Protein 7E8N (pdb70)

B-factor: mean 49.85, std 19.57, range [14.78, 132.45]

Foldseek 3Di:
DFDKDQDPDRDIDTFCWDADPVRDIDTHCPCVCVRPVDDDDDPPCLPPDPDDDQAWDAQQAAQFIDGNNHGLLCCLVPNFQLQSLCCRAVPDRDDPVRSCVLQLLLLVLLFDDVVLVVVLVPDALPDQLLCQLLVSLQCVCVVVVVLLDPPQDPVNLSNLLSNCLNNLLQSLLSSQCSNVVADFDGFDSVDTSLQSSLCRNPDGDPDDDDRDVLLSSLLRSLLSLLAADPCDQLLVQLLQCCLVSGGNSNSLSSSSVRCCDCVHVVLLLVLLVLLVVCVVVVDDLVVLVVVCLPPDPVRHNGQKDDSRRLAANVLCVSLLVSLCVSCVVLVNPCPVSNVSLVSNQVCLVPPVSNNVVSIHGYNSNRQSSSCVSSVHDSSSSSSSSSSSHSSNSSSSSSVSVVVSPHNDDDDDDDPDDDDDDDDDPVRD/DWDWDWDQDDVRDIDIFIWDADPVRDIDTDCPCVCVRPVDDDDDVPCLVPDPDDDQAWDAFQAVQFIDGLNHGLVCCLPPHFLVQLLCCRQVRDRDDPVRSCVLQLLLLVLLFDDPVLVVVLVVDALCDQLLVQLLVSLVCVCVVVVVLLDPPQDPVNLSNLLSNCLNNLLQSLLSSQCSNVVADFDGFDSPDGSQQSSLCRNPPHPPDDDDRDVLLSSLLRSLLSLLQADPDDPLLVQLLQCLLVSGGNSNSLSSSSVSLPDCVHVVLLLVLQVQLVVCVVPAPPVCVVVCLVPNGQWDDSRNLDANVLCVVLLVSLCVSCVVLVNPDDSSNVRLVVRQVVLCVDVVNNVVSTHGYNSNRVSSSCVSSVNDSSSSSSSSSSSHSSNSSSSSVVSVVVSPHNDDDDDDDPDDDDDDDDPPVRDD/DWDWDWDQDPVGDIDIWTWDQDPVRDIDTHCVCVCVVPVDDDDDDPCPPPDQDDDQAWDQAQAVLFIDGLNHGLLCCLVPNFLLQSLCCRAVRDRDDPVRSVVLQLLLLVLLFDDPVLVVVLVPDALPPQLLVQLLVSLQCVCVVVVVLLDPDDDVVRLSNLLSNCLNNLLQSLLSSQCSNVVADFDGQDNPDTDQQSSLCRNPPGDPDDDDRDVLLSSLLRSLLSLLQADDDFQLLVQLLQVLLVSDGNSNSLSRSSVSLCDLVRFLSQLVQLVLLVVCVVVVLDLCVSVVVVVCDLSSRQWAGDRHALANSSQVSLLVSLVSLCVVDVRPPPSLVVSLVVVQCCLVPVVVNVVVRGHGYNLNSVSSSCVSSVNHSSSSSSSSSSSHVSNSSSSSSVSVVVSPHNPDDDDDDPDDDDDDDDPPVRDD

Sequence (1280 aa):
ETAELNLPGGQSISLPIFEGTEQEKAFDIGKLRDATGYVTLDSGYKNTGACKSAITFLDGEEGILRYRGYPIEQLAENSSFLEVAYLLIYGHLPTEAELKDFSGHITKHTLVHEDIRKIFDGFPSSTHPMAILSSLTCALTGFYPESISPNQTPEAIDLTIVRLMAKMSTIAAWTYKNSVGHPLNYPRNDLDYCANFLYMMFSFPTEKYEINPVIVSALNKLLILHADHEQNCSTSTVRLVGSANASLYGSVSAGINALWGPLHGGANQEVIEMLEAIEKDGGDTSKFIAQAKDKNSGFRLMGFGHRVYKNFDPRAKIIKVAADEVLQALGMQNSPLLKIATELEQAALTDQYFIDRKLYPNVDFYSGIIYKALGIPTEMFTVMFALGRLPGWIAQWKEMRENKEPIGRPRQIYVGETERNYVPMTERMAETAELNLPGGQSISLPIFEGTEQEKAFDIGKLRDATGYVTLDSGYKNTGACKSAITFLDGEEGILRYRGYPIEQLAENSSFLEVAYLLIYGHLPTEAELKDFSGHITKHTLVHEDIRKIFDGFPSSTHPMAILSSLTCALTGFYPESISPNQTPEAIDLTIVRLMAKMSTIAAWTYKNSVGHPLNYPRNDLDYCANFLYMMFSFPTEKYEINPVIVSALNKLLILHADHEQNCSTSTVRLVGSANASLYGSVSAGINALWGPLHGGANQEVIEMLEAIEKDDTSKFIAQAKFRLMGFGHRVYKNFDPRAKIIKVAADEVLQALGMQNSPLLKIATELEQAALTDQYFIDRKLYPNVDFYSGIIYKALGIPTEMFTVMFALGRLPGWIAQWKEMRENKEPIGRPRQIYVGETERNYVPMTERKMAETAELNLPGGQSISLPIFEGTEQEKAFDIGKLRDATGYVTLDSGYKNTGACKSAITFLDGEEGILRYRGYPIEQLAENSSFLEVAYLLIYGHLPTEAELKDFSGHITKHTLVHEDIRKIFDGFPSSTHPMAILSSLTCALTGFYPESISPNQTPEAIDLTIVRLMAKMSTIAAWTYKNSVGHPLNYPRNDLDYCANFLYMMFSFPTEKYEINPVIVSALNKLLILHADHEQNCSTSTVRLVGSANASLYGSVSAGINALWGPLHGGANQEVIEMLEAIEKDGGDTSKFIAQAKDGFRLMGFGHRVYKNFDPRAKIIKVAADEVLQALGMQNSPLLKIATELEQAALTDQYFIDRKLYPNVDFYSGIIYKALGIPTEMFTVMFALGRLPGWIAQWKEMRENKEPIGRPRQIYVGETERNYVPMTERK

Radius of gyration: 38.75 Å; Cα contacts (8 Å, |Δi|>4): 2333; chains: 3; bounding box: 93×124×92 Å

Secondary structure (DSSP, 8-state):
-EEEEE-SSS-EEEEEEEE-TT--EEEE-TTHHHHHSEEEE-GGGTTEEEEEESSEEEETTTTEEEETTEEHHHHHHH--HHHHHHHHHHSSPPPHHHHHHHHHHHHHTTS--HHHHHHHHTS-TTS-HHHHHHHHHHHHHHH-GGGGSSS--HHHHHHHHHHHHHHHHHHHHHHHHHHHTPPPPPP-TTS-HHHHHHHHHH-BTTB-----HHHHHHHHHHHHHHS--SS-HHHHHHHHHHHTT--HHHHHHHHHHHHHSTTTTTHHHHHHHHHHHHHHH---HHHHHHHHHSSSSS---TTB--SS-SS--HHHHHHHHHHHHHHHHTT--S-HHHHHHHHHHHHHHHSHHHHHTT--B-HHHHHHHHHHHTT--GGGHHHHHHHHHHHHHHHHHHHHHHTTPPP---EEEE-S--S-----GGG-/---EEEEE-SSS-EEEEEEEE-TTS-EEE--TTHHHHHS-----GGGTT------SSEEEETTTTEEEETTEEHHHHHHH--HHHHHHHHHHSSPPPHHHHHHHHHHHHHTTS--HHHHHHHTTS-TTS-HHHHHHHHHHHHHHH-GGGGSSS--HHHHHHHHHHHHHHHHHHHHHHHHHHHTPPPPPPPSSS-HHHHHHHHHH--TTS-----HHHHHHHHHHHHHHS--SS-HHHHHHHHHHHTT--HHHHHHHHHHHHHSTTTTTHHHHHHHHHHHHHH--TTHHHHH-----TTB--SS-SS--HHHHHHHHHHHHHHHHTT----HHHHHHHHHHHHHTT-HHHHHTT--B-GGGTHHHHHHHTT--GGGHHHHHHHHHHHHHHHHHHHHHHTT-PPP-------S----PPPPGGG--/---EEEEEETTTEEEEEEEEE-TTS-EEEE-TTHHHHHSEEEE-TTSTTEEEEEESSEEEETTTTEEEETTEEHHHHHHH--HHHHHHHHHHSSPPPHHHHHHHHHHHHHHTS--HHHHHHHHTS-TTS-HHHHHHHHHHHHHHH-GGGGSSS--HHHHHHHHHHHHHHHHHHHHHHHHHHHTPPPPPPPSSS-HHHHHHHHHH-BTTB-----HHHHHHHHHHHHHHS--SS-HHHHHHHHHHHTT--HHHHHHHHHHHHHSTTSSS--THHHHHHHHHHHTTT-HHHHHHHTT---GGGTB--SS-SS--TTHHHHHHHHHHHHHHTT-TTSHHHHHHHHHHHHHTT-HHHHHTT--B-HHHHHHHHHHHTT--GGGHHHHHHHHHHHHHHHHHHHHHHTTPPP---EEEE-SPPP-----STT--

Solvent-accessible surface area: 52920 Å² total; per-residue (Å²): 157,66,0,56,0,49,8,40,73,86,77,62,23,67,3,65,34,59,85,8,58,36,118,33,77,0,0,55,0,30,165,0,84,135,58,15,39,7,6,0,21,3,55,7,21,92,5,0,0,9,5,86,1,26,0,0,9,1,31,0,83,117,9,53,3,25,0,29,0,11,14,0,80,51,0,3,134,86,17,45,1,14,7,0,0,20,0,0,4,58,22,76,16,0,31,125,71,60,38,161,80,8,35,40,81,2,33,140,32,5,108,14,93,91,40,0,69,100,0,12,85,11,6,42,64,101,4,30,2,0,0,0,0,0,0,0,1,0,0,1,1,12,36,32,81,87,7,29,52,96,146,33,70,99,132,35,25,56,68,8,0,11,39,0,0,0,7,1,1,2,1,0,1,14,0,31,2,19,52,66,65,59,84,54,25,158,21,87,112,109,24,117,18,4,8,7,0,2,32,2,0,28,19,57,114,129,114,191,67,138,68,50,101,49,24,30,70,6,0,26,48,3,1,0,0,0,0,0,4,1,0,8,0,0,0,4,0,0,16,10,0,0,7,0,36,2,1,1,0,0,0,0,0,0,0,0,2,0,0,15,0,18,104,25,0,8,11,0,32,46,1,1,81,13,0,68,56,2,78,190,75,64,25,108,19,64,90,13,9,56,56,2,78,80,176,136,58,82,37,129,9,49,2,23,15,51,50,1,4,86,43,69,1,0,4,4,101,29,1,56,105,10,0,80,119,12,8,118,58,40,56,84,106,136,22,70,11,15,120,13,0,29,64,0,14,123,28,0,46,107,28,112,58,4,63,96,122,103,49,34,3,17,6,13,1,1,0,2,5,2,0,110,10,7,45,3,51,37,86,1,1,1,0,0,6,0,1,0,2,0,0,0,0,0,1,0,6,28,24,3,52,108,84,181,44,50,8,4,44,2,76,8,2,0,51,11,91,76,107,74,101,31,57,59,46,140,126,93,241,99,108,92,32,131,72,106,26,124,72,78,76,69,25,70,10,75,50,94,85,25,137,71,121,101,139,52,119,76,67,50,148,10,110,124,55,20,56,100,46,71,156,32,104,53,139,102,125,60,72,74,40,131,50,70,1,14,32,8,32,1,116,115,12,48,2,57,0,56,52,82,40,0,67,102,9,6,130,124,14,50,0,11,39,0,0,22,0,0,4,59,31,85,68,16,84,162,66,58,41,153,82,12,36,37,100,1,33,89,37,5,13,10,34,37,52,1,68,69,78,12,88,65,47,84,65,104,27,55,0,0,26,0,0,9,44,0,0,67,27,0,26,63,65,30,83,89,5,90,48,110,144,37,74,93,129,38,22,51,68,10,0,10,36,0,0,0,8,1,1,2,1,0,1,15,1,31,3,19,35,65,64,59,79,50,14,119,4,75,62,90,23,84,20,0,3,6,0,5,34,4,0,35,3,82,99,112,116,147,50,129,54,55,101,58,26,17,71,8,0,22,34,3,1,0,1,0,0,0,11,42,52,28,78,0,0,39,33,0,16,88,48,0,15,57,90,18,1,1,1,21,0,0,6,26,0,0,80,24,0,91,30,96,183,40,2,6,20,0,31,53,2,1,104,16,0,48,54,1,82,177,85,106,40,68,102,20,5,68,89,8,116,98,105,2,67,7,20,8,59,137,52,4,65,37,72,0,0,3,4,107,19,1,67,82,6,0,93,104,11,13,109,58,51,46,78,135,113,33,62,13,18,127,11,0,44,56,0,12,103,18,0,62,108,32,110,119,1,78,101,162,94,37,50,3,16,6,18,2,1,0,3,8,2,1,109,12,11,45,3,49,49,74,0,0,2,0,0,10,0,1,0,4,0,0,0,0,0,1,1,4,27,18,5,40,102,82,172,57,111,109,33,186,69,137,132,100,144,142,44,107,116,175,180,132,181,74,60,134,132,123,115,246,227,109,69,72,1,81,0,47,3,49,92,73,85,61,25,74,1,73,18,61,86,6,60,37,116,45,62,0,0,53,0,48,154,0,52,141,56,22,51,9,5,0,14,0,49,4,23,89,5,0,0,19,6,73,0,26,0,0,12,14,48,9,118,107,8,54,3,20,0,27,0,12,14,0,78,51,0,2,113,89,18,41,0,13,6,1,0,22,0,0,3,56,23,78,16,0,70,129,63,57,36,156,76,11,36,39,92,2,43,152,33,7,108,12,90,91,38,1,70,101,0,11,48,12,6,40,36,104,7,38,1,0,0,0,1,0,0,0,1,0,0,0,1,14,32,32,79,80,5,26,47,73,151,34,79,94,129,30,35,52,69,6,0,8,32,1,0,0,6,1,1,1,1,0,1,14,1,28,1,21,36,59,3,40,7,46,26,163,26,85,138,92,27,118,21,3,8,7,1,3,37,2,0,29,21,30,36,3,78,144,65,116,52,49,101,55,7,30,47,3,2,26,23,0,0,0,0,2,0,0,14,18,5,7,1,0,0,8,0,0,19,16,0,0,6,0,37,1,1,0,0,0,0,0,0,0,0,0,2,0,0,20,0,45,76,10,32,13,7,12,42,60,0,0,71,3,1,58,45,1,65,176,88,76,12,71,0,83,112,45,15,58,108,25,77,163,89,10,109,70,18,0,0,1,35,119,45,3,107,90,93,0,6,7,0,82,25,0,67,79,1,6,67,81,0,6,98,36,57,72,43,90,141,16,78,3,39,119,1,7,52,56,2,11,97,16,1,77,98,46,115,57,1,87,104,139,40,10,18,2,4,0,2,1,7,0,0,5,1,2,40,14,29,46,4,31,20,58,0,2,5,0,1,9,0,1,0,5,0,0,0,0,0,0,0,6,21,19,5,58,113,83,182,35,38,25,4,9,0,14,5,1,0,52,9,96,74,105,75,100,25,53,58,53,129,128,47,194

Nearest PDB structures (foldseek):
  7e8n-assembly1_A-2  TM=1.002E+00  e=3.220E-62  Hymenobacter psoromatis
  6zu0-assembly1_C  TM=9.224E-01  e=8.169E-35  Pseudomonas aeruginosa PAO1
  4e6y-assembly1_A  TM=9.321E-01  e=1.433E-34  Vibrio vulnificus CMCP6
  4jad-assembly1_A  TM=9.047E-01  e=2.483E-33  Escherichia coli K-12
  1owb-assembly1_A  TM=9.088E-01  e=5.177E-33  Escherichia coli

Structure (mmCIF, N/CA/C/O backbone):
data_7E8N
#
_entry.id   7E8N
#
_cell.length_a   134.339
_cell.length_b   166.168
_cell.length_c   135.335
_cell.angle_alpha   90.000
_cell.angle_beta   90.000
_cell.angle_gamma   90.000
#
_symmetry.space_group_name_H-M   'C 2 2 21'
#
loop_
_entity.id
_entity.type
_entity.pdbx_description
1 polymer 'Citrate synthase'
2 non-polymer 'CITRIC ACID'
3 water water
#
loop_
_atom_site.group_PDB
_atom_site.id
_atom_site.type_symbol
_atom_site.label_atom_id
_atom_site.label_alt_id
_atom_site.label_comp_id
_atom_site.label_asym_id
_atom_site.label_entity_id
_atom_site.label_seq_id
_atom_site.pdbx_PDB_ins_code
_atom_site.Cartn_x
_atom_site.Cartn_y
_atom_site.Cartn_z
_atom_site.occupancy
_atom_site.B_iso_or_equiv
_atom_site.auth_seq_id
_atom_site.auth_comp_id
_atom_site.auth_asym_id
_atom_site.auth_atom_id
_atom_site.pdbx_PDB_model_num
ATOM 1 N N . GLU A 1 6 ? -27.853 -23.866 14.262 1.00 70.57 3 GLU A N 1
ATOM 2 C CA . GLU A 1 6 ? -28.078 -22.381 14.421 1.00 77.61 3 GLU A CA 1
ATOM 3 C C . GLU A 1 6 ? -29.565 -22.072 14.202 1.00 80.24 3 GLU A C 1
ATOM 4 O O . GLU A 1 6 ? -30.196 -22.800 13.410 1.00 77.84 3 GLU A O 1
ATOM 10 N N . THR A 1 7 ? -30.096 -21.034 14.862 1.00 78.56 4 THR A N 1
ATOM 11 C CA . THR A 1 7 ? -31.559 -20.793 14.993 1.00 77.06 4 THR A CA 1
ATOM 12 C C . THR A 1 7 ? -31.929 -19.319 14.753 1.00 71.07 4 THR A C 1
ATOM 13 O O . THR A 1 7 ? -31.064 -18.442 14.911 1.00 75.94 4 THR A O 1
ATOM 17 N N . ALA A 1 8 ? -33.172 -19.090 14.310 1.00 65.96 5 ALA A N 1
ATOM 18 C CA . ALA A 1 8 ? -33.953 -17.847 14.491 1.00 62.21 5 ALA A CA 1
ATOM 19 C C . ALA A 1 8 ? -34.841 -18.047 15.713 1.00 66.20 5 ALA A C 1
ATOM 20 O O . ALA A 1 8 ? -35.168 -19.202 16.029 1.00 58.07 5 ALA A O 1
ATOM 22 N N . GLU A 1 9 ? -35.226 -16.955 16.361 1.00 67.28 6 GLU A N 1
ATOM 23 C CA . GLU A 1 9 ? -35.988 -17.006 17.626 1.00 66.93 6 GLU A CA 1
ATOM 24 C C . GLU A 1 9 ? -37.283 -16.228 17.390 1.00 57.40 6 GLU A C 1
ATOM 25 O O . GLU A 1 9 ? -37.206 -15.080 16.901 1.00 54.21 6 GLU A O 1
ATOM 31 N N . LEU A 1 10 ? -38.422 -16.865 17.677 1.00 51.70 7 LEU A N 1
ATOM 32 C CA . LEU A 1 10 ? -39.779 -16.322 17.422 1.00 57.26 7 LEU A CA 1
ATOM 33 C C . LEU A 1 10 ? -40.507 -16.120 18.763 1.00 57.84 7 LEU A C 1
ATOM 34 O O . LEU A 1 10 ? -40.757 -17.119 19.457 1.00 57.11 7 LEU A O 1
ATOM 39 N N . ASN A 1 11 ? -40.846 -14.869 19.091 1.00 64.73 8 ASN A N 1
ATOM 40 C CA . ASN A 1 11 ? -41.555 -14.470 20.337 1.00 66.25 8 ASN A CA 1
ATOM 41 C C . ASN A 1 11 ? -43.022 -14.219 20.016 1.00 65.36 8 ASN A C 1
ATOM 42 O O . ASN A 1 11 ? -43.320 -13.367 19.149 1.00 67.68 8 ASN A O 1
ATOM 47 N N . LEU A 1 12 ? -43.892 -14.984 20.666 1.00 67.58 9 LEU A N 1
ATOM 48 C CA . LEU A 1 12 ? -45.355 -14.932 20.451 1.00 80.76 9 LEU A CA 1
ATOM 49 C C . LEU A 1 12 ? -45.968 -14.289 21.684 1.00 79.31 9 LEU A C 1
ATOM 50 O O . LEU A 1 12 ? -45.326 -14.247 22.731 1.00 88.19 9 LEU A O 1
ATOM 55 N N . PRO A 1 13 ? -47.210 -13.764 21.589 1.00 83.51 10 PRO A N 1
ATOM 56 C CA . PRO A 1 13 ? -47.909 -13.223 22.754 1.00 88.29 10 PRO A CA 1
ATOM 57 C C . PRO A 1 13 ? -48.107 -14.319 23.817 1.00 92.16 10 PRO A C 1
ATOM 58 O O . PRO A 1 13 ? -48.146 -15.494 23.465 1.00 84.35 10 PRO A O 1
ATOM 62 N N . GLY A 1 14 ? -48.188 -13.911 25.090 1.00 98.63 11 GLY A N 1
ATOM 63 C CA . GLY A 1 14 ? -47.854 -14.760 26.252 1.00 96.04 11 GLY A CA 1
ATOM 64 C C . GLY A 1 14 ? -46.343 -14.928 26.368 1.00 95.90 11 GLY A C 1
ATOM 65 O O . GLY A 1 14 ? -45.613 -14.255 25.613 1.00 95.25 11 GLY A O 1
ATOM 66 N N . GLY A 1 15 ? -45.867 -15.802 27.258 1.00 89.54 12 GLY A N 1
ATOM 67 C CA . GLY A 1 15 ? -44.424 -16.050 27.437 1.00 90.38 12 GLY A CA 1
ATOM 68 C C . GLY A 1 15 ? -43.819 -16.782 26.248 1.00 86.11 12 GLY A C 1
ATOM 69 O O . GLY A 1 15 ? -42.570 -16.849 26.160 1.00 76.61 12 GLY A O 1
ATOM 70 N N . GLN A 1 16 ? -44.667 -17.281 25.341 1.00 88.92 13 GLN A N 1
ATOM 71 C CA . GLN A 1 16 ? -44.306 -18.326 24.349 1.00 84.88 13 GLN A CA 1
ATOM 72 C C . GLN A 1 16 ? -43.242 -17.790 23.384 1.00 80.36 13 GLN A C 1
ATOM 73 O O . GLN A 1 16 ? -43.379 -16.647 22.887 1.00 77.53 13 GLN A O 1
ATOM 79 N N . SER A 1 17 ? -42.217 -18.618 23.166 1.00 83.93 14 SER A N 1
ATOM 80 C CA . SER A 1 17 ? -40.982 -18.356 22.386 1.00 80.12 14 SER A CA 1
ATOM 81 C C . SER A 1 17 ? -40.460 -19.691 21.843 1.00 83.14 14 SER A C 1
ATOM 82 O O . SER A 1 17 ? -40.382 -20.651 22.640 1.00 79.84 14 SER A O 1
ATOM 85 N N . ILE A 1 18 ? -40.087 -19.742 20.559 1.00 73.41 15 ILE A N 1
ATOM 86 C CA . ILE A 1 18 ? -39.648 -20.993 19.875 1.00 67.07 15 ILE A CA 1
ATOM 87 C C . ILE A 1 18 ? -38.417 -20.696 19.014 1.00 63.16 15 ILE A C 1
ATOM 88 O O . ILE A 1 18 ? -38.416 -19.654 18.319 1.00 60.03 15 ILE A O 1
ATOM 93 N N . SER A 1 19 ? -37.434 -21.605 19.050 1.00 61.08 16 SER A N 1
ATOM 94 C CA . SER A 1 19 ? -36.193 -21.590 18.225 1.00 65.63 16 SER A CA 1
ATOM 95 C C . SER A 1 19 ? -36.376 -22.391 16.918 1.00 63.46 16 SER A C 1
ATOM 96 O O . SER A 1 19 ? -36.370 -23.636 16.967 1.00 62.08 16 SER A O 1
ATOM 99 N N . LEU A 1 20 ? -36.532 -21.679 15.795 1.00 63.01 17 LEU A N 1
ATOM 100 C CA . LEU A 1 20 ? -36.730 -22.224 14.421 1.00 59.36 17 LEU A CA 1
ATOM 101 C C . LEU A 1 20 ? -35.365 -22.344 13.751 1.00 59.28 17 LEU A C 1
ATOM 102 O O . LEU A 1 20 ? -34.735 -21.328 13.471 1.00 64.77 17 LEU A O 1
ATOM 107 N N . PRO A 1 21 ? -34.835 -23.567 13.530 1.00 52.69 18 PRO A N 1
ATOM 108 C CA . PRO A 1 21 ? -33.513 -23.737 12.931 1.00 52.39 18 PRO A CA 1
ATOM 109 C C . PRO A 1 21 ? -33.372 -23.078 11.551 1.00 55.56 18 PRO A C 1
ATOM 110 O O . PRO A 1 21 ? -34.354 -22.930 10.833 1.00 53.75 18 PRO A O 1
ATOM 114 N N . ILE A 1 22 ? -32.155 -22.650 11.238 1.00 52.44 19 ILE A N 1
ATOM 115 C CA . ILE A 1 22 ? -31.808 -21.963 9.968 1.00 54.14 19 ILE A CA 1
ATOM 116 C C . ILE A 1 22 ? -31.325 -23.046 9.014 1.00 56.65 19 ILE A C 1
ATOM 117 O O . ILE A 1 22 ? -30.679 -24.014 9.485 1.00 60.41 19 ILE A O 1
ATOM 122 N N . PHE A 1 23 ? -31.700 -22.942 7.743 1.00 48.77 20 PHE A N 1
ATOM 123 C CA . PHE A 1 23 ? -31.129 -23.798 6.679 1.00 49.52 20 PHE A CA 1
ATOM 124 C C . PHE A 1 23 ? -30.727 -22.876 5.536 1.00 47.63 20 PHE A C 1
ATOM 125 O O . PHE A 1 23 ? -31.546 -22.006 5.157 1.00 52.06 20 PHE A O 1
ATOM 133 N N . GLU A 1 24 ? -29.507 -23.056 5.034 1.00 47.79 21 GLU A N 1
ATOM 134 C CA . GLU A 1 24 ? -28.932 -22.258 3.927 1.00 49.45 21 GLU A CA 1
ATOM 135 C C . GLU A 1 24 ? -28.517 -23.236 2.830 1.00 44.44 21 GLU A C 1
ATOM 136 O O . GLU A 1 24 ? -27.833 -24.186 3.153 1.00 35.96 21 GLU A O 1
ATOM 142 N N . GLY A 1 25 ? -28.963 -23.031 1.590 1.00 46.13 22 GLY A N 1
ATOM 143 C CA . GLY A 1 25 ? -28.655 -23.963 0.489 1.00 44.21 22 GLY A CA 1
ATOM 144 C C . GLY A 1 25 ? -27.316 -23.646 -0.125 1.00 40.38 22 GLY A C 1
ATOM 145 O O . GLY A 1 25 ? -26.612 -22.818 0.417 1.00 50.46 22 GLY A O 1
ATOM 146 N N . THR A 1 26 ? -26.991 -24.260 -1.254 1.00 43.90 23 THR A N 1
ATOM 147 C CA . THR A 1 26 ? -25.648 -24.193 -1.890 1.00 44.54 23 THR A CA 1
ATOM 148 C C . THR A 1 26 ? -25.492 -22.903 -2.720 1.00 43.24 23 THR A C 1
ATOM 149 O O . THR A 1 26 ? -24.390 -22.679 -3.269 1.00 48.02 23 THR A O 1
ATOM 153 N N . GLU A 1 27 ? -26.560 -22.123 -2.864 1.00 42.09 24 GLU A N 1
ATOM 154 C CA . GLU A 1 27 ? -26.549 -20.784 -3.523 1.00 44.71 24 GLU A CA 1
ATOM 155 C C . GLU A 1 27 ? -27.027 -19.735 -2.517 1.00 40.34 24 GLU A C 1
ATOM 156 O O . GLU A 1 27 ? -27.581 -18.697 -2.950 1.00 41.13 24 GLU A O 1
ATOM 162 N N . GLN A 1 28 ? -26.820 -20.010 -1.224 1.00 40.66 25 GLN A N 1
ATOM 163 C CA . GLN A 1 28 ? -26.988 -19.045 -0.107 1.00 47.59 25 GLN A CA 1
ATOM 164 C C . GLN A 1 28 ? -28.449 -18.584 -0.004 1.00 45.33 25 GLN A C 1
ATOM 165 O O . GLN A 1 28 ? -28.678 -17.489 0.604 1.00 45.10 25 GLN A O 1
ATOM 171 N N . GLU A 1 29 ? -29.410 -19.359 -0.542 1.00 42.34 26 GLU A N 1
ATOM 172 C CA . GLU A 1 29 ? -30.844 -19.138 -0.238 1.00 40.17 26 GLU A CA 1
ATOM 173 C C . GLU A 1 29 ? -31.027 -19.600 1.210 1.00 41.32 26 GLU A C 1
ATOM 174 O O . GLU A 1 29 ? -30.471 -20.656 1.592 1.00 43.64 26 GLU A O 1
ATOM 180 N N . LYS A 1 30 ? -31.769 -18.842 1.992 1.00 43.53 27 LYS A N 1
ATOM 181 C CA . LYS A 1 30 ? -31.881 -19.067 3.451 1.00 50.06 27 LYS A CA 1
ATOM 182 C C . LYS A 1 30 ? -33.358 -19.218 3.807 1.00 47.27 27 LYS A C 1
ATOM 183 O O . LYS A 1 30 ? -34.205 -18.502 3.239 1.00 42.02 27 LYS A O 1
ATOM 189 N N . ALA A 1 31 ? -33.639 -20.150 4.708 1.00 41.29 28 ALA A N 1
ATOM 190 C CA . ALA A 1 31 ? -34.983 -20.372 5.264 1.00 42.24 28 ALA A CA 1
ATOM 191 C C . ALA A 1 31 ? -34.807 -20.643 6.748 1.00 39.55 28 ALA A C 1
ATOM 192 O O . ALA A 1 31 ? -33.696 -21.050 7.124 1.00 47.42 28 ALA A O 1
ATOM 194 N N . PHE A 1 32 ? -35.864 -20.481 7.533 1.00 41.83 29 PHE A N 1
ATOM 195 C CA . PHE A 1 32 ? -35.972 -21.157 8.850 1.00 46.22 29 PHE A CA 1
ATOM 196 C C . PHE A 1 32 ? -37.058 -22.240 8.791 1.00 45.84 29 PHE A C 1
ATOM 197 O O . PHE A 1 32 ? -38.128 -22.060 8.130 1.00 43.60 29 PHE A O 1
ATOM 205 N N . ASP A 1 33 ? -36.759 -23.351 9.476 1.00 49.48 30 ASP A N 1
ATOM 206 C CA . ASP A 1 33 ? -37.567 -24.600 9.535 1.00 49.61 30 ASP A CA 1
ATOM 207 C C . ASP A 1 33 ? -38.719 -24.414 10.518 1.00 53.02 30 ASP A C 1
ATOM 208 O O . ASP A 1 33 ? -38.448 -24.357 11.730 1.00 56.23 30 ASP A O 1
ATOM 213 N N . ILE A 1 34 ? -39.949 -24.315 10.013 1.00 53.03 31 ILE A N 1
ATOM 214 C CA . ILE A 1 34 ? -41.164 -24.237 10.870 1.00 52.18 31 ILE A CA 1
ATOM 215 C C . ILE A 1 34 ? -41.724 -25.648 11.071 1.00 56.46 31 ILE A C 1
ATOM 216 O O . ILE A 1 34 ? -42.887 -25.745 11.478 1.00 59.59 31 ILE A O 1
ATOM 221 N N . GLY A 1 35 ? -40.920 -26.693 10.844 1.00 57.77 32 GLY A N 1
ATOM 222 C CA . GLY A 1 35 ? -41.360 -28.099 10.936 1.00 62.86 32 GLY A CA 1
ATOM 223 C C . GLY A 1 35 ? -42.222 -28.370 12.165 1.00 64.91 32 GLY A C 1
ATOM 224 O O . GLY A 1 35 ? -43.300 -28.981 12.000 1.00 57.00 32 GLY A O 1
ATOM 225 N N . LYS A 1 36 ? -41.780 -27.916 13.344 1.00 63.09 33 LYS A N 1
ATOM 226 C CA . LYS A 1 36 ? -42.379 -28.273 14.658 1.00 68.09 33 LYS A CA 1
ATOM 227 C C . LYS A 1 36 ? -43.286 -27.153 15.179 1.00 66.53 33 LYS A C 1
ATOM 228 O O . LYS A 1 36 ? -43.762 -27.279 16.314 1.00 78.61 33 LYS A O 1
ATOM 234 N N . LEU A 1 37 ? -43.552 -26.123 14.376 1.00 63.95 34 LEU A N 1
ATOM 235 C CA . LEU A 1 37 ? -44.241 -24.879 14.821 1.00 66.24 34 LEU A CA 1
ATOM 236 C C . LEU A 1 37 ? -45.587 -25.207 15.486 1.00 65.63 34 LEU A C 1
ATOM 237 O O . LEU A 1 37 ? -45.788 -24.818 16.655 1.00 68.19 34 LEU A O 1
ATOM 242 N N . ARG A 1 38 ? -46.478 -25.878 14.759 1.00 65.69 35 ARG A N 1
ATOM 243 C CA . ARG A 1 38 ? -47.910 -26.056 15.131 1.00 69.85 35 ARG A CA 1
ATOM 244 C C . ARG A 1 38 ? -48.046 -26.963 16.366 1.00 69.34 35 ARG A C 1
ATOM 245 O O . ARG A 1 38 ? -48.955 -26.697 17.177 1.00 61.89 35 ARG A O 1
ATOM 253 N N . ASP A 1 39 ? -47.182 -27.978 16.508 1.00 78.30 36 ASP A N 1
ATOM 254 C CA . ASP A 1 39 ? -47.188 -28.943 17.645 1.00 80.82 36 ASP A CA 1
ATOM 255 C C . ASP A 1 39 ? -46.704 -28.251 18.918 1.00 78.75 36 ASP A C 1
ATOM 256 O O . ASP A 1 39 ? -47.181 -28.618 19.990 1.00 87.64 36 ASP A O 1
ATOM 261 N N . ALA A 1 40 ? -45.754 -27.324 18.805 1.00 78.28 37 ALA A N 1
ATOM 262 C CA . ALA A 1 40 ? -45.126 -26.652 19.964 1.00 73.79 37 ALA A CA 1
ATOM 263 C C . ALA A 1 40 ? -45.961 -25.440 20.402 1.00 73.81 37 ALA A C 1
ATOM 264 O O . ALA A 1 40 ? -45.889 -25.106 21.597 1.00 77.70 37 ALA A O 1
ATOM 266 N N . THR A 1 41 ? -46.724 -24.807 19.502 1.00 64.91 38 THR A N 1
ATOM 267 C CA . THR A 1 41 ? -47.314 -23.461 19.749 1.00 61.86 38 THR A CA 1
ATOM 268 C C . THR A 1 41 ? -48.803 -23.399 19.407 1.00 58.37 38 THR A C 1
ATOM 269 O O . THR A 1 41 ? -49.452 -22.465 19.907 1.00 59.67 38 THR A O 1
ATOM 273 N N . GLY A 1 42 ? -49.312 -24.279 18.542 1.00 60.62 39 GLY A N 1
ATOM 274 C CA . GLY A 1 42 ? -50.687 -24.192 18.011 1.00 60.56 39 GLY A CA 1
ATOM 275 C C . GLY A 1 42 ? -50.834 -23.130 16.928 1.00 61.99 39 GLY A C 1
ATOM 276 O O . GLY A 1 42 ? -51.950 -22.996 16.392 1.00 58.30 39 GLY A O 1
ATOM 277 N N . TYR A 1 43 ? -49.766 -22.392 16.613 1.00 58.41 40 TYR A N 1
ATOM 278 C CA . TYR A 1 43 ? -49.752 -21.382 15.522 1.00 60.21 40 TYR A CA 1
ATOM 279 C C . TYR A 1 43 ? -49.336 -22.062 14.222 1.00 54.24 40 TYR A C 1
ATOM 280 O O . TYR A 1 43 ? -48.560 -23.031 14.266 1.00 56.52 40 TYR A O 1
ATOM 289 N N . VAL A 1 44 ? -49.819 -21.541 13.098 1.00 54.70 41 VAL A N 1
ATOM 290 C CA . VAL A 1 44 ? -49.276 -21.846 11.742 1.00 52.33 41 VAL A CA 1
ATOM 291 C C . VAL A 1 44 ? -48.762 -20.528 11.167 1.00 52.37 41 VAL A C 1
ATOM 292 O O . VAL A 1 44 ? -49.014 -19.491 11.808 1.00 52.10 41 VAL A O 1
ATOM 296 N N . THR A 1 45 ? -48.138 -20.553 9.987 1.00 46.24 42 THR A N 1
ATOM 297 C CA . THR A 1 45 ? -47.970 -19.332 9.157 1.00 48.43 42 THR A CA 1
ATOM 298 C C . THR A 1 45 ? -49.288 -19.120 8.407 1.00 46.05 42 THR A C 1
ATOM 299 O O . THR A 1 45 ? -50.095 -20.065 8.378 1.00 52.00 42 THR A O 1
ATOM 303 N N . LEU A 1 46 ? -49.536 -17.898 7.943 1.00 47.13 43 LEU A N 1
ATOM 304 C CA . LEU A 1 46 ? -50.571 -17.526 6.955 1.00 48.24 43 LEU A CA 1
ATOM 305 C C . LEU A 1 46 ? -49.829 -16.924 5.754 1.00 54.14 43 LEU A C 1
ATOM 306 O O . LEU A 1 46 ? -49.043 -15.971 5.966 1.00 51.65 43 LEU A O 1
ATOM 311 N N . ASP A 1 47 ? -50.011 -17.480 4.549 1.00 54.53 44 ASP A N 1
ATOM 312 C CA . ASP A 1 47 ? -49.186 -17.100 3.374 1.00 49.17 44 ASP A CA 1
ATOM 313 C C . ASP A 1 47 ? -49.932 -17.387 2.073 1.00 54.20 44 ASP A C 1
ATOM 314 O O . ASP A 1 47 ? -49.722 -18.461 1.503 1.00 62.32 44 ASP A O 1
ATOM 319 N N . SER A 1 48 ? -50.681 -16.404 1.580 1.00 57.43 45 SER A N 1
ATOM 320 C CA . SER A 1 48 ? -51.486 -16.489 0.336 1.00 61.29 45 SER A CA 1
ATOM 321 C C . SER A 1 48 ? -50.583 -16.659 -0.904 1.00 59.10 45 SER A C 1
ATOM 322 O O . SER A 1 48 ? -49.709 -15.777 -1.177 1.00 56.96 45 SER A O 1
ATOM 325 N N . GLY A 1 49 ? -50.762 -17.784 -1.608 1.00 46.25 46 GLY A N 1
ATOM 326 C CA . GLY A 1 49 ? -50.038 -18.151 -2.837 1.00 45.94 46 GLY A CA 1
ATOM 327 C C . GLY A 1 49 ? -48.632 -18.640 -2.554 1.00 43.43 46 GLY A C 1
ATOM 328 O O . GLY A 1 49 ? -47.864 -18.814 -3.532 1.00 45.72 46 GLY A O 1
ATOM 329 N N . TYR A 1 50 ? -48.281 -18.834 -1.281 1.00 40.93 47 TYR A N 1
ATOM 330 C CA . TYR A 1 50 ? -46.950 -19.324 -0.832 1.00 42.33 47 TYR A CA 1
ATOM 331 C C . TYR A 1 50 ? -45.818 -18.379 -1.299 1.00 37.72 47 TYR A C 1
ATOM 332 O O . TYR A 1 50 ? -44.680 -18.851 -1.494 1.00 37.93 47 TYR A O 1
ATOM 341 N N . LYS A 1 51 ? -46.062 -17.070 -1.380 1.00 42.65 48 LYS A N 1
ATOM 342 C CA . LYS A 1 51 ? -45.046 -16.047 -1.792 1.00 43.56 48 LYS A CA 1
ATOM 343 C C . LYS A 1 51 ? -43.841 -16.069 -0.854 1.00 43.38 48 LYS A C 1
ATOM 344 O O . LYS A 1 51 ? -42.784 -15.568 -1.276 1.00 43.69 48 LYS A O 1
ATOM 350 N N . ASN A 1 52 ? -43.967 -16.691 0.325 1.00 41.24 49 ASN A N 1
ATOM 351 C CA . ASN A 1 52 ? -42.963 -16.608 1.418 1.00 41.73 49 ASN A CA 1
ATOM 352 C C . ASN A 1 52 ? -42.618 -17.979 1.984 1.00 43.38 49 ASN A C 1
ATOM 353 O O . ASN A 1 52 ? -41.846 -18.018 2.971 1.00 47.68 49 ASN A O 1
ATOM 358 N N . THR A 1 53 ? -43.118 -19.062 1.378 1.00 45.33 50 THR A N 1
ATOM 359 C CA . THR A 1 53 ? -42.958 -20.448 1.898 1.00 39.36 50 THR A CA 1
ATOM 360 C C . THR A 1 53 ? -42.096 -21.269 0.946 1.00 39.75 50 THR A C 1
ATOM 361 O O . THR A 1 53 ? -42.366 -21.247 -0.292 1.00 37.08 50 THR A O 1
ATOM 365 N N . GLY A 1 54 ? -41.091 -21.918 1.522 1.00 38.39 51 GLY A N 1
ATOM 366 C CA . GLY A 1 54 ? -40.219 -22.914 0.878 1.00 47.66 51 GLY A CA 1
ATOM 367 C C . GLY A 1 54 ? -40.859 -24.282 0.981 1.00 45.82 51 GLY A C 1
ATOM 368 O O . GLY A 1 54 ? -40.914 -24.829 2.106 1.00 47.09 51 GLY A O 1
ATOM 369 N N . ALA A 1 55 ? -41.395 -24.768 -0.141 1.00 51.80 52 ALA A N 1
ATOM 370 C CA . ALA A 1 55 ? -42.140 -26.045 -0.261 1.00 51.58 52 ALA A CA 1
ATOM 371 C C . ALA A 1 55 ? -41.195 -27.215 -0.011 1.00 46.38 52 ALA A C 1
ATOM 372 O O . ALA A 1 55 ? -41.664 -28.225 0.471 1.00 50.70 52 ALA A O 1
ATOM 374 N N . CYS A 1 56 ? -39.918 -27.089 -0.370 1.00 45.69 53 CYS A N 1
ATOM 375 C CA . CYS A 1 56 ? -38.969 -28.226 -0.355 1.00 40.78 53 CYS A CA 1
ATOM 376 C C . CYS A 1 56 ? -37.534 -27.743 -0.574 1.00 41.69 53 CYS A C 1
ATOM 377 O O . CYS A 1 56 ? -37.346 -26.574 -0.979 1.00 38.94 53 CYS A O 1
ATOM 380 N N . LYS A 1 57 ? -36.581 -28.635 -0.297 1.00 38.00 54 LYS A N 1
ATOM 381 C CA . LYS A 1 57 ? -35.200 -28.606 -0.815 1.00 41.20 54 LYS A CA 1
ATOM 382 C C . LYS A 1 57 ? -35.199 -29.355 -2.146 1.00 38.42 54 LYS A C 1
ATOM 383 O O . LYS A 1 57 ? -35.891 -30.364 -2.240 1.00 43.84 54 LYS A O 1
ATOM 389 N N . SER A 1 58 ? -34.450 -28.880 -3.136 1.00 39.65 55 SER A N 1
ATOM 390 C CA . SER A 1 58 ? -34.319 -29.543 -4.457 1.00 35.74 55 SER A CA 1
ATOM 391 C C . SER A 1 58 ? -32.926 -29.277 -4.998 1.00 38.63 55 SER A C 1
ATOM 392 O O . SER A 1 58 ? -32.419 -28.180 -4.777 1.00 37.14 55 SER A O 1
ATOM 395 N N . ALA A 1 59 ? -32.334 -30.274 -5.645 1.00 39.68 56 ALA A N 1
ATOM 396 C CA . ALA A 1 59 ? -31.038 -30.165 -6.330 1.00 40.68 56 ALA A CA 1
ATOM 397 C C . ALA A 1 59 ? -31.262 -30.056 -7.845 1.00 40.87 56 ALA A C 1
ATOM 398 O O . ALA A 1 59 ? -30.257 -30.022 -8.572 1.00 38.97 56 ALA A O 1
ATOM 400 N N . ILE A 1 60 ? -32.512 -29.962 -8.316 1.00 39.87 57 ILE A N 1
ATOM 401 C CA . ILE A 1 60 ? -32.793 -30.040 -9.784 1.00 37.78 57 ILE A CA 1
ATOM 402 C C . ILE A 1 60 ? -32.384 -28.735 -10.475 1.00 35.88 57 ILE A C 1
ATOM 403 O O . ILE A 1 60 ? -31.545 -28.798 -11.357 1.00 41.38 57 ILE A O 1
ATOM 408 N N . THR A 1 61 ? -32.963 -27.613 -10.062 1.00 37.74 58 THR A N 1
ATOM 409 C CA . THR A 1 61 ? -32.911 -26.308 -10.762 1.00 36.71 58 THR A CA 1
ATOM 410 C C . THR A 1 61 ? -32.689 -25.177 -9.762 1.00 36.75 58 THR A C 1
ATOM 411 O O . THR A 1 61 ? -33.495 -25.062 -8.785 1.00 33.45 58 THR A O 1
ATOM 415 N N . PHE A 1 62 ? -31.685 -24.342 -10.032 1.00 39.38 59 PHE A N 1
ATOM 416 C CA . PHE A 1 62 ? -31.448 -23.071 -9.305 1.00 37.65 59 PHE A CA 1
ATOM 417 C C . PHE A 1 62 ? -32.011 -21.919 -10.119 1.00 36.72 59 PHE A C 1
ATOM 418 O O . PHE A 1 62 ? -31.644 -21.785 -11.314 1.00 35.87 59 PHE A O 1
ATOM 426 N N . LEU A 1 63 ? -32.840 -21.114 -9.457 1.00 35.47 60 LEU A N 1
ATOM 427 C CA . LEU A 1 63 ? -33.542 -19.945 -10.027 1.00 38.70 60 LEU A CA 1
ATOM 428 C C . LEU A 1 63 ? -33.257 -18.743 -9.126 1.00 40.44 60 LEU A C 1
ATOM 429 O O . LEU A 1 63 ? -33.679 -18.742 -7.957 1.00 37.35 60 LEU A O 1
ATOM 434 N N . ASP A 1 64 ? -32.517 -17.761 -9.637 1.00 40.36 61 ASP A N 1
ATOM 435 C CA . ASP A 1 64 ? -32.337 -16.474 -8.923 1.00 39.36 61 ASP A CA 1
ATOM 436 C C . ASP A 1 64 ? -33.218 -15.464 -9.646 1.00 37.11 61 ASP A C 1
ATOM 437 O O . ASP A 1 64 ? -32.793 -15.017 -10.731 1.00 39.15 61 ASP A O 1
ATOM 442 N N . GLY A 1 65 ? -34.415 -15.191 -9.097 1.00 33.04 62 GLY A N 1
ATOM 443 C CA . GLY A 1 65 ? -35.413 -14.250 -9.641 1.00 34.87 62 GLY A CA 1
ATOM 444 C C . GLY A 1 65 ? -34.920 -12.800 -9.612 1.00 38.04 62 GLY A C 1
ATOM 445 O O . GLY A 1 65 ? -35.281 -12.050 -10.529 1.00 36.27 62 GLY A O 1
ATOM 446 N N . GLU A 1 66 ? -34.084 -12.415 -8.639 1.00 35.86 63 GLU A N 1
ATOM 447 C CA . GLU A 1 66 ? -33.602 -11.008 -8.500 1.00 41.76 63 GLU A CA 1
ATOM 448 C C . GLU A 1 66 ? -32.613 -10.682 -9.645 1.00 37.41 63 GLU A C 1
ATOM 449 O O . GLU A 1 66 ? -32.710 -9.603 -10.232 1.00 40.75 63 GLU A O 1
ATOM 455 N N . GLU A 1 67 ? -31.714 -11.603 -9.989 1.00 36.27 64 GLU A N 1
ATOM 456 C CA . GLU A 1 67 ? -30.667 -11.377 -11.022 1.00 37.22 64 GLU A CA 1
ATOM 457 C C . GLU A 1 67 ? -31.043 -12.002 -12.370 1.00 36.85 64 GLU A C 1
ATOM 458 O O . GLU A 1 67 ? -30.374 -11.661 -13.359 1.00 37.83 64 GLU A O 1
ATOM 464 N N . GLY A 1 68 ? -32.056 -12.871 -12.432 1.00 33.47 65 GLY A N 1
ATOM 465 C CA . GLY A 1 68 ? -32.454 -13.496 -13.704 1.00 35.74 65 GLY A CA 1
ATOM 466 C C . GLY A 1 68 ? -31.500 -14.618 -14.079 1.00 34.19 65 GLY A C 1
ATOM 467 O O . GLY A 1 68 ? -31.168 -14.752 -15.273 1.00 33.55 65 GLY A O 1
ATOM 468 N N . ILE A 1 69 ? -31.112 -15.425 -13.096 1.00 34.32 66 ILE A N 1
ATOM 469 C CA . ILE A 1 69 ? -30.208 -16.600 -13.270 1.00 37.59 66 ILE A CA 1
ATOM 470 C C . ILE A 1 69 ? -31.025 -17.900 -13.195 1.00 38.59 66 ILE A C 1
ATOM 471 O O . ILE A 1 69 ? -31.751 -18.101 -12.192 1.00 32.19 66 ILE A O 1
ATOM 476 N N . LEU A 1 70 ? -30.857 -18.752 -14.212 1.00 34.21 67 LEU A N 1
ATOM 477 C CA . LEU A 1 70 ? -31.441 -20.112 -14.309 1.00 34.86 67 LEU A CA 1
ATOM 478 C C . LEU A 1 70 ? -30.349 -21.128 -14.658 1.00 34.05 67 LEU A C 1
ATOM 479 O O . LEU A 1 70 ? -29.777 -21.054 -15.785 1.00 34.49 67 LEU A O 1
ATOM 484 N N . ARG A 1 71 ? -30.189 -22.130 -13.797 1.00 31.63 68 ARG A N 1
ATOM 485 C CA . ARG A 1 71 ? -29.319 -23.305 -14.059 1.00 32.31 68 ARG A CA 1
ATOM 486 C C . ARG A 1 71 ? -30.123 -24.596 -13.851 1.00 34.10 68 ARG A C 1
ATOM 487 O O . ARG A 1 71 ? -31.012 -24.637 -12.972 1.00 35.12 68 ARG A O 1
ATOM 495 N N . TYR A 1 72 ? -29.853 -25.593 -14.687 1.00 34.04 69 TYR A N 1
ATOM 496 C CA . TYR A 1 72 ? -30.306 -26.986 -14.515 1.00 33.39 69 TYR A CA 1
ATOM 497 C C . TYR A 1 72 ? -29.109 -27.782 -13.998 1.00 34.53 69 TYR A C 1
ATOM 498 O O . TYR A 1 72 ? -28.148 -27.998 -14.763 1.00 38.64 69 TYR A O 1
ATOM 507 N N . ARG A 1 73 ? -29.186 -28.222 -12.741 1.00 34.71 70 ARG A N 1
ATOM 508 C CA . ARG A 1 73 ? -28.150 -29.039 -12.079 1.00 36.79 70 ARG A CA 1
ATOM 509 C C . ARG A 1 73 ? -26.806 -28.316 -12.155 1.00 38.80 70 ARG A C 1
ATOM 510 O O . ARG A 1 73 ? -25.781 -29.027 -12.314 1.00 43.55 70 ARG A O 1
ATOM 518 N N . GLY A 1 74 ? -26.822 -26.981 -12.023 1.00 36.89 71 GLY A N 1
ATOM 519 C CA . GLY A 1 74 ? -25.633 -26.102 -12.037 1.00 35.77 71 GLY A CA 1
ATOM 520 C C . GLY A 1 74 ? -25.171 -25.743 -13.457 1.00 38.13 71 GLY A C 1
ATOM 521 O O . GLY A 1 74 ? -24.246 -24.926 -13.579 1.00 38.23 71 GLY A O 1
ATOM 522 N N . TYR A 1 75 ? -25.773 -26.289 -14.520 1.00 36.12 72 TYR A N 1
ATOM 523 C CA . TYR A 1 75 ? -25.386 -25.931 -15.914 1.00 36.84 72 TYR A CA 1
ATOM 524 C C . TYR A 1 75 ? -26.170 -24.704 -16.364 1.00 36.32 72 TYR A C 1
ATOM 525 O O . TYR A 1 75 ? -27.391 -24.685 -16.331 1.00 34.44 72 TYR A O 1
ATOM 534 N N . PRO A 1 76 ? -25.498 -23.594 -16.737 1.00 36.03 73 PRO A N 1
ATOM 535 C CA . PRO A 1 76 ? -26.215 -22.404 -17.180 1.00 35.40 73 PRO A CA 1
ATOM 536 C C . PRO A 1 76 ? -27.224 -22.737 -18.290 1.00 31.97 73 PRO A C 1
ATOM 537 O O . PRO A 1 76 ? -26.884 -23.467 -19.168 1.00 33.07 73 PRO A O 1
ATOM 541 N N . ILE A 1 77 ? -28.413 -22.134 -18.254 1.00 33.59 74 ILE A N 1
ATOM 542 C CA . ILE A 1 77 ? -29.469 -22.370 -19.286 1.00 35.20 74 ILE A CA 1
ATOM 543 C C . ILE A 1 77 ? -28.975 -21.970 -20.679 1.00 34.30 74 ILE A C 1
ATOM 544 O O . ILE A 1 77 ? -29.391 -22.638 -21.677 1.00 31.35 74 ILE A O 1
ATOM 549 N N . GLU A 1 78 ? -28.206 -20.889 -20.772 1.00 35.00 75 GLU A N 1
ATOM 550 C CA . GLU A 1 78 ? -27.747 -20.329 -22.081 1.00 36.83 75 GLU A CA 1
ATOM 551 C C . GLU A 1 78 ? -26.908 -21.394 -22.798 1.00 33.97 75 GLU A C 1
ATOM 552 O O . GLU A 1 78 ? -27.087 -21.594 -23.994 1.00 37.03 75 GLU A O 1
ATOM 558 N N . GLN A 1 79 ? -26.028 -22.074 -22.058 1.00 36.32 76 GLN A N 1
ATOM 559 C CA . GLN A 1 79 ? -25.097 -23.098 -22.600 1.00 36.23 76 GLN A CA 1
ATOM 560 C C . GLN A 1 79 ? -25.873 -24.372 -22.989 1.00 36.23 76 GLN A C 1
ATOM 561 O O . GLN A 1 79 ? -25.579 -24.949 -24.065 1.00 34.65 76 GLN A O 1
ATOM 567 N N . LEU A 1 80 ? -26.811 -24.838 -22.154 1.00 37.08 77 LEU A N 1
ATOM 568 C CA . LEU A 1 80 ? -27.645 -26.022 -22.506 1.00 36.28 77 LEU A CA 1
ATOM 569 C C . LEU A 1 80 ? -28.492 -25.684 -23.727 1.00 33.29 77 LEU A C 1
ATOM 570 O O . LEU A 1 80 ? -28.544 -26.487 -24.647 1.00 33.35 77 LEU A O 1
ATOM 575 N N . ALA A 1 81 ? -29.123 -24.520 -23.742 1.00 33.03 78 ALA A N 1
ATOM 576 C CA . ALA A 1 81 ? -30.040 -24.153 -24.844 1.00 34.29 78 ALA A CA 1
ATOM 577 C C . ALA A 1 81 ? -29.248 -24.055 -26.152 1.00 36.86 78 ALA A C 1
ATOM 578 O O . ALA A 1 81 ? -29.772 -24.507 -27.170 1.00 39.66 78 ALA A O 1
ATOM 580 N N . GLU A 1 82 ? -28.042 -23.471 -26.122 1.00 42.08 79 GLU A N 1
ATOM 581 C CA . GLU A 1 82 ? -27.163 -23.321 -27.322 1.00 43.60 79 GLU A CA 1
ATOM 582 C C . GLU A 1 82 ? -26.695 -24.711 -27.785 1.00 39.26 79 GLU A C 1
ATOM 583 O O . GLU A 1 82 ? -26.790 -24.972 -28.979 1.00 39.49 79 GLU A O 1
ATOM 589 N N . ASN A 1 83 ? -26.251 -25.588 -26.880 1.00 39.03 80 ASN A N 1
ATOM 590 C CA . ASN A 1 83 ? -25.348 -26.718 -27.245 1.00 39.83 80 ASN A CA 1
ATOM 591 C C . ASN A 1 83 ? -25.925 -28.104 -26.939 1.00 40.35 80 ASN A C 1
ATOM 592 O O . ASN A 1 83 ? -25.436 -29.062 -27.557 1.00 42.33 80 ASN A O 1
ATOM 597 N N . SER A 1 84 ? -26.888 -28.236 -26.019 1.00 39.32 81 SER A N 1
ATOM 598 C CA . SER A 1 84 ? -27.434 -29.555 -25.599 1.00 38.35 81 SER A CA 1
ATOM 599 C C . SER A 1 84 ? -28.604 -29.938 -26.507 1.00 37.68 81 SER A C 1
ATOM 600 O O . SER A 1 84 ? -28.831 -29.248 -27.492 1.00 38.92 81 SER A O 1
ATOM 603 N N . SER A 1 85 ? -29.291 -31.041 -26.217 1.00 37.51 82 SER A N 1
ATOM 604 C CA . SER A 1 85 ? -30.551 -31.442 -26.903 1.00 38.45 82 SER A CA 1
ATOM 605 C C . SER A 1 85 ? -31.628 -31.737 -25.845 1.00 36.91 82 SER A C 1
ATOM 606 O O . SER A 1 85 ? -31.274 -31.882 -24.667 1.00 34.61 82 SER A O 1
ATOM 609 N N . PHE A 1 86 ? -32.890 -31.849 -26.257 1.00 36.70 83 PHE A N 1
ATOM 610 C CA . PHE A 1 86 ? -34.016 -32.054 -25.310 1.00 36.32 83 PHE A CA 1
ATOM 611 C C . PHE A 1 86 ? -33.767 -33.277 -24.415 1.00 34.75 83 PHE A C 1
ATOM 612 O O . PHE A 1 86 ? -33.744 -33.107 -23.165 1.00 33.94 83 PHE A O 1
ATOM 620 N N . LEU A 1 87 ? -33.556 -34.462 -24.994 1.00 34.99 84 LEU A N 1
ATOM 621 C CA . LEU A 1 87 ? -33.457 -35.736 -24.213 1.00 36.71 84 LEU A CA 1
ATOM 622 C C . LEU A 1 87 ? -32.220 -35.744 -23.308 1.00 38.98 84 LEU A C 1
ATOM 623 O O . LEU A 1 87 ? -32.263 -36.429 -22.251 1.00 38.98 84 LEU A O 1
ATOM 628 N N . GLU A 1 88 ? -31.148 -35.049 -23.696 1.00 39.41 85 GLU A N 1
ATOM 629 C CA . GLU A 1 88 ? -29.913 -34.922 -22.877 1.00 37.40 85 GLU A CA 1
ATOM 630 C C . GLU A 1 88 ? -30.259 -34.105 -21.640 1.00 32.98 85 GLU A C 1
ATOM 631 O O . GLU A 1 88 ? -29.893 -34.517 -20.522 1.00 36.65 85 GLU A O 1
ATOM 637 N N . VAL A 1 89 ? -30.953 -32.990 -21.852 1.00 34.83 86 VAL A N 1
ATOM 638 C CA . VAL A 1 89 ? -31.464 -32.135 -20.749 1.00 32.94 86 VAL A CA 1
ATOM 639 C C . VAL A 1 89 ? -32.489 -32.919 -19.921 1.00 33.02 86 VAL A C 1
ATOM 640 O O . VAL A 1 89 ? -32.449 -32.811 -18.644 1.00 29.95 86 VAL A O 1
ATOM 644 N N . ALA A 1 90 ? -33.366 -33.708 -20.558 1.00 31.12 87 ALA A N 1
ATOM 645 C CA . ALA A 1 90 ? -34.347 -34.532 -19.810 1.00 30.29 87 ALA A CA 1
ATOM 646 C C . ALA A 1 90 ? -33.593 -35.498 -18.899 1.00 31.81 87 ALA A C 1
ATOM 647 O O . ALA A 1 90 ? -33.865 -35.559 -17.695 1.00 35.82 87 ALA A O 1
ATOM 649 N N . TYR A 1 91 ? -32.585 -36.162 -19.433 1.00 36.61 88 TYR A N 1
ATOM 650 C CA . TYR A 1 91 ? -31.720 -37.080 -18.662 1.00 37.24 88 TYR A CA 1
ATOM 651 C C . TYR A 1 91 ? -31.073 -36.337 -17.494 1.00 38.43 88 TYR A C 1
ATOM 652 O O . TYR A 1 91 ? -31.109 -36.830 -16.360 1.00 40.15 88 TYR A O 1
ATOM 661 N N . LEU A 1 92 ? -30.441 -35.199 -17.773 1.00 37.95 89 LEU A N 1
ATOM 662 C CA . LEU A 1 92 ? -29.737 -34.420 -16.735 1.00 34.49 89 LEU A CA 1
ATOM 663 C C . LEU A 1 92 ? -30.735 -34.020 -15.650 1.00 35.94 89 LEU A C 1
ATOM 664 O O . LEU A 1 92 ? -30.444 -34.213 -14.446 1.00 37.68 89 LEU A O 1
ATOM 669 N N . LEU A 1 93 ? -31.891 -33.489 -16.029 1.00 33.65 90 LEU A N 1
ATOM 670 C CA . LEU A 1 93 ? -32.877 -33.066 -15.011 1.00 34.53 90 LEU A CA 1
ATOM 671 C C . LEU A 1 93 ? -33.264 -34.281 -14.148 1.00 38.31 90 LEU A C 1
ATOM 672 O O . LEU A 1 93 ? -33.176 -34.187 -12.909 1.00 35.00 90 LEU A O 1
ATOM 677 N N . ILE A 1 94 ? -33.655 -35.387 -14.775 1.00 35.79 91 ILE A N 1
ATOM 678 C CA . ILE A 1 94 ? -34.259 -36.555 -14.082 1.00 35.04 91 ILE A CA 1
ATOM 679 C C . ILE A 1 94 ? -33.183 -37.254 -13.239 1.00 37.76 91 ILE A C 1
ATOM 680 O O . ILE A 1 94 ? -33.427 -37.453 -12.023 1.00 36.36 91 ILE A O 1
ATOM 685 N N . TYR A 1 95 ? -32.036 -37.587 -13.840 1.00 39.37 92 TYR A N 1
ATOM 686 C CA . TYR A 1 95 ? -31.031 -38.518 -13.249 1.00 44.06 92 TYR A CA 1
ATOM 687 C C . TYR A 1 95 ? -29.877 -37.781 -12.548 1.00 44.51 92 TYR A C 1
ATOM 688 O O . TYR A 1 95 ? -29.196 -38.402 -11.737 1.00 53.66 92 TYR A O 1
ATOM 697 N N . GLY A 1 96 ? -29.620 -36.521 -12.880 1.00 42.63 93 GLY A N 1
ATOM 698 C CA . GLY A 1 96 ? -28.800 -35.625 -12.054 1.00 42.72 93 GLY A CA 1
ATOM 699 C C . GLY A 1 96 ? -27.406 -35.436 -12.590 1.00 41.45 93 GLY A C 1
ATOM 700 O O . GLY A 1 96 ? -26.660 -34.773 -11.915 1.00 40.62 93 GLY A O 1
ATOM 701 N N . HIS A 1 97 ? -27.082 -35.954 -13.776 1.00 41.30 94 HIS A N 1
ATOM 702 C CA . HIS A 1 97 ? -25.762 -35.744 -14.418 1.00 42.29 94 HIS A CA 1
ATOM 703 C C . HIS A 1 97 ? -25.889 -35.728 -15.946 1.00 40.93 94 HIS A C 1
ATOM 704 O O . HIS A 1 97 ? -26.901 -36.196 -16.497 1.00 39.35 94 HIS A O 1
ATOM 711 N N . LEU A 1 98 ? -24.918 -35.135 -16.626 1.00 40.39 95 LEU A N 1
ATOM 712 C CA . LEU A 1 98 ? -24.861 -35.237 -18.099 1.00 43.43 95 LEU A CA 1
ATOM 713 C C . LEU A 1 98 ? -24.654 -36.710 -18.418 1.00 43.82 95 LEU A C 1
ATOM 714 O O . LEU A 1 98 ? -23.804 -37.356 -17.810 1.00 39.29 95 LEU A O 1
ATOM 719 N N . PRO A 1 99 ? -25.453 -37.303 -19.328 1.00 43.93 96 PRO A N 1
ATOM 720 C CA . PRO A 1 99 ? -25.304 -38.717 -19.641 1.00 46.92 96 PRO A CA 1
ATOM 721 C C . PRO A 1 99 ? -23.978 -38.942 -20.373 1.00 42.42 96 PRO A C 1
ATOM 722 O O . PRO A 1 99 ? -23.617 -38.094 -21.134 1.00 43.31 96 PRO A O 1
ATOM 726 N N . THR A 1 100 ? -23.319 -40.077 -20.134 1.00 45.20 97 THR A N 1
ATOM 727 C CA . THR A 1 100 ? -22.281 -40.638 -21.042 1.00 48.47 97 THR A CA 1
ATOM 728 C C . THR A 1 100 ? -22.932 -40.987 -22.388 1.00 48.12 97 THR A C 1
ATOM 729 O O . THR A 1 100 ? -24.187 -40.993 -22.490 1.00 43.57 97 THR A O 1
ATOM 733 N N . GLU A 1 101 ? -22.107 -41.277 -23.383 1.00 47.03 98 GLU A N 1
ATOM 734 C CA . GLU A 1 101 ? -22.544 -41.552 -24.774 1.00 52.12 98 GLU A CA 1
ATOM 735 C C . GLU A 1 101 ? -23.500 -42.752 -24.726 1.00 52.46 98 GLU A C 1
ATOM 736 O O . GLU A 1 101 ? -24.492 -42.817 -25.517 1.00 49.68 98 GLU A O 1
ATOM 742 N N . ALA A 1 102 ? -23.228 -43.659 -23.797 1.00 50.13 99 ALA A N 1
ATOM 743 C CA . ALA A 1 102 ? -23.920 -44.955 -23.669 1.00 52.66 99 ALA A CA 1
ATOM 744 C C . ALA A 1 102 ? -25.256 -44.731 -22.963 1.00 51.64 99 ALA A C 1
ATOM 745 O O . ALA A 1 102 ? -26.261 -45.296 -23.414 1.00 48.81 99 ALA A O 1
ATOM 747 N N . GLU A 1 103 ? -25.259 -43.939 -21.887 1.00 45.64 100 GLU A N 1
ATOM 748 C CA . GLU A 1 103 ? -26.493 -43.644 -21.131 1.00 43.74 100 GLU A CA 1
ATOM 749 C C . GLU A 1 103 ? -27.490 -42.937 -22.061 1.00 44.78 100 GLU A C 1
ATOM 750 O O . GLU A 1 103 ? -28.679 -43.283 -21.991 1.00 43.84 100 GLU A O 1
ATOM 756 N N . LEU A 1 104 ? -27.045 -41.987 -22.889 1.00 41.47 101 LEU A N 1
ATOM 757 C CA . LEU A 1 104 ? -27.981 -41.171 -23.712 1.00 48.29 101 LEU A CA 1
ATOM 758 C C . LEU A 1 104 ? -28.530 -42.058 -24.833 1.00 47.91 101 LEU A C 1
ATOM 759 O O . LEU A 1 104 ? -29.692 -41.879 -25.194 1.00 47.08 101 LEU A O 1
ATOM 764 N N . LYS A 1 105 ? -27.706 -42.947 -25.387 1.00 46.34 102 LYS A N 1
ATOM 765 C CA . LYS A 1 105 ? -28.152 -43.890 -26.446 1.00 51.88 102 LYS A CA 1
ATOM 766 C C . LYS A 1 105 ? -29.176 -44.858 -25.847 1.00 46.77 102 LYS A C 1
ATOM 767 O O . LYS A 1 105 ? -30.187 -45.116 -26.467 1.00 42.94 102 LYS A O 1
ATOM 773 N N . ASP A 1 106 ? -28.895 -45.366 -24.658 1.00 50.17 103 ASP A N 1
ATOM 774 C CA . ASP A 1 106 ? -29.809 -46.256 -23.908 1.00 55.70 103 ASP A CA 1
ATOM 775 C C . ASP A 1 106 ? -31.141 -45.516 -23.704 1.00 49.79 103 ASP A C 1
ATOM 776 O O . ASP A 1 106 ? -32.191 -46.089 -24.030 1.00 47.87 103 ASP A O 1
ATOM 781 N N . PHE A 1 107 ? -31.103 -44.278 -23.207 1.00 45.54 104 PHE A N 1
ATOM 782 C CA . PHE A 1 107 ? -32.308 -43.527 -22.769 1.00 41.89 104 PHE A CA 1
ATOM 783 C C . PHE A 1 107 ? -33.166 -43.209 -23.991 1.00 40.74 104 PHE A C 1
ATOM 784 O O . PHE A 1 107 ? -34.376 -43.488 -23.984 1.00 35.42 104 PHE A O 1
ATOM 792 N N . SER A 1 108 ? -32.549 -42.699 -25.047 1.00 36.74 105 SER A N 1
ATOM 793 C CA . SER A 1 108 ? -33.287 -42.323 -26.278 1.00 39.84 105 SER A CA 1
ATOM 794 C C . SER A 1 108 ? -33.791 -43.582 -26.980 1.00 40.01 105 SER A C 1
ATOM 795 O O . SER A 1 108 ? -34.878 -43.495 -27.579 1.00 39.64 105 SER A O 1
ATOM 798 N N . GLY A 1 109 ? -33.037 -44.693 -26.908 1.00 41.77 106 GLY A N 1
ATOM 799 C CA . GLY A 1 109 ? -33.422 -46.009 -27.467 1.00 37.89 106 GLY A CA 1
ATOM 800 C C . GLY A 1 109 ? -34.652 -46.593 -26.774 1.00 37.29 106 GLY A C 1
ATOM 801 O O . GLY A 1 109 ? -35.615 -46.984 -27.481 1.00 34.95 106 GLY A O 1
ATOM 802 N N . HIS A 1 110 ? -34.697 -46.584 -25.441 1.00 35.54 107 HIS A N 1
ATOM 803 C CA . HIS A 1 110 ? -35.896 -47.036 -24.682 1.00 39.99 107 HIS A CA 1
ATOM 804 C C . HIS A 1 110 ? -37.070 -46.135 -25.054 1.00 39.08 107 HIS A C 1
ATOM 805 O O . HIS A 1 110 ? -38.136 -46.660 -25.410 1.00 43.51 107 HIS A O 1
ATOM 812 N N . ILE A 1 111 ? -36.844 -44.826 -25.104 1.00 36.33 108 ILE A N 1
ATOM 813 C CA . ILE A 1 111 ? -37.916 -43.855 -25.419 1.00 32.91 108 ILE A CA 1
ATOM 814 C C . ILE A 1 111 ? -38.472 -44.161 -26.805 1.00 34.40 108 ILE A C 1
ATOM 815 O O . ILE A 1 111 ? -39.700 -44.273 -26.912 1.00 35.80 108 ILE A O 1
ATOM 820 N N . THR A 1 112 ? -37.631 -44.349 -27.809 1.00 35.19 109 THR A N 1
ATOM 821 C CA . THR A 1 112 ? -38.063 -44.721 -29.185 1.00 38.90 109 THR A CA 1
ATOM 822 C C . THR A 1 112 ? -38.983 -45.956 -29.170 1.00 37.58 109 THR A C 1
ATOM 823 O O . THR A 1 112 ? -39.993 -45.931 -29.871 1.00 43.55 109 THR A O 1
ATOM 827 N N . LYS A 1 113 ? -38.673 -47.007 -28.421 1.00 43.75 110 LYS A N 1
ATOM 828 C CA . LYS A 1 113 ? -39.493 -48.261 -28.448 1.00 52.01 110 LYS A CA 1
ATOM 829 C C . LYS A 1 113 ? -40.936 -47.964 -27.990 1.00 50.38 110 LYS A C 1
ATOM 830 O O . LYS A 1 113 ? -41.921 -48.322 -28.742 1.00 57.20 110 LYS A O 1
ATOM 836 N N . HIS A 1 114 ? -41.064 -47.217 -26.884 1.00 39.44 111 HIS A N 1
ATOM 837 C CA . HIS A 1 114 ? -42.323 -47.010 -26.120 1.00 35.69 111 HIS A CA 1
ATOM 838 C C . HIS A 1 114 ? -43.187 -45.906 -26.738 1.00 34.37 111 HIS A C 1
ATOM 839 O O . HIS A 1 114 ? -44.195 -45.555 -26.115 1.00 34.69 111 HIS A O 1
ATOM 846 N N . THR A 1 115 ? -42.840 -45.377 -27.913 1.00 34.72 112 THR A N 1
ATOM 847 C CA . THR A 1 115 ? -43.584 -44.261 -28.543 1.00 31.81 112 THR A CA 1
ATOM 848 C C . THR A 1 115 ? -44.923 -44.763 -29.087 1.00 31.06 112 THR A C 1
ATOM 849 O O . THR A 1 115 ? -45.833 -43.904 -29.329 1.00 28.64 112 THR A O 1
ATOM 853 N N . LEU A 1 116 ? -45.029 -46.067 -29.352 1.00 28.01 113 LEU A N 1
ATOM 854 C CA . LEU A 1 116 ? -46.273 -46.708 -29.852 1.00 31.96 113 LEU A CA 1
ATOM 855 C C . LEU A 1 116 ? -47.305 -46.702 -28.715 1.00 31.70 113 LEU A C 1
ATOM 856 O O . LEU A 1 116 ? -46.960 -47.123 -27.580 1.00 31.50 113 LEU A O 1
ATOM 861 N N . VAL A 1 117 ? -48.475 -46.136 -28.977 1.00 32.55 114 VAL A N 1
ATOM 862 C CA . VAL A 1 117 ? -49.582 -46.033 -27.987 1.00 33.03 114 VAL A CA 1
ATOM 863 C C . VAL A 1 117 ? -50.575 -47.170 -28.267 1.00 34.29 114 VAL A C 1
ATOM 864 O O . VAL A 1 117 ? -50.945 -47.384 -29.470 1.00 29.81 114 VAL A O 1
ATOM 868 N N . HIS A 1 118 ? -50.959 -47.888 -27.203 1.00 30.02 115 HIS A N 1
ATOM 869 C CA . HIS A 1 118 ? -51.957 -48.996 -27.240 1.00 28.18 115 HIS A CA 1
ATOM 870 C C . HIS A 1 118 ? -53.146 -48.643 -28.152 1.00 28.49 115 HIS A C 1
ATOM 871 O O . HIS A 1 118 ? -53.689 -47.543 -28.064 1.00 31.47 115 HIS A O 1
ATOM 878 N N . GLU A 1 119 ? -53.633 -49.602 -28.943 1.00 29.03 116 GLU A N 1
ATOM 879 C CA . GLU A 1 119 ? -54.826 -49.426 -29.826 1.00 26.76 116 GLU A CA 1
ATOM 880 C C . GLU A 1 119 ? -56.083 -49.018 -29.022 1.00 28.42 116 GLU A C 1
ATOM 881 O O . GLU A 1 119 ? -56.901 -48.305 -29.564 1.00 27.59 116 GLU A O 1
ATOM 887 N N . ASP A 1 120 ? -56.256 -49.416 -27.760 1.00 28.41 117 ASP A N 1
ATOM 888 C CA . ASP A 1 120 ? -57.464 -49.003 -26.985 1.00 26.16 117 ASP A CA 1
ATOM 889 C C . ASP A 1 120 ? -57.405 -47.533 -26.575 1.00 25.12 117 ASP A C 1
ATOM 890 O O . ASP A 1 120 ? -58.459 -46.905 -26.470 1.00 27.86 117 ASP A O 1
ATOM 895 N N . ILE A 1 121 ? -56.219 -46.973 -26.386 1.00 25.10 118 ILE A N 1
ATOM 896 C CA . ILE A 1 121 ? -56.062 -45.519 -26.154 1.00 25.36 118 ILE A CA 1
ATOM 897 C C . ILE A 1 121 ? -56.384 -44.771 -27.460 1.00 26.49 118 ILE A C 1
ATOM 898 O O . ILE A 1 121 ? -57.119 -43.742 -27.417 1.00 29.04 118 ILE A O 1
ATOM 903 N N . ARG A 1 122 ? -55.964 -45.297 -28.600 1.00 28.01 119 ARG A N 1
ATOM 904 C CA . ARG A 1 122 ? -56.334 -44.700 -29.921 1.00 28.55 119 ARG A CA 1
ATOM 905 C C . ARG A 1 122 ? -57.850 -44.673 -30.068 1.00 26.41 119 ARG A C 1
ATOM 906 O O . ARG A 1 122 ? -58.363 -43.682 -30.511 1.00 24.21 119 ARG A O 1
ATOM 914 N N . LYS A 1 123 ? -58.558 -45.724 -29.651 1.00 31.91 120 LYS A N 1
ATOM 915 C CA . LYS A 1 123 ? -60.042 -45.802 -29.766 1.00 30.56 120 LYS A CA 1
ATOM 916 C C . LYS A 1 123 ? -60.707 -44.839 -28.775 1.00 28.54 120 LYS A C 1
ATOM 917 O O . LYS A 1 123 ? -61.708 -44.179 -29.148 1.00 26.41 120 LYS A O 1
ATOM 923 N N . ILE A 1 124 ? -60.159 -44.684 -27.571 1.00 26.92 121 ILE A N 1
ATOM 924 C CA . ILE A 1 124 ? -60.636 -43.608 -26.644 1.00 27.83 121 ILE A CA 1
ATOM 925 C C . ILE A 1 124 ? -60.452 -42.253 -27.339 1.00 25.76 121 ILE A C 1
ATOM 926 O O . ILE A 1 124 ? -61.377 -41.434 -27.400 1.00 26.58 121 ILE A O 1
ATOM 931 N N . PHE A 1 125 ? -59.300 -42.027 -27.943 1.00 29.54 122 PHE A N 1
ATOM 932 C CA . PHE A 1 125 ? -59.038 -40.770 -28.695 1.00 27.71 122 PHE A CA 1
ATOM 933 C C . PHE A 1 125 ? -60.056 -40.584 -29.815 1.00 26.99 122 PHE A C 1
ATOM 934 O O . PHE A 1 125 ? -60.457 -39.397 -30.081 1.00 27.65 122 PHE A O 1
ATOM 942 N N . ASP A 1 126 ? -60.472 -41.681 -30.463 1.00 28.45 123 ASP A N 1
ATOM 943 C CA . ASP A 1 126 ? -61.485 -41.652 -31.551 1.00 28.73 123 ASP A CA 1
ATOM 944 C C . ASP A 1 126 ? -62.733 -40.900 -31.125 1.00 32.54 123 ASP A C 1
ATOM 945 O O . ASP A 1 126 ? -63.420 -40.339 -32.010 1.00 26.74 123 ASP A O 1
ATOM 950 N N . GLY A 1 127 ? -63.050 -40.899 -29.829 1.00 30.79 124 GLY A N 1
ATOM 951 C CA . GLY A 1 127 ? -64.320 -40.317 -29.365 1.00 31.09 124 GLY A CA 1
ATOM 952 C C . GLY A 1 127 ? -64.318 -38.792 -29.310 1.00 31.24 124 GLY A C 1
ATOM 953 O O . GLY A 1 127 ? -65.431 -38.225 -29.264 1.00 34.84 124 GLY A O 1
ATOM 954 N N . PHE A 1 128 ? -63.156 -38.148 -29.196 1.00 32.71 125 PHE A N 1
ATOM 955 C CA . PHE A 1 128 ? -63.047 -36.656 -29.108 1.00 33.91 125 PHE A CA 1
ATOM 956 C C . PHE A 1 128 ? -63.362 -36.021 -30.454 1.00 33.12 125 PHE A C 1
ATOM 957 O O . PHE A 1 128 ? -62.791 -36.410 -31.464 1.00 36.70 125 PHE A O 1
ATOM 965 N N . PRO A 1 129 ? -64.328 -35.084 -30.531 1.00 34.51 126 PRO A N 1
ATOM 966 C CA . PRO A 1 129 ? -64.519 -34.331 -31.762 1.00 36.46 126 PRO A CA 1
ATOM 967 C C . PRO A 1 129 ? -63.299 -33.461 -32.134 1.00 32.66 126 PRO A C 1
ATOM 968 O O . PRO A 1 129 ? -62.479 -33.089 -31.268 1.00 31.24 126 PRO A O 1
ATOM 972 N N . SER A 1 130 ? -63.189 -33.164 -33.427 1.00 30.27 127 SER A N 1
ATOM 973 C CA . SER A 1 130 ? -62.075 -32.404 -34.056 1.00 29.90 127 SER A CA 1
ATOM 974 C C . SER A 1 130 ? -62.063 -31.003 -33.477 1.00 29.03 127 SER A C 1
ATOM 975 O O . SER A 1 130 ? -60.989 -30.411 -33.412 1.00 31.94 127 SER A O 1
ATOM 978 N N . SER A 1 131 ? -63.205 -30.539 -32.990 1.00 31.74 128 SER A N 1
ATOM 979 C CA . SER A 1 131 ? -63.369 -29.202 -32.374 1.00 38.98 128 SER A CA 1
ATOM 980 C C . SER A 1 131 ? -62.731 -29.143 -30.980 1.00 33.65 128 SER A C 1
ATOM 981 O O . SER A 1 131 ? -62.566 -28.032 -30.486 1.00 34.75 128 SER A O 1
ATOM 984 N N . THR A 1 132 ? -62.352 -30.266 -30.368 1.00 32.96 129 THR A N 1
ATOM 985 C CA . THR A 1 132 ? -61.865 -30.266 -28.956 1.00 33.60 129 THR A CA 1
ATOM 986 C C . THR A 1 132 ? -60.493 -29.586 -28.843 1.00 37.31 129 THR A C 1
ATOM 987 O O . THR A 1 132 ? -59.553 -29.968 -29.578 1.00 35.85 129 THR A O 1
ATOM 991 N N . HIS A 1 133 ? -60.343 -28.651 -27.899 1.00 38.06 130 HIS A N 1
ATOM 992 C CA . HIS A 1 133 ? -59.026 -28.067 -27.545 1.00 35.60 130 HIS A CA 1
ATOM 993 C C . HIS A 1 133 ? -58.010 -29.174 -27.266 1.00 37.38 130 HIS A C 1
ATOM 994 O O . HIS A 1 133 ? -58.238 -30.055 -26.419 1.00 35.44 130 HIS A O 1
ATOM 1001 N N . PRO A 1 134 ? -56.835 -29.146 -27.943 1.00 31.94 131 PRO A N 1
ATOM 1002 C CA . PRO A 1 134 ? -55.817 -30.168 -27.738 1.00 30.44 131 PRO A CA 1
ATOM 1003 C C . PRO A 1 134 ? -55.505 -30.478 -26.277 1.00 31.16 131 PRO A C 1
ATOM 1004 O O . PRO A 1 134 ? -55.100 -31.587 -26.019 1.00 29.76 131 PRO A O 1
ATOM 1008 N N . MET A 1 135 ? -55.594 -29.504 -25.381 1.00 29.35 132 MET A N 1
ATOM 1009 C CA . MET A 1 135 ? -55.164 -29.750 -23.972 1.00 32.55 132 MET A CA 1
ATOM 1010 C C . MET A 1 135 ? -56.183 -30.653 -23.237 1.00 29.45 132 MET A C 1
ATOM 1011 O O . MET A 1 135 ? -55.766 -31.438 -22.384 1.00 36.37 132 MET A O 1
ATOM 1016 N N . ALA A 1 136 ? -57.470 -30.553 -23.537 1.00 29.19 133 ALA A N 1
ATOM 1017 C CA . ALA A 1 136 ? -58.509 -31.492 -23.052 1.00 33.44 133 ALA A CA 1
ATOM 1018 C C . ALA A 1 136 ? -58.092 -32.916 -23.433 1.00 36.39 133 ALA A C 1
ATOM 1019 O O . ALA A 1 136 ? -57.981 -33.762 -22.521 1.00 32.84 133 ALA A O 1
ATOM 1021 N N . ILE A 1 137 ? -57.731 -33.134 -24.706 1.00 31.65 134 ILE A N 1
ATOM 1022 C CA . ILE A 1 137 ? -57.293 -34.465 -25.196 1.00 30.42 134 ILE A CA 1
ATOM 1023 C C . ILE A 1 137 ? -56.010 -34.853 -24.472 1.00 32.68 134 ILE A C 1
ATOM 1024 O O . ILE A 1 137 ? -55.965 -35.959 -23.919 1.00 36.49 134 ILE A O 1
ATOM 1029 N N . LEU A 1 138 ? -55.007 -33.980 -24.414 1.00 30.00 135 LEU A N 1
ATOM 1030 C CA . LEU A 1 138 ? -53.716 -34.356 -23.794 1.00 31.49 135 LEU A CA 1
ATOM 1031 C C . LEU A 1 138 ? -53.914 -34.773 -22.329 1.00 32.58 135 LEU A C 1
ATOM 1032 O O . LEU A 1 138 ? -53.303 -35.769 -21.889 1.00 34.67 135 LEU A O 1
ATOM 1037 N N . SER A 1 139 ? -54.615 -33.954 -21.556 1.00 33.96 136 SER A N 1
ATOM 1038 C CA . SER A 1 139 ? -54.861 -34.202 -20.111 1.00 36.22 136 SER A CA 1
ATOM 1039 C C . SER A 1 139 ? -55.689 -35.486 -19.932 1.00 34.16 136 SER A C 1
ATOM 1040 O O . SER A 1 139 ? -55.331 -36.327 -19.101 1.00 36.87 136 SER A O 1
ATOM 1043 N N . SER A 1 140 ? -56.743 -35.659 -20.709 1.00 34.10 137 SER A N 1
ATOM 1044 C CA . SER A 1 140 ? -57.669 -36.820 -20.580 1.00 36.07 137 SER A CA 1
ATOM 1045 C C . SER A 1 140 ? -56.949 -38.138 -20.922 1.00 34.35 137 SER A C 1
ATOM 1046 O O . SER A 1 140 ? -57.074 -39.080 -20.158 1.00 32.73 137 SER A O 1
ATOM 1049 N N . LEU A 1 141 ? -56.168 -38.218 -22.006 1.00 32.84 138 LEU A N 1
ATOM 1050 C CA . LEU A 1 141 ? -55.424 -39.457 -22.360 1.00 29.28 138 LEU A CA 1
ATOM 1051 C C . LEU A 1 141 ? -54.259 -39.729 -21.400 1.00 29.89 138 LEU A C 1
ATOM 1052 O O . LEU A 1 141 ? -54.007 -40.899 -21.127 1.00 25.71 138 LEU A O 1
ATOM 1057 N N . THR A 1 142 ? -53.517 -38.718 -20.941 1.00 29.92 139 THR A N 1
ATOM 1058 C CA . THR A 1 142 ? -52.415 -38.924 -19.954 1.00 34.56 139 THR A CA 1
ATOM 1059 C C . THR A 1 142 ? -53.027 -39.563 -18.708 1.00 31.39 139 THR A C 1
ATOM 1060 O O . THR A 1 142 ? -52.404 -40.461 -18.107 1.00 33.56 139 THR A O 1
ATOM 1064 N N . CYS A 1 143 ? -54.175 -39.042 -18.306 1.00 34.21 140 CYS A N 1
ATOM 1065 C CA . CYS A 1 143 ? -55.021 -39.583 -17.222 1.00 38.01 140 CYS A CA 1
ATOM 1066 C C . CYS A 1 143 ? -55.343 -41.065 -17.448 1.00 39.61 140 CYS A C 1
ATOM 1067 O O . CYS A 1 143 ? -55.192 -41.868 -16.510 1.00 36.52 140 CYS A O 1
ATOM 1070 N N . ALA A 1 144 ? -55.718 -41.441 -18.675 1.00 34.73 141 ALA A N 1
ATOM 1071 C CA . ALA A 1 144 ? -56.110 -42.826 -19.003 1.00 34.51 141 ALA A CA 1
ATOM 1072 C C . ALA A 1 144 ? -54.946 -43.781 -18.742 1.00 34.11 141 ALA A C 1
ATOM 1073 O O . ALA A 1 144 ? -55.190 -45.000 -18.548 1.00 34.10 141 ALA A O 1
ATOM 1075 N N . LEU A 1 145 ? -53.712 -43.293 -18.808 1.00 34.69 142 LEU A N 1
ATOM 1076 C CA . LEU A 1 145 ? -52.524 -44.187 -18.840 1.00 33.81 142 LEU A CA 1
ATOM 1077 C C . LEU A 1 145 ? -52.450 -44.987 -17.538 1.00 36.12 142 LEU A C 1
ATOM 1078 O O . LEU A 1 145 ? -52.010 -46.133 -17.577 1.00 34.89 142 LEU A O 1
ATOM 1083 N N . THR A 1 146 ? -52.830 -44.412 -16.403 1.00 34.57 143 THR A N 1
ATOM 1084 C CA . THR A 1 146 ? -52.820 -45.187 -15.135 1.00 35.74 143 THR A CA 1
ATOM 1085 C C . THR A 1 146 ? -53.731 -46.411 -15.275 1.00 34.80 143 THR A C 1
ATOM 1086 O O . THR A 1 146 ? -53.348 -47.474 -14.734 1.00 30.10 143 THR A O 1
ATOM 1090 N N . GLY A 1 147 ? -54.835 -46.282 -16.026 1.00 33.38 144 GLY A N 1
ATOM 1091 C CA . GLY A 1 147 ? -55.755 -47.389 -16.338 1.00 33.54 144 GLY A CA 1
ATOM 1092 C C . GLY A 1 147 ? -55.090 -48.515 -17.130 1.00 36.74 144 GLY A C 1
ATOM 1093 O O . GLY A 1 147 ? -55.444 -49.700 -16.895 1.00 38.11 144 GLY A O 1
ATOM 1094 N N . PHE A 1 148 ? -54.196 -48.188 -18.064 1.00 32.56 145 PHE A N 1
ATOM 1095 C CA . PHE A 1 148 ? -53.482 -49.171 -18.923 1.00 31.60 145 PHE A CA 1
ATOM 1096 C C . PHE A 1 148 ? -52.199 -49.684 -18.264 1.00 33.08 145 PHE A C 1
ATOM 1097 O O . PHE A 1 148 ? -51.689 -50.755 -18.688 1.00 30.09 145 PHE A O 1
ATOM 1105 N N . TYR A 1 149 ? -51.673 -48.991 -17.251 1.00 29.74 146 TYR A N 1
ATOM 1106 C CA . TYR A 1 149 ? -50.421 -49.413 -16.574 1.00 31.47 146 TYR A CA 1
ATOM 1107 C C . TYR A 1 149 ? -50.689 -49.406 -15.072 1.00 35.89 146 TYR A C 1
ATOM 1108 O O . TYR A 1 149 ? -50.099 -48.604 -14.340 1.00 33.75 146 TYR A O 1
ATOM 1117 N N . PRO A 1 150 ? -51.610 -50.278 -14.590 1.00 36.64 147 PRO A N 1
ATOM 1118 C CA . PRO A 1 150 ? -52.016 -50.287 -13.180 1.00 38.18 147 PRO A CA 1
ATOM 1119 C C . PRO A 1 150 ? -50.829 -50.506 -12.226 1.00 32.94 147 PRO A C 1
ATOM 1120 O O . PRO A 1 150 ? -50.897 -50.033 -11.117 1.00 36.19 147 PRO A O 1
ATOM 1124 N N . GLU A 1 151 ? -49.746 -51.148 -12.676 1.00 35.26 148 GLU A N 1
ATOM 1125 C CA . GLU A 1 151 ? -48.494 -51.305 -11.866 1.00 41.19 148 GLU A CA 1
ATOM 1126 C C . GLU A 1 151 ? -47.964 -49.933 -11.393 1.00 43.72 148 GLU A C 1
ATOM 1127 O O . GLU A 1 151 ? -47.258 -49.874 -10.363 1.00 40.89 148 GLU A O 1
ATOM 1133 N N . SER A 1 152 ? -48.272 -48.857 -12.110 1.00 41.34 149 SER A N 1
ATOM 1134 C CA . SER A 1 152 ? -47.707 -47.518 -11.827 1.00 39.55 149 SER A CA 1
ATOM 1135 C C . SER A 1 152 ? -48.326 -46.933 -10.557 1.00 39.11 149 SER A C 1
ATOM 1136 O O . SER A 1 152 ? -47.781 -45.946 -10.086 1.00 35.88 149 SER A O 1
ATOM 1139 N N . ILE A 1 153 ? -49.425 -47.493 -10.044 1.00 42.02 150 ILE A N 1
ATOM 1140 C CA . ILE A 1 153 ? -50.062 -46.977 -8.796 1.00 44.70 150 ILE A CA 1
ATOM 1141 C C . ILE A 1 153 ? -49.874 -48.001 -7.664 1.00 45.54 150 ILE A C 1
ATOM 1142 O O . ILE A 1 153 ? -50.263 -47.690 -6.533 1.00 51.06 150 ILE A O 1
ATOM 1147 N N . SER A 1 154 ? -49.243 -49.147 -7.939 1.00 49.61 151 SER A N 1
ATOM 1148 C CA . SER A 1 154 ? -49.005 -50.220 -6.941 1.00 55.42 151 SER A CA 1
ATOM 1149 C C . SER A 1 154 ? -47.897 -49.773 -5.984 1.00 61.66 151 SER A C 1
ATOM 1150 O O . SER A 1 154 ? -46.960 -49.083 -6.375 1.00 59.48 151 SER A O 1
ATOM 1153 N N . PRO A 1 155 ? -47.984 -50.102 -4.676 1.00 73.42 152 PRO A N 1
ATOM 1154 C CA . PRO A 1 155 ? -47.009 -49.607 -3.703 1.00 75.43 152 PRO A CA 1
ATOM 1155 C C . PRO A 1 155 ? -45.693 -50.382 -3.876 1.00 71.65 152 PRO A C 1
ATOM 1156 O O . PRO A 1 155 ? -45.734 -51.490 -4.401 1.00 68.45 152 PRO A O 1
ATOM 1160 N N . ASN A 1 156 ? -44.573 -49.791 -3.456 1.00 65.87 153 ASN A N 1
ATOM 1161 C CA . ASN A 1 156 ? -43.223 -50.395 -3.588 1.00 78.19 153 ASN A CA 1
ATOM 1162 C C . ASN A 1 156 ? -42.874 -50.475 -5.078 1.00 83.08 153 ASN A C 1
ATOM 1163 O O . ASN A 1 156 ? -42.603 -51.590 -5.567 1.00 91.61 153 ASN A O 1
ATOM 1168 N N . GLN A 1 157 ? -42.899 -49.337 -5.774 1.00 84.99 154 GLN A N 1
ATOM 1169 C CA . GLN A 1 157 ? -42.319 -49.199 -7.135 1.00 78.45 154 GLN A CA 1
ATOM 1170 C C . GLN A 1 157 ? -40.810 -49.481 -7.045 1.00 69.53 154 GLN A C 1
ATOM 1171 O O . GLN A 1 157 ? -40.136 -48.774 -6.282 1.00 66.79 154 GLN A O 1
ATOM 1177 N N . THR A 1 158 ? -40.293 -50.470 -7.783 1.00 66.29 155 THR A N 1
ATOM 1178 C CA . THR A 1 158 ? -38.832 -50.702 -7.931 1.00 60.67 155 THR A CA 1
ATOM 1179 C C . THR A 1 158 ? -38.231 -49.588 -8.787 1.00 62.83 155 THR A C 1
ATOM 1180 O O . THR A 1 158 ? -38.901 -49.065 -9.679 1.00 53.29 155 THR A O 1
ATOM 1184 N N . PRO A 1 159 ? -36.950 -49.203 -8.574 1.00 55.43 156 PRO A N 1
ATOM 1185 C CA . PRO A 1 159 ? -36.316 -48.194 -9.419 1.00 56.64 156 PRO A CA 1
ATOM 1186 C C . PRO A 1 159 ? -36.443 -48.544 -10.917 1.00 51.96 156 PRO A C 1
ATOM 1187 O O . PRO A 1 159 ? -36.688 -47.642 -11.703 1.00 51.73 156 PRO A O 1
ATOM 1191 N N . GLU A 1 160 ? -36.319 -49.823 -11.274 1.00 49.66 157 GLU A N 1
ATOM 1192 C CA . GLU A 1 160 ? -36.517 -50.345 -12.655 1.00 54.11 157 GLU A CA 1
ATOM 1193 C C . GLU A 1 160 ? -37.933 -50.002 -13.132 1.00 50.92 157 GLU A C 1
ATOM 1194 O O . GLU A 1 160 ? -38.076 -49.541 -14.284 1.00 44.95 157 GLU A O 1
ATOM 1200 N N . ALA A 1 161 ? -38.936 -50.222 -12.273 1.00 50.68 158 ALA A N 1
ATOM 1201 C CA . ALA A 1 161 ? -40.374 -50.006 -12.566 1.00 49.25 158 ALA A CA 1
ATOM 1202 C C . ALA A 1 161 ? -40.589 -48.531 -12.887 1.00 47.42 158 ALA A C 1
ATOM 1203 O O . ALA A 1 161 ? -41.104 -48.218 -13.981 1.00 46.51 158 ALA A O 1
ATOM 1205 N N . ILE A 1 162 ? -40.158 -47.683 -11.958 1.00 45.22 159 ILE A N 1
ATOM 1206 C CA . ILE A 1 162 ? -40.179 -46.194 -12.061 1.00 45.58 159 ILE A CA 1
ATOM 1207 C C . ILE A 1 162 ? -39.518 -45.764 -13.380 1.00 40.47 159 ILE A C 1
ATOM 1208 O O . ILE A 1 162 ? -40.136 -44.929 -14.079 1.00 39.23 159 ILE A O 1
ATOM 1213 N N . ASP A 1 163 ? -38.308 -46.267 -13.677 1.00 39.28 160 ASP A N 1
ATOM 1214 C CA . ASP A 1 163 ? -37.544 -45.940 -14.916 1.00 39.75 160 ASP A CA 1
ATOM 1215 C C . ASP A 1 163 ? -38.348 -46.293 -16.167 1.00 35.72 160 ASP A C 1
ATOM 1216 O O . ASP A 1 163 ? -38.300 -45.511 -17.105 1.00 34.88 160 ASP A O 1
ATOM 1221 N N . LEU A 1 164 ? -39.058 -47.424 -16.173 1.00 33.40 161 LEU A N 1
ATOM 1222 C CA . LEU A 1 164 ? -39.930 -47.818 -17.317 1.00 35.22 161 LEU A CA 1
ATOM 1223 C C . LEU A 1 164 ? -41.135 -46.873 -17.384 1.00 32.72 161 LEU A C 1
ATOM 1224 O O . LEU A 1 164 ? -41.526 -46.484 -18.505 1.00 30.56 161 LEU A O 1
ATOM 1229 N N . THR A 1 165 ? -41.709 -46.461 -16.245 1.00 30.93 162 THR A N 1
ATOM 1230 C CA . THR A 1 165 ? -42.799 -45.448 -16.263 1.00 33.72 162 THR A CA 1
ATOM 1231 C C . THR A 1 165 ? -42.309 -44.156 -16.962 1.00 33.85 162 THR A C 1
ATOM 1232 O O . THR A 1 165 ? -43.070 -43.527 -17.756 1.00 35.49 162 THR A O 1
ATOM 1236 N N . ILE A 1 166 ? -41.099 -43.733 -16.625 1.00 30.73 163 ILE A N 1
ATOM 1237 C CA . ILE A 1 166 ? -40.528 -42.424 -17.050 1.00 35.67 163 ILE A CA 1
ATOM 1238 C C . ILE A 1 166 ? -40.323 -42.457 -18.565 1.00 32.65 163 ILE A C 1
ATOM 1239 O O . ILE A 1 166 ? -40.742 -41.507 -19.209 1.00 30.14 163 ILE A O 1
ATOM 1244 N N . VAL A 1 167 ? -39.708 -43.521 -19.096 1.00 34.14 164 VAL A N 1
ATOM 1245 C CA . VAL A 1 167 ? -39.473 -43.671 -20.562 1.00 36.43 164 VAL A CA 1
ATOM 1246 C C . VAL A 1 167 ? -40.826 -43.818 -21.253 1.00 39.28 164 VAL A C 1
ATOM 1247 O O . VAL A 1 167 ? -41.002 -43.212 -22.337 1.00 33.01 164 VAL A O 1
ATOM 1251 N N . ARG A 1 168 ? -41.795 -44.499 -20.626 1.00 40.76 165 ARG A N 1
ATOM 1252 C CA . ARG A 1 168 ? -43.120 -44.693 -21.273 1.00 38.58 165 ARG A CA 1
ATOM 1253 C C . ARG A 1 168 ? -43.768 -43.330 -21.464 1.00 35.46 165 ARG A C 1
ATOM 1254 O O . ARG A 1 168 ? -44.391 -43.091 -22.531 1.00 32.88 165 ARG A O 1
ATOM 1262 N N . LEU A 1 169 ? -43.697 -42.498 -20.433 1.00 35.58 166 LEU A N 1
ATOM 1263 C CA . LEU A 1 169 ? -44.429 -41.210 -20.431 1.00 34.93 166 LEU A CA 1
ATOM 1264 C C . LEU A 1 169 ? -43.717 -40.257 -21.386 1.00 31.28 166 LEU A C 1
ATOM 1265 O O . LEU A 1 169 ? -44.440 -39.631 -22.159 1.00 33.36 166 LEU A O 1
ATOM 1270 N N . MET A 1 170 ? -42.385 -40.158 -21.314 1.00 31.87 167 MET A N 1
ATOM 1271 C CA . MET A 1 170 ? -41.593 -39.286 -22.229 1.00 32.19 167 MET A CA 1
ATOM 1272 C C . MET A 1 170 ? -41.958 -39.676 -23.660 1.00 33.52 167 MET A C 1
ATOM 1273 O O . MET A 1 170 ? -42.150 -38.754 -24.465 1.00 31.95 167 MET A O 1
ATOM 1278 N N . ALA A 1 171 ? -42.071 -40.983 -23.949 1.00 30.03 168 ALA A N 1
ATOM 1279 C CA . ALA A 1 171 ? -42.330 -41.468 -25.323 1.00 34.35 168 ALA A CA 1
ATOM 1280 C C . ALA A 1 171 ? -43.763 -41.107 -25.743 1.00 32.20 168 ALA A C 1
ATOM 1281 O O . ALA A 1 171 ? -43.957 -40.531 -26.844 1.00 29.84 168 ALA A O 1
ATOM 1283 N N . LYS A 1 172 ? -44.745 -41.450 -24.916 1.00 31.36 169 LYS A N 1
ATOM 1284 C CA . LYS A 1 172 ? -46.169 -41.465 -25.345 1.00 28.67 169 LYS A CA 1
ATOM 1285 C C . LYS A 1 172 ? -46.708 -40.036 -25.371 1.00 29.95 169 LYS A C 1
ATOM 1286 O O . LYS A 1 172 ? -47.612 -39.740 -26.232 1.00 31.48 169 LYS A O 1
ATOM 1292 N N . MET A 1 173 ? -46.128 -39.145 -24.556 1.00 28.32 170 MET A N 1
ATOM 1293 C CA . MET A 1 173 ? -46.522 -37.709 -24.567 1.00 29.02 170 MET A CA 1
ATOM 1294 C C . MET A 1 173 ? -46.286 -37.144 -25.973 1.00 29.06 170 MET A C 1
ATOM 1295 O O . MET A 1 173 ? -47.113 -36.356 -26.392 1.00 27.26 170 MET A O 1
ATOM 1300 N N . SER A 1 174 ? -45.190 -37.532 -26.651 1.00 29.12 171 SER A N 1
ATOM 1301 C CA . SER A 1 174 ? -44.854 -37.050 -28.024 1.00 32.47 171 SER A CA 1
ATOM 1302 C C . SER A 1 174 ? -45.903 -37.545 -29.016 1.00 27.59 171 SER A C 1
ATOM 1303 O O . SER A 1 174 ? -46.432 -36.726 -29.768 1.00 31.67 171 SER A O 1
ATOM 1306 N N . THR A 1 175 ? -46.230 -38.832 -28.985 1.00 31.29 172 THR A N 1
ATOM 1307 C CA . THR A 1 175 ? -47.232 -39.445 -29.902 1.00 29.47 172 THR A CA 1
ATOM 1308 C C . THR A 1 175 ? -48.603 -38.823 -29.650 1.00 30.02 172 THR A C 1
ATOM 1309 O O . THR A 1 175 ? -49.299 -38.427 -30.621 1.00 30.17 172 THR A O 1
ATOM 1313 N N . ILE A 1 176 ? -48.989 -38.722 -28.390 1.00 29.34 173 ILE A N 1
ATOM 1314 C CA . ILE A 1 176 ? -50.338 -38.182 -28.051 1.00 33.12 173 ILE A CA 1
ATOM 1315 C C . ILE A 1 176 ? -50.409 -36.688 -28.370 1.00 29.06 173 ILE A C 1
ATOM 1316 O O . ILE A 1 176 ? -51.478 -36.240 -28.841 1.00 28.09 173 ILE A O 1
ATOM 1321 N N . ALA A 1 177 ? -49.359 -35.913 -28.102 1.00 29.98 174 ALA A N 1
ATOM 1322 C CA . ALA A 1 177 ? -49.362 -34.479 -28.472 1.00 27.78 174 ALA A CA 1
ATOM 1323 C C . ALA A 1 177 ? -49.560 -34.373 -29.997 1.00 28.08 174 ALA A C 1
ATOM 1324 O O . ALA A 1 177 ? -50.347 -33.519 -30.450 1.00 27.54 174 ALA A O 1
ATOM 1326 N N . ALA A 1 178 ? -48.930 -35.223 -30.805 1.00 29.89 175 ALA A N 1
ATOM 1327 C CA . ALA A 1 178 ? -49.138 -35.109 -32.275 1.00 31.15 175 ALA A CA 1
ATOM 1328 C C . ALA A 1 178 ? -50.590 -35.486 -32.601 1.00 32.04 175 ALA A C 1
ATOM 1329 O O . ALA A 1 178 ? -51.162 -34.870 -33.525 1.00 35.54 175 ALA A O 1
ATOM 1331 N N . TRP A 1 179 ? -51.193 -36.463 -31.900 1.00 32.74 176 TRP A N 1
ATOM 1332 C CA . TRP A 1 179 ? -52.621 -36.851 -32.115 1.00 30.87 176 TRP A CA 1
ATOM 1333 C C . TRP A 1 179 ? -53.555 -35.647 -31.934 1.00 30.07 176 TRP A C 1
ATOM 1334 O O . TRP A 1 179 ? -54.520 -35.530 -32.722 1.00 29.68 176 TRP A O 1
ATOM 1345 N N . THR A 1 180 ? -53.293 -34.783 -30.950 1.00 30.16 177 THR A N 1
ATOM 1346 C CA . THR A 1 180 ? -54.184 -33.631 -30.615 1.00 32.49 177 THR A CA 1
ATOM 1347 C C . THR A 1 180 ? -54.215 -32.684 -31.815 1.00 32.85 177 THR A C 1
ATOM 1348 O O . THR A 1 180 ? -55.294 -32.181 -32.173 1.00 32.54 177 THR A O 1
ATOM 1352 N N . TYR A 1 181 ? -53.067 -32.473 -32.459 1.00 32.74 178 TYR A N 1
ATOM 1353 C CA . TYR A 1 181 ? -53.025 -31.651 -33.694 1.00 32.02 178 TYR A CA 1
ATOM 1354 C C . TYR A 1 181 ? -53.788 -32.382 -34.809 1.00 29.91 178 TYR A C 1
ATOM 1355 O O . TYR A 1 181 ? -54.648 -31.772 -35.430 1.00 32.05 178 TYR A O 1
ATOM 1364 N N . LYS A 1 182 ? -53.460 -33.644 -35.093 1.00 31.56 179 LYS A N 1
ATOM 1365 C CA . LYS A 1 182 ? -54.110 -34.418 -36.201 1.00 31.63 179 LYS A CA 1
ATOM 1366 C C . LYS A 1 182 ? -55.636 -34.384 -36.036 1.00 30.46 179 LYS A C 1
ATOM 1367 O O . LYS A 1 182 ? -56.358 -34.196 -37.042 1.00 29.70 179 LYS A O 1
ATOM 1373 N N . ASN A 1 183 ? -56.110 -34.497 -34.796 1.00 30.47 180 ASN A N 1
ATOM 1374 C CA . ASN A 1 183 ? -57.552 -34.399 -34.442 1.00 30.94 180 ASN A CA 1
ATOM 1375 C C . ASN A 1 183 ? -58.186 -33.113 -34.977 1.00 28.92 180 ASN A C 1
ATOM 1376 O O . ASN A 1 183 ? -59.214 -33.230 -35.653 1.00 27.93 180 ASN A O 1
ATOM 1381 N N . SER A 1 184 ? -57.562 -31.953 -34.728 1.00 29.64 181 SER A N 1
ATOM 1382 C CA . SER A 1 184 ? -58.041 -30.607 -35.136 1.00 33.08 181 SER A CA 1
ATOM 1383 C C . SER A 1 184 ? -58.115 -30.480 -36.661 1.00 36.16 181 SER A C 1
ATOM 1384 O O . SER A 1 184 ? -59.075 -29.862 -37.158 1.00 35.58 181 SER A O 1
ATOM 1387 N N . VAL A 1 185 ? -57.206 -31.085 -37.412 1.00 36.27 182 VAL A N 1
ATOM 1388 C CA . VAL A 1 185 ? -57.184 -30.875 -38.898 1.00 33.50 182 VAL A CA 1
ATOM 1389 C C . VAL A 1 185 ? -57.789 -32.062 -39.634 1.00 33.76 182 VAL A C 1
ATOM 1390 O O . VAL A 1 185 ? -57.955 -31.961 -40.852 1.00 33.74 182 VAL A O 1
ATOM 1394 N N . GLY A 1 186 ? -58.162 -33.143 -38.954 1.00 37.81 183 GLY A N 1
ATOM 1395 C CA . GLY A 1 186 ? -58.898 -34.229 -39.632 1.00 35.28 183 GLY A CA 1
ATOM 1396 C C . GLY A 1 186 ? -57.984 -35.155 -40.414 1.00 33.45 183 GLY A C 1
ATOM 1397 O O . GLY A 1 186 ? -58.465 -35.858 -41.321 1.00 35.53 183 GLY A O 1
ATOM 1398 N N . HIS A 1 187 ? -56.703 -35.189 -40.069 1.00 35.83 184 HIS A N 1
ATOM 1399 C CA . HIS A 1 187 ? -55.700 -36.026 -40.777 1.00 35.73 184 HIS A CA 1
ATOM 1400 C C . HIS A 1 187 ? -55.571 -37.370 -40.082 1.00 37.45 184 HIS A C 1
ATOM 1401 O O . HIS A 1 187 ? -55.730 -37.447 -38.856 1.00 34.03 184 HIS A O 1
ATOM 1408 N N . PRO A 1 188 ? -55.201 -38.437 -40.829 1.00 36.01 185 PRO A N 1
ATOM 1409 C CA . PRO A 1 188 ? -54.950 -39.750 -40.231 1.00 33.64 185 PRO A CA 1
ATOM 1410 C C . PRO A 1 188 ? -53.737 -39.667 -39.307 1.00 32.77 185 PRO A C 1
ATOM 1411 O O . PRO A 1 188 ? -52.865 -38.862 -39.559 1.00 31.81 185 PRO A O 1
ATOM 1415 N N . LEU A 1 189 ? -53.732 -40.459 -38.240 1.00 32.46 186 LEU A N 1
ATOM 1416 C CA . LEU A 1 189 ? -52.602 -40.525 -37.283 1.00 30.46 186 LEU A CA 1
ATOM 1417 C C . LEU A 1 189 ? -51.385 -41.177 -37.966 1.00 33.98 186 LEU A C 1
ATOM 1418 O O . LEU A 1 189 ? -51.559 -42.128 -38.722 1.00 29.44 186 LEU A O 1
ATOM 1423 N N . ASN A 1 190 ? -50.186 -40.693 -37.657 1.00 32.00 187 ASN A N 1
ATOM 1424 C CA . ASN A 1 190 ? -48.907 -41.305 -38.058 1.00 33.53 187 ASN A CA 1
ATOM 1425 C C . ASN A 1 190 ? -48.465 -42.236 -36.934 1.00 34.08 187 ASN A C 1
ATOM 1426 O O . ASN A 1 190 ? -48.530 -41.810 -35.761 1.00 32.62 187 ASN A O 1
ATOM 1431 N N . TYR A 1 191 ? -47.917 -43.402 -37.288 1.00 35.23 188 TYR A N 1
ATOM 1432 C CA . TYR A 1 191 ? -47.188 -44.256 -36.326 1.00 36.41 188 TYR A CA 1
ATOM 1433 C C . TYR A 1 191 ? -45.837 -43.613 -36.096 1.00 36.40 188 TYR A C 1
ATOM 1434 O O . TYR A 1 191 ? -45.301 -43.007 -37.021 1.00 37.23 188 TYR A O 1
ATOM 1443 N N . PRO A 1 192 ? -45.266 -43.668 -34.871 1.00 36.25 189 PRO A N 1
ATOM 1444 C CA . PRO A 1 192 ? -43.903 -43.200 -34.663 1.00 37.19 189 PRO A CA 1
ATOM 1445 C C . PRO A 1 192 ? -42.983 -43.866 -35.694 1.00 39.14 189 PRO A C 1
ATOM 1446 O O . PRO A 1 192 ? -43.333 -44.937 -36.148 1.00 42.10 189 PRO A O 1
ATOM 1450 N N . ARG A 1 193 ? -41.813 -43.268 -35.937 1.00 41.18 190 ARG A N 1
ATOM 1451 C CA . ARG A 1 193 ? -40.723 -43.809 -36.789 1.00 44.28 190 ARG A CA 1
ATOM 1452 C C . ARG A 1 193 ? -39.473 -44.020 -35.944 1.00 44.93 190 ARG A C 1
ATOM 1453 O O . ARG A 1 193 ? -38.885 -42.972 -35.498 1.00 50.76 190 ARG A O 1
ATOM 1461 N N . ASN A 1 194 ? -39.023 -45.274 -35.828 1.00 41.18 191 ASN A N 1
ATOM 1462 C CA . ASN A 1 194 ? -37.856 -45.663 -34.974 1.00 49.03 191 ASN A CA 1
ATOM 1463 C C . ASN A 1 194 ? -36.524 -45.131 -35.566 1.00 47.16 191 ASN A C 1
ATOM 1464 O O . ASN A 1 194 ? -35.525 -45.101 -34.817 1.00 50.64 191 ASN A O 1
ATOM 1469 N N . ASP A 1 195 ? -36.497 -44.607 -36.796 1.00 38.87 192 ASP A N 1
ATOM 1470 C CA . ASP A 1 195 ? -35.236 -44.107 -37.414 1.00 45.59 192 ASP A CA 1
ATOM 1471 C C . ASP A 1 195 ? -35.111 -42.583 -37.243 1.00 49.47 192 ASP A C 1
ATOM 1472 O O . ASP A 1 195 ? -34.289 -41.988 -37.955 1.00 54.36 192 ASP A O 1
ATOM 1477 N N . LEU A 1 196 ? -35.935 -41.959 -36.397 1.00 41.73 193 LEU A N 1
ATOM 1478 C CA . LEU A 1 196 ? -35.904 -40.501 -36.130 1.00 36.49 193 LEU A CA 1
ATOM 1479 C C . LEU A 1 196 ? -35.689 -40.246 -34.636 1.00 36.58 193 LEU A C 1
ATOM 1480 O O . LEU A 1 196 ? -36.232 -40.980 -33.794 1.00 35.61 193 LEU A O 1
ATOM 1485 N N . ASP A 1 197 ? -34.880 -39.249 -34.329 1.00 35.68 194 ASP A N 1
ATOM 1486 C CA . ASP A 1 197 ? -34.621 -38.739 -32.964 1.00 40.18 194 ASP A CA 1
ATOM 1487 C C . ASP A 1 197 ? -35.929 -38.158 -32.412 1.00 35.98 194 ASP A C 1
ATOM 1488 O O . ASP A 1 197 ? -36.868 -37.977 -33.162 1.00 34.66 194 ASP A O 1
ATOM 1493 N N . TYR A 1 198 ? -35.956 -37.817 -31.141 1.00 35.61 195 TYR A N 1
ATOM 1494 C CA . TYR A 1 198 ? -37.205 -37.509 -30.411 1.00 35.40 195 TYR A CA 1
ATOM 1495 C C . TYR A 1 198 ? -37.941 -36.352 -31.083 1.00 33.12 195 TYR A C 1
ATOM 1496 O O . TYR A 1 198 ? -39.111 -36.513 -31.492 1.00 34.68 195 TYR A O 1
ATOM 1505 N N . CYS A 1 199 ? -37.249 -35.231 -31.263 1.00 33.19 196 CYS A N 1
ATOM 1506 C CA . CYS A 1 199 ? -37.855 -33.992 -31.811 1.00 35.05 196 CYS A CA 1
ATOM 1507 C C . CYS A 1 199 ? -38.258 -34.199 -33.279 1.00 33.75 196 CYS A C 1
ATOM 1508 O O . CYS A 1 199 ? -39.354 -33.752 -33.655 1.00 38.72 196 CYS A O 1
ATOM 1511 N N . ALA A 1 200 ? -37.442 -34.868 -34.083 1.00 31.59 197 ALA A N 1
ATOM 1512 C CA . ALA A 1 200 ? -37.730 -35.090 -35.518 1.00 37.19 197 ALA A CA 1
ATOM 1513 C C . ALA A 1 200 ? -38.918 -36.048 -35.617 1.00 35.51 197 ALA A C 1
ATOM 1514 O O . ALA A 1 200 ? -39.827 -35.845 -36.436 1.00 35.25 197 ALA A O 1
ATOM 1516 N N . ASN A 1 201 ? -38.929 -37.067 -34.757 1.00 36.75 198 ASN A N 1
ATOM 1517 C CA . ASN A 1 201 ? -40.058 -38.013 -34.700 1.00 34.86 198 ASN A CA 1
ATOM 1518 C C . ASN A 1 201 ? -41.332 -37.219 -34.369 1.00 36.73 198 ASN A C 1
ATOM 1519 O O . ASN A 1 201 ? -42.347 -37.383 -35.088 1.00 35.88 198 ASN A O 1
ATOM 1524 N N . PHE A 1 202 ? -41.306 -36.336 -33.362 1.00 33.84 199 PHE A N 1
ATOM 1525 C CA . PHE A 1 202 ? -42.513 -35.532 -33.021 1.00 33.80 199 PHE A CA 1
ATOM 1526 C C . PHE A 1 202 ? -42.964 -34.714 -34.230 1.00 33.13 199 PHE A C 1
ATOM 1527 O O . PHE A 1 202 ? -44.183 -34.707 -34.633 1.00 31.99 199 PHE A O 1
ATOM 1535 N N . LEU A 1 203 ? -42.012 -33.992 -34.811 1.00 34.69 200 LEU A N 1
ATOM 1536 C CA . LEU A 1 203 ? -42.299 -33.154 -36.004 1.00 34.82 200 LEU A CA 1
ATOM 1537 C C . LEU A 1 203 ? -42.870 -34.022 -37.135 1.00 30.35 200 LEU A C 1
ATOM 1538 O O . LEU A 1 203 ? -43.847 -33.607 -37.694 1.00 35.07 200 LEU A O 1
ATOM 1543 N N . TYR A 1 204 ? -42.308 -35.179 -37.445 1.00 32.04 201 TYR A N 1
ATOM 1544 C CA . TYR A 1 204 ? -42.882 -36.095 -38.475 1.00 37.26 201 TYR A CA 1
ATOM 1545 C C . TYR A 1 204 ? -44.306 -36.530 -38.064 1.00 34.71 201 TYR A C 1
ATOM 1546 O O . TYR A 1 204 ? -45.202 -36.507 -38.910 1.00 34.07 201 TYR A O 1
ATOM 1555 N N . MET A 1 205 ? -44.529 -36.916 -36.803 1.00 35.21 202 MET A N 1
ATOM 1556 C CA . MET A 1 205 ? -45.871 -37.422 -36.363 1.00 35.67 202 MET A CA 1
ATOM 1557 C C . MET A 1 205 ? -46.906 -36.317 -36.514 1.00 33.64 202 MET A C 1
ATOM 1558 O O . MET A 1 205 ? -48.023 -36.616 -36.946 1.00 32.28 202 MET A O 1
ATOM 1563 N N . MET A 1 206 ? -46.509 -35.074 -36.261 1.00 35.37 203 MET A N 1
ATOM 1564 C CA . MET A 1 206 ? -47.437 -33.927 -36.305 1.00 37.61 203 MET A CA 1
ATOM 1565 C C . MET A 1 206 ? -47.706 -33.500 -37.756 1.00 37.03 203 MET A C 1
ATOM 1566 O O . MET A 1 206 ? -48.883 -33.424 -38.121 1.00 33.64 203 MET A O 1
ATOM 1571 N N . PHE A 1 207 ? -46.681 -33.268 -38.575 1.00 34.91 204 PHE A N 1
ATOM 1572 C CA . PHE A 1 207 ? -46.836 -32.491 -39.834 1.00 39.43 204 PHE A CA 1
ATOM 1573 C C . PHE A 1 207 ? -46.873 -33.378 -41.083 1.00 40.15 204 PHE A C 1
ATOM 1574 O O . PHE A 1 207 ? -47.438 -32.921 -42.068 1.00 47.67 204 PHE A O 1
ATOM 1582 N N . SER A 1 208 ? -46.320 -34.589 -41.060 1.00 43.19 205 SER A N 1
ATOM 1583 C CA . SER A 1 208 ? -46.391 -35.537 -42.208 1.00 41.09 205 SER A CA 1
ATOM 1584 C C . SER A 1 208 ? -47.853 -35.922 -42.480 1.00 43.12 205 SER A C 1
ATOM 1585 O O . SER A 1 208 ? -48.544 -36.402 -41.547 1.00 44.12 205 SER A O 1
ATOM 1588 N N . PHE A 1 209 ? -48.340 -35.686 -43.694 1.00 38.44 206 PHE A N 1
ATOM 1589 C CA . PHE A 1 209 ? -49.633 -36.231 -44.166 1.00 39.63 206 PHE A CA 1
ATOM 1590 C C . PHE A 1 209 ? -49.443 -36.787 -45.581 1.00 41.16 206 PHE A C 1
ATOM 1591 O O . PHE A 1 209 ? -48.598 -36.334 -46.343 1.00 37.07 206 PHE A O 1
ATOM 1599 N N . PRO A 1 210 ? -50.199 -37.831 -45.965 1.00 42.60 207 PRO A N 1
ATOM 1600 C CA . PRO A 1 210 ? -49.890 -38.608 -47.177 1.00 41.93 207 PRO A CA 1
ATOM 1601 C C . PRO A 1 210 ? -49.734 -37.844 -48.504 1.00 43.71 207 PRO A C 1
ATOM 1602 O O . PRO A 1 210 ? -49.043 -38.345 -49.360 1.00 44.59 207 PRO A O 1
ATOM 1606 N N . THR A 1 211 ? -50.416 -36.710 -48.675 1.00 42.99 208 THR A N 1
ATOM 1607 C CA . THR A 1 211 ? -50.572 -36.040 -49.999 1.00 45.39 208 THR A CA 1
ATOM 1608 C C . THR A 1 211 ? -49.533 -34.931 -50.200 1.00 45.99 208 THR A C 1
ATOM 1609 O O . THR A 1 211 ? -49.607 -34.270 -51.256 1.00 47.63 208 THR A O 1
ATOM 1613 N N . GLU A 1 212 ? -48.589 -34.772 -49.268 1.00 44.59 209 GLU A N 1
ATOM 1614 C CA . GLU A 1 212 ? -47.498 -33.762 -49.325 1.00 49.95 209 GLU A CA 1
ATOM 1615 C C . GLU A 1 212 ? -46.211 -34.388 -48.779 1.00 55.14 209 GLU A C 1
ATOM 1616 O O . GLU A 1 212 ? -46.241 -34.924 -47.660 1.00 50.32 209 GLU A O 1
ATOM 1622 N N . LYS A 1 213 ? -45.124 -34.332 -49.549 1.00 59.28 210 LYS A N 1
ATOM 1623 C CA . LYS A 1 213 ? -43.788 -34.843 -49.135 1.00 61.42 210 LYS A CA 1
ATOM 1624 C C . LYS A 1 213 ? -43.369 -34.087 -47.869 1.00 63.53 210 LYS A C 1
ATOM 1625 O O . LYS A 1 213 ? -43.241 -32.849 -47.991 1.00 65.30 210 LYS A O 1
ATOM 1631 N N . TYR A 1 214 ? -43.213 -34.754 -46.705 1.00 60.52 211 TYR A N 1
ATOM 1632 C CA . TYR A 1 214 ? -42.583 -34.139 -45.496 1.00 58.88 211 TYR A CA 1
ATOM 1633 C C . TYR A 1 214 ? -41.068 -34.246 -45.650 1.00 57.94 211 TYR A C 1
ATOM 1634 O O . TYR A 1 214 ? -40.565 -35.355 -45.831 1.00 60.92 211 TYR A O 1
ATOM 1643 N N . GLU A 1 215 ? -40.382 -33.110 -45.626 1.00 61.85 212 GLU A N 1
ATOM 1644 C CA . GLU A 1 215 ? -38.907 -33.049 -45.454 1.00 64.68 212 GLU A CA 1
ATOM 1645 C C . GLU A 1 215 ? -38.641 -32.653 -44.011 1.00 51.79 212 GLU A C 1
ATOM 1646 O O . GLU A 1 215 ? -39.216 -31.634 -43.570 1.00 56.43 212 GLU A O 1
ATOM 1652 N N . ILE A 1 216 ? -37.807 -33.412 -43.313 1.00 48.38 213 ILE A N 1
ATOM 1653 C CA . ILE A 1 216 ? -37.310 -32.991 -41.969 1.00 55.36 213 ILE A CA 1
ATOM 1654 C C . ILE A 1 216 ? -36.367 -31.801 -42.193 1.00 55.26 213 ILE A C 1
ATOM 1655 O O . ILE A 1 216 ? -35.309 -32.000 -42.827 1.00 58.95 213 ILE A O 1
ATOM 1660 N N . ASN A 1 217 ? -36.753 -30.616 -41.711 1.00 51.37 214 ASN A N 1
ATOM 1661 C CA . ASN A 1 217 ? -35.951 -29.367 -41.752 1.00 46.61 214 ASN A CA 1
ATOM 1662 C C . ASN A 1 217 ? -35.080 -29.262 -40.502 1.00 49.88 214 ASN A C 1
ATOM 1663 O O . ASN A 1 217 ? -35.588 -29.042 -39.402 1.00 45.10 214 ASN A O 1
ATOM 1668 N N . PRO A 1 218 ? -33.738 -29.396 -40.623 1.00 46.18 215 PRO A N 1
ATOM 1669 C CA . PRO A 1 218 ? -32.855 -29.358 -39.459 1.00 43.22 215 PRO A CA 1
ATOM 1670 C C . PRO A 1 218 ? -32.974 -28.037 -38.689 1.00 41.16 215 PRO A C 1
ATOM 1671 O O . PRO A 1 218 ? -32.717 -28.024 -37.509 1.00 37.86 215 PRO A O 1
ATOM 1675 N N . VAL A 1 219 ? -33.393 -26.960 -39.354 1.00 41.46 216 VAL A N 1
ATOM 1676 C CA . VAL A 1 219 ? -33.644 -25.654 -38.672 1.00 42.37 216 VAL A CA 1
ATOM 1677 C C . VAL A 1 219 ? -34.807 -25.831 -37.684 1.00 40.51 216 VAL A C 1
ATOM 1678 O O . VAL A 1 219 ? -34.721 -25.322 -36.551 1.00 41.19 216 VAL A O 1
ATOM 1682 N N . ILE A 1 220 ? -35.855 -26.526 -38.114 1.00 37.89 217 ILE A N 1
ATOM 1683 C CA . ILE A 1 220 ? -37.098 -26.721 -37.319 1.00 37.40 217 ILE A CA 1
ATOM 1684 C C . ILE A 1 220 ? -36.760 -27.640 -36.143 1.00 37.77 217 ILE A C 1
ATOM 1685 O O . ILE A 1 220 ? -37.100 -27.273 -35.008 1.00 38.15 217 ILE A O 1
ATOM 1690 N N . VAL A 1 221 ? -36.030 -28.716 -36.415 1.00 32.71 218 VAL A N 1
ATOM 1691 C CA . VAL A 1 221 ? -35.588 -29.723 -35.424 1.00 38.18 218 VAL A CA 1
ATOM 1692 C C . VAL A 1 221 ? -34.732 -29.032 -34.361 1.00 38.29 218 VAL A C 1
ATOM 1693 O O . VAL A 1 221 ? -35.010 -29.269 -33.179 1.00 34.25 218 VAL A O 1
ATOM 1697 N N . SER A 1 222 ? -33.751 -28.211 -34.758 1.00 35.31 219 SER A N 1
ATOM 1698 C CA . SER A 1 222 ? -32.902 -27.396 -33.848 1.00 38.06 219 SER A CA 1
ATOM 1699 C C . SER A 1 222 ? -33.739 -26.390 -33.052 1.00 35.39 219 SER A C 1
ATOM 1700 O O . SER A 1 222 ? -33.507 -26.260 -31.837 1.00 35.79 219 SER A O 1
ATOM 1703 N N . ALA A 1 223 ? -34.574 -25.610 -33.731 1.00 29.48 220 ALA A N 1
ATOM 1704 C CA . ALA A 1 223 ? -35.439 -24.615 -33.064 1.00 35.36 220 ALA A CA 1
ATOM 1705 C C . ALA A 1 223 ? -36.296 -25.333 -31.998 1.00 32.55 220 ALA A C 1
ATOM 1706 O O . ALA A 1 223 ? -36.293 -24.881 -30.844 1.00 32.93 220 ALA A O 1
ATOM 1708 N N . LEU A 1 224 ? -36.869 -26.499 -32.309 1.00 31.96 221 LEU A N 1
ATOM 1709 C CA . LEU A 1 224 ? -37.737 -27.220 -31.344 1.00 34.29 221 LEU A CA 1
ATOM 1710 C C . LEU A 1 224 ? -36.918 -27.699 -30.133 1.00 33.80 221 LEU A C 1
ATOM 1711 O O . LEU A 1 224 ? -37.344 -27.471 -29.007 1.00 32.06 221 LEU A O 1
ATOM 1716 N N . ASN A 1 225 ? -35.782 -28.344 -30.348 1.00 31.35 222 ASN A N 1
ATOM 1717 C CA . ASN A 1 225 ? -34.904 -28.789 -29.238 1.00 35.04 222 ASN A CA 1
ATOM 1718 C C . ASN A 1 225 ? -34.662 -27.638 -28.276 1.00 36.09 222 ASN A C 1
ATOM 1719 O O . ASN A 1 225 ? -34.658 -27.881 -27.059 1.00 36.03 222 ASN A O 1
ATOM 1724 N N . LYS A 1 226 ? -34.350 -26.459 -28.814 1.00 38.01 223 LYS A N 1
ATOM 1725 C CA . LYS A 1 226 ? -33.987 -25.290 -27.977 1.00 38.14 223 LYS A CA 1
ATOM 1726 C C . LYS A 1 226 ? -35.201 -24.856 -27.146 1.00 34.35 223 LYS A C 1
ATOM 1727 O O . LYS A 1 226 ? -35.043 -24.650 -25.945 1.00 33.31 223 LYS A O 1
ATOM 1733 N N . LEU A 1 227 ? -36.348 -24.646 -27.785 1.00 32.53 224 LEU A N 1
ATOM 1734 C CA . LEU A 1 227 ? -37.583 -24.237 -27.070 1.00 37.37 224 LEU A CA 1
ATOM 1735 C C . LEU A 1 227 ? -37.998 -25.258 -26.013 1.00 37.40 224 LEU A C 1
ATOM 1736 O O . LEU A 1 227 ? -38.446 -24.836 -24.952 1.00 37.50 224 LEU A O 1
ATOM 1741 N N . LEU A 1 228 ? -37.933 -26.552 -26.329 1.00 34.90 225 LEU A N 1
ATOM 1742 C CA . LEU A 1 228 ? -38.276 -27.585 -25.325 1.00 33.56 225 LEU A CA 1
ATOM 1743 C C . LEU A 1 228 ? -37.288 -27.475 -24.153 1.00 35.34 225 LEU A C 1
ATOM 1744 O O . LEU A 1 228 ? -37.746 -27.486 -22.962 1.00 31.56 225 LEU A O 1
ATOM 1749 N N . ILE A 1 229 ? -35.988 -27.343 -24.435 1.00 32.65 226 ILE A N 1
ATOM 1750 C CA . ILE A 1 229 ? -34.990 -27.190 -23.341 1.00 34.58 226 ILE A CA 1
ATOM 1751 C C . ILE A 1 229 ? -35.416 -26.005 -22.476 1.00 31.44 226 ILE A C 1
ATOM 1752 O O . ILE A 1 229 ? -35.248 -26.072 -21.274 1.00 31.32 226 ILE A O 1
ATOM 1757 N N . LEU A 1 230 ? -35.847 -24.910 -23.090 1.00 32.20 227 LEU A N 1
ATOM 1758 C CA . LEU A 1 230 ? -36.065 -23.656 -22.334 1.00 32.79 227 LEU A CA 1
ATOM 1759 C C . LEU A 1 230 ? -37.308 -23.813 -21.441 1.00 32.90 227 LEU A C 1
ATOM 1760 O O . LEU A 1 230 ? -37.394 -23.112 -20.427 1.00 31.80 227 LEU A O 1
ATOM 1765 N N . HIS A 1 231 ? -38.198 -24.741 -21.788 1.00 34.48 228 HIS A N 1
ATOM 1766 C CA . HIS A 1 231 ? -39.440 -25.063 -21.035 1.00 31.39 228 HIS A CA 1
ATOM 1767 C C . HIS A 1 231 ? -39.228 -26.225 -20.065 1.00 30.00 228 HIS A C 1
ATOM 1768 O O . HIS A 1 231 ? -40.140 -26.454 -19.264 1.00 29.38 228 HIS A O 1
ATOM 1775 N N . ALA A 1 232 ? -38.086 -26.918 -20.124 1.00 28.59 229 ALA A N 1
ATOM 1776 C CA . ALA A 1 232 ? -37.882 -28.228 -19.478 1.00 31.39 229 ALA A CA 1
ATOM 1777 C C . ALA A 1 232 ? -38.165 -28.176 -17.960 1.00 33.55 229 ALA A C 1
ATOM 1778 O O . ALA A 1 232 ? -38.913 -29.050 -17.492 1.00 35.64 229 ALA A O 1
ATOM 1780 N N . ASP A 1 233 ? -37.639 -27.214 -17.201 1.00 34.44 230 ASP A N 1
ATOM 1781 C CA . ASP A 1 233 ? -37.936 -27.111 -15.741 1.00 32.69 230 ASP A CA 1
ATOM 1782 C C . ASP A 1 233 ? -37.894 -25.659 -15.291 1.00 33.76 230 ASP A C 1
ATOM 1783 O O . ASP A 1 233 ? -37.219 -24.822 -15.946 1.00 35.44 230 ASP A O 1
ATOM 1788 N N . HIS A 1 234 ? -38.641 -25.335 -14.240 1.00 30.92 231 HIS A N 1
ATOM 1789 C CA . HIS A 1 234 ? -38.551 -23.991 -13.621 1.00 33.35 231 HIS A CA 1
ATOM 1790 C C . HIS A 1 234 ? -38.850 -24.066 -12.131 1.00 31.30 231 HIS A C 1
ATOM 1791 O O . HIS A 1 234 ? -39.660 -23.257 -11.650 1.00 32.02 231 HIS A O 1
ATOM 1798 N N . GLU A 1 235 ? -38.262 -25.026 -11.447 1.00 30.18 232 GLU A N 1
ATOM 1799 C CA . GLU A 1 235 ? -38.354 -25.011 -9.979 1.00 39.27 232 GLU A CA 1
ATOM 1800 C C . GLU A 1 235 ? -39.847 -25.196 -9.587 1.00 35.85 232 GLU A C 1
ATOM 1801 O O . GLU A 1 235 ? -40.627 -25.902 -10.314 1.00 36.64 232 GLU A O 1
ATOM 1807 N N . GLN A 1 236 ? -40.286 -24.539 -8.522 1.00 32.11 233 GLN A N 1
ATOM 1808 C CA . GLN A 1 236 ? -41.553 -24.866 -7.823 1.00 32.04 233 GLN A CA 1
ATOM 1809 C C . GLN A 1 236 ? -42.666 -23.973 -8.328 1.00 32.68 233 GLN A C 1
ATOM 1810 O O . GLN A 1 236 ? -43.368 -23.357 -7.513 1.00 36.13 233 GLN A O 1
ATOM 1816 N N . ASN A 1 237 ? -42.863 -23.952 -9.642 1.00 32.39 234 ASN A N 1
ATOM 1817 C CA . ASN A 1 237 ? -44.010 -23.247 -10.248 1.00 30.90 234 ASN A CA 1
ATOM 1818 C C . ASN A 1 237 ? -45.294 -24.047 -9.970 1.00 32.63 234 ASN A C 1
ATOM 1819 O O . ASN A 1 237 ? -45.216 -25.152 -9.412 1.00 35.34 234 ASN A O 1
ATOM 1824 N N . CYS A 1 238 ? -46.454 -23.494 -10.316 1.00 34.06 235 CYS A N 1
ATOM 1825 C CA . CYS A 1 238 ? -47.787 -24.052 -9.955 1.00 34.64 235 CYS A CA 1
ATOM 1826 C C . CYS A 1 238 ? -47.921 -25.511 -10.421 1.00 36.36 235 CYS A C 1
ATOM 1827 O O . CYS A 1 238 ? -48.220 -26.414 -9.589 1.00 35.91 235 CYS A O 1
ATOM 1830 N N . SER A 1 239 ? -47.636 -25.767 -11.695 1.00 30.16 236 SER A N 1
ATOM 1831 C CA . SER A 1 239 ? -47.880 -27.086 -12.306 1.00 31.40 236 SER A CA 1
ATOM 1832 C C . SER A 1 239 ? -46.908 -28.058 -11.670 1.00 26.85 236 SER A C 1
ATOM 1833 O O . SER A 1 239 ? -47.308 -29.187 -11.368 1.00 31.42 236 SER A O 1
ATOM 1836 N N . THR A 1 240 ? -45.663 -27.670 -11.474 1.00 28.24 237 THR A N 1
ATOM 1837 C CA . THR A 1 240 ? -44.689 -28.565 -10.815 1.00 30.83 237 THR A CA 1
ATOM 1838 C C . THR A 1 240 ? -45.158 -28.820 -9.361 1.00 34.66 237 THR A C 1
ATOM 1839 O O . THR A 1 240 ? -44.986 -29.948 -8.855 1.00 31.74 237 THR A O 1
ATOM 1843 N N . SER A 1 241 ? -45.708 -27.812 -8.689 1.00 34.12 238 SER A N 1
ATOM 1844 C CA . SER A 1 241 ? -46.134 -27.924 -7.260 1.00 38.63 238 SER A CA 1
ATOM 1845 C C . SER A 1 241 ? -47.324 -28.892 -7.168 1.00 36.31 238 SER A C 1
ATOM 1846 O O . SER A 1 241 ? -47.382 -29.653 -6.195 1.00 33.70 238 SER A O 1
ATOM 1849 N N . THR A 1 242 ? -48.156 -28.915 -8.220 1.00 34.38 239 THR A N 1
ATOM 1850 C CA . THR A 1 242 ? -49.321 -29.812 -8.404 1.00 32.21 239 THR A CA 1
ATOM 1851 C C . THR A 1 242 ? -48.802 -31.240 -8.521 1.00 32.90 239 THR A C 1
ATOM 1852 O O . THR A 1 242 ? -49.255 -32.109 -7.780 1.00 34.39 239 THR A O 1
ATOM 1856 N N . VAL A 1 243 ? -47.852 -31.455 -9.418 1.00 30.96 240 VAL A N 1
ATOM 1857 C CA . VAL A 1 243 ? -47.274 -32.790 -9.672 1.00 30.40 240 VAL A CA 1
ATOM 1858 C C . VAL A 1 243 ? -46.714 -33.316 -8.333 1.00 37.09 240 VAL A C 1
ATOM 1859 O O . VAL A 1 243 ? -46.917 -34.492 -8.066 1.00 35.06 240 VAL A O 1
ATOM 1863 N N . ARG A 1 244 ? -46.025 -32.496 -7.532 1.00 34.90 241 ARG A N 1
ATOM 1864 C CA . ARG A 1 244 ? -45.432 -32.963 -6.238 1.00 38.27 241 ARG A CA 1
ATOM 1865 C C . ARG A 1 244 ? -46.550 -33.225 -5.214 1.00 34.16 241 ARG A C 1
ATOM 1866 O O . ARG A 1 244 ? -46.465 -34.179 -4.472 1.00 37.40 241 ARG A O 1
ATOM 1874 N N . LEU A 1 245 ? -47.547 -32.365 -5.151 1.00 32.10 242 LEU A N 1
ATOM 1875 C CA . LEU A 1 245 ? -48.645 -32.517 -4.181 1.00 33.01 242 LEU A CA 1
ATOM 1876 C C . LEU A 1 245 ? -49.401 -33.829 -4.475 1.00 40.55 242 LEU A C 1
ATOM 1877 O O . LEU A 1 245 ? -49.372 -34.721 -3.594 1.00 40.02 242 LEU A O 1
ATOM 1882 N N . VAL A 1 246 ? -49.958 -33.980 -5.690 1.00 34.65 243 VAL A N 1
ATOM 1883 C CA . VAL A 1 246 ? -50.642 -35.219 -6.151 1.00 31.95 243 VAL A CA 1
ATOM 1884 C C . VAL A 1 246 ? -49.701 -36.405 -5.925 1.00 36.67 243 VAL A C 1
ATOM 1885 O O . VAL A 1 246 ? -50.097 -37.390 -5.284 1.00 36.85 243 VAL A O 1
ATOM 1889 N N . GLY A 1 247 ? -48.461 -36.313 -6.375 1.00 36.28 244 GLY A N 1
ATOM 1890 C CA . GLY A 1 247 ? -47.466 -37.388 -6.208 1.00 34.34 244 GLY A CA 1
ATOM 1891 C C . GLY A 1 247 ? -47.196 -37.727 -4.755 1.00 36.40 244 GLY A C 1
ATOM 1892 O O . GLY A 1 247 ? -46.747 -38.855 -4.510 1.00 40.83 244 GLY A O 1
ATOM 1893 N N . SER A 1 248 ? -47.355 -36.787 -3.815 1.00 38.55 245 SER A N 1
ATOM 1894 C CA . SER A 1 248 ? -47.000 -37.035 -2.391 1.00 37.78 245 SER A CA 1
ATOM 1895 C C . SER A 1 248 ? -48.037 -37.996 -1.808 1.00 37.97 245 SER A C 1
ATOM 1896 O O . SER A 1 248 ? -47.719 -38.680 -0.868 1.00 44.26 245 SER A O 1
ATOM 1899 N N . ALA A 1 249 ? -49.219 -38.070 -2.405 1.00 38.36 246 ALA A N 1
ATOM 1900 C CA . ALA A 1 249 ? -50.271 -39.049 -2.053 1.00 39.07 246 ALA A CA 1
ATOM 1901 C C . ALA A 1 249 ? -49.954 -40.446 -2.609 1.00 40.49 246 ALA A C 1
ATOM 1902 O O . ALA A 1 249 ? -50.699 -41.379 -2.307 1.00 42.08 246 ALA A O 1
ATOM 1904 N N . ASN A 1 250 ? -48.840 -40.596 -3.321 1.00 43.69 247 ASN A N 1
ATOM 1905 C CA . ASN A 1 250 ? -48.346 -41.856 -3.941 1.00 42.35 247 ASN A CA 1
ATOM 1906 C C . ASN A 1 250 ? -49.165 -42.142 -5.199 1.00 39.23 247 ASN A C 1
ATOM 1907 O O . ASN A 1 250 ? -49.222 -43.300 -5.595 1.00 42.82 247 ASN A O 1
ATOM 1912 N N . ALA A 1 251 ? -49.770 -41.123 -5.813 1.00 38.35 248 ALA A N 1
ATOM 1913 C CA . ALA A 1 251 ? -50.498 -41.275 -7.092 1.00 32.66 248 ALA A CA 1
ATOM 1914 C C . ALA A 1 251 ? -49.493 -41.723 -8.155 1.00 33.80 248 ALA A C 1
ATOM 1915 O O . ALA A 1 251 ? -48.271 -41.561 -7.983 1.00 36.59 248 ALA A O 1
ATOM 1917 N N . SER A 1 252 ? -49.977 -42.265 -9.257 1.00 34.16 249 SER A N 1
ATOM 1918 C CA . SER A 1 252 ? -49.106 -42.648 -10.395 1.00 31.94 249 SER A CA 1
ATOM 1919 C C . SER A 1 252 ? -48.408 -41.398 -10.918 1.00 27.46 249 SER A C 1
ATOM 1920 O O . SER A 1 252 ? -48.946 -40.294 -10.797 1.00 32.79 249 SER A O 1
ATOM 1923 N N . LEU A 1 253 ? -47.231 -41.561 -11.491 1.00 32.01 250 LEU A N 1
ATOM 1924 C CA . LEU A 1 253 ? -46.610 -40.475 -12.288 1.00 31.38 250 LEU A CA 1
ATOM 1925 C C . LEU A 1 253 ? -47.628 -39.974 -13.317 1.00 30.92 250 LEU A C 1
ATOM 1926 O O . LEU A 1 253 ? -47.734 -38.749 -13.471 1.00 32.88 250 LEU A O 1
ATOM 1931 N N . TYR A 1 254 ? -48.386 -40.860 -13.977 1.00 32.38 251 TYR A N 1
ATOM 1932 C CA . TYR A 1 254 ? -49.321 -40.471 -15.068 1.00 28.56 251 TYR A CA 1
ATOM 1933 C C . TYR A 1 254 ? -50.359 -39.534 -14.487 1.00 30.84 251 TYR A C 1
ATOM 1934 O O . TYR A 1 254 ? -50.632 -38.456 -15.069 1.00 34.03 251 TYR A O 1
ATOM 1943 N N . GLY A 1 255 ? -50.905 -39.919 -13.328 1.00 33.40 252 GLY A N 1
ATOM 1944 C CA . GLY A 1 255 ? -51.976 -39.153 -12.664 1.00 30.33 252 GLY A CA 1
ATOM 1945 C C . GLY A 1 255 ? -51.448 -37.800 -12.212 1.00 31.86 252 GLY A C 1
ATOM 1946 O O . GLY A 1 255 ? -52.171 -36.784 -12.344 1.00 30.93 252 GLY A O 1
ATOM 1947 N N . SER A 1 256 ? -50.217 -37.788 -11.704 1.00 31.23 253 SER A N 1
ATOM 1948 C CA . SER A 1 256 ? -49.564 -36.577 -11.144 1.00 31.94 253 SER A CA 1
ATOM 1949 C C . SER A 1 256 ? -49.314 -35.582 -12.292 1.00 32.87 253 SER A C 1
ATOM 1950 O O . SER A 1 256 ? -49.625 -34.390 -12.147 1.00 30.77 253 SER A O 1
ATOM 1953 N N . VAL A 1 257 ? -48.861 -36.074 -13.442 1.00 32.57 254 VAL A N 1
ATOM 1954 C CA . VAL A 1 257 ? -48.558 -35.245 -14.646 1.00 31.76 254 VAL A CA 1
ATOM 1955 C C . VAL A 1 257 ? -49.855 -34.742 -15.278 1.00 30.28 254 VAL A C 1
ATOM 1956 O O . VAL A 1 257 ? -49.889 -33.586 -15.770 1.00 30.63 254 VAL A O 1
ATOM 1960 N N . SER A 1 258 ? -50.893 -35.569 -15.321 1.00 32.10 255 SER A N 1
ATOM 1961 C CA . SER A 1 258 ? -52.248 -35.131 -15.761 1.00 32.27 255 SER A CA 1
ATOM 1962 C C . SER A 1 258 ? -52.719 -33.917 -14.926 1.00 29.91 255 SER A C 1
ATOM 1963 O O . SER A 1 258 ? -53.310 -32.978 -15.485 1.00 28.18 255 SER A O 1
ATOM 1966 N N . ALA A 1 259 ? -52.542 -33.955 -13.601 1.00 29.21 256 ALA A N 1
ATOM 1967 C CA . ALA A 1 259 ? -52.925 -32.836 -12.717 1.00 30.22 256 ALA A CA 1
ATOM 1968 C C . ALA A 1 259 ? -52.055 -31.622 -13.098 1.00 29.54 256 ALA A C 1
ATOM 1969 O O . ALA A 1 259 ? -52.567 -30.496 -13.180 1.00 35.12 256 ALA A O 1
ATOM 1971 N N . GLY A 1 260 ? -50.774 -31.848 -13.334 1.00 30.20 257 GLY A N 1
ATOM 1972 C CA . GLY A 1 260 ? -49.831 -30.815 -13.822 1.00 30.02 257 GLY A CA 1
ATOM 1973 C C . GLY A 1 260 ? -50.303 -30.161 -15.113 1.00 28.42 257 GLY A C 1
ATOM 1974 O O . GLY A 1 260 ? -50.360 -28.925 -15.182 1.00 31.27 257 GLY A O 1
ATOM 1975 N N . ILE A 1 261 ? -50.705 -30.955 -16.096 1.00 29.35 258 ILE A N 1
ATOM 1976 C CA . ILE A 1 261 ? -51.222 -30.435 -17.390 1.00 29.20 258 ILE A CA 1
ATOM 1977 C C . ILE A 1 261 ? -52.433 -29.532 -17.152 1.00 30.12 258 ILE A C 1
ATOM 1978 O O . ILE A 1 261 ? -52.569 -28.478 -17.834 1.00 30.88 258 ILE A O 1
ATOM 1983 N N . ASN A 1 262 ? -53.318 -29.921 -16.239 1.00 30.61 259 ASN A N 1
ATOM 1984 C CA . ASN A 1 262 ? -54.531 -29.122 -15.944 1.00 30.62 259 ASN A CA 1
ATOM 1985 C C . ASN A 1 262 ? -54.112 -27.812 -15.274 1.00 31.10 259 ASN A C 1
ATOM 1986 O O . ASN A 1 262 ? -54.758 -26.795 -15.578 1.00 32.56 259 ASN A O 1
ATOM 1991 N N . ALA A 1 263 ? -53.083 -27.816 -14.422 1.00 30.01 260 ALA A N 1
ATOM 1992 C CA . ALA A 1 263 ? -52.578 -26.568 -13.793 1.00 33.07 260 ALA A CA 1
ATOM 1993 C C . ALA A 1 263 ? -51.948 -25.657 -14.865 1.00 34.38 260 ALA A C 1
ATOM 1994 O O . ALA A 1 263 ? -52.208 -24.436 -14.885 1.00 26.52 260 ALA A O 1
ATOM 1996 N N . LEU A 1 264 ? -51.120 -26.236 -15.728 1.00 36.41 261 LEU A N 1
ATOM 1997 C CA . LEU A 1 264 ? -50.427 -25.500 -16.815 1.00 37.02 261 LEU A CA 1
ATOM 1998 C C . LEU A 1 264 ? -51.456 -24.860 -17.751 1.00 34.75 261 LEU A C 1
ATOM 1999 O O . LEU A 1 264 ? -51.135 -23.820 -18.318 1.00 41.14 261 LEU A O 1
ATOM 2004 N N . TRP A 1 265 ? -52.646 -25.431 -17.894 1.00 37.77 262 TRP A N 1
ATOM 2005 C CA . TRP A 1 265 ? -53.654 -24.945 -18.875 1.00 38.48 262 TRP A CA 1
ATOM 2006 C C . TRP A 1 265 ? -54.227 -23.609 -18.413 1.00 43.04 262 TRP A C 1
ATOM 2007 O O . TRP A 1 265 ? -54.652 -22.809 -19.256 1.00 40.17 262 TRP A O 1
ATOM 2018 N N . GLY A 1 266 ? -54.269 -23.373 -17.102 1.00 48.27 263 GLY A N 1
ATOM 2019 C CA . GLY A 1 266 ? -54.827 -22.122 -16.568 1.00 47.63 263 GLY A CA 1
ATOM 2020 C C . GLY A 1 266 ? -54.110 -20.919 -17.178 1.00 42.22 263 GLY A C 1
ATOM 2021 O O . GLY A 1 266 ? -52.880 -20.940 -17.228 1.00 43.87 263 GLY A O 1
ATOM 2022 N N . PRO A 1 267 ? -54.858 -19.915 -17.702 1.00 39.72 264 PRO A N 1
ATOM 2023 C CA . PRO A 1 267 ? -54.298 -18.654 -18.205 1.00 49.23 264 PRO A CA 1
ATOM 2024 C C . PRO A 1 267 ? -53.274 -17.920 -17.304 1.00 47.19 264 PRO A C 1
ATOM 2025 O O . PRO A 1 267 ? -52.517 -17.167 -17.851 1.00 40.37 264 PRO A O 1
ATOM 2029 N N . LEU A 1 268 ? -53.282 -18.121 -15.973 1.00 42.14 265 LEU A N 1
ATOM 2030 C CA . LEU A 1 268 ? -52.305 -17.488 -15.033 1.00 45.61 265 LEU A CA 1
ATOM 2031 C C . LEU A 1 268 ? -50.998 -18.281 -15.049 1.00 46.01 265 LEU A C 1
ATOM 2032 O O . LEU A 1 268 ? -50.010 -17.847 -14.357 1.00 46.61 265 LEU A O 1
ATOM 2037 N N . HIS A 1 269 ? -50.958 -19.373 -15.818 1.00 44.68 266 HIS A N 1
ATOM 2038 C CA . HIS A 1 269 ? -49.764 -20.253 -15.937 1.00 44.73 266 HIS A CA 1
ATOM 2039 C C . HIS A 1 269 ? -49.480 -20.462 -17.433 1.00 44.51 266 HIS A C 1
ATOM 2040 O O . HIS A 1 269 ? -49.588 -19.453 -18.192 1.00 46.11 266 HIS A O 1
ATOM 2047 N N . GLY A 1 270 ? -49.138 -21.684 -17.856 1.00 44.48 267 GLY A N 1
ATOM 2048 C CA . GLY A 1 270 ? -48.743 -22.005 -19.254 1.00 45.21 267 GLY A CA 1
ATOM 2049 C C . GLY A 1 270 ? -49.747 -21.566 -20.313 1.00 39.41 267 GLY A C 1
ATOM 2050 O O . GLY A 1 270 ? -49.349 -21.477 -21.482 1.00 49.34 267 GLY A O 1
ATOM 2051 N N . GLY A 1 271 ? -51.004 -21.311 -19.940 1.00 41.25 268 GLY A N 1
ATOM 2052 C CA . GLY A 1 271 ? -52.069 -20.861 -20.861 1.00 43.74 268 GLY A CA 1
ATOM 2053 C C . GLY A 1 271 ? -51.819 -19.461 -21.382 1.00 42.78 268 GLY A C 1
ATOM 2054 O O . GLY A 1 271 ? -52.396 -19.109 -22.421 1.00 37.16 268 GLY A O 1
ATOM 2055 N N . ALA A 1 272 ? -50.949 -18.697 -20.712 1.00 44.46 269 ALA A N 1
ATOM 2056 C CA . ALA A 1 272 ? -50.575 -17.313 -21.092 1.00 40.66 269 ALA A CA 1
ATOM 2057 C C . ALA A 1 272 ? -49.968 -17.275 -22.501 1.00 42.70 269 ALA A C 1
ATOM 2058 O O . ALA A 1 272 ? -50.164 -16.259 -23.170 1.00 41.04 269 ALA A O 1
ATOM 2060 N N . ASN A 1 273 ? -49.221 -18.296 -22.945 1.00 44.54 270 ASN A N 1
ATOM 2061 C CA . ASN A 1 273 ? -48.531 -18.209 -24.264 1.00 49.24 270 ASN A CA 1
ATOM 2062 C C . ASN A 1 273 ? -49.578 -18.082 -25.379 1.00 51.02 270 ASN A C 1
ATOM 2063 O O . ASN A 1 273 ? -49.379 -17.234 -26.279 1.00 47.66 270 ASN A O 1
ATOM 2068 N N . GLN A 1 274 ? -50.682 -18.823 -25.294 1.00 55.46 271 GLN A N 1
ATOM 2069 C CA . GLN A 1 274 ? -51.819 -18.679 -26.247 1.00 57.20 271 GLN A CA 1
ATOM 2070 C C . GLN A 1 274 ? -52.334 -17.223 -26.224 1.00 58.09 271 GLN A C 1
ATOM 2071 O O . GLN A 1 274 ? -52.524 -16.654 -27.329 1.00 55.91 271 GLN A O 1
ATOM 2077 N N . GLU A 1 275 ? -52.498 -16.603 -25.043 1.00 55.47 272 GLU A N 1
ATOM 2078 C CA . GLU A 1 275 ? -53.071 -15.224 -24.885 1.00 54.17 272 GLU A CA 1
ATOM 2079 C C . GLU A 1 275 ? -52.111 -14.144 -25.425 1.00 53.41 272 GLU A C 1
ATOM 2080 O O . GLU A 1 275 ? -52.574 -13.109 -25.946 1.00 56.37 272 GLU A O 1
ATOM 2086 N N . VAL A 1 276 ? -50.806 -14.312 -25.236 1.00 49.46 273 VAL A N 1
ATOM 2087 C CA . VAL A 1 276 ? -49.809 -13.362 -25.793 1.00 48.37 273 VAL A CA 1
ATOM 2088 C C . VAL A 1 276 ? -50.024 -13.293 -27.308 1.00 44.86 273 VAL A C 1
ATOM 2089 O O . VAL A 1 276 ? -50.182 -12.186 -27.834 1.00 52.91 273 VAL A O 1
ATOM 2093 N N . ILE A 1 277 ? -50.032 -14.422 -28.005 1.00 42.54 274 ILE A N 1
ATOM 2094 C CA . ILE A 1 277 ? -50.107 -14.380 -29.497 1.00 48.31 274 ILE A CA 1
ATOM 2095 C C . ILE A 1 277 ? -51.424 -13.695 -29.909 1.00 45.37 274 ILE A C 1
ATOM 2096 O O . ILE A 1 277 ? -51.416 -12.954 -30.908 1.00 43.34 274 ILE A O 1
ATOM 2101 N N . GLU A 1 278 ? -52.504 -13.897 -29.150 1.00 51.78 275 GLU A N 1
ATOM 2102 C CA . GLU A 1 278 ? -53.833 -13.257 -29.397 1.00 53.08 275 GLU A CA 1
ATOM 2103 C C . GLU A 1 278 ? -53.693 -11.735 -29.243 1.00 51.61 275 GLU A C 1
ATOM 2104 O O . GLU A 1 278 ? -54.192 -10.999 -30.128 1.00 55.40 275 GLU A O 1
ATOM 2110 N N . MET A 1 279 ? -52.993 -11.264 -28.207 1.00 49.90 276 MET A N 1
ATOM 2111 C CA . MET A 1 279 ? -52.711 -9.812 -28.028 1.00 49.66 276 MET A CA 1
ATOM 2112 C C . MET A 1 279 ? -51.923 -9.271 -29.239 1.00 52.27 276 MET A C 1
ATOM 2113 O O . MET A 1 279 ? -52.297 -8.226 -29.776 1.00 53.65 276 MET A O 1
ATOM 2118 N N . LEU A 1 280 ? -50.848 -9.930 -29.663 1.00 50.68 277 LEU A N 1
ATOM 2119 C CA . LEU A 1 280 ? -50.034 -9.435 -30.806 1.00 51.02 277 LEU A CA 1
ATOM 2120 C C . LEU A 1 280 ? -50.895 -9.375 -32.079 1.00 49.32 277 LEU A C 1
ATOM 2121 O O . LEU A 1 280 ? -50.705 -8.446 -32.867 1.00 49.89 277 LEU A O 1
ATOM 2126 N N . GLU A 1 281 ? -51.784 -10.341 -32.296 1.00 50.07 278 GLU A N 1
ATOM 2127 C CA . GLU A 1 281 ? -52.658 -10.380 -33.503 1.00 54.57 278 GLU A CA 1
ATOM 2128 C C . GLU A 1 281 ? -53.686 -9.247 -33.455 1.00 59.00 278 GLU A C 1
ATOM 2129 O O . GLU A 1 281 ? -53.985 -8.687 -34.526 1.00 62.74 278 GLU A O 1
ATOM 2135 N N . ALA A 1 282 ? -54.213 -8.947 -32.262 1.00 59.15 279 ALA A N 1
ATOM 2136 C CA . ALA A 1 282 ? -55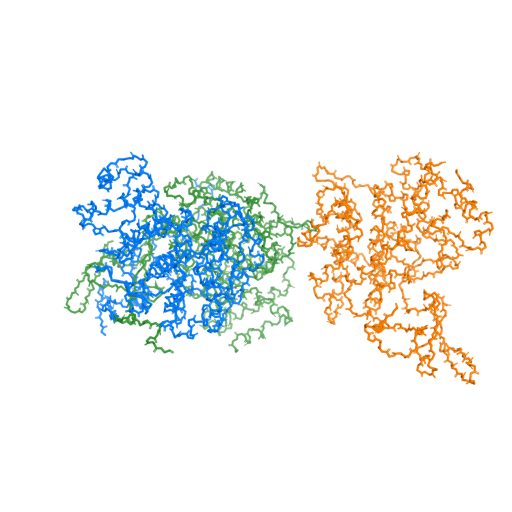.201 -7.867 -32.008 1.00 61.85 279 ALA A CA 1
ATOM 2137 C C . ALA A 1 282 ? -54.566 -6.495 -32.284 1.00 59.69 279 ALA A C 1
ATOM 2138 O O . ALA A 1 282 ? -55.218 -5.659 -32.929 1.00 66.82 279 ALA A O 1
ATOM 2140 N N . ILE A 1 283 ? -53.324 -6.285 -31.846 1.00 59.71 280 ILE A N 1
ATOM 2141 C CA . ILE A 1 283 ? -52.566 -5.028 -32.100 1.00 57.58 280 ILE A CA 1
ATOM 2142 C C . ILE A 1 283 ? -52.253 -4.946 -33.597 1.00 59.06 280 ILE A C 1
ATOM 2143 O O . ILE A 1 283 ? -52.349 -3.844 -34.137 1.00 60.65 280 ILE A O 1
ATOM 2148 N N . GLU A 1 284 ? -51.886 -6.064 -34.234 1.00 68.64 281 GLU A N 1
ATOM 2149 C CA . GLU A 1 284 ? -51.656 -6.144 -35.705 1.00 72.40 281 GLU A CA 1
ATOM 2150 C C . GLU A 1 284 ? -52.921 -5.654 -36.412 1.00 73.14 281 GLU A C 1
ATOM 2151 O O . GLU A 1 284 ? -52.794 -4.766 -37.260 1.00 72.69 281 GLU A O 1
ATOM 2157 N N . LYS A 1 285 ? -54.082 -6.206 -36.041 1.00 77.04 282 LYS A N 1
ATOM 2158 C CA . LYS A 1 285 ? -55.400 -5.932 -36.674 1.00 78.35 282 LYS A CA 1
ATOM 2159 C C . LYS A 1 285 ? -55.793 -4.463 -36.451 1.00 82.06 282 LYS A C 1
ATOM 2160 O O . LYS A 1 285 ? -56.073 -3.789 -37.458 1.00 89.42 282 LYS A O 1
ATOM 2166 N N . ASP A 1 286 ? -55.791 -3.976 -35.200 1.00 79.39 283 ASP A N 1
ATOM 2167 C CA . ASP A 1 286 ? -56.048 -2.546 -34.848 1.00 77.52 283 ASP A CA 1
ATOM 2168 C C . ASP A 1 286 ? -55.179 -1.617 -35.706 1.00 80.02 283 ASP A C 1
ATOM 2169 O O . ASP A 1 286 ? -55.562 -0.440 -35.862 1.00 79.82 283 ASP A O 1
ATOM 2174 N N . GLY A 1 287 ? -54.019 -2.108 -36.163 1.00 83.29 284 GLY A N 1
ATOM 2175 C CA . GLY A 1 287 ? -53.072 -1.393 -37.037 1.00 78.92 284 GLY A CA 1
ATOM 2176 C C . GLY A 1 287 ? -52.273 -0.351 -36.277 1.00 81.19 284 GLY A C 1
ATOM 2177 O O . GLY A 1 287 ? -51.261 0.108 -36.837 1.00 77.75 284 GLY A O 1
ATOM 2178 N N . GLY A 1 288 ? -52.680 -0.032 -35.037 1.00 82.27 285 GLY A N 1
ATOM 2179 C CA . GLY A 1 288 ? -52.269 1.176 -34.291 1.00 87.28 285 GLY A CA 1
ATOM 2180 C C . GLY A 1 288 ? -50.843 1.132 -33.741 1.00 90.09 285 GLY A C 1
ATOM 2181 O O . GLY A 1 288 ? -50.246 0.022 -33.635 1.00 83.54 285 GLY A O 1
ATOM 2182 N N . ASP A 1 289 ? -50.323 2.315 -33.382 1.00 87.17 286 ASP A N 1
ATOM 2183 C CA . ASP A 1 289 ? -49.009 2.509 -32.709 1.00 87.20 286 ASP A CA 1
ATOM 2184 C C . ASP A 1 289 ? -48.964 1.577 -31.493 1.00 89.58 286 ASP A C 1
ATOM 2185 O O . ASP A 1 289 ? -50.017 1.396 -30.845 1.00 87.68 286 ASP A O 1
ATOM 2190 N N . THR A 1 290 ? -47.799 0.986 -31.216 1.00 82.70 287 THR A N 1
ATOM 2191 C CA . THR A 1 290 ? -47.580 0.097 -30.047 1.00 76.33 287 THR A CA 1
ATOM 2192 C C . THR A 1 290 ? -47.604 0.951 -28.771 1.00 74.87 287 THR A C 1
ATOM 2193 O O . THR A 1 290 ? -48.017 0.416 -27.726 1.00 76.37 287 THR A O 1
ATOM 2197 N N . SER A 1 291 ? -47.209 2.229 -28.861 1.00 74.55 288 SER A N 1
ATOM 2198 C CA . SER A 1 291 ? -47.161 3.201 -27.732 1.00 82.00 288 SER A CA 1
ATOM 2199 C C . SER A 1 291 ? -48.575 3.451 -27.181 1.00 83.23 288 SER A C 1
ATOM 2200 O O . SER A 1 291 ? -48.703 3.714 -25.956 1.00 77.81 288 SER A O 1
ATOM 2203 N N . LYS A 1 292 ? -49.588 3.365 -28.055 1.00 81.29 289 LYS A N 1
ATOM 2204 C CA . LYS A 1 292 ? -51.036 3.445 -27.716 1.00 78.09 289 LYS A CA 1
ATOM 2205 C C . LYS A 1 292 ? -51.384 2.341 -26.710 1.00 75.59 289 LYS A C 1
ATOM 2206 O O . LYS A 1 292 ? -51.985 2.653 -25.657 1.00 69.12 289 LYS A O 1
ATOM 2212 N N . PHE A 1 293 ? -51.007 1.099 -27.013 1.00 69.58 290 PHE A N 1
ATOM 2213 C CA . PHE A 1 293 ? -51.290 -0.079 -26.152 1.00 64.21 290 PHE A CA 1
ATOM 2214 C C . PHE A 1 293 ? -50.420 -0.009 -24.896 1.00 56.60 290 PHE A C 1
ATOM 2215 O O . PHE A 1 293 ? -50.863 -0.495 -23.859 1.00 56.84 290 PHE A O 1
ATOM 2223 N N . ILE A 1 294 ? -49.216 0.559 -25.015 1.00 55.47 291 ILE A N 1
ATOM 2224 C CA . ILE A 1 294 ? -48.253 0.775 -23.893 1.00 62.84 291 ILE A CA 1
ATOM 2225 C C . ILE A 1 294 ? -48.889 1.743 -22.890 1.00 69.28 291 ILE A C 1
ATOM 2226 O O . ILE A 1 294 ? -48.751 1.499 -21.672 1.00 68.26 291 ILE A O 1
ATOM 2231 N N . ALA A 1 295 ? -49.567 2.788 -23.382 1.00 71.29 292 ALA A N 1
ATOM 2232 C CA . ALA A 1 295 ? -50.373 3.714 -22.552 1.00 65.86 292 ALA A CA 1
ATOM 2233 C C . ALA A 1 295 ? -51.600 2.961 -22.003 1.00 60.11 292 ALA A C 1
ATOM 2234 O O . ALA A 1 295 ? -51.797 2.956 -20.763 1.00 57.06 292 ALA A O 1
ATOM 2236 N N . GLN A 1 296 ? -52.365 2.270 -22.850 1.00 57.03 293 GLN A N 1
ATOM 2237 C CA . GLN A 1 296 ? -53.538 1.467 -22.397 1.00 53.21 293 GLN A CA 1
ATOM 2238 C C . GLN A 1 296 ? -53.113 0.511 -21.273 1.00 62.10 293 GLN A C 1
ATOM 2239 O O . GLN A 1 296 ? -53.879 0.352 -20.302 1.00 55.61 293 GLN A O 1
ATOM 2245 N N . ALA A 1 297 ? -51.931 -0.100 -21.402 1.00 63.07 294 ALA A N 1
ATOM 2246 C CA . ALA A 1 297 ? -51.312 -1.010 -20.411 1.00 63.98 294 ALA A CA 1
ATOM 2247 C C . ALA A 1 297 ? -51.075 -0.294 -19.076 1.00 62.01 294 ALA A C 1
ATOM 2248 O O . ALA A 1 297 ? -51.103 -0.973 -18.057 1.00 55.67 294 ALA A O 1
ATOM 2250 N N . LYS A 1 298 ? -50.799 1.015 -19.091 1.00 70.00 295 LYS A N 1
ATOM 2251 C CA . LYS A 1 298 ? -50.544 1.834 -17.868 1.00 73.20 295 LYS A CA 1
ATOM 2252 C C . LYS A 1 298 ? -51.872 2.296 -17.257 1.00 81.00 295 LYS A C 1
ATOM 2253 O O . LYS A 1 298 ? -51.893 2.586 -16.043 1.00 85.55 295 LYS A O 1
ATOM 2259 N N . ASP A 1 299 ? -52.921 2.376 -18.080 1.00 87.23 296 ASP A N 1
ATOM 2260 C CA . ASP A 1 299 ? -54.269 2.883 -17.711 1.00 90.86 296 ASP A CA 1
ATOM 2261 C C . ASP A 1 299 ? -54.932 1.840 -16.812 1.00 91.27 296 ASP A C 1
ATOM 2262 O O . ASP A 1 299 ? -55.456 0.846 -17.354 1.00 87.56 296 ASP A O 1
ATOM 2267 N N . LYS A 1 300 ? -54.879 2.054 -15.492 1.00 103.79 297 LYS A N 1
ATOM 2268 C CA . LYS A 1 300 ? -55.558 1.199 -14.484 1.00 107.60 297 LYS A CA 1
ATOM 2269 C C . LYS A 1 300 ? -56.990 0.937 -14.969 1.00 112.24 297 LYS A C 1
ATOM 2270 O O . LYS A 1 300 ? -57.837 1.848 -14.851 1.00 115.49 297 LYS A O 1
ATOM 2276 N N . ASN A 1 301 ? -57.228 -0.250 -15.534 1.00 103.22 298 ASN A N 1
ATOM 2277 C CA . ASN A 1 301 ? -58.540 -0.672 -16.087 1.00 106.41 298 ASN A CA 1
ATOM 2278 C C . ASN A 1 301 ? -58.850 0.151 -17.347 1.00 106.54 298 ASN A C 1
ATOM 2279 O O . ASN A 1 301 ? -59.500 1.217 -17.229 1.00 100.04 298 ASN A O 1
ATOM 2284 N N . SER A 1 302 ? -58.350 -0.317 -18.498 1.00 102.29 299 SER A N 1
ATOM 2285 C CA . SER A 1 302 ? -58.787 0.060 -19.870 1.00 96.79 299 SER A CA 1
ATOM 2286 C C . SER A 1 302 ? -59.343 -1.176 -20.592 1.00 94.47 299 SER A C 1
ATOM 2287 O O . SER A 1 302 ? -59.890 -1.011 -21.705 1.00 84.00 299 SER A O 1
ATOM 2290 N N . GLY A 1 303 ? -59.192 -2.364 -19.985 1.00 96.18 300 GLY A N 1
ATOM 2291 C CA . GLY A 1 303 ? -59.506 -3.677 -20.589 1.00 93.39 300 GLY A CA 1
ATOM 2292 C C . GLY A 1 303 ? -58.266 -4.385 -21.122 1.00 86.89 300 GLY A C 1
ATOM 2293 O O . GLY A 1 303 ? -58.313 -5.625 -21.242 1.00 78.96 300 GLY A O 1
ATOM 2294 N N . PHE A 1 304 ? -57.197 -3.633 -21.425 1.00 83.44 301 PHE A N 1
ATOM 2295 C CA . PHE A 1 304 ? -55.950 -4.127 -22.072 1.00 82.81 301 PHE A CA 1
ATOM 2296 C C . PHE A 1 304 ? -54.853 -4.356 -21.027 1.00 75.77 301 PHE A C 1
ATOM 2297 O O . PHE A 1 304 ? -54.404 -3.383 -20.407 1.00 79.09 301 PHE A O 1
ATOM 2305 N N . ARG A 1 305 ? -54.431 -5.609 -20.854 1.00 75.57 302 ARG A N 1
ATOM 2306 C CA . ARG A 1 305 ? -53.204 -5.968 -20.099 1.00 78.26 302 ARG A CA 1
ATOM 2307 C C . ARG A 1 305 ? -52.070 -6.253 -21.094 1.00 69.62 302 ARG A C 1
ATOM 2308 O O . ARG A 1 305 ? -52.329 -6.783 -22.188 1.00 63.51 302 ARG A O 1
ATOM 2316 N N . LEU A 1 306 ? -50.849 -5.875 -20.725 1.00 67.55 303 LEU A N 1
ATOM 2317 C CA . LEU A 1 306 ? -49.629 -6.294 -21.445 1.00 58.13 303 LEU A CA 1
ATOM 2318 C C . LEU A 1 306 ? -49.340 -7.737 -21.042 1.00 59.84 303 LEU A C 1
ATOM 2319 O O . LEU A 1 306 ? -48.825 -7.953 -19.920 1.00 58.60 303 LEU A O 1
ATOM 2324 N N . MET A 1 307 ? -49.693 -8.672 -21.928 1.00 51.09 304 MET A N 1
ATOM 2325 C CA . MET A 1 307 ? -49.562 -10.124 -21.681 1.00 48.76 304 MET A CA 1
ATOM 2326 C C . MET A 1 307 ? -48.096 -10.521 -21.912 1.00 45.31 304 MET A C 1
ATOM 2327 O O . MET A 1 307 ? -47.419 -9.868 -22.726 1.00 42.60 304 MET A O 1
ATOM 2332 N N . GLY A 1 308 ? -47.620 -11.535 -21.189 1.00 49.02 305 GLY A N 1
ATOM 2333 C CA . GLY A 1 308 ? -46.255 -12.073 -21.328 1.00 52.19 305 GLY A CA 1
ATOM 2334 C C . GLY A 1 308 ? -45.209 -11.209 -20.632 1.00 51.20 305 GLY A C 1
ATOM 2335 O O . GLY A 1 308 ? -44.010 -11.468 -20.854 1.00 48.75 305 GLY A O 1
ATOM 2336 N N . PHE A 1 309 ? -45.635 -10.226 -19.826 1.00 47.41 306 PHE A N 1
ATOM 2337 C CA . PHE A 1 309 ? -44.766 -9.446 -18.912 1.00 46.90 306 PHE A CA 1
ATOM 2338 C C . PHE A 1 309 ? -45.099 -9.826 -17.469 1.00 48.30 306 PHE A C 1
ATOM 2339 O O . PHE A 1 309 ? -46.245 -10.164 -17.199 1.00 50.25 306 PHE A O 1
ATOM 2347 N N . GLY A 1 310 ? -44.124 -9.733 -16.565 1.00 47.58 307 GLY A N 1
ATOM 2348 C CA . GLY A 1 310 ? -44.335 -10.018 -15.138 1.00 41.78 307 GLY A CA 1
ATOM 2349 C C . GLY A 1 310 ? -44.123 -11.479 -14.847 1.00 42.18 307 GLY A C 1
ATOM 2350 O O . GLY A 1 310 ? -44.176 -12.288 -15.781 1.00 42.61 307 GLY A O 1
ATOM 2351 N N . HIS A 1 311 ? -43.821 -11.788 -13.594 1.00 38.31 308 HIS A N 1
ATOM 2352 C CA . HIS A 1 311 ? -43.490 -13.146 -13.106 1.00 37.55 308 HIS A CA 1
ATOM 2353 C C . HIS A 1 311 ? -43.496 -13.115 -11.579 1.00 41.57 308 HIS A C 1
ATOM 2354 O O . HIS A 1 311 ? -43.141 -12.062 -11.025 1.00 35.70 308 HIS A O 1
ATOM 2361 N N . ARG A 1 312 ? -43.863 -14.225 -10.941 1.00 40.48 309 ARG A N 1
ATOM 2362 C CA . ARG A 1 312 ? -43.875 -14.339 -9.466 1.00 39.20 309 ARG A CA 1
ATOM 2363 C C . ARG A 1 312 ? -42.439 -14.261 -8.979 1.00 37.20 309 ARG A C 1
ATOM 2364 O O . ARG A 1 312 ? -42.246 -13.721 -7.910 1.00 40.27 309 ARG A O 1
ATOM 2372 N N . VAL A 1 313 ? -41.482 -14.844 -9.709 1.00 38.77 310 VAL A N 1
ATOM 2373 C CA . VAL A 1 313 ? -40.085 -15.010 -9.219 1.00 40.87 310 VAL A CA 1
ATOM 2374 C C . VAL A 1 313 ? -39.138 -13.995 -9.900 1.00 40.81 310 VAL A C 1
ATOM 2375 O O . VAL A 1 313 ? -38.357 -13.347 -9.158 1.00 39.09 310 VAL A O 1
ATOM 2379 N N . TYR A 1 314 ? -39.173 -13.866 -11.231 1.00 40.30 311 TYR A N 1
ATOM 2380 C CA . TYR A 1 314 ? -38.267 -12.966 -11.994 1.00 35.77 311 TYR A CA 1
ATOM 2381 C C . TYR A 1 314 ? -38.670 -11.527 -11.708 1.00 37.69 311 TYR A C 1
ATOM 2382 O O . TYR A 1 314 ? -39.776 -11.132 -12.130 1.00 37.93 311 TYR A O 1
ATOM 2391 N N . LYS A 1 315 ? -37.791 -10.785 -11.023 1.00 41.08 312 LYS A N 1
ATOM 2392 C CA . LYS A 1 315 ? -37.864 -9.305 -10.864 1.00 40.81 312 LYS A CA 1
ATOM 2393 C C . LYS A 1 315 ? -36.779 -8.704 -11.762 1.00 40.32 312 LYS A C 1
ATOM 2394 O O . LYS A 1 315 ? -36.099 -7.762 -11.352 1.00 39.95 312 LYS A O 1
ATOM 2400 N N . ASN A 1 316 ? -36.615 -9.288 -12.943 1.00 39.41 313 ASN A N 1
ATOM 2401 C CA . ASN A 1 316 ? -35.504 -9.021 -13.886 1.00 36.03 313 ASN A CA 1
ATOM 2402 C C . ASN A 1 316 ? -35.823 -9.720 -15.199 1.00 35.29 313 ASN A C 1
ATOM 2403 O O . ASN A 1 316 ? -36.876 -10.364 -15.255 1.00 38.43 313 ASN A O 1
ATOM 2408 N N . PHE A 1 317 ? -34.945 -9.603 -16.198 1.00 36.12 314 PHE A N 1
ATOM 2409 C CA . PHE A 1 317 ? -35.108 -10.291 -17.503 1.00 35.98 314 PHE A CA 1
ATOM 2410 C C . PHE A 1 317 ? -35.247 -11.776 -17.184 1.00 33.41 314 PHE A C 1
ATOM 2411 O O . PHE A 1 317 ? -34.589 -12.279 -16.250 1.00 34.26 314 PHE A O 1
ATOM 2419 N N . ASP A 1 318 ? -36.111 -12.436 -17.927 1.00 30.71 315 ASP A N 1
ATOM 2420 C CA . ASP A 1 318 ? -36.216 -13.912 -17.924 1.00 32.93 315 ASP A CA 1
ATOM 2421 C C . ASP A 1 318 ? -35.155 -14.408 -18.901 1.00 29.51 315 ASP A C 1
ATOM 2422 O O . ASP A 1 318 ? -35.229 -14.079 -20.076 1.00 33.22 315 ASP A O 1
ATOM 2427 N N . PRO A 1 319 ? -34.171 -15.219 -18.470 1.00 29.08 316 PRO A N 1
ATOM 2428 C CA . PRO A 1 319 ? -33.107 -15.655 -19.371 1.00 30.93 316 PRO A CA 1
ATOM 2429 C C . PRO A 1 319 ? -33.676 -16.452 -20.538 1.00 32.54 316 PRO A C 1
ATOM 2430 O O . PRO A 1 319 ? -33.040 -16.510 -21.542 1.00 33.82 316 PRO A O 1
ATOM 2434 N N . ARG A 1 320 ? -34.868 -17.023 -20.370 1.00 35.78 317 ARG A N 1
ATOM 2435 C CA . ARG A 1 320 ? -35.481 -17.876 -21.415 1.00 31.83 317 ARG A CA 1
ATOM 2436 C C . ARG A 1 320 ? -35.992 -16.928 -22.485 1.00 33.11 317 ARG A C 1
ATOM 2437 O O . ARG A 1 320 ? -35.844 -17.254 -23.665 1.00 31.62 317 ARG A O 1
ATOM 2445 N N . ALA A 1 321 ? -36.602 -15.819 -22.059 1.00 33.88 318 ALA A N 1
ATOM 2446 C CA . ALA A 1 321 ? -37.126 -14.778 -22.972 1.00 35.45 318 ALA A CA 1
ATOM 2447 C C . ALA A 1 321 ? -35.960 -14.148 -23.757 1.00 33.15 318 ALA A C 1
ATOM 2448 O O . ALA A 1 321 ? -36.084 -13.979 -24.980 1.00 27.25 318 ALA A O 1
ATOM 2450 N N . LYS A 1 322 ? -34.840 -13.858 -23.103 1.00 30.65 319 LYS A N 1
ATOM 2451 C CA . LYS A 1 322 ? -33.694 -13.236 -23.824 1.00 34.33 319 LYS A CA 1
ATOM 2452 C C . LYS A 1 322 ? -33.162 -14.181 -24.905 1.00 35.45 319 LYS A C 1
ATOM 2453 O O . LYS A 1 322 ? -32.752 -13.675 -25.949 1.00 41.25 319 LYS A O 1
ATOM 2459 N N . ILE A 1 323 ? -33.155 -15.503 -24.657 1.00 34.73 320 ILE A N 1
ATOM 2460 C CA . ILE A 1 323 ? -32.683 -16.513 -25.645 1.00 31.18 320 ILE A CA 1
ATOM 2461 C C . ILE A 1 323 ? -33.711 -16.600 -26.780 1.00 35.56 320 ILE A C 1
ATOM 2462 O O . ILE A 1 323 ? -33.310 -16.617 -27.957 1.00 30.75 320 ILE A O 1
ATOM 2467 N N . ILE A 1 324 ? -35.009 -16.678 -26.465 1.00 37.74 321 ILE A N 1
ATOM 2468 C CA . ILE A 1 324 ? -36.060 -16.918 -27.508 1.00 35.63 321 ILE A CA 1
ATOM 2469 C C . ILE A 1 324 ? -36.150 -15.654 -28.373 1.00 35.81 321 ILE A C 1
ATOM 2470 O O . ILE A 1 324 ? -36.405 -15.773 -29.583 1.00 37.50 321 ILE A O 1
ATOM 2475 N N . LYS A 1 325 ? -36.001 -14.466 -27.778 1.00 38.32 322 LYS A N 1
ATOM 2476 C CA . LYS A 1 325 ? -36.027 -13.172 -28.524 1.00 40.29 322 LYS A CA 1
ATOM 2477 C C . LYS A 1 325 ? -35.020 -13.227 -29.697 1.00 40.98 322 LYS A C 1
ATOM 2478 O O . LYS A 1 325 ? -35.417 -12.985 -30.852 1.00 46.79 322 LYS A O 1
ATOM 2484 N N . VAL A 1 326 ? -33.768 -13.572 -29.405 1.00 40.67 323 VAL A N 1
ATOM 2485 C CA . VAL A 1 326 ? -32.658 -13.658 -30.402 1.00 44.37 323 VAL A CA 1
ATOM 2486 C C . VAL A 1 326 ? -32.949 -14.815 -31.360 1.00 42.34 323 VAL A C 1
ATOM 2487 O O . VAL A 1 326 ? -32.822 -14.635 -32.573 1.00 51.06 323 VAL A O 1
ATOM 2491 N N . ALA A 1 327 ? -33.357 -15.962 -30.844 1.00 40.51 324 ALA A N 1
ATOM 2492 C CA . ALA A 1 327 ? -33.579 -17.164 -31.680 1.00 43.69 324 ALA A CA 1
ATOM 2493 C C . ALA A 1 327 ? -34.736 -16.918 -32.663 1.00 40.03 324 ALA A C 1
ATOM 2494 O O . ALA A 1 327 ? -34.697 -17.487 -33.761 1.00 42.80 324 ALA A O 1
ATOM 2496 N N . ALA A 1 328 ? -35.745 -16.125 -32.301 1.00 39.11 325 ALA A N 1
ATOM 2497 C CA . ALA A 1 328 ? -36.886 -15.814 -33.200 1.00 40.50 325 ALA A CA 1
ATOM 2498 C C . ALA A 1 328 ? -36.353 -15.127 -34.464 1.00 46.43 325 ALA A C 1
ATOM 2499 O O . ALA A 1 328 ? -36.709 -15.560 -35.560 1.00 47.04 325 ALA A O 1
ATOM 2501 N N . ASP A 1 329 ? -35.515 -14.105 -34.302 1.00 49.49 326 ASP A N 1
ATOM 2502 C CA . ASP A 1 329 ? -34.822 -13.449 -35.438 1.00 52.28 326 ASP A CA 1
ATOM 2503 C C . ASP A 1 329 ? -34.151 -14.524 -36.279 1.00 48.43 326 ASP A C 1
ATOM 2504 O O . ASP A 1 329 ? -34.472 -14.584 -37.476 1.00 50.12 326 ASP A O 1
ATOM 2509 N N . GLU A 1 330 ? -33.290 -15.347 -35.667 1.00 49.47 327 GLU A N 1
ATOM 2510 C CA . GLU A 1 330 ? -32.440 -16.329 -36.397 1.00 50.32 327 GLU A CA 1
ATOM 2511 C C . GLU A 1 330 ? -33.347 -17.313 -37.147 1.00 48.55 327 GLU A C 1
ATOM 2512 O O . GLU A 1 330 ? -33.198 -17.479 -38.370 1.00 53.30 327 GLU A O 1
ATOM 2518 N N . VAL A 1 331 ? -34.306 -17.917 -36.457 1.00 44.84 328 VAL A N 1
ATOM 2519 C CA . VAL A 1 331 ? -35.173 -18.964 -37.056 1.00 38.21 328 VAL A CA 1
ATOM 2520 C C . VAL A 1 331 ? -35.985 -18.372 -38.209 1.00 35.46 328 VAL A C 1
ATOM 2521 O O . VAL A 1 331 ? -36.062 -19.036 -39.246 1.00 38.98 328 VAL A O 1
ATOM 2525 N N . LEU A 1 332 ? -36.635 -17.222 -38.033 1.00 40.20 329 LEU A N 1
ATOM 2526 C CA . LEU A 1 332 ? -37.487 -16.628 -39.105 1.00 45.16 329 LEU A CA 1
ATOM 2527 C C . LEU A 1 332 ? -36.619 -16.299 -40.332 1.00 44.21 329 LEU A C 1
ATOM 2528 O O . LEU A 1 332 ? -37.068 -16.540 -41.447 1.00 51.88 329 LEU A O 1
ATOM 2533 N N . GLN A 1 333 ? -35.415 -15.781 -40.114 1.00 49.24 330 GLN A N 1
ATOM 2534 C CA . GLN A 1 333 ? -34.397 -15.530 -41.169 1.00 55.14 330 GLN A CA 1
ATOM 2535 C C . GLN A 1 333 ? -34.088 -16.881 -41.845 1.00 51.91 330 GLN A C 1
ATOM 2536 O O . GLN A 1 333 ? -34.304 -16.994 -43.072 1.00 45.75 330 GLN A O 1
ATOM 2542 N N . ALA A 1 334 ? -33.696 -17.904 -41.071 1.00 49.63 331 ALA A N 1
ATOM 2543 C CA . ALA A 1 334 ? -33.284 -19.226 -41.600 1.00 48.36 331 ALA A CA 1
ATOM 2544 C C . ALA A 1 334 ? -34.444 -19.897 -42.346 1.00 48.87 331 ALA A C 1
ATOM 2545 O O . ALA A 1 334 ? -34.178 -20.854 -43.081 1.00 53.34 331 ALA A O 1
ATOM 2547 N N . LEU A 1 335 ? -35.678 -19.405 -42.214 1.00 53.93 332 LEU A N 1
ATOM 2548 C CA . LEU A 1 335 ? -36.879 -20.047 -42.825 1.00 52.46 332 LEU A CA 1
ATOM 2549 C C . LEU A 1 335 ? -37.462 -19.153 -43.926 1.00 51.23 332 LEU A C 1
ATOM 2550 O O . LEU A 1 335 ? -38.508 -19.528 -44.472 1.00 58.98 332 LEU A O 1
ATOM 2555 N N . GLY A 1 336 ? -36.842 -18.013 -44.242 1.00 53.20 333 GLY A N 1
ATOM 2556 C CA . GLY A 1 336 ? -37.356 -17.102 -45.285 1.00 53.52 333 GLY A CA 1
ATOM 2557 C C . GLY A 1 336 ? -38.586 -16.336 -44.817 1.00 53.97 333 GLY A C 1
ATOM 2558 O O . GLY A 1 336 ? -39.379 -15.962 -45.663 1.00 51.46 333 GLY A O 1
ATOM 2559 N N . MET A 1 337 ? -38.755 -16.112 -43.513 1.00 53.69 334 MET A N 1
ATOM 2560 C CA . MET A 1 337 ? -39.899 -15.332 -42.964 1.00 58.01 334 MET A CA 1
ATOM 2561 C C . MET A 1 337 ? -39.365 -13.985 -42.453 1.00 64.41 334 MET A C 1
ATOM 2562 O O . MET A 1 337 ? -39.476 -13.699 -41.245 1.00 61.61 334 MET A O 1
ATOM 2567 N N . GLN A 1 338 ? -38.823 -13.169 -43.353 1.00 64.02 335 GLN A N 1
ATOM 2568 C CA . GLN A 1 338 ? -38.355 -11.802 -43.006 1.00 72.92 335 GLN A CA 1
ATOM 2569 C C . GLN A 1 338 ? -39.564 -10.991 -42.518 1.00 68.29 335 GLN A C 1
ATOM 2570 O O . GLN A 1 338 ? -40.692 -11.183 -43.053 1.00 57.00 335 GLN A O 1
ATOM 2576 N N . ASN A 1 339 ? -39.316 -10.156 -41.508 1.00 71.66 336 ASN A N 1
ATOM 2577 C CA . ASN A 1 339 ? -40.251 -9.145 -40.961 1.00 79.27 336 ASN A CA 1
ATOM 2578 C C . ASN A 1 339 ? -41.596 -9.801 -40.629 1.00 75.50 336 ASN A C 1
ATOM 2579 O O . ASN A 1 339 ? -42.619 -9.405 -41.230 1.00 69.40 336 ASN A O 1
ATOM 2584 N N . SER A 1 340 ? -41.604 -10.742 -39.680 1.00 71.22 337 SER A N 1
ATOM 2585 C CA . SER A 1 340 ? -42.825 -11.103 -38.915 1.00 66.46 337 SER A CA 1
ATOM 2586 C C . SER A 1 340 ? -43.415 -9.802 -38.370 1.00 62.90 337 SER A C 1
ATOM 2587 O O . SER A 1 340 ? -42.770 -9.094 -37.589 1.00 53.69 337 SER A O 1
ATOM 2590 N N . PRO A 1 341 ? -44.636 -9.416 -38.804 1.00 59.22 338 PRO A N 1
ATOM 2591 C CA . PRO A 1 341 ? -45.323 -8.268 -38.210 1.00 58.23 338 PRO A CA 1
ATOM 2592 C C . PRO A 1 341 ? -45.530 -8.476 -36.697 1.00 53.81 338 PRO A C 1
ATOM 2593 O O . PRO A 1 341 ? -45.437 -7.514 -35.959 1.00 53.40 338 PRO A O 1
ATOM 2597 N N . LEU A 1 342 ? -45.740 -9.723 -36.259 1.00 51.64 339 LEU A N 1
ATOM 2598 C CA . LEU A 1 342 ? -45.966 -10.050 -34.824 1.00 51.15 339 LEU A CA 1
ATOM 2599 C C . LEU A 1 342 ? -44.669 -9.858 -34.047 1.00 50.95 339 LEU A C 1
ATOM 2600 O O . LEU A 1 342 ? -44.731 -9.408 -32.872 1.00 53.17 339 LEU A O 1
ATOM 2605 N N . LEU A 1 343 ? -43.528 -10.181 -34.658 1.00 53.10 340 LEU A N 1
ATOM 2606 C CA . LEU A 1 343 ? -42.227 -10.051 -33.946 1.00 55.94 340 LEU A CA 1
ATOM 2607 C C . LEU A 1 343 ? -41.907 -8.563 -33.756 1.00 53.14 340 LEU A C 1
ATOM 2608 O O . LEU A 1 343 ? -41.376 -8.183 -32.671 1.00 50.78 340 LEU A O 1
ATOM 2613 N N . LYS A 1 344 ? -42.236 -7.748 -34.757 1.00 51.88 341 LYS A N 1
ATOM 2614 C CA . LYS A 1 344 ? -41.985 -6.290 -34.700 1.00 57.19 341 LYS A CA 1
ATOM 2615 C C . LYS A 1 344 ? -42.773 -5.708 -33.517 1.00 52.53 341 LYS A C 1
ATOM 2616 O O . LYS A 1 344 ? -42.158 -5.100 -32.619 1.00 54.94 341 LYS A O 1
ATOM 2622 N N . ILE A 1 345 ? -44.075 -5.964 -33.472 1.00 51.82 342 ILE A N 1
ATOM 2623 C CA . ILE A 1 345 ? -44.959 -5.517 -32.350 1.00 54.12 342 ILE A CA 1
ATOM 2624 C C . ILE A 1 345 ? -44.357 -5.990 -31.019 1.00 52.99 342 ILE A C 1
ATOM 2625 O O . ILE A 1 345 ? -44.290 -5.180 -30.083 1.00 53.96 342 ILE A O 1
ATOM 2630 N N . ALA A 1 346 ? -43.926 -7.251 -30.932 1.00 54.15 343 ALA A N 1
ATOM 2631 C CA . ALA A 1 346 ? -43.378 -7.836 -29.686 1.00 52.78 343 ALA A CA 1
ATOM 2632 C C . ALA A 1 346 ? -42.109 -7.084 -29.277 1.00 47.83 343 ALA A C 1
ATOM 2633 O O . ALA A 1 346 ? -42.021 -6.700 -28.089 1.00 44.91 343 ALA A O 1
ATOM 2635 N N . THR A 1 347 ? -41.161 -6.895 -30.204 1.00 50.66 344 THR A N 1
ATOM 2636 C CA . THR A 1 347 ? -39.855 -6.215 -29.940 1.00 50.67 344 THR A CA 1
ATOM 2637 C C . THR A 1 347 ? -40.105 -4.732 -29.636 1.00 52.39 344 THR A C 1
ATOM 2638 O O . THR A 1 347 ? -39.378 -4.186 -28.780 1.00 50.00 344 THR A O 1
ATOM 2642 N N . GLU A 1 348 ? -41.104 -4.124 -30.288 1.00 50.91 345 GLU A N 1
ATOM 2643 C CA . GLU A 1 348 ? -41.538 -2.725 -30.034 1.00 54.29 345 GLU A CA 1
ATOM 2644 C C . GLU A 1 348 ? -42.191 -2.620 -28.650 1.00 53.55 345 GLU A C 1
ATOM 2645 O O . GLU A 1 348 ? -41.910 -1.643 -27.953 1.00 53.39 345 GLU A O 1
ATOM 2651 N N . LEU A 1 349 ? -43.013 -3.591 -28.248 1.00 54.03 346 LEU A N 1
ATOM 2652 C CA . LEU A 1 349 ? -43.639 -3.582 -26.901 1.00 50.63 346 LEU A CA 1
ATOM 2653 C C . LEU A 1 349 ? -42.530 -3.639 -25.845 1.00 48.47 346 LEU A C 1
ATOM 2654 O O . LEU A 1 349 ? -42.610 -2.863 -24.872 1.00 46.66 346 LEU A O 1
ATOM 2659 N N . GLU A 1 350 ? -41.528 -4.510 -26.021 1.00 50.34 347 GLU A N 1
ATOM 2660 C CA . GLU A 1 350 ? -40.431 -4.683 -25.025 1.00 48.50 347 GLU A CA 1
ATOM 2661 C C . GLU A 1 350 ? -39.596 -3.393 -25.017 1.00 49.36 347 GLU A C 1
ATOM 2662 O O . GLU A 1 350 ? -39.306 -2.876 -23.925 1.00 52.72 347 GLU A O 1
ATOM 2668 N N . GLN A 1 351 ? -39.209 -2.905 -26.196 1.00 48.15 348 GLN A N 1
ATOM 2669 C CA . GLN A 1 351 ? -38.471 -1.622 -26.363 1.00 58.05 348 GLN A CA 1
ATOM 2670 C C . GLN A 1 351 ? -39.137 -0.518 -25.522 1.00 52.03 348 GLN A C 1
ATOM 2671 O O . GLN A 1 351 ? -38.433 0.062 -24.670 1.00 48.89 348 GLN A O 1
ATOM 2677 N N . ALA A 1 352 ? -40.437 -0.262 -25.719 1.00 52.00 349 ALA A N 1
ATOM 2678 C CA . ALA A 1 352 ? -41.185 0.815 -25.015 1.00 54.02 349 ALA A CA 1
ATOM 2679 C C . ALA A 1 352 ? -41.296 0.485 -23.522 1.00 51.96 349 ALA A C 1
ATOM 2680 O O . ALA A 1 352 ? -40.933 1.343 -22.707 1.00 62.82 349 ALA A O 1
ATOM 2682 N N . ALA A 1 353 ? -41.726 -0.727 -23.178 1.00 49.18 350 ALA A N 1
ATOM 2683 C CA . ALA A 1 353 ? -41.910 -1.180 -21.780 1.00 52.46 350 ALA A CA 1
ATOM 2684 C C . ALA A 1 353 ? -40.588 -1.084 -20.998 1.00 52.22 350 ALA A C 1
ATOM 2685 O O . ALA A 1 353 ? -40.608 -0.633 -19.837 1.00 50.46 350 ALA A O 1
ATOM 2687 N N . LEU A 1 354 ? -39.468 -1.512 -21.591 1.00 51.38 351 LEU A N 1
ATOM 2688 C CA . LEU A 1 354 ? -38.151 -1.551 -20.893 1.00 52.47 351 LEU A CA 1
ATOM 2689 C C . LEU A 1 354 ? -37.595 -0.136 -20.666 1.00 50.84 351 LEU A C 1
ATOM 2690 O O . LEU A 1 354 ? -36.835 0.003 -19.704 1.00 49.84 351 LEU A O 1
ATOM 2695 N N . THR A 1 355 ? -37.933 0.844 -21.514 1.00 48.03 352 THR A N 1
ATOM 2696 C CA . THR A 1 355 ? -37.498 2.268 -21.395 1.00 56.00 352 THR A CA 1
ATOM 2697 C C . THR A 1 355 ? -38.527 3.098 -20.608 1.00 58.01 352 THR A C 1
ATOM 2698 O O . THR A 1 355 ? -38.184 4.226 -20.268 1.00 66.41 352 THR A O 1
ATOM 2702 N N . ASP A 1 356 ? -39.740 2.578 -20.365 1.00 60.74 353 ASP A N 1
ATOM 2703 C CA . ASP A 1 356 ? -40.878 3.332 -19.763 1.00 57.06 353 ASP A CA 1
ATOM 2704 C C . ASP A 1 356 ? -40.880 3.117 -18.250 1.00 52.65 353 ASP A C 1
ATOM 2705 O O . ASP A 1 356 ? -41.120 1.992 -17.794 1.00 51.55 353 ASP A O 1
ATOM 2710 N N . GLN A 1 357 ? -40.688 4.199 -17.510 1.00 52.87 354 GLN A N 1
ATOM 2711 C CA . GLN A 1 357 ? -40.447 4.189 -16.049 1.00 53.92 354 GLN A CA 1
ATOM 2712 C C . GLN A 1 357 ? -41.548 3.410 -15.303 1.00 50.01 354 GLN A C 1
ATOM 2713 O O . GLN A 1 357 ? -41.221 2.744 -14.287 1.00 50.55 354 GLN A O 1
ATOM 2719 N N . TYR A 1 358 ? -42.804 3.472 -15.759 1.00 49.92 355 TYR A N 1
ATOM 2720 C CA . TYR A 1 358 ? -43.930 2.752 -15.109 1.00 58.58 355 TYR A CA 1
ATOM 2721 C C . TYR A 1 358 ? -43.566 1.268 -14.955 1.00 55.30 355 TYR A C 1
ATOM 2722 O O . TYR A 1 358 ? -43.714 0.692 -13.845 1.00 55.30 355 TYR A O 1
ATOM 2731 N N . PHE A 1 359 ? -43.112 0.659 -16.052 1.00 45.99 356 PHE A N 1
ATOM 2732 C CA . PHE A 1 359 ? -42.805 -0.798 -16.134 1.00 47.59 356 PHE A CA 1
ATOM 2733 C C . PHE A 1 359 ? -41.558 -1.108 -15.308 1.00 47.59 356 PHE A C 1
ATOM 2734 O O . PHE A 1 359 ? -41.584 -2.103 -14.532 1.00 55.35 356 PHE A O 1
ATOM 2742 N N . ILE A 1 360 ? -40.543 -0.240 -15.397 1.00 49.74 357 ILE A N 1
ATOM 2743 C CA . ILE A 1 360 ? -39.227 -0.438 -14.722 1.00 50.58 357 ILE A CA 1
ATOM 2744 C C . ILE A 1 360 ? -39.460 -0.401 -13.206 1.00 51.90 357 ILE A C 1
ATOM 2745 O O . ILE A 1 360 ? -38.856 -1.222 -12.518 1.00 58.08 357 ILE A O 1
ATOM 2750 N N . ASP A 1 361 ? -40.341 0.470 -12.698 1.00 52.28 358 ASP A N 1
ATOM 2751 C CA . ASP A 1 361 ? -40.577 0.588 -11.229 1.00 55.51 358 ASP A CA 1
ATOM 2752 C C . ASP A 1 361 ? -41.301 -0.664 -10.733 1.00 51.66 358 ASP A C 1
ATOM 2753 O O . ASP A 1 361 ? -41.087 -1.019 -9.577 1.00 54.89 358 ASP A O 1
ATOM 2758 N N . ARG A 1 362 ? -42.117 -1.308 -11.579 1.00 55.10 359 ARG A N 1
ATOM 2759 C CA . ARG A 1 362 ? -42.887 -2.542 -11.247 1.00 55.41 359 ARG A CA 1
ATOM 2760 C C . ARG A 1 362 ? -42.144 -3.822 -11.675 1.00 52.94 359 ARG A C 1
ATOM 2761 O O . ARG A 1 362 ? -42.744 -4.916 -11.576 1.00 54.79 359 ARG A O 1
ATOM 2769 N N . LYS A 1 363 ? -40.903 -3.719 -12.148 1.00 55.68 360 LYS A N 1
ATOM 2770 C CA . LYS A 1 363 ? -40.034 -4.896 -12.446 1.00 54.52 360 LYS A CA 1
ATOM 2771 C C . LYS A 1 363 ? -40.743 -5.804 -13.464 1.00 47.45 360 LYS A C 1
ATOM 2772 O O . LYS A 1 363 ? -40.748 -7.033 -13.300 1.00 46.35 360 LYS A O 1
ATOM 2778 N N . LEU A 1 364 ? -41.319 -5.213 -14.501 1.00 44.29 361 LEU A N 1
ATOM 2779 C CA . LEU A 1 364 ? -42.166 -5.942 -15.467 1.00 42.33 361 LEU A CA 1
ATOM 2780 C C . LEU A 1 364 ? -41.321 -6.197 -16.715 1.00 40.97 361 LEU A C 1
ATOM 2781 O O . LEU A 1 364 ? -41.142 -5.264 -17.507 1.00 41.40 361 LEU A O 1
ATOM 2786 N N . TYR A 1 365 ? -40.817 -7.418 -16.869 1.00 37.06 362 TYR A N 1
ATOM 2787 C CA . TYR A 1 365 ? -40.042 -7.831 -18.064 1.00 36.59 362 TYR A CA 1
ATOM 2788 C C . TYR A 1 365 ? -40.796 -8.924 -18.780 1.00 37.82 362 TYR A C 1
ATOM 2789 O O . TYR A 1 365 ? -41.598 -9.619 -18.161 1.00 40.32 362 TYR A O 1
ATOM 2798 N N . PRO A 1 366 ? -40.505 -9.141 -20.080 1.00 40.01 363 PRO A N 1
ATOM 2799 C CA . PRO A 1 366 ? -41.059 -10.280 -20.809 1.00 38.28 363 PRO A CA 1
ATOM 2800 C C . PRO A 1 366 ? -40.718 -11.589 -20.082 1.00 38.85 363 PRO A C 1
ATOM 2801 O O . PRO A 1 366 ? -39.683 -11.679 -19.414 1.00 38.04 363 PRO A O 1
ATOM 2805 N N . ASN A 1 367 ? -41.603 -12.573 -20.153 1.00 38.54 364 ASN A N 1
ATOM 2806 C CA . ASN A 1 367 ? -41.288 -13.921 -19.629 1.00 43.49 364 ASN A CA 1
ATOM 2807 C C . ASN A 1 367 ? -41.253 -14.900 -20.806 1.00 38.61 364 ASN A C 1
ATOM 2808 O O . ASN A 1 367 ? -41.323 -14.465 -21.995 1.00 36.26 364 ASN A O 1
ATOM 2813 N N . VAL A 1 368 ? -41.058 -16.168 -20.493 1.00 40.20 365 VAL A N 1
ATOM 2814 C CA . VAL A 1 368 ? -40.834 -17.231 -21.517 1.00 44.70 365 VAL A CA 1
ATOM 2815 C C . VAL A 1 368 ? -41.994 -17.243 -22.522 1.00 43.33 365 VAL A C 1
ATOM 2816 O O . VAL A 1 368 ? -41.786 -17.581 -23.713 1.00 45.58 365 VAL A O 1
ATOM 2820 N N . ASP A 1 369 ? -43.170 -16.810 -22.081 1.00 39.87 366 ASP A N 1
ATOM 2821 C CA . ASP A 1 369 ? -44.438 -16.916 -22.857 1.00 44.79 366 ASP A CA 1
ATOM 2822 C C . ASP A 1 369 ? -44.479 -15.830 -23.947 1.00 37.77 366 ASP A C 1
ATOM 2823 O O . ASP A 1 369 ? -45.292 -15.957 -24.849 1.00 43.95 366 ASP A O 1
ATOM 2828 N N . PHE A 1 370 ? -43.640 -14.794 -23.880 1.00 43.82 367 PHE A N 1
ATOM 2829 C CA . PHE A 1 370 ? -43.831 -13.552 -24.678 1.00 41.82 367 PHE A CA 1
ATOM 2830 C C . PHE A 1 370 ? -43.350 -13.727 -26.131 1.00 42.18 367 PHE A C 1
ATOM 2831 O O . PHE A 1 370 ? -44.011 -13.187 -27.061 1.00 37.70 367 PHE A O 1
ATOM 2839 N N . TYR A 1 371 ? -42.258 -14.478 -26.333 1.00 41.09 368 TYR A N 1
ATOM 2840 C CA . TYR A 1 371 ? -41.615 -14.682 -27.655 1.00 41.38 368 TYR A CA 1
ATOM 2841 C C . TYR A 1 371 ? -41.851 -16.089 -28.191 1.00 38.05 368 TYR A C 1
ATOM 2842 O O . TYR A 1 371 ? -41.662 -16.265 -29.394 1.00 42.98 368 TYR A O 1
ATOM 2851 N N . SER A 1 372 ? -42.256 -17.043 -27.361 1.00 35.01 369 SER A N 1
ATOM 2852 C CA . SER A 1 372 ? -42.285 -18.482 -27.720 1.00 32.89 369 SER A CA 1
ATOM 2853 C C . SER A 1 372 ? -43.323 -18.725 -28.825 1.00 32.18 369 SER A C 1
ATOM 2854 O O . SER A 1 372 ? -43.008 -19.435 -29.793 1.00 33.15 369 SER A O 1
ATOM 2857 N N . GLY A 1 373 ? -44.498 -18.108 -28.741 1.00 33.46 370 GLY A N 1
ATOM 2858 C CA . GLY A 1 373 ? -45.573 -18.261 -29.738 1.00 32.82 370 GLY A CA 1
ATOM 2859 C C . GLY A 1 373 ? -45.074 -17.918 -31.123 1.00 34.64 370 GLY A C 1
ATOM 2860 O O . GLY A 1 373 ? -45.412 -18.642 -32.096 1.00 36.95 370 GLY A O 1
ATOM 2861 N N . ILE A 1 374 ? -44.268 -16.864 -31.229 1.00 39.87 371 ILE A N 1
ATOM 2862 C CA . ILE A 1 374 ? -43.790 -16.370 -32.549 1.00 41.24 371 ILE A CA 1
ATOM 2863 C C . ILE A 1 374 ? -42.941 -17.472 -33.192 1.00 40.27 371 ILE A C 1
ATOM 2864 O O . ILE A 1 374 ? -43.096 -17.730 -34.401 1.00 41.72 371 ILE A O 1
ATOM 2869 N N . ILE A 1 375 ? -42.116 -18.164 -32.409 1.00 40.33 372 ILE A N 1
ATOM 2870 C CA . ILE A 1 375 ? -41.288 -19.273 -32.972 1.00 39.17 372 ILE A CA 1
ATOM 2871 C C . ILE A 1 375 ? -42.179 -20.486 -33.280 1.00 37.05 372 ILE A C 1
ATOM 2872 O O . ILE A 1 375 ? -42.035 -21.042 -34.387 1.00 37.86 372 ILE A O 1
ATOM 2877 N N . TYR A 1 376 ? -43.086 -20.885 -32.386 1.00 35.43 373 TYR A N 1
ATOM 2878 C CA . TYR A 1 376 ? -43.945 -22.069 -32.645 1.00 38.08 373 TYR A CA 1
ATOM 2879 C C . TYR A 1 376 ? -44.692 -21.821 -33.949 1.00 36.16 373 TYR A C 1
ATOM 2880 O O . TYR A 1 376 ? -44.698 -22.716 -34.806 1.00 35.52 373 TYR A O 1
ATOM 2889 N N . LYS A 1 377 ? -45.291 -20.636 -34.082 1.00 39.59 374 LYS A N 1
ATOM 2890 C CA . LYS A 1 377 ? -46.001 -20.198 -35.310 1.00 38.61 374 LYS A CA 1
ATOM 2891 C C . LYS A 1 377 ? -45.095 -20.443 -36.515 1.00 42.76 374 LYS A C 1
ATOM 2892 O O . LYS A 1 377 ? -45.585 -21.007 -37.489 1.00 42.76 374 LYS A O 1
ATOM 2898 N N . ALA A 1 378 ? -43.823 -20.056 -36.434 1.00 43.49 375 ALA A N 1
ATOM 2899 C CA . ALA A 1 378 ? -42.856 -20.141 -37.557 1.00 43.52 375 ALA A CA 1
ATOM 2900 C C . ALA A 1 378 ? -42.553 -21.614 -37.870 1.00 46.31 375 ALA A C 1
ATOM 2901 O O . ALA A 1 378 ? -42.348 -21.908 -39.054 1.00 43.32 375 ALA A O 1
ATOM 2903 N N . LEU A 1 379 ? -42.581 -22.516 -36.872 1.00 43.79 376 LEU A N 1
ATOM 2904 C CA . LEU A 1 379 ? -42.387 -23.983 -37.093 1.00 37.42 376 LEU A CA 1
ATOM 2905 C C . LEU A 1 379 ? -43.638 -24.641 -37.700 1.00 37.40 376 LEU A C 1
ATOM 2906 O O . LEU A 1 379 ? -43.547 -25.838 -38.034 1.00 40.64 376 LEU A O 1
ATOM 2911 N N . GLY A 1 380 ? -44.761 -23.926 -37.829 1.00 35.45 377 GLY A N 1
ATOM 2912 C CA . GLY A 1 380 ? -46.025 -24.446 -38.406 1.00 37.11 377 GLY A CA 1
ATOM 2913 C C . GLY A 1 380 ? -47.049 -24.816 -37.335 1.00 39.58 377 GLY A C 1
ATOM 2914 O O . GLY A 1 380 ? -48.138 -25.292 -37.690 1.00 44.23 377 GLY A O 1
ATOM 2915 N N . ILE A 1 381 ? -46.734 -24.552 -36.065 1.00 38.89 378 ILE A N 1
ATOM 2916 C CA . ILE A 1 381 ? -47.531 -24.970 -34.883 1.00 35.72 378 ILE A CA 1
ATOM 2917 C C . ILE A 1 381 ? -48.620 -23.936 -34.659 1.00 36.34 378 ILE A C 1
ATOM 2918 O O . ILE A 1 381 ? -48.336 -22.754 -34.442 1.00 36.47 378 ILE A O 1
ATOM 2923 N N . PRO A 1 382 ? -49.904 -24.360 -34.681 1.00 36.61 379 PRO A N 1
ATOM 2924 C CA . PRO A 1 382 ? -51.021 -23.439 -34.504 1.00 37.19 379 PRO A CA 1
ATOM 2925 C C . PRO A 1 382 ? -51.150 -23.041 -33.026 1.00 36.69 379 PRO A C 1
ATOM 2926 O O . PRO A 1 382 ? -50.688 -23.752 -32.163 1.00 35.96 379 PRO A O 1
ATOM 2930 N N . THR A 1 383 ? -51.752 -21.887 -32.792 1.00 35.89 380 THR A N 1
ATOM 2931 C CA . THR A 1 383 ? -52.000 -21.272 -31.468 1.00 39.06 380 THR A CA 1
ATOM 2932 C C . THR A 1 383 ? -52.571 -22.269 -30.439 1.00 40.86 380 THR A C 1
ATOM 2933 O O . THR A 1 383 ? -52.124 -22.223 -29.245 1.00 34.83 380 THR A O 1
ATOM 2937 N N . GLU A 1 384 ? -53.533 -23.114 -30.834 1.00 36.86 381 GLU A N 1
ATOM 2938 C CA . GLU A 1 384 ? -54.252 -24.021 -29.887 1.00 41.92 381 GLU A CA 1
ATOM 2939 C C . GLU A 1 384 ? -53.352 -25.189 -29.462 1.00 38.49 381 GLU A C 1
ATOM 2940 O O . GLU A 1 384 ? -53.753 -25.930 -28.536 1.00 40.78 381 GLU A O 1
ATOM 2946 N N . MET A 1 385 ? -52.173 -25.340 -30.068 1.00 33.52 382 MET A N 1
ATOM 2947 C CA . MET A 1 385 ? -51.155 -26.317 -29.635 1.00 34.70 382 MET A CA 1
ATOM 2948 C C . MET A 1 385 ? -50.107 -25.673 -28.714 1.00 32.46 382 MET A C 1
ATOM 2949 O O . MET A 1 385 ? -49.231 -26.407 -28.278 1.00 33.83 382 MET A O 1
ATOM 2954 N N . PHE A 1 386 ? -50.110 -24.355 -28.486 1.00 32.75 383 PHE A N 1
ATOM 2955 C CA . PHE A 1 386 ? -48.948 -23.695 -27.820 1.00 32.65 383 PHE A CA 1
ATOM 2956 C C . PHE A 1 386 ? -48.772 -24.272 -26.413 1.00 28.76 383 PHE A C 1
ATOM 2957 O O . PHE A 1 386 ? -47.617 -24.467 -26.022 1.00 31.05 383 PHE A O 1
ATOM 2965 N N . THR A 1 387 ? -49.854 -24.502 -25.659 1.00 28.78 384 THR A N 1
ATOM 2966 C CA . THR A 1 387 ? -49.749 -24.993 -24.259 1.00 29.59 384 THR A CA 1
ATOM 2967 C C . THR A 1 387 ? -49.431 -26.486 -24.268 1.00 28.19 384 THR A C 1
ATOM 2968 O O . THR A 1 387 ? -48.705 -26.925 -23.375 1.00 27.20 384 THR A O 1
ATOM 2972 N N . VAL A 1 388 ? -49.842 -27.206 -25.305 1.00 28.36 385 VAL A N 1
ATOM 2973 C CA . VAL A 1 388 ? -49.406 -28.615 -25.503 1.00 31.07 385 VAL A CA 1
ATOM 2974 C C . VAL A 1 388 ? -47.880 -28.617 -25.650 1.00 31.65 385 VAL A C 1
ATOM 2975 O O . VAL A 1 388 ? -47.239 -29.410 -24.976 1.00 29.74 385 VAL A O 1
ATOM 2979 N N . MET A 1 389 ? -47.308 -27.710 -26.446 1.00 35.52 386 MET A N 1
ATOM 2980 C CA . MET A 1 389 ? -45.826 -27.651 -26.645 1.00 33.28 386 MET A CA 1
ATOM 2981 C C . MET A 1 389 ? -45.130 -27.320 -25.308 1.00 30.18 386 MET A C 1
ATOM 2982 O O . MET A 1 389 ? -44.093 -27.928 -25.022 1.00 31.68 386 MET A O 1
ATOM 2987 N N . PHE A 1 390 ? -45.707 -26.465 -24.474 1.00 29.18 387 PHE A N 1
ATOM 2988 C CA . PHE A 1 390 ? -45.178 -26.177 -23.108 1.00 30.62 387 PHE A CA 1
ATOM 2989 C C . PHE A 1 390 ? -45.211 -27.460 -22.280 1.00 27.44 387 PHE A C 1
ATOM 2990 O O . PHE A 1 390 ? -44.205 -27.852 -21.751 1.00 31.03 387 PHE A O 1
ATOM 2998 N N . ALA A 1 391 ? -46.325 -28.191 -22.295 1.00 33.25 388 ALA A N 1
ATOM 2999 C CA . ALA A 1 391 ? -46.463 -29.466 -21.544 1.00 31.39 388 ALA A CA 1
ATOM 3000 C C . ALA A 1 391 ? -45.390 -30.458 -22.022 1.00 31.94 388 ALA A C 1
ATOM 3001 O O . ALA A 1 391 ? -44.700 -31.065 -21.182 1.00 29.55 388 ALA A O 1
ATOM 3003 N N . LEU A 1 392 ? -45.183 -30.583 -23.326 1.00 30.99 389 LEU A N 1
ATOM 3004 C CA . LEU A 1 392 ? -44.214 -31.572 -23.858 1.00 31.34 389 LEU A CA 1
ATOM 3005 C C . LEU A 1 392 ? -42.809 -31.191 -23.392 1.00 29.41 389 LEU A C 1
ATOM 3006 O O . LEU A 1 392 ? -42.035 -32.093 -23.034 1.00 32.41 389 LEU A O 1
ATOM 3011 N N . GLY A 1 393 ? -42.469 -29.898 -23.407 1.00 31.76 390 GLY A N 1
ATOM 3012 C CA . GLY A 1 393 ? -41.185 -29.415 -22.862 1.00 29.76 390 GLY A CA 1
ATOM 3013 C C . GLY A 1 393 ? -41.060 -29.623 -21.362 1.00 26.48 390 GLY A C 1
ATOM 3014 O O . GLY A 1 393 ? -40.012 -30.147 -20.908 1.00 29.14 390 GLY A O 1
ATOM 3015 N N . ARG A 1 394 ? -42.062 -29.226 -20.580 1.00 29.20 391 ARG A N 1
ATOM 3016 C CA . ARG A 1 394 ? -41.986 -29.248 -19.077 1.00 29.54 391 ARG A CA 1
ATOM 3017 C C . ARG A 1 394 ? -42.000 -30.689 -18.528 1.00 35.11 391 ARG A C 1
ATOM 3018 O O . ARG A 1 394 ? -41.557 -30.921 -17.340 1.00 34.31 391 ARG A O 1
ATOM 3026 N N . LEU A 1 395 ? -42.441 -31.665 -19.340 1.00 37.23 392 LEU A N 1
ATOM 3027 C CA . LEU A 1 395 ? -42.671 -33.061 -18.862 1.00 31.45 392 LEU A CA 1
ATOM 3028 C C . LEU A 1 395 ? -41.473 -33.554 -18.061 1.00 31.95 392 LEU A C 1
ATOM 3029 O O . LEU A 1 395 ? -41.638 -34.054 -16.937 1.00 31.01 392 LEU A O 1
ATOM 3034 N N . PRO A 1 396 ? -40.239 -33.539 -18.622 1.00 30.62 393 PRO A N 1
ATOM 3035 C CA . PRO A 1 396 ? -39.111 -34.116 -17.901 1.00 31.77 393 PRO A CA 1
ATOM 3036 C C . PRO A 1 396 ? -38.831 -33.397 -16.580 1.00 30.22 393 PRO A C 1
ATOM 3037 O O . PRO A 1 396 ? -38.268 -33.999 -15.693 1.00 30.94 393 PRO A O 1
ATOM 3041 N N . GLY A 1 397 ? -39.163 -32.120 -16.509 1.00 30.99 394 GLY A N 1
ATOM 3042 C CA . GLY A 1 397 ? -39.048 -31.329 -15.268 1.00 33.06 394 GLY A CA 1
ATOM 3043 C C . GLY A 1 397 ? -40.042 -31.823 -14.235 1.00 32.86 394 GLY A C 1
ATOM 3044 O O . GLY A 1 397 ? -39.635 -32.069 -13.063 1.00 32.59 394 GLY A O 1
ATOM 3045 N N . TRP A 1 398 ? -41.306 -31.943 -14.643 1.00 33.88 395 TRP A N 1
ATOM 3046 C CA . TRP A 1 398 ? -42.378 -32.606 -13.839 1.00 33.32 395 TRP A CA 1
ATOM 3047 C C . TRP A 1 398 ? -41.889 -33.966 -13.356 1.00 33.70 395 TRP A C 1
ATOM 3048 O O . TRP A 1 398 ? -41.890 -34.189 -12.139 1.00 34.19 395 TRP A O 1
ATOM 3059 N N . ILE A 1 399 ? -41.360 -34.786 -14.260 1.00 32.32 396 ILE A N 1
ATOM 3060 C CA . ILE A 1 399 ? -40.852 -36.144 -13.913 1.00 31.52 396 ILE A CA 1
ATOM 3061 C C . ILE A 1 399 ? -39.715 -36.029 -12.890 1.00 34.02 396 ILE A C 1
ATOM 3062 O O . ILE A 1 399 ? -39.741 -36.767 -11.897 1.00 35.56 396 ILE A O 1
ATOM 3067 N N . ALA A 1 400 ? -38.726 -35.175 -13.146 1.00 35.99 397 ALA A N 1
ATOM 3068 C CA . ALA A 1 400 ? -37.543 -34.981 -12.269 1.00 35.51 397 ALA A CA 1
ATOM 3069 C C . ALA A 1 400 ? -38.008 -34.603 -10.852 1.00 33.32 397 ALA A C 1
ATOM 3070 O O . ALA A 1 400 ? -37.482 -35.139 -9.894 1.00 38.68 397 ALA A O 1
ATOM 3072 N N . GLN A 1 401 ? -38.908 -33.634 -10.764 1.00 35.23 398 GLN A N 1
ATOM 3073 C CA . GLN A 1 401 ? -39.453 -33.068 -9.505 1.00 37.70 398 GLN A CA 1
ATOM 3074 C C . GLN A 1 401 ? -40.189 -34.196 -8.737 1.00 39.37 398 GLN A C 1
ATOM 3075 O O . GLN A 1 401 ? -39.946 -34.372 -7.501 1.00 37.72 398 GLN A O 1
ATOM 3081 N N . TRP A 1 402 ? -41.062 -34.939 -9.425 1.00 34.10 399 TRP A N 1
ATOM 3082 C CA . TRP A 1 402 ? -41.833 -36.086 -8.865 1.00 36.99 399 TRP A CA 1
ATOM 3083 C C . TRP A 1 402 ? -40.871 -37.120 -8.299 1.00 38.62 399 TRP A C 1
ATOM 3084 O O . TRP A 1 402 ? -41.072 -37.572 -7.151 1.00 40.35 399 TRP A O 1
ATOM 3095 N N . LYS A 1 403 ? -39.881 -37.490 -9.100 1.00 34.91 400 LYS A N 1
ATOM 3096 C CA . LYS A 1 403 ? -38.888 -38.530 -8.764 1.00 37.93 400 LYS A CA 1
ATOM 3097 C C . LYS A 1 403 ? -38.088 -38.134 -7.518 1.00 42.35 400 LYS A C 1
ATOM 3098 O O . LYS A 1 403 ? -37.842 -39.006 -6.670 1.00 38.40 400 LYS A O 1
ATOM 3104 N N . GLU A 1 404 ? -37.674 -36.874 -7.421 1.00 41.16 401 GLU A N 1
ATOM 3105 C CA . GLU A 1 404 ? -36.862 -36.402 -6.273 1.00 42.28 401 GLU A CA 1
ATOM 3106 C C . GLU A 1 404 ? -37.756 -36.346 -5.026 1.00 40.19 401 GLU A C 1
ATOM 3107 O O . GLU A 1 404 ? -37.275 -36.730 -3.963 1.00 37.04 401 GLU A O 1
ATOM 3113 N N . MET A 1 405 ? -38.988 -35.873 -5.164 1.00 39.17 402 MET A N 1
ATOM 3114 C CA . MET A 1 405 ? -40.033 -35.857 -4.097 1.00 43.51 402 MET A CA 1
ATOM 3115 C C . MET A 1 405 ? -40.210 -37.270 -3.499 1.00 50.64 402 MET A C 1
ATOM 3116 O O . MET A 1 405 ? -40.266 -37.378 -2.231 1.00 46.76 402 MET A O 1
ATOM 3121 N N . ARG A 1 406 ? -40.255 -38.315 -4.340 1.00 45.64 403 ARG A N 1
ATOM 3122 C CA . ARG A 1 406 ? -40.412 -39.732 -3.889 1.00 47.56 403 ARG A CA 1
ATOM 3123 C C . ARG A 1 406 ? -39.108 -40.236 -3.259 1.00 48.97 403 ARG A C 1
ATOM 3124 O O . ARG A 1 406 ? -39.176 -40.948 -2.236 1.00 54.33 403 ARG A O 1
ATOM 3132 N N . GLU A 1 407 ? -37.955 -39.887 -3.822 1.00 47.39 404 GLU A N 1
ATOM 3133 C CA . GLU A 1 407 ? -36.650 -40.384 -3.314 1.00 54.44 404 GLU A CA 1
ATOM 3134 C C . GLU A 1 407 ? -36.357 -39.748 -1.947 1.00 54.58 404 GLU A C 1
ATOM 3135 O O . GLU A 1 407 ? -35.623 -40.376 -1.166 1.00 57.06 404 GLU A O 1
ATOM 3141 N N . ASN A 1 408 ? -36.916 -38.571 -1.666 1.00 53.88 405 ASN A N 1
ATOM 3142 C CA . ASN A 1 408 ? -36.721 -37.831 -0.389 1.00 58.04 405 ASN A CA 1
ATOM 3143 C C . ASN A 1 408 ? -37.700 -38.336 0.670 1.00 60.68 405 ASN A C 1
ATOM 3144 O O . ASN A 1 408 ? -37.554 -37.907 1.827 1.00 65.18 405 ASN A O 1
ATOM 3149 N N . LYS A 1 409 ? -38.636 -39.207 0.278 1.00 61.45 406 LYS A N 1
ATOM 3150 C CA . LYS A 1 409 ? -39.675 -39.811 1.153 1.00 70.38 406 LYS A CA 1
ATOM 3151 C C . LYS A 1 409 ? -40.425 -38.683 1.868 1.00 69.59 406 LYS A C 1
ATOM 3152 O O . LYS A 1 409 ? -40.586 -38.768 3.086 1.00 62.83 406 LYS A O 1
ATOM 3158 N N . GLU A 1 410 ? -40.845 -37.654 1.123 1.00 80.13 407 GLU A N 1
ATOM 3159 C CA . GLU A 1 410 ? -41.692 -36.549 1.647 1.00 83.98 407 GLU A CA 1
ATOM 3160 C C . GLU A 1 410 ? -42.987 -37.182 2.141 1.00 81.14 407 GLU A C 1
ATOM 3161 O O . GLU A 1 410 ? -43.505 -38.106 1.517 1.00 85.15 407 GLU A O 1
ATOM 3167 N N . PRO A 1 411 ? -43.551 -36.716 3.273 1.00 78.63 408 PRO A N 1
ATOM 3168 C CA . PRO A 1 411 ? -44.849 -37.213 3.730 1.00 72.14 408 PRO A CA 1
ATOM 3169 C C . PRO A 1 411 ? -45.921 -36.628 2.793 1.00 67.27 408 PRO A C 1
ATOM 3170 O O . PRO A 1 411 ? -45.590 -35.729 2.043 1.00 62.44 408 PRO A O 1
ATOM 3174 N N . ILE A 1 412 ? -47.162 -37.121 2.829 1.00 63.94 409 ILE A N 1
ATOM 3175 C CA . ILE A 1 412 ? -48.254 -36.545 1.980 1.00 61.56 409 ILE A CA 1
ATOM 3176 C C . ILE A 1 412 ? -48.359 -35.034 2.255 1.00 58.63 409 ILE A C 1
ATOM 3177 O O . ILE A 1 412 ? -48.196 -34.625 3.401 1.00 57.00 409 ILE A O 1
ATOM 3182 N N . GLY A 1 413 ? -48.614 -34.221 1.230 1.00 58.01 410 GLY A N 1
ATOM 3183 C CA . GLY A 1 413 ? -48.791 -32.759 1.374 1.00 59.84 410 GLY A CA 1
ATOM 3184 C C . GLY A 1 413 ? -50.151 -32.385 1.952 1.00 59.85 410 GLY A C 1
ATOM 3185 O O . GLY A 1 413 ? -51.164 -32.602 1.251 1.00 52.99 410 GLY A O 1
ATOM 3186 N N . ARG A 1 414 ? -50.180 -31.816 3.167 1.00 57.00 411 ARG A N 1
ATOM 3187 C CA . ARG A 1 414 ? -51.428 -31.472 3.912 1.00 58.77 411 ARG A CA 1
ATOM 3188 C C . ARG A 1 414 ? -51.334 -30.039 4.435 1.00 55.68 411 ARG A C 1
ATOM 3189 O O . ARG A 1 414 ? -51.038 -29.795 5.610 1.00 44.02 411 ARG A O 1
ATOM 3197 N N . PRO A 1 415 ? -51.575 -29.052 3.547 1.00 52.42 412 PRO A N 1
ATOM 3198 C CA . PRO A 1 415 ? -51.587 -27.646 3.920 1.00 53.72 412 PRO A CA 1
ATOM 3199 C C . PRO A 1 415 ? -52.678 -27.421 4.965 1.00 58.80 412 PRO A C 1
ATOM 3200 O O . PRO A 1 415 ? -53.573 -28.251 5.038 1.00 62.16 412 PRO A O 1
ATOM 3204 N N . ARG A 1 416 ? -52.599 -26.310 5.695 1.00 49.26 413 ARG A N 1
ATOM 3205 C CA . ARG A 1 416 ? -53.589 -25.964 6.745 1.00 48.46 413 ARG A CA 1
ATOM 3206 C C . ARG A 1 416 ? -54.457 -24.785 6.307 1.00 46.16 413 ARG A C 1
ATOM 3207 O O . ARG A 1 416 ? -54.176 -24.117 5.282 1.00 44.58 413 ARG A O 1
ATOM 3215 N N . GLN A 1 417 ? -55.501 -24.547 7.080 1.00 41.60 414 GLN A N 1
ATOM 3216 C CA . GLN A 1 417 ? -56.354 -23.354 6.958 1.00 44.82 414 GLN A CA 1
ATOM 3217 C C . GLN A 1 417 ? -56.372 -22.632 8.301 1.00 40.53 414 GLN A C 1
ATOM 3218 O O . GLN A 1 417 ? -55.903 -23.196 9.278 1.00 43.06 414 GLN A O 1
ATOM 3224 N N . ILE A 1 418 ? -56.927 -21.429 8.297 1.00 42.54 415 ILE A N 1
ATOM 3225 C CA . ILE A 1 418 ? -57.511 -20.784 9.497 1.00 48.27 415 ILE A CA 1
ATOM 3226 C C . ILE A 1 418 ? -58.999 -20.645 9.210 1.00 43.35 415 ILE A C 1
ATOM 3227 O O . ILE A 1 418 ? -59.346 -20.017 8.165 1.00 36.58 415 ILE A O 1
ATOM 3232 N N . TYR A 1 419 ? -59.833 -21.207 10.089 1.00 45.67 416 TYR A N 1
ATOM 3233 C CA . TYR A 1 419 ? -61.305 -21.127 9.942 1.00 49.19 416 TYR A CA 1
ATOM 3234 C C . TYR A 1 419 ? -61.753 -19.701 10.278 1.00 46.40 416 TYR A C 1
ATOM 3235 O O . TYR A 1 419 ? -61.351 -19.181 11.320 1.00 49.69 416 TYR A O 1
ATOM 3244 N N . VAL A 1 420 ? -62.575 -19.101 9.419 1.00 45.40 417 VAL A N 1
ATOM 3245 C CA . VAL A 1 420 ? -63.081 -17.704 9.556 1.00 48.91 417 VAL A CA 1
ATOM 3246 C C . VAL A 1 420 ? -64.592 -17.707 9.302 1.00 47.95 417 VAL A C 1
ATOM 3247 O O . VAL A 1 420 ? -65.149 -16.644 8.894 1.00 49.77 417 VAL A O 1
ATOM 3251 N N . GLY A 1 421 ? -65.226 -18.874 9.428 1.00 52.92 418 GLY A N 1
ATOM 3252 C CA . GLY A 1 421 ? -66.670 -19.030 9.159 1.00 53.27 418 GLY A CA 1
ATOM 3253 C C . GLY A 1 421 ? -67.468 -19.046 10.460 1.00 56.72 418 GLY A C 1
ATOM 3254 O O . GLY A 1 421 ? -66.933 -18.657 11.515 1.00 51.77 418 GLY A O 1
ATOM 3255 N N . GLU A 1 422 ? -68.689 -19.560 10.393 1.00 59.39 419 GLU A N 1
ATOM 3256 C CA . GLU A 1 422 ? -69.680 -19.547 11.493 1.00 48.96 419 GLU A CA 1
ATOM 3257 C C . GLU A 1 422 ? -69.237 -20.489 12.624 1.00 52.92 419 GLU A C 1
ATOM 3258 O O . GLU A 1 422 ? -68.677 -21.592 12.349 1.00 50.68 419 GLU A O 1
ATOM 3264 N N . THR A 1 423 ? -69.413 -20.010 13.868 1.00 47.67 420 THR A N 1
ATOM 3265 C CA . THR A 1 423 ? -69.346 -20.787 15.133 1.00 50.13 420 THR A CA 1
ATOM 3266 C C . THR A 1 423 ? -70.536 -21.760 15.162 1.00 44.20 420 THR A C 1
ATOM 3267 O O . THR A 1 423 ? -71.520 -21.510 14.424 1.00 46.25 420 THR A O 1
ATOM 3271 N N . GLU A 1 424 ? -70.436 -22.832 15.954 1.00 49.61 421 GLU A N 1
ATOM 3272 C CA . GLU A 1 424 ? -71.523 -23.830 16.180 1.00 53.98 421 GLU A CA 1
ATOM 3273 C C . GLU A 1 424 ? -72.879 -23.132 16.134 1.00 55.29 421 GLU A C 1
ATOM 3274 O O . GLU A 1 424 ? -73.067 -22.191 16.908 1.00 63.61 421 GLU A O 1
ATOM 3280 N N . ARG A 1 425 ? -73.739 -23.537 15.195 1.00 58.01 422 ARG A N 1
ATOM 3281 C CA . ARG A 1 425 ? -75.135 -23.055 15.007 1.00 57.25 422 ARG A CA 1
ATOM 3282 C C . ARG A 1 425 ? -76.002 -24.294 14.699 1.00 64.64 422 ARG A C 1
ATOM 3283 O O . ARG A 1 425 ? -75.472 -25.241 14.070 1.00 68.59 422 ARG A O 1
ATOM 3291 N N . ASN A 1 426 ? -77.264 -24.322 15.141 1.00 63.73 423 ASN A N 1
ATOM 3292 C CA . ASN A 1 426 ? -78.106 -25.553 15.155 1.00 60.02 423 ASN A CA 1
ATOM 3293 C C . ASN A 1 426 ? -78.834 -25.676 13.811 1.00 54.65 423 ASN A C 1
ATOM 3294 O O . ASN A 1 426 ? -79.240 -24.623 13.244 1.00 53.78 423 ASN A O 1
ATOM 3299 N N . TYR A 1 427 ? -79.007 -26.905 13.313 1.00 51.76 424 TYR A N 1
ATOM 3300 C CA . TYR A 1 427 ? -79.704 -27.138 12.020 1.00 57.55 424 TYR A CA 1
ATOM 3301 C C . TYR A 1 427 ? -81.115 -26.551 12.135 1.00 60.34 424 TYR A C 1
ATOM 3302 O O . TYR A 1 427 ? -81.743 -26.762 13.179 1.00 65.31 424 TYR A O 1
ATOM 3311 N N . VAL A 1 428 ? -81.564 -25.812 11.119 1.00 60.85 425 VAL A N 1
ATOM 3312 C CA . VAL A 1 428 ? -82.896 -25.145 11.047 1.00 57.01 425 VAL A CA 1
ATOM 3313 C C . VAL A 1 428 ? -83.696 -25.845 9.952 1.00 67.68 425 VAL A C 1
ATOM 3314 O O . VAL A 1 428 ? -83.382 -25.671 8.773 1.00 63.51 425 VAL A O 1
ATOM 3318 N N . PRO A 1 429 ? -84.706 -26.684 10.303 1.00 67.36 426 PRO A N 1
ATOM 3319 C CA . PRO A 1 429 ? -85.502 -27.413 9.315 1.00 64.35 426 PRO A CA 1
ATOM 3320 C C . PRO A 1 429 ? -86.192 -26.488 8.310 1.00 64.40 426 PRO A C 1
ATOM 3321 O O . PRO A 1 429 ? -86.421 -25.348 8.640 1.00 59.58 426 PRO A O 1
ATOM 3325 N N . MET A 1 430 ? -86.476 -27.014 7.111 1.00 66.99 427 MET A N 1
ATOM 3326 C CA . MET A 1 430 ? -86.900 -26.222 5.925 1.00 64.67 427 MET A CA 1
ATOM 3327 C C . MET A 1 430 ? -88.124 -25.362 6.274 1.00 65.45 427 MET A C 1
ATOM 3328 O O . MET A 1 430 ? -88.088 -24.152 5.981 1.00 65.65 427 MET A O 1
ATOM 3333 N N . THR A 1 431 ? -89.168 -25.940 6.880 1.00 74.13 428 THR A N 1
ATOM 3334 C CA . THR A 1 431 ? -90.478 -25.252 7.091 1.00 80.31 428 THR A CA 1
ATOM 3335 C C . THR A 1 431 ? -90.309 -23.990 7.962 1.00 85.58 428 THR A C 1
ATOM 3336 O O . THR A 1 431 ? -91.188 -23.119 7.867 1.00 96.87 428 THR A O 1
ATOM 3340 N N . GLU A 1 432 ? -89.215 -23.876 8.731 1.00 84.65 429 GLU A N 1
ATOM 3341 C CA . GLU A 1 432 ? -88.937 -22.756 9.673 1.00 84.93 429 GLU A CA 1
ATOM 3342 C C . GLU A 1 432 ? -88.123 -21.606 9.045 1.00 85.68 429 GLU A C 1
ATOM 3343 O O . GLU A 1 432 ? -87.822 -20.660 9.797 1.00 87.13 429 GLU A O 1
ATOM 3349 N N . ARG A 1 433 ? -87.759 -21.651 7.755 1.00 82.69 430 ARG A N 1
ATOM 3350 C CA . ARG A 1 433 ? -86.749 -20.716 7.165 1.00 80.52 430 ARG A CA 1
ATOM 3351 C C . ARG A 1 433 ? -87.448 -19.461 6.630 1.00 73.96 430 ARG A C 1
ATOM 3352 O O . ARG A 1 433 ? -88.402 -19.603 5.883 1.00 70.28 430 ARG A O 1
ATOM 3360 N N . MET B 1 4 ? -75.514 -112.891 -15.866 1.00 103.75 1 MET B N 1
ATOM 3361 C CA . MET B 1 4 ? -75.779 -111.526 -16.403 1.00 108.90 1 MET B CA 1
ATOM 3362 C C . MET B 1 4 ? -74.662 -111.141 -17.378 1.00 106.54 1 MET B C 1
ATOM 3363 O O . MET B 1 4 ? -74.942 -110.367 -18.315 1.00 113.90 1 MET B O 1
ATOM 3368 N N . ALA B 1 5 ? -73.446 -111.646 -17.160 1.00 91.04 2 ALA B N 1
ATOM 3369 C CA . ALA B 1 5 ? -72.266 -111.374 -18.008 1.00 84.35 2 ALA B CA 1
ATOM 3370 C C . ALA B 1 5 ? -72.151 -112.463 -19.078 1.00 75.65 2 ALA B C 1
ATOM 3371 O O . ALA B 1 5 ? -71.605 -113.534 -18.774 1.00 85.51 2 ALA B O 1
ATOM 3373 N N . GLU B 1 6 ? -72.685 -112.200 -20.275 1.00 72.26 3 GLU B N 1
ATOM 3374 C CA . GLU B 1 6 ? -72.5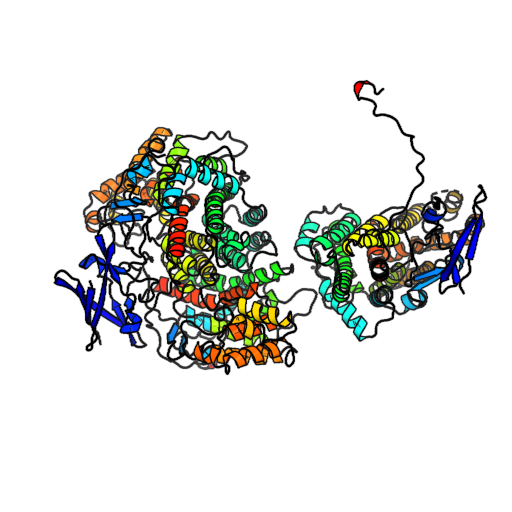72 -113.079 -21.474 1.00 63.18 3 GLU B CA 1
ATOM 3375 C C . GLU B 1 6 ? -71.431 -112.583 -22.371 1.00 58.11 3 GLU B C 1
ATOM 3376 O O . GLU B 1 6 ? -70.957 -111.435 -22.167 1.00 45.42 3 GLU B O 1
ATOM 3382 N N . THR B 1 7 ? -70.996 -113.422 -23.319 1.00 57.08 4 THR B N 1
ATOM 3383 C CA . THR B 1 7 ? -69.900 -113.118 -24.270 1.00 57.12 4 THR B CA 1
ATOM 3384 C C . THR B 1 7 ? -70.267 -113.633 -25.663 1.00 54.33 4 THR B C 1
ATOM 3385 O O . THR B 1 7 ? -71.113 -114.517 -25.778 1.00 55.12 4 THR B O 1
ATOM 3389 N N . ALA B 1 8 ? -69.672 -113.014 -26.675 1.00 49.79 5 ALA B N 1
ATOM 3390 C CA . ALA B 1 8 ? -69.706 -113.430 -28.084 1.00 55.22 5 ALA B CA 1
ATOM 3391 C C . ALA B 1 8 ? -68.290 -113.870 -28.437 1.00 56.42 5 ALA B C 1
ATOM 3392 O O . ALA B 1 8 ? -67.363 -113.257 -27.899 1.00 55.36 5 ALA B O 1
ATOM 3394 N N . GLU B 1 9 ? -68.102 -114.882 -29.281 1.00 52.91 6 GLU B N 1
ATOM 3395 C CA . GLU B 1 9 ? -66.726 -115.216 -29.710 1.00 62.60 6 GLU B CA 1
ATOM 3396 C C . GLU B 1 9 ? -66.624 -114.882 -31.194 1.00 56.63 6 GLU B C 1
ATOM 3397 O O . GLU B 1 9 ? -67.588 -115.130 -31.954 1.00 58.06 6 GLU B O 1
ATOM 3403 N N . LEU B 1 10 ? -65.516 -114.246 -31.547 1.00 50.58 7 LEU B N 1
ATOM 3404 C CA . LEU B 1 10 ? -65.216 -113.788 -32.917 1.00 55.25 7 LEU B CA 1
ATOM 3405 C C . LEU B 1 10 ? -64.026 -114.622 -33.400 1.00 51.38 7 LEU B C 1
ATOM 3406 O O . LEU B 1 10 ? -62.991 -114.639 -32.702 1.00 53.94 7 LEU B O 1
ATOM 3411 N N . ASN B 1 11 ? -64.224 -115.372 -34.483 1.00 56.25 8 ASN B N 1
ATOM 3412 C CA . ASN B 1 11 ? -63.229 -116.325 -35.040 1.00 63.11 8 ASN B CA 1
ATOM 3413 C C . ASN B 1 11 ? -62.660 -115.712 -36.315 1.00 66.18 8 ASN B C 1
ATOM 3414 O O . ASN B 1 11 ? -63.419 -115.615 -37.302 1.00 60.57 8 ASN B O 1
ATOM 3419 N N . LEU B 1 12 ? -61.401 -115.264 -36.244 1.00 75.64 9 LEU B N 1
ATOM 3420 C CA . LEU B 1 12 ? -60.643 -114.622 -37.353 1.00 84.67 9 LEU B CA 1
ATOM 3421 C C . LEU B 1 12 ? -59.988 -115.723 -38.181 1.00 92.53 9 LEU B C 1
ATOM 3422 O O . LEU B 1 12 ? -59.852 -116.846 -37.702 1.00 103.68 9 LEU B O 1
ATOM 3427 N N . PRO B 1 13 ? -59.574 -115.443 -39.440 1.00 87.83 10 PRO B N 1
ATOM 3428 C CA . PRO B 1 13 ? -59.260 -116.500 -40.404 1.00 89.16 10 PRO B CA 1
ATOM 3429 C C . PRO B 1 13 ? -57.986 -117.295 -40.072 1.00 95.10 10 PRO B C 1
ATOM 3430 O O . PRO B 1 13 ? -57.999 -118.513 -40.242 1.00 92.01 10 PRO B O 1
ATOM 3434 N N . GLY B 1 14 ? -56.932 -116.614 -39.606 1.00 94.96 11 GLY B N 1
ATOM 3435 C CA . GLY B 1 14 ? -55.657 -117.251 -39.216 1.00 98.48 11 GLY B CA 1
ATOM 3436 C C . GLY B 1 14 ? -55.735 -117.915 -37.845 1.00 101.05 11 GLY B C 1
ATOM 3437 O O . GLY B 1 14 ? -54.934 -117.523 -36.972 1.00 98.52 11 GLY B O 1
ATOM 3438 N N . GLY B 1 15 ? -56.668 -118.865 -37.652 1.00 92.67 12 GLY B N 1
ATOM 3439 C CA . GLY B 1 15 ? -56.831 -119.674 -36.423 1.00 87.05 12 GLY B CA 1
ATOM 3440 C C . GLY B 1 15 ? -57.320 -118.884 -35.209 1.00 84.35 12 GLY B C 1
ATOM 3441 O O . GLY B 1 15 ? -57.963 -119.500 -34.332 1.00 81.50 12 GLY B O 1
ATOM 3442 N N . GLN B 1 16 ? -57.042 -117.575 -35.149 1.00 87.74 13 GLN B N 1
ATOM 3443 C CA . GLN B 1 16 ? -57.198 -116.703 -33.946 1.00 85.17 13 GLN B CA 1
ATOM 3444 C C . GLN B 1 16 ? -58.678 -116.541 -33.549 1.00 84.03 13 GLN B C 1
ATOM 3445 O O . GLN B 1 16 ? -59.557 -116.386 -34.433 1.00 82.18 13 GLN B O 1
ATOM 3451 N N . SER B 1 17 ? -58.933 -116.568 -32.242 1.00 77.46 14 SER B N 1
ATOM 3452 C CA . SER B 1 17 ? -60.271 -116.422 -31.627 1.00 73.46 14 SER B CA 1
ATOM 3453 C C . SER B 1 17 ? -60.206 -115.375 -30.516 1.00 75.88 14 SER B C 1
ATOM 3454 O O . SER B 1 17 ? -59.299 -115.446 -29.677 1.00 68.92 14 SER B O 1
ATOM 3457 N N . ILE B 1 18 ? -61.146 -114.434 -30.537 1.00 78.11 15 ILE B N 1
ATOM 3458 C CA . ILE B 1 18 ? -61.371 -113.429 -29.462 1.00 67.91 15 ILE B CA 1
ATOM 3459 C C . ILE B 1 18 ? -62.789 -113.685 -28.960 1.00 62.03 15 ILE B C 1
ATOM 3460 O O . ILE B 1 18 ? -63.634 -114.109 -29.770 1.00 63.89 15 ILE B O 1
ATOM 3465 N N . SER B 1 19 ? -63.016 -113.510 -27.666 1.00 53.76 16 SER B N 1
ATOM 3466 C CA . SER B 1 19 ? -64.366 -113.384 -27.074 1.00 59.15 16 SER B CA 1
ATOM 3467 C C . SER B 1 19 ? -64.587 -111.930 -26.612 1.00 52.01 16 SER B C 1
ATOM 3468 O O . SER B 1 19 ? -63.658 -111.302 -26.091 1.00 54.16 16 SER B O 1
ATOM 3471 N N . LEU B 1 20 ? -65.771 -111.386 -26.881 1.00 49.31 17 LEU B N 1
ATOM 3472 C CA . LEU B 1 20 ? -66.116 -109.961 -26.641 1.00 46.94 17 LEU B CA 1
ATOM 3473 C C . LEU B 1 20 ? -67.228 -109.925 -25.604 1.00 39.82 17 LEU B C 1
ATOM 3474 O O . LEU B 1 20 ? -68.274 -110.541 -25.785 1.00 41.78 17 LEU B O 1
ATOM 3479 N N . PRO B 1 21 ? -67.052 -109.213 -24.484 1.00 36.91 18 PRO B N 1
ATOM 3480 C CA . PRO B 1 21 ? -68.117 -109.126 -23.502 1.00 39.05 18 PRO B CA 1
ATOM 3481 C C . PRO B 1 21 ? -69.364 -108.524 -24.177 1.00 39.26 18 PRO B C 1
ATOM 3482 O O . PRO B 1 21 ? -69.238 -107.641 -25.037 1.00 39.93 18 PRO B O 1
ATOM 3486 N N . ILE B 1 22 ? -70.540 -108.999 -23.781 1.00 39.18 19 ILE B N 1
ATOM 3487 C CA . ILE B 1 22 ? -71.856 -108.432 -24.192 1.00 38.43 19 ILE B CA 1
ATOM 3488 C C . ILE B 1 22 ? -72.352 -107.493 -23.099 1.00 40.60 19 ILE B C 1
ATOM 3489 O O . ILE B 1 22 ? -72.282 -107.869 -21.894 1.00 41.13 19 ILE B O 1
ATOM 3494 N N . PHE B 1 23 ? -72.711 -106.263 -23.491 1.00 37.90 20 PHE B N 1
ATOM 3495 C CA . PHE B 1 23 ? -73.387 -105.291 -22.596 1.00 37.54 20 PHE B CA 1
ATOM 3496 C C . PHE B 1 23 ? -74.826 -105.128 -23.078 1.00 36.29 20 PHE B C 1
ATOM 3497 O O . PHE B 1 23 ? -75.103 -105.056 -24.320 1.00 35.82 20 PHE B O 1
ATOM 3505 N N . GLU B 1 24 ? -75.715 -105.094 -22.094 1.00 31.42 21 GLU B N 1
ATOM 3506 C CA . GLU B 1 24 ? -77.168 -104.944 -22.277 1.00 36.72 21 GLU B CA 1
ATOM 3507 C C . GLU B 1 24 ? -77.622 -103.748 -21.442 1.00 36.69 21 GLU B C 1
ATOM 3508 O O . GLU B 1 24 ? -77.417 -103.782 -20.219 1.00 32.63 21 GLU B O 1
ATOM 3514 N N . GLY B 1 25 ? -78.272 -102.768 -22.080 1.00 34.51 22 GLY B N 1
ATOM 3515 C CA . GLY B 1 25 ? -78.823 -101.580 -21.407 1.00 34.32 22 GLY B CA 1
ATOM 3516 C C . GLY B 1 25 ? -80.183 -101.861 -20.805 1.00 37.61 22 GLY B C 1
ATOM 3517 O O . GLY B 1 25 ? -80.622 -103.012 -20.876 1.00 37.82 22 GLY B O 1
ATOM 3518 N N . THR B 1 26 ? -80.839 -100.826 -20.273 1.00 37.29 23 THR B N 1
ATOM 3519 C CA . THR B 1 26 ? -82.038 -100.950 -19.419 1.00 36.76 23 THR B CA 1
ATOM 3520 C C . THR B 1 26 ? -83.273 -101.060 -20.321 1.00 40.02 23 THR B C 1
ATOM 3521 O O . THR B 1 26 ? -84.348 -101.345 -19.792 1.00 35.48 23 THR B O 1
ATOM 3525 N N . GLU B 1 27 ? -83.135 -100.853 -21.634 1.00 37.37 24 GLU B N 1
ATOM 3526 C CA . GLU B 1 27 ? -84.259 -101.070 -22.588 1.00 34.96 24 GLU B CA 1
ATOM 3527 C C . GLU B 1 27 ? -83.916 -102.267 -23.477 1.00 33.21 24 GLU B C 1
ATOM 3528 O O . GLU B 1 27 ? -84.350 -102.298 -24.622 1.00 36.14 24 GLU B O 1
ATOM 3534 N N . GLN B 1 28 ? -83.099 -103.192 -22.966 1.00 37.09 25 GLN B N 1
ATOM 3535 C CA . GLN B 1 28 ? -82.720 -104.468 -23.620 1.00 39.64 25 GLN B CA 1
ATOM 3536 C C . GLN B 1 28 ? -82.006 -104.214 -24.957 1.00 37.73 25 GLN B C 1
ATOM 3537 O O . GLN B 1 28 ? -82.073 -105.092 -25.823 1.00 38.79 25 GLN B O 1
ATOM 3543 N N . GLU B 1 29 ? -81.304 -103.092 -25.126 1.00 40.67 26 GLU B N 1
ATOM 3544 C CA . GLU B 1 29 ? -80.402 -102.893 -26.305 1.00 35.47 26 GLU B CA 1
ATOM 3545 C C . GLU B 1 29 ? -79.085 -103.590 -25.978 1.00 36.65 26 GLU B C 1
ATOM 3546 O O . GLU B 1 29 ? -78.620 -103.465 -24.809 1.00 32.81 26 GLU B O 1
ATOM 3552 N N . LYS B 1 30 ? -78.505 -104.313 -26.936 1.00 35.68 27 LYS B N 1
ATOM 3553 C CA . LYS B 1 30 ? -77.277 -105.107 -26.686 1.00 38.49 27 LYS B CA 1
ATOM 3554 C C . LYS B 1 30 ? -76.106 -104.578 -27.512 1.00 38.21 27 LYS B C 1
ATOM 3555 O O . LYS B 1 30 ? -76.285 -104.243 -28.716 1.00 36.53 27 LYS B O 1
ATOM 3561 N N . ALA B 1 31 ? -74.931 -104.549 -26.889 1.00 37.01 28 ALA B N 1
ATOM 3562 C CA . ALA B 1 31 ? -73.649 -104.317 -27.579 1.00 40.81 28 ALA B CA 1
ATOM 3563 C C . ALA B 1 31 ? -72.629 -105.390 -27.177 1.00 41.77 28 ALA B C 1
ATOM 3564 O O . ALA B 1 31 ? -72.697 -105.927 -26.035 1.00 36.52 28 ALA B O 1
ATOM 3566 N N . PHE B 1 32 ? -71.642 -105.621 -28.031 1.00 37.06 29 PHE B N 1
ATOM 3567 C CA . PHE B 1 32 ? -70.373 -106.217 -27.559 1.00 43.96 29 PHE B CA 1
ATOM 3568 C C . PHE B 1 32 ? -69.293 -105.146 -27.464 1.00 39.97 29 PHE B C 1
ATOM 3569 O O . PHE B 1 32 ? -69.149 -104.264 -28.320 1.00 41.78 29 PHE B O 1
ATOM 3577 N N . ASP B 1 33 ? -68.540 -105.286 -26.389 1.00 40.69 30 ASP B N 1
ATOM 3578 C CA . ASP B 1 33 ? -67.469 -104.385 -25.933 1.00 41.26 30 ASP B CA 1
ATOM 3579 C C . ASP B 1 33 ? -66.247 -104.744 -26.766 1.00 39.91 30 ASP B C 1
ATOM 3580 O O . ASP B 1 33 ? -65.732 -105.826 -26.564 1.00 43.35 30 ASP B O 1
ATOM 3585 N N . ILE B 1 34 ? -65.853 -103.893 -27.712 1.00 39.14 31 ILE B N 1
ATOM 3586 C CA . ILE B 1 34 ? -64.621 -104.085 -28.529 1.00 38.99 31 ILE B CA 1
ATOM 3587 C C . ILE B 1 34 ? -63.453 -103.334 -27.851 1.00 40.94 31 ILE B C 1
ATOM 3588 O O . ILE B 1 34 ? -62.495 -102.992 -28.540 1.00 41.92 31 ILE B O 1
ATOM 3593 N N . GLY B 1 35 ? -63.523 -103.123 -26.531 1.00 42.38 32 GLY B N 1
ATOM 3594 C CA . GLY B 1 35 ? -62.573 -102.291 -25.765 1.00 43.69 32 GLY B CA 1
ATOM 3595 C C . GLY B 1 35 ? -61.138 -102.752 -25.951 1.00 45.65 32 GLY B C 1
ATOM 3596 O O . GLY B 1 35 ? -60.283 -101.870 -26.157 1.00 48.92 32 GLY B O 1
ATOM 3597 N N . LYS B 1 36 ? -60.904 -104.075 -25.970 1.00 45.76 33 LYS B N 1
ATOM 3598 C CA . LYS B 1 36 ? -59.560 -104.699 -26.113 1.00 50.93 33 LYS B CA 1
ATOM 3599 C C . LYS B 1 36 ? -59.395 -105.347 -27.496 1.00 48.79 33 LYS B C 1
ATOM 3600 O O . LYS B 1 36 ? -58.499 -106.195 -27.652 1.00 51.69 33 LYS B O 1
ATOM 3606 N N . LEU B 1 37 ? -60.217 -104.999 -28.476 1.00 45.91 34 LEU B N 1
ATOM 3607 C CA . LEU B 1 37 ? -60.187 -105.707 -29.780 1.00 46.06 34 LEU B CA 1
ATOM 3608 C C . LEU B 1 37 ? -58.814 -105.509 -30.425 1.00 45.51 34 LEU B C 1
ATOM 3609 O O . LEU B 1 37 ? -58.222 -106.502 -30.903 1.00 49.25 34 LEU B O 1
ATOM 3614 N N . ARG B 1 38 ? -58.328 -104.274 -30.446 1.00 48.30 35 ARG B N 1
ATOM 3615 C CA . ARG B 1 38 ? -57.133 -103.874 -31.233 1.00 50.55 35 ARG B CA 1
ATOM 3616 C C . ARG B 1 38 ? -55.860 -104.442 -30.585 1.00 53.39 35 ARG B C 1
ATOM 3617 O O . ARG B 1 38 ? -55.072 -105.074 -31.316 1.00 49.53 35 ARG B O 1
ATOM 3625 N N . ASP B 1 39 ? -55.697 -104.273 -29.270 1.00 53.52 36 ASP B N 1
ATOM 3626 C CA . ASP B 1 39 ? -54.553 -104.815 -28.487 1.00 52.90 36 ASP B CA 1
ATOM 3627 C C . ASP B 1 39 ? -54.433 -106.325 -28.703 1.00 57.13 36 ASP B C 1
ATOM 3628 O O . ASP B 1 39 ? -53.335 -106.776 -29.027 1.00 68.52 36 ASP B O 1
ATOM 3633 N N . ALA B 1 40 ? -55.519 -107.080 -28.545 1.00 62.03 37 ALA B N 1
ATOM 3634 C CA . ALA B 1 40 ? -55.520 -108.559 -28.618 1.00 59.99 37 ALA B CA 1
ATOM 3635 C C . ALA B 1 40 ? -55.378 -109.057 -30.062 1.00 59.57 37 ALA B C 1
ATOM 3636 O O . ALA B 1 40 ? -54.809 -110.145 -30.221 1.00 63.41 37 ALA B O 1
ATOM 3638 N N . THR B 1 41 ? -55.874 -108.347 -31.081 1.00 58.64 38 THR B N 1
ATOM 3639 C CA . THR B 1 41 ? -55.886 -108.879 -32.480 1.00 53.26 38 THR B CA 1
ATOM 3640 C C . THR B 1 41 ? -55.141 -107.982 -33.478 1.00 49.54 38 THR B C 1
ATOM 3641 O O . THR B 1 41 ? -54.905 -108.467 -34.606 1.00 47.12 38 THR B O 1
ATOM 3645 N N . GLY B 1 42 ? -54.867 -106.721 -33.140 1.00 47.54 39 GLY B N 1
ATOM 3646 C CA . GLY B 1 42 ? -54.418 -105.703 -34.114 1.00 48.49 39 GLY B CA 1
ATOM 3647 C C . GLY B 1 42 ? -55.493 -105.330 -35.140 1.00 46.13 39 GLY B C 1
ATOM 3648 O O . GLY B 1 42 ? -55.163 -104.634 -36.106 1.00 44.28 39 GLY B O 1
ATOM 3649 N N . TYR B 1 43 ? -56.746 -105.742 -34.940 1.00 43.50 40 TYR B N 1
ATOM 3650 C CA . TYR B 1 43 ? -57.894 -105.395 -35.815 1.00 42.93 40 TYR B CA 1
ATOM 3651 C C . TYR B 1 43 ? -58.649 -104.218 -35.190 1.00 40.74 40 TYR B C 1
ATOM 3652 O O . TYR B 1 43 ? -58.654 -104.039 -33.951 1.00 41.73 40 TYR B O 1
ATOM 3661 N N . VAL B 1 44 ? -59.296 -103.431 -36.041 1.00 37.05 41 VAL B N 1
ATOM 3662 C CA . VAL B 1 44 ? -60.345 -102.449 -35.644 1.00 38.16 41 VAL B CA 1
ATOM 3663 C C . VAL B 1 44 ? -61.636 -102.841 -36.382 1.00 39.10 41 VAL B C 1
ATOM 3664 O O . VAL B 1 44 ? -61.579 -103.698 -37.313 1.00 35.43 41 VAL B O 1
ATOM 3668 N N . THR B 1 45 ? -62.763 -102.221 -36.037 1.00 34.81 42 THR B N 1
ATOM 3669 C CA . THR B 1 45 ? -63.984 -102.265 -36.882 1.00 36.89 42 THR B CA 1
ATOM 3670 C C . THR B 1 45 ? -63.810 -101.299 -38.058 1.00 38.30 42 THR B C 1
ATOM 3671 O O . THR B 1 45 ? -63.017 -100.363 -37.974 1.00 38.48 42 THR B O 1
ATOM 3675 N N . LEU B 1 46 ? -64.551 -101.510 -39.130 1.00 41.45 43 LEU B N 1
ATOM 3676 C CA . LEU B 1 46 ? -64.787 -100.457 -40.142 1.00 42.07 43 LEU B CA 1
ATOM 3677 C C . LEU B 1 46 ? -66.297 -100.217 -40.154 1.00 39.85 43 LEU B C 1
ATOM 3678 O O . LEU B 1 46 ? -67.076 -101.212 -40.282 1.00 37.54 43 LEU B O 1
ATOM 3683 N N . ASP B 1 47 ? -66.720 -98.974 -39.939 1.00 42.33 44 ASP B N 1
ATOM 3684 C CA . ASP B 1 47 ? -68.154 -98.640 -39.748 1.00 44.19 44 ASP B CA 1
ATOM 3685 C C . ASP B 1 47 ? -68.428 -97.269 -40.379 1.00 48.88 44 ASP B C 1
ATOM 3686 O O . ASP B 1 47 ? -68.196 -96.226 -39.723 1.00 51.87 44 ASP B O 1
ATOM 3691 N N . SER B 1 48 ? -68.904 -97.288 -41.617 1.00 52.77 45 SER B N 1
ATOM 3692 C CA . SER B 1 48 ? -69.293 -96.095 -42.408 1.00 53.98 45 SER B CA 1
ATOM 3693 C C . SER B 1 48 ? -70.307 -95.258 -41.616 1.00 51.42 45 SER B C 1
ATOM 3694 O O . SER B 1 48 ? -71.471 -95.718 -41.433 1.00 50.75 45 SER B O 1
ATOM 3697 N N . GLY B 1 49 ? -69.881 -94.082 -41.157 1.00 50.33 46 GLY B N 1
ATOM 3698 C CA . GLY B 1 49 ? -70.771 -93.100 -40.520 1.00 52.45 46 GLY B CA 1
ATOM 3699 C C . GLY B 1 49 ? -71.221 -93.567 -39.146 1.00 52.51 46 GLY B C 1
ATOM 3700 O O . GLY B 1 49 ? -72.295 -93.130 -38.700 1.00 53.32 46 GLY B O 1
ATOM 3701 N N . TYR B 1 50 ? -70.425 -94.425 -38.503 1.00 48.25 47 TYR B N 1
ATOM 3702 C CA . TYR B 1 50 ? -70.582 -94.887 -37.097 1.00 46.28 47 TYR B CA 1
ATOM 3703 C C . TYR B 1 50 ? -71.962 -95.508 -36.877 1.00 43.52 47 TYR B C 1
ATOM 3704 O O . TYR B 1 50 ? -72.325 -95.705 -35.696 1.00 47.64 47 TYR B O 1
ATOM 3713 N N . LYS B 1 51 ? -72.619 -95.896 -37.970 1.00 43.63 48 LYS B N 1
ATOM 3714 C CA . LYS B 1 51 ? -74.005 -96.430 -38.061 1.00 48.37 48 LYS B CA 1
ATOM 3715 C C . LYS B 1 51 ? -74.205 -97.686 -37.193 1.00 49.81 48 LYS B C 1
ATOM 3716 O O . LYS B 1 51 ? -75.368 -97.996 -36.904 1.00 50.16 48 LYS B O 1
ATOM 3722 N N . ASN B 1 52 ? -73.148 -98.430 -36.846 1.00 43.54 49 ASN B N 1
ATOM 3723 C CA . ASN B 1 52 ? -73.253 -99.724 -36.117 1.00 40.30 49 ASN B CA 1
ATOM 3724 C C . ASN B 1 52 ? -72.451 -99.663 -34.819 1.00 38.11 49 ASN B C 1
ATOM 3725 O O . ASN B 1 52 ? -72.204 -100.717 -34.232 1.00 40.76 49 ASN B O 1
ATOM 3730 N N . THR B 1 53 ? -72.102 -98.462 -34.388 1.00 35.74 50 THR B N 1
ATOM 3731 C CA . THR B 1 53 ? -71.130 -98.216 -33.304 1.00 37.22 50 THR B CA 1
ATOM 3732 C C . THR B 1 53 ? -71.834 -97.472 -32.172 1.00 36.86 50 THR B C 1
ATOM 3733 O O . THR B 1 53 ? -72.270 -96.341 -32.377 1.00 38.86 50 THR B O 1
ATOM 3737 N N . GLY B 1 54 ? -71.882 -98.101 -31.011 1.00 38.33 51 GLY B N 1
ATOM 3738 C CA . GLY B 1 54 ? -72.241 -97.456 -29.739 1.00 39.54 51 GLY B CA 1
ATOM 3739 C C . GLY B 1 54 ? -71.104 -96.581 -29.282 1.00 38.04 51 GLY B C 1
ATOM 3740 O O . GLY B 1 54 ? -70.085 -97.095 -28.823 1.00 43.37 51 GLY B O 1
ATOM 3741 N N . ALA B 1 55 ? -71.296 -95.285 -29.399 1.00 40.41 52 ALA B N 1
ATOM 3742 C CA . ALA B 1 55 ? -70.307 -94.252 -29.036 1.00 42.05 52 ALA B CA 1
ATOM 3743 C C . ALA B 1 55 ? -70.266 -94.134 -27.504 1.00 41.89 52 ALA B C 1
ATOM 3744 O O . ALA B 1 55 ? -69.244 -93.769 -26.974 1.00 42.39 52 ALA B O 1
ATOM 3746 N N . CYS B 1 56 ? -71.347 -94.485 -26.809 1.00 40.24 53 CYS B N 1
ATOM 3747 C CA . CYS B 1 56 ? -71.427 -94.315 -25.343 1.00 38.66 53 CYS B CA 1
ATOM 3748 C C . CYS B 1 56 ? -72.604 -95.088 -24.768 1.00 38.19 53 CYS B C 1
ATOM 3749 O O . CYS B 1 56 ? -73.527 -95.517 -25.526 1.00 33.16 53 CYS B O 1
ATOM 3752 N N . LYS B 1 57 ? -72.534 -95.262 -23.458 1.00 37.21 54 LYS B N 1
ATOM 3753 C CA . LYS B 1 57 ? -73.693 -95.514 -22.580 1.00 34.74 54 LYS B CA 1
ATOM 3754 C C . LYS B 1 57 ? -74.282 -94.160 -22.203 1.00 34.70 54 LYS B C 1
ATOM 3755 O O . LYS B 1 57 ? -73.506 -93.243 -21.912 1.00 41.14 54 LYS B O 1
ATOM 3761 N N . SER B 1 58 ? -75.601 -94.016 -22.248 1.00 33.11 55 SER B N 1
ATOM 3762 C CA . SER B 1 58 ? -76.279 -92.749 -21.899 1.00 31.71 55 SER B CA 1
ATOM 3763 C C . SER B 1 58 ? -77.596 -93.030 -21.202 1.00 29.65 55 SER B C 1
ATOM 3764 O O . SER B 1 58 ? -78.324 -93.933 -21.663 1.00 33.80 55 SER B O 1
ATOM 3767 N N . ALA B 1 59 ? -77.964 -92.146 -20.282 1.00 31.97 56 ALA B N 1
ATOM 3768 C CA . ALA B 1 59 ? -79.202 -92.220 -19.476 1.00 31.40 56 ALA B CA 1
ATOM 3769 C C . ALA B 1 59 ? -80.169 -91.110 -19.901 1.00 30.83 56 ALA B C 1
ATOM 3770 O O . ALA B 1 59 ? -81.266 -91.016 -19.332 1.00 36.01 56 ALA B O 1
ATOM 3772 N N . ILE B 1 60 ? -79.841 -90.334 -20.930 1.00 34.54 57 ILE B N 1
ATOM 3773 C CA . ILE B 1 60 ? -80.578 -89.062 -21.191 1.00 34.66 57 ILE B CA 1
ATOM 3774 C C . ILE B 1 60 ? -81.860 -89.381 -21.958 1.00 35.15 57 ILE B C 1
ATOM 3775 O O . ILE B 1 60 ? -82.933 -89.045 -21.475 1.00 35.54 57 ILE B O 1
ATOM 3780 N N . THR B 1 61 ? -81.727 -89.931 -23.150 1.00 32.68 58 THR B N 1
ATOM 3781 C CA . THR B 1 61 ? -82.864 -90.144 -24.075 1.00 33.57 58 THR B CA 1
ATOM 3782 C C . THR B 1 61 ? -82.897 -91.605 -24.560 1.00 34.09 58 THR B C 1
ATOM 3783 O O . THR B 1 61 ? -81.837 -92.192 -24.899 1.00 31.03 58 THR B O 1
ATOM 3787 N N . PHE B 1 62 ? -84.089 -92.192 -24.599 1.00 35.69 59 PHE B N 1
ATOM 3788 C CA . PHE B 1 62 ? -84.293 -93.520 -25.215 1.00 32.46 59 PHE B CA 1
ATOM 3789 C C . PHE B 1 62 ? -85.020 -93.283 -26.516 1.00 30.81 59 PHE B C 1
ATOM 3790 O O . PHE B 1 62 ? -86.040 -92.590 -26.512 1.00 33.98 59 PHE B O 1
ATOM 3798 N N . LEU B 1 63 ? -84.493 -93.835 -27.591 1.00 36.67 60 LEU B N 1
ATOM 3799 C CA . LEU B 1 63 ? -85.071 -93.702 -28.956 1.00 37.26 60 LEU B CA 1
ATOM 3800 C C . LEU B 1 63 ? -85.220 -95.115 -29.541 1.00 37.70 60 LEU B C 1
ATOM 3801 O O . LEU B 1 63 ? -84.209 -95.819 -29.660 1.00 39.43 60 LEU B O 1
ATOM 3806 N N . ASP B 1 64 ? -86.436 -95.521 -29.884 1.00 41.25 61 ASP B N 1
ATOM 3807 C CA . ASP B 1 64 ? -86.675 -96.821 -30.560 1.00 40.40 61 ASP B CA 1
ATOM 3808 C C . ASP B 1 64 ? -87.194 -96.490 -31.952 1.00 39.59 61 ASP B C 1
ATOM 3809 O O . ASP B 1 64 ? -88.402 -96.194 -32.093 1.00 39.92 61 ASP B O 1
ATOM 3814 N N . GLY B 1 65 ? -86.272 -96.465 -32.919 1.00 43.71 62 GLY B N 1
ATOM 3815 C CA . GLY B 1 65 ? -86.552 -96.239 -34.349 1.00 46.78 62 GLY B CA 1
ATOM 3816 C C . GLY B 1 65 ? -87.570 -97.228 -34.903 1.00 50.71 62 GLY B C 1
ATOM 3817 O O . GLY B 1 65 ? -88.539 -96.778 -35.550 1.00 55.60 62 GLY B O 1
ATOM 3818 N N . GLU B 1 66 ? -87.386 -98.521 -34.613 1.00 53.84 63 GLU B N 1
ATOM 3819 C CA . GLU B 1 66 ? -88.300 -99.616 -35.045 1.00 54.45 63 GLU B CA 1
ATOM 3820 C C . GLU B 1 66 ? -89.721 -99.294 -34.559 1.00 53.71 63 GLU B C 1
ATOM 3821 O O . GLU B 1 66 ? -90.608 -99.307 -35.413 1.00 48.00 63 GLU B O 1
ATOM 3827 N N . GLU B 1 67 ? -89.913 -98.957 -33.267 1.00 47.03 64 GLU B N 1
ATOM 3828 C CA . GLU B 1 67 ? -91.250 -98.890 -32.597 1.00 45.38 64 GLU B CA 1
ATOM 3829 C C . GLU B 1 67 ? -91.817 -97.461 -32.531 1.00 46.26 64 GLU B C 1
ATOM 3830 O O . GLU B 1 67 ? -92.958 -97.303 -32.028 1.00 48.22 64 GLU B O 1
ATOM 3836 N N . GLY B 1 68 ? -91.081 -96.436 -32.970 1.00 47.35 65 GLY B N 1
ATOM 3837 C CA . GLY B 1 68 ? -91.538 -95.033 -32.846 1.00 42.67 65 GLY B CA 1
ATOM 3838 C C . GLY B 1 68 ? -91.671 -94.578 -31.389 1.00 37.04 65 GLY B C 1
ATOM 3839 O O . GLY B 1 68 ? -92.667 -93.890 -31.053 1.00 36.77 65 GLY B O 1
ATOM 3840 N N . ILE B 1 69 ? -90.700 -94.909 -30.539 1.00 36.38 66 ILE B N 1
ATOM 3841 C CA . ILE B 1 69 ? -90.672 -94.464 -29.108 1.00 35.30 66 ILE B CA 1
ATOM 3842 C C . ILE B 1 69 ? -89.605 -93.384 -28.937 1.00 34.46 66 ILE B C 1
ATOM 3843 O O . ILE B 1 69 ? -88.477 -93.577 -29.437 1.00 39.87 66 ILE B O 1
ATOM 3848 N N . LEU B 1 70 ? -89.962 -92.272 -28.299 1.00 35.38 67 LEU B N 1
ATOM 3849 C CA . LEU B 1 70 ? -89.005 -91.227 -27.841 1.00 32.64 67 LEU B CA 1
ATOM 3850 C C . LEU B 1 70 ? -89.336 -90.890 -26.391 1.00 31.49 67 LEU B C 1
ATOM 3851 O O . LEU B 1 70 ? -90.488 -90.542 -26.104 1.00 30.59 67 LEU B O 1
ATOM 3856 N N . ARG B 1 71 ? -88.395 -91.077 -25.491 1.00 31.39 68 ARG B N 1
ATOM 3857 C CA . ARG B 1 71 ? -88.580 -90.682 -24.074 1.00 33.59 68 ARG B CA 1
ATOM 3858 C C . ARG B 1 71 ? -87.380 -89.844 -23.650 1.00 33.40 68 ARG B C 1
ATOM 3859 O O . ARG B 1 71 ? -86.263 -90.136 -24.100 1.00 28.51 68 ARG B O 1
ATOM 3867 N N . TYR B 1 72 ? -87.612 -88.855 -22.799 1.00 30.38 69 TYR B N 1
ATOM 3868 C CA . TYR B 1 72 ? -86.542 -88.069 -22.168 1.00 30.53 69 TYR B CA 1
ATOM 3869 C C . TYR B 1 72 ? -86.477 -88.541 -20.721 1.00 30.78 69 TYR B C 1
ATOM 3870 O O . TYR B 1 72 ? -87.476 -88.316 -20.028 1.00 30.76 69 TYR B O 1
ATOM 3879 N N . ARG B 1 73 ? -85.403 -89.220 -20.304 1.00 31.20 70 ARG B N 1
ATOM 3880 C CA . ARG B 1 73 ? -85.236 -89.674 -18.896 1.00 33.05 70 ARG B CA 1
ATOM 3881 C C . ARG B 1 73 ? -86.466 -90.511 -18.476 1.00 34.34 70 ARG B C 1
ATOM 3882 O O . ARG B 1 73 ? -86.916 -90.439 -17.303 1.00 28.96 70 ARG B O 1
ATOM 3890 N N . GLY B 1 74 ? -86.971 -91.309 -19.420 1.00 31.48 71 GLY B N 1
ATOM 3891 C CA . GLY B 1 74 ? -88.040 -92.296 -19.196 1.00 32.94 71 GLY B CA 1
ATOM 3892 C C . GLY B 1 74 ? -89.435 -91.732 -19.366 1.00 33.12 71 GLY B C 1
ATOM 3893 O O . GLY B 1 74 ? -90.372 -92.518 -19.385 1.00 33.76 71 GLY B O 1
ATOM 3894 N N . TYR B 1 75 ? -89.598 -90.412 -19.489 1.00 34.81 72 TYR B N 1
ATOM 3895 C CA . TYR B 1 75 ? -90.921 -89.785 -19.684 1.00 29.93 72 TYR B CA 1
ATOM 3896 C C . TYR B 1 75 ? -91.211 -89.732 -21.166 1.00 31.91 72 TYR B C 1
ATOM 3897 O O . TYR B 1 75 ? -90.380 -89.263 -21.934 1.00 36.43 72 TYR B O 1
ATOM 3906 N N . PRO B 1 76 ? -92.361 -90.275 -21.620 1.00 33.52 73 PRO B N 1
ATOM 3907 C CA . PRO B 1 76 ? -92.743 -90.181 -23.027 1.00 29.52 73 PRO B CA 1
ATOM 3908 C C . PRO B 1 76 ? -92.812 -88.745 -23.570 1.00 32.58 73 PRO B C 1
ATOM 3909 O O . PRO B 1 76 ? -93.408 -87.867 -22.949 1.00 29.83 73 PRO B O 1
ATOM 3913 N N . ILE B 1 77 ? -92.279 -88.527 -24.772 1.00 30.04 74 ILE B N 1
ATOM 3914 C CA . ILE B 1 77 ? -92.263 -87.167 -25.364 1.00 32.45 74 ILE B CA 1
ATOM 3915 C C . ILE B 1 77 ? -93.686 -86.595 -25.370 1.00 33.53 74 ILE B C 1
ATOM 3916 O O . ILE B 1 77 ? -93.833 -85.380 -25.129 1.00 35.74 74 ILE B O 1
ATOM 3921 N N . GLU B 1 78 ? -94.699 -87.419 -25.669 1.00 33.89 75 GLU B N 1
ATOM 3922 C CA . GLU B 1 78 ? -96.138 -87.020 -25.741 1.00 35.61 75 GLU B CA 1
ATOM 3923 C C . GLU B 1 78 ? -96.557 -86.362 -24.408 1.00 34.22 75 GLU B C 1
ATOM 3924 O O . GLU B 1 78 ? -97.223 -85.342 -24.435 1.00 35.21 75 GLU B O 1
ATOM 3930 N N . GLN B 1 79 ? -96.170 -86.929 -23.269 1.00 34.04 76 GLN B N 1
ATOM 3931 C CA . GLN B 1 79 ? -96.552 -86.421 -21.926 1.00 32.97 76 GLN B CA 1
ATOM 3932 C C . GLN B 1 79 ? -95.813 -85.094 -21.664 1.00 36.02 76 GLN B C 1
ATOM 3933 O O . GLN B 1 79 ? -96.439 -84.174 -21.137 1.00 39.28 76 GLN B O 1
ATOM 3939 N N . LEU B 1 80 ? -94.563 -84.948 -22.110 1.00 35.38 77 LEU B N 1
ATOM 3940 C CA . LEU B 1 80 ? -93.754 -83.730 -21.838 1.00 33.28 77 LEU B CA 1
ATOM 3941 C C . LEU B 1 80 ? -94.224 -82.599 -22.752 1.00 36.61 77 LEU B C 1
ATOM 3942 O O . LEU B 1 80 ? -94.373 -81.464 -22.248 1.00 37.49 77 LEU B O 1
ATOM 3947 N N . ALA B 1 81 ? -94.512 -82.887 -24.022 1.00 34.13 78 ALA B N 1
ATOM 3948 C CA . ALA B 1 81 ? -94.886 -81.844 -25.006 1.00 37.81 78 ALA B CA 1
ATOM 3949 C C . ALA B 1 81 ? -96.189 -81.175 -24.552 1.00 41.16 78 ALA B C 1
ATOM 3950 O O . ALA B 1 81 ? -96.318 -79.948 -24.715 1.00 42.86 78 ALA B O 1
ATOM 3952 N N . GLU B 1 82 ? -97.089 -81.962 -23.957 1.00 49.80 79 GLU B N 1
ATOM 3953 C CA . GLU B 1 82 ? -98.448 -81.564 -23.515 1.00 51.74 79 GLU B CA 1
ATOM 3954 C C . GLU B 1 82 ? -98.380 -80.761 -22.211 1.00 47.77 79 GLU B C 1
ATOM 3955 O O . GLU B 1 82 ? -99.161 -79.844 -22.081 1.00 49.65 79 GLU B O 1
ATOM 3961 N N . ASN B 1 83 ? -97.509 -81.122 -21.271 1.00 44.17 80 ASN B N 1
ATOM 3962 C CA . ASN B 1 83 ? -97.616 -80.735 -19.838 1.00 42.57 80 ASN B CA 1
ATOM 3963 C C . ASN B 1 83 ? -96.504 -79.792 -19.380 1.00 38.28 80 ASN B C 1
ATOM 3964 O O . ASN B 1 83 ? -96.762 -79.054 -18.440 1.00 42.36 80 ASN B O 1
ATOM 3969 N N . SER B 1 84 ? -95.302 -79.879 -19.959 1.00 37.34 81 SER B N 1
ATOM 3970 C CA . SER B 1 84 ? -94.059 -79.195 -19.501 1.00 39.22 81 SER B CA 1
ATOM 3971 C C . SER B 1 84 ? -93.871 -77.830 -20.176 1.00 37.40 81 SER B C 1
ATOM 3972 O O . SER B 1 84 ? -94.295 -77.639 -21.318 1.00 43.29 81 SER B O 1
ATOM 3975 N N . SER B 1 85 ? -93.147 -76.942 -19.505 1.00 37.43 82 SER B N 1
ATOM 3976 C CA . SER B 1 85 ? -92.437 -75.811 -20.142 1.00 35.05 82 SER B CA 1
ATOM 3977 C C . SER B 1 85 ? -91.096 -76.314 -20.718 1.00 33.52 82 SER B C 1
ATOM 3978 O O . SER B 1 85 ? -90.568 -77.406 -20.311 1.00 30.52 82 SER B O 1
ATOM 3981 N N . PHE B 1 86 ? -90.540 -75.566 -21.658 1.00 31.17 83 PHE B N 1
ATOM 3982 C CA . PHE B 1 86 ? -89.240 -75.912 -22.275 1.00 30.73 83 PHE B CA 1
ATOM 3983 C C . PHE B 1 86 ? -88.159 -76.010 -21.195 1.00 28.89 83 PHE B C 1
ATOM 3984 O O . PHE B 1 86 ? -87.342 -76.917 -21.260 1.00 30.54 83 PHE B O 1
ATOM 3992 N N . LEU B 1 87 ? -88.127 -75.096 -20.234 1.00 29.10 84 LEU B N 1
ATOM 3993 C CA . LEU B 1 87 ? -87.043 -75.100 -19.230 1.00 31.89 84 LEU B CA 1
ATOM 3994 C C . LEU B 1 87 ? -87.237 -76.262 -18.260 1.00 29.30 84 LEU B C 1
ATOM 3995 O O . LEU B 1 87 ? -86.218 -76.743 -17.728 1.00 27.51 84 LEU B O 1
ATOM 4000 N N . GLU B 1 88 ? -88.473 -76.698 -18.028 1.00 31.15 85 GLU B N 1
ATOM 4001 C CA . GLU B 1 88 ? -88.729 -77.928 -17.219 1.00 31.87 85 GLU B CA 1
ATOM 4002 C C . GLU B 1 88 ? -88.111 -79.127 -17.948 1.00 29.87 85 GLU B C 1
ATOM 4003 O O . GLU B 1 88 ? -87.374 -79.897 -17.299 1.00 29.30 85 GLU B O 1
ATOM 4009 N N . VAL B 1 89 ? -88.333 -79.241 -19.266 1.00 28.22 86 VAL B N 1
ATOM 4010 C CA . VAL B 1 89 ? -87.701 -80.303 -20.101 1.00 27.56 86 VAL B CA 1
ATOM 4011 C C . VAL B 1 89 ? -86.169 -80.128 -20.137 1.00 27.51 86 VAL B C 1
ATOM 4012 O O . VAL B 1 89 ? -85.446 -81.147 -20.030 1.00 28.56 86 VAL B O 1
ATOM 4016 N N . ALA B 1 90 ? -85.658 -78.901 -20.236 1.00 28.93 87 ALA B N 1
ATOM 4017 C CA . ALA B 1 90 ? -84.205 -78.607 -20.111 1.00 28.83 87 ALA B CA 1
ATOM 4018 C C . ALA B 1 90 ? -83.686 -79.126 -18.764 1.00 25.88 87 ALA B C 1
ATOM 4019 O O . ALA B 1 90 ? -82.671 -79.873 -18.740 1.00 24.21 87 ALA B O 1
ATOM 4021 N N . TYR B 1 91 ? -84.346 -78.769 -17.663 1.00 27.19 88 TYR B N 1
ATOM 4022 C CA . TYR B 1 91 ? -83.900 -79.224 -16.316 1.00 28.87 88 TYR B CA 1
ATOM 4023 C C . TYR B 1 91 ? -83.877 -80.751 -16.293 1.00 28.93 88 TYR B C 1
ATOM 4024 O O . TYR B 1 91 ? -82.863 -81.337 -15.895 1.00 30.82 88 TYR B O 1
ATOM 4033 N N . LEU B 1 92 ? -84.967 -81.381 -16.755 1.00 30.55 89 LEU B N 1
ATOM 4034 C CA . LEU B 1 92 ? -85.082 -82.859 -16.814 1.00 28.60 89 LEU B CA 1
ATOM 4035 C C . LEU B 1 92 ? -83.920 -83.469 -17.606 1.00 29.91 89 LEU B C 1
ATOM 4036 O O . LEU B 1 92 ? -83.303 -84.445 -17.123 1.00 27.34 89 LEU B O 1
ATOM 4041 N N . LEU B 1 93 ? -83.679 -83.027 -18.841 1.00 31.08 90 LEU B N 1
ATOM 4042 C CA . LEU B 1 93 ? -82.605 -83.677 -19.648 1.00 29.46 90 LEU B CA 1
ATOM 4043 C C . LEU B 1 93 ? -81.273 -83.530 -18.915 1.00 30.55 90 LEU B C 1
ATOM 4044 O O . LEU B 1 93 ? -80.541 -84.518 -18.806 1.00 30.86 90 LEU B O 1
ATOM 4049 N N . ILE B 1 94 ? -80.950 -82.314 -18.473 1.00 30.72 91 ILE B N 1
ATOM 4050 C CA . ILE B 1 94 ? -79.592 -81.993 -17.963 1.00 28.12 91 ILE B CA 1
ATOM 4051 C C . ILE B 1 94 ? -79.381 -82.730 -16.633 1.00 29.02 91 ILE B C 1
ATOM 4052 O O . ILE B 1 94 ? -78.312 -83.357 -16.490 1.00 27.70 91 ILE B O 1
ATOM 4057 N N . TYR B 1 95 ? -80.331 -82.662 -15.700 1.00 28.67 92 TYR B N 1
ATOM 4058 C CA . TYR B 1 95 ? -80.098 -83.069 -14.278 1.00 32.18 92 TYR B CA 1
ATOM 4059 C C . TYR B 1 95 ? -80.749 -84.417 -13.955 1.00 32.45 92 TYR B C 1
ATOM 4060 O O . TYR B 1 95 ? -80.372 -85.000 -12.955 1.00 36.09 92 TYR B O 1
ATOM 4069 N N . GLY B 1 96 ? -81.701 -84.885 -14.763 1.00 35.53 93 GLY B N 1
ATOM 4070 C CA . GLY B 1 96 ? -82.149 -86.290 -14.729 1.00 34.75 93 GLY B CA 1
ATOM 4071 C C . GLY B 1 96 ? -83.454 -86.496 -13.975 1.00 34.97 93 GLY B C 1
ATOM 4072 O O . GLY B 1 96 ? -83.882 -87.635 -13.852 1.00 38.25 93 GLY B O 1
ATOM 4073 N N . HIS B 1 97 ? -84.110 -85.449 -13.492 1.00 35.86 94 HIS B N 1
ATOM 4074 C CA . HIS B 1 97 ? -85.377 -85.601 -12.733 1.00 34.40 94 HIS B CA 1
ATOM 4075 C C . HIS B 1 97 ? -86.252 -84.399 -13.017 1.00 34.16 94 HIS B C 1
ATOM 4076 O O . HIS B 1 97 ? -85.704 -83.355 -13.389 1.00 37.51 94 HIS B O 1
ATOM 4083 N N . LEU B 1 98 ? -87.560 -84.554 -12.858 1.00 30.48 95 LEU B N 1
ATOM 4084 C CA . LEU B 1 98 ? -88.479 -83.407 -12.935 1.00 31.83 95 LEU B CA 1
ATOM 4085 C C . LEU B 1 98 ? -88.185 -82.474 -11.767 1.00 32.71 95 LEU B C 1
ATOM 4086 O O . LEU B 1 98 ? -87.993 -82.930 -10.659 1.00 37.04 95 LEU B O 1
ATOM 4091 N N . PRO B 1 99 ? -88.020 -81.158 -11.983 1.00 32.85 96 PRO B N 1
ATOM 4092 C CA . PRO B 1 99 ? -87.680 -80.281 -10.878 1.00 32.97 96 PRO B CA 1
ATOM 4093 C C . PRO B 1 99 ? -88.900 -80.104 -9.964 1.00 36.54 96 PRO B C 1
ATOM 4094 O O . PRO B 1 99 ? -90.019 -80.027 -10.455 1.00 31.60 96 PRO B O 1
ATOM 4098 N N . THR B 1 100 ? -88.636 -79.973 -8.666 1.00 34.81 97 THR B N 1
ATOM 4099 C CA . THR B 1 100 ? -89.603 -79.419 -7.697 1.00 36.85 97 THR B CA 1
ATOM 4100 C C . THR B 1 100 ? -89.889 -77.980 -8.108 1.00 41.71 97 THR B C 1
ATOM 4101 O O . THR B 1 100 ? -89.143 -77.441 -8.960 1.00 37.54 97 THR B O 1
ATOM 4105 N N . GLU B 1 101 ? -90.908 -77.381 -7.502 1.00 38.91 98 GLU B N 1
ATOM 4106 C CA . GLU B 1 101 ? -91.343 -76.009 -7.813 1.00 42.91 98 GLU B CA 1
ATOM 4107 C C . GLU B 1 101 ? -90.183 -75.041 -7.527 1.00 42.70 98 GLU B C 1
ATOM 4108 O O . GLU B 1 101 ? -89.996 -74.089 -8.327 1.00 40.65 98 GLU B O 1
ATOM 4114 N N . ALA B 1 102 ? -89.411 -75.304 -6.477 1.00 33.78 99 ALA B N 1
ATOM 4115 C CA . ALA B 1 102 ? -88.307 -74.454 -6.002 1.00 38.06 99 ALA B CA 1
ATOM 4116 C C . ALA B 1 102 ? -87.124 -74.617 -6.967 1.00 39.45 99 ALA B C 1
ATOM 4117 O O . ALA B 1 102 ? -86.510 -73.606 -7.304 1.00 38.91 99 ALA B O 1
ATOM 4119 N N . GLU B 1 103 ? -86.830 -75.843 -7.407 1.00 39.02 100 GLU B N 1
ATOM 4120 C CA . GLU B 1 103 ? -85.730 -76.104 -8.366 1.00 36.01 100 GLU B CA 1
ATOM 4121 C C . GLU B 1 103 ? -86.017 -75.384 -9.689 1.00 34.73 100 GLU B C 1
ATOM 4122 O O . GLU B 1 103 ? -85.139 -74.670 -10.157 1.00 36.68 100 GLU B O 1
ATOM 4128 N N . LEU B 1 104 ? -87.209 -75.529 -10.250 1.00 34.97 101 LEU B N 1
ATOM 4129 C CA . LEU B 1 104 ? -87.559 -74.883 -11.540 1.00 36.88 101 LEU B CA 1
ATOM 4130 C C . LEU B 1 104 ? -87.527 -73.364 -11.358 1.00 42.05 101 LEU B C 1
ATOM 4131 O O . LEU B 1 104 ? -87.066 -72.682 -12.282 1.00 36.54 101 LEU B O 1
ATOM 4136 N N . LYS B 1 105 ? -87.986 -72.846 -10.221 1.00 40.90 102 LYS B N 1
ATOM 4137 C CA . LYS B 1 105 ? -88.031 -71.380 -9.986 1.00 43.83 102 LYS B CA 1
ATOM 4138 C C . LYS B 1 105 ? -86.600 -70.802 -9.906 1.00 41.43 102 LYS B C 1
ATOM 4139 O O . LYS B 1 105 ? -86.380 -69.716 -10.473 1.00 36.76 102 LYS B O 1
ATOM 4145 N N . ASP B 1 106 ? -85.672 -71.477 -9.233 1.00 38.84 103 ASP B N 1
ATOM 4146 C CA . ASP B 1 106 ? -84.236 -71.079 -9.176 1.00 44.54 103 ASP B CA 1
ATOM 4147 C C . ASP B 1 106 ? -83.605 -71.213 -10.576 1.00 37.53 103 ASP B C 1
ATOM 4148 O O . ASP B 1 106 ? -82.978 -70.256 -11.043 1.00 36.88 103 ASP B O 1
ATOM 4153 N N . PHE B 1 107 ? -83.784 -72.346 -11.241 1.00 35.60 104 PHE B N 1
ATOM 4154 C CA . PHE B 1 107 ? -83.253 -72.595 -12.605 1.00 35.76 104 PHE B CA 1
ATOM 4155 C C . PHE B 1 107 ? -83.763 -71.512 -13.564 1.00 32.20 104 PHE B C 1
ATOM 4156 O O . PHE B 1 107 ? -82.963 -70.809 -14.172 1.00 33.28 104 PHE B O 1
ATOM 4164 N N . SER B 1 108 ? -85.057 -71.279 -13.613 1.00 31.74 105 SER B N 1
ATOM 4165 C CA . SER B 1 108 ? -85.682 -70.326 -14.566 1.00 36.45 105 SER B CA 1
ATOM 4166 C C . SER B 1 108 ? -85.354 -68.872 -14.169 1.00 37.28 105 SER B C 1
ATOM 4167 O O . SER B 1 108 ? -85.107 -68.049 -15.075 1.00 36.64 105 SER B O 1
ATOM 4170 N N . GLY B 1 109 ? -85.350 -68.556 -12.865 1.00 37.15 106 GLY B N 1
ATOM 4171 C CA . GLY B 1 109 ? -84.844 -67.272 -12.333 1.00 36.37 106 GLY B CA 1
ATOM 4172 C C . GLY B 1 109 ? -83.379 -66.951 -12.680 1.00 34.16 106 GLY B C 1
ATOM 4173 O O . GLY B 1 109 ? -83.120 -65.830 -13.114 1.00 38.55 106 GLY B O 1
ATOM 4174 N N . HIS B 1 110 ? -82.440 -67.865 -12.425 1.00 34.74 107 HIS B N 1
ATOM 4175 C CA . HIS B 1 110 ? -81.010 -67.751 -12.815 1.00 33.08 107 HIS B CA 1
ATOM 4176 C C . HIS B 1 110 ? -80.895 -67.515 -14.334 1.00 33.59 107 HIS B C 1
ATOM 4177 O O . HIS B 1 110 ? -80.195 -66.587 -14.743 1.00 31.26 107 HIS B O 1
ATOM 4184 N N . ILE B 1 111 ? -81.607 -68.274 -15.155 1.00 30.66 108 ILE B N 1
ATOM 4185 C CA . ILE B 1 111 ? -81.602 -68.103 -16.639 1.00 30.62 108 ILE B CA 1
ATOM 4186 C C . ILE B 1 111 ? -82.052 -66.690 -17.009 1.00 32.13 108 ILE B C 1
ATOM 4187 O O . ILE B 1 111 ? -81.375 -66.058 -17.819 1.00 31.12 108 ILE B O 1
ATOM 4192 N N . THR B 1 112 ? -83.137 -66.209 -16.417 1.00 37.59 109 THR B N 1
ATOM 4193 C CA . THR B 1 112 ? -83.685 -64.850 -16.638 1.00 36.83 109 THR B CA 1
ATOM 4194 C C . THR B 1 112 ? -82.585 -63.816 -16.355 1.00 41.12 109 THR B C 1
ATOM 4195 O O . THR B 1 112 ? -82.355 -62.928 -17.219 1.00 35.91 109 THR B O 1
ATOM 4199 N N . LYS B 1 113 ? -81.906 -63.929 -15.208 1.00 39.15 110 LYS B N 1
ATOM 4200 C CA . LYS B 1 113 ? -80.868 -62.947 -14.804 1.00 38.77 110 LYS B CA 1
ATOM 4201 C C . LYS B 1 113 ? -79.799 -62.876 -15.910 1.00 42.32 110 LYS B C 1
ATOM 4202 O O . LYS B 1 113 ? -79.506 -61.746 -16.413 1.00 46.14 110 LYS B O 1
ATOM 4208 N N . HIS B 1 114 ? -79.326 -64.042 -16.369 1.00 35.02 111 HIS B N 1
ATOM 4209 C CA . HIS B 1 114 ? -78.151 -64.160 -17.269 1.00 35.45 111 HIS B CA 1
ATOM 4210 C C . HIS B 1 114 ? -78.491 -63.960 -18.757 1.00 34.20 111 HIS B C 1
ATOM 4211 O O . HIS B 1 114 ? -77.604 -64.245 -19.570 1.00 39.71 111 HIS B O 1
ATOM 4218 N N . THR B 1 115 ? -79.707 -63.564 -19.133 1.00 32.96 112 THR B N 1
ATOM 4219 C CA . THR B 1 115 ? -80.106 -63.454 -20.558 1.00 36.31 112 THR B CA 1
ATOM 4220 C C . THR B 1 115 ? -79.442 -62.209 -21.128 1.00 36.30 112 THR B C 1
ATOM 4221 O O . THR B 1 115 ? -79.401 -62.074 -22.364 1.00 30.58 112 THR B O 1
ATOM 4225 N N . LEU B 1 116 ? -78.992 -61.317 -20.240 1.00 34.05 113 LEU B N 1
ATOM 4226 C CA . LEU B 1 116 ? -78.270 -60.086 -20.625 1.00 34.19 113 LEU B CA 1
ATOM 4227 C C . LEU B 1 116 ? -76.890 -60.487 -21.158 1.00 33.48 113 LEU B C 1
ATOM 4228 O O . LEU B 1 116 ? -76.183 -61.248 -20.495 1.00 28.21 113 LEU B O 1
ATOM 4233 N N . VAL B 1 117 ? -76.531 -60.012 -22.350 1.00 34.63 114 VAL B N 1
ATOM 4234 C CA . VAL B 1 117 ? -75.241 -60.382 -22.982 1.00 28.97 114 VAL B CA 1
ATOM 4235 C C . VAL B 1 117 ? -74.314 -59.199 -22.839 1.00 27.36 114 VAL B C 1
ATOM 4236 O O . VAL B 1 117 ? -74.748 -58.135 -23.113 1.00 30.76 114 VAL B O 1
ATOM 4240 N N . HIS B 1 118 ? -73.064 -59.440 -22.482 1.00 29.85 115 HIS B N 1
ATOM 4241 C CA . HIS B 1 118 ? -71.998 -58.422 -22.301 1.00 29.10 115 HIS B CA 1
ATOM 4242 C C . HIS B 1 118 ? -71.963 -57.404 -23.454 1.00 31.64 115 HIS B C 1
ATOM 4243 O O . HIS B 1 118 ? -71.957 -57.826 -24.638 1.00 27.91 115 HIS B O 1
ATOM 4250 N N . GLU B 1 119 ? -71.797 -56.120 -23.118 1.00 30.37 116 GLU B N 1
ATOM 4251 C CA . GLU B 1 119 ? -71.692 -55.004 -24.093 1.00 31.05 116 GLU B CA 1
ATOM 4252 C C . GLU B 1 119 ? -70.570 -55.285 -25.107 1.00 29.51 116 GLU B C 1
ATOM 4253 O O . GLU B 1 119 ? -70.786 -54.999 -26.321 1.00 29.34 116 GLU B O 1
ATOM 4259 N N . ASP B 1 120 ? -69.466 -55.912 -24.704 1.00 28.12 117 ASP B N 1
ATOM 4260 C CA . ASP B 1 120 ? -68.395 -56.222 -25.699 1.00 29.07 117 ASP B CA 1
ATOM 4261 C C . ASP B 1 120 ? -68.875 -57.251 -26.727 1.00 29.48 117 ASP B C 1
ATOM 4262 O O . ASP B 1 120 ? -68.398 -57.147 -27.886 1.00 27.14 117 ASP B O 1
ATOM 4267 N N . ILE B 1 121 ? -69.756 -58.202 -26.355 1.00 28.24 118 ILE B N 1
ATOM 4268 C CA . ILE B 1 121 ? -70.273 -59.206 -27.333 1.00 27.96 118 ILE B CA 1
ATOM 4269 C C . ILE B 1 121 ? -71.213 -58.497 -28.297 1.00 28.10 118 ILE B C 1
ATOM 4270 O O . ILE B 1 121 ? -71.127 -58.770 -29.518 1.00 27.25 118 ILE B O 1
ATOM 4275 N N . ARG B 1 122 ? -71.982 -57.522 -27.809 1.00 29.50 119 ARG B N 1
ATOM 4276 C CA . ARG B 1 122 ? -72.846 -56.688 -28.687 1.00 27.61 119 ARG B CA 1
ATOM 4277 C C . ARG B 1 122 ? -71.965 -55.929 -29.699 1.00 26.18 119 ARG B C 1
ATOM 4278 O O . ARG B 1 122 ? -72.341 -55.799 -30.860 1.00 25.28 119 ARG B O 1
ATOM 4286 N N . LYS B 1 123 ? -70.823 -55.443 -29.280 1.00 27.37 120 LYS B N 1
ATOM 4287 C CA . LYS B 1 123 ? -69.892 -54.707 -30.171 1.00 30.09 120 LYS B CA 1
ATOM 4288 C C . LYS B 1 123 ? -69.237 -55.649 -31.198 1.00 28.06 120 LYS B C 1
ATOM 4289 O O . LYS B 1 123 ? -69.148 -55.219 -32.309 1.00 29.26 120 LYS B O 1
ATOM 4295 N N . ILE B 1 124 ? -68.794 -56.864 -30.832 1.00 26.50 121 ILE B N 1
ATOM 4296 C CA . ILE B 1 124 ? -68.421 -57.936 -31.813 1.00 28.91 121 ILE B CA 1
ATOM 4297 C C . ILE B 1 124 ? -69.592 -58.140 -32.790 1.00 28.65 121 ILE B C 1
ATOM 4298 O O . ILE B 1 124 ? -69.379 -57.988 -33.985 1.00 29.66 121 ILE B O 1
ATOM 4303 N N . PHE B 1 125 ? -70.803 -58.378 -32.297 1.00 30.37 122 PHE B N 1
ATOM 4304 C CA . PHE B 1 125 ? -72.037 -58.490 -33.134 1.00 30.28 122 PHE B CA 1
ATOM 4305 C C . PHE B 1 125 ? -72.174 -57.299 -34.095 1.00 30.09 122 PHE B C 1
ATOM 4306 O O . PHE B 1 125 ? -72.552 -57.509 -35.291 1.00 33.37 122 PHE B O 1
ATOM 4314 N N . ASP B 1 126 ? -71.878 -56.081 -33.629 1.00 27.12 123 ASP B N 1
ATOM 4315 C CA . ASP B 1 126 ? -71.957 -54.866 -34.477 1.00 28.78 123 ASP B CA 1
ATOM 4316 C C . ASP B 1 126 ? -71.192 -55.066 -35.804 1.00 30.65 123 ASP B C 1
ATOM 4317 O O . ASP B 1 126 ? -71.560 -54.396 -36.773 1.00 24.76 123 ASP B O 1
ATOM 4322 N N . GLY B 1 127 ? -70.146 -55.901 -35.848 1.00 27.38 124 GLY B N 1
ATOM 4323 C CA . GLY B 1 127 ? -69.271 -56.001 -37.030 1.00 31.59 124 GLY B CA 1
ATOM 4324 C C . GLY B 1 127 ? -69.922 -56.748 -38.181 1.00 29.89 124 GLY B C 1
ATOM 4325 O O . GLY B 1 127 ? -69.460 -56.615 -39.299 1.00 28.04 124 GLY B O 1
ATOM 4326 N N . PHE B 1 128 ? -70.948 -57.532 -37.906 1.00 31.82 125 PHE B N 1
ATOM 4327 C CA . PHE B 1 128 ? -71.561 -58.439 -38.903 1.00 32.02 125 PHE B CA 1
ATOM 4328 C C . PHE B 1 128 ? -72.510 -57.644 -39.775 1.00 30.12 125 PHE B C 1
ATOM 4329 O O . PHE B 1 128 ? -73.437 -57.011 -39.292 1.00 33.26 125 PHE B O 1
ATOM 4337 N N . PRO B 1 129 ? -72.289 -57.659 -41.095 1.00 29.85 126 PRO B N 1
ATOM 4338 C CA . PRO B 1 129 ? -73.246 -57.081 -42.031 1.00 31.34 126 PRO B CA 1
ATOM 4339 C C . PRO B 1 129 ? -74.640 -57.682 -41.865 1.00 30.65 126 PRO B C 1
ATOM 4340 O O . PRO B 1 129 ? -74.749 -58.855 -41.570 1.00 30.16 126 PRO B O 1
ATOM 4344 N N . SER B 1 130 ? -75.664 -56.881 -42.130 1.00 33.56 127 SER B N 1
ATOM 4345 C CA . SER B 1 130 ? -77.089 -57.283 -42.104 1.00 35.01 127 SER B CA 1
ATOM 4346 C C . SER B 1 130 ? -77.337 -58.494 -43.023 1.00 33.59 127 SER B C 1
ATOM 4347 O O . SER B 1 130 ? -78.229 -59.265 -42.714 1.00 34.25 127 SER B O 1
ATOM 4350 N N . SER B 1 131 ? -76.549 -58.684 -44.083 1.00 30.55 128 SER B N 1
ATOM 4351 C CA . SER B 1 131 ? -76.743 -59.774 -45.080 1.00 34.56 128 SER B CA 1
ATOM 4352 C C . SER B 1 131 ? -76.228 -61.120 -44.530 1.00 34.59 128 SER B C 1
ATOM 4353 O O . SER B 1 131 ? -76.496 -62.135 -45.153 1.00 29.45 128 SER B O 1
ATOM 4356 N N . THR B 1 132 ? -75.430 -61.120 -43.457 1.00 29.09 129 THR B N 1
ATOM 4357 C CA . THR B 1 132 ? -74.836 -62.358 -42.911 1.00 30.53 129 THR B CA 1
ATOM 4358 C C . THR B 1 132 ? -75.935 -63.354 -42.535 1.00 30.15 129 THR B C 1
ATOM 4359 O O . THR B 1 132 ? -76.858 -62.982 -41.819 1.00 29.37 129 THR B O 1
ATOM 4363 N N . HIS B 1 133 ? -75.785 -64.607 -42.923 1.00 28.34 130 HIS B N 1
ATOM 4364 C CA . HIS B 1 133 ? -76.686 -65.686 -42.472 1.00 30.44 130 HIS B CA 1
ATOM 4365 C C . HIS B 1 133 ? -76.663 -65.789 -40.935 1.00 29.17 130 HIS B C 1
ATOM 4366 O O . HIS B 1 133 ? -75.608 -65.848 -40.290 1.00 30.40 130 HIS B O 1
ATOM 4373 N N . PRO B 1 134 ? -77.845 -65.807 -40.294 1.00 28.45 131 PRO B N 1
ATOM 4374 C CA . PRO B 1 134 ? -77.953 -65.893 -38.834 1.00 29.61 131 PRO B CA 1
ATOM 4375 C C . PRO B 1 134 ? -77.094 -66.981 -38.178 1.00 27.87 131 PRO B C 1
ATOM 4376 O O . PRO B 1 134 ? -76.581 -66.728 -37.122 1.00 25.75 131 PRO B O 1
ATOM 4380 N N . MET B 1 135 ? -76.969 -68.150 -38.809 1.00 31.23 132 MET B N 1
ATOM 4381 C CA . MET B 1 135 ? -76.167 -69.299 -38.293 1.00 31.72 132 MET B CA 1
ATOM 4382 C C . MET B 1 135 ? -74.676 -68.934 -38.161 1.00 31.47 132 MET B C 1
ATOM 4383 O O . MET B 1 135 ? -74.029 -69.431 -37.201 1.00 27.14 132 MET B O 1
ATOM 4388 N N . ALA B 1 136 ? -74.131 -68.109 -39.066 1.00 29.27 133 ALA B N 1
ATOM 4389 C CA . ALA B 1 136 ? -72.752 -67.586 -38.966 1.00 28.34 133 ALA B CA 1
ATOM 4390 C C . ALA B 1 136 ? -72.600 -66.794 -37.667 1.00 26.92 133 ALA B C 1
ATOM 4391 O O . ALA B 1 136 ? -71.575 -66.903 -37.026 1.00 28.68 133 ALA B O 1
ATOM 4393 N N . ILE B 1 137 ? -73.601 -66.016 -37.305 1.00 30.46 134 ILE B N 1
ATOM 4394 C CA . ILE B 1 137 ? -73.517 -65.116 -36.131 1.00 29.57 134 ILE B CA 1
ATOM 4395 C C . ILE B 1 137 ? -73.696 -65.959 -34.874 1.00 30.11 134 ILE B C 1
ATOM 4396 O O . ILE B 1 137 ? -72.906 -65.747 -33.909 1.00 29.29 134 ILE B O 1
ATOM 4401 N N . LEU B 1 138 ? -74.687 -66.856 -34.888 1.00 28.53 135 LEU B N 1
ATOM 4402 C CA . LEU B 1 138 ? -75.008 -67.729 -33.725 1.00 29.49 135 LEU B CA 1
ATOM 4403 C C . LEU B 1 138 ? -73.747 -68.520 -33.376 1.00 30.33 135 LEU B C 1
ATOM 4404 O O . LEU B 1 138 ? -73.336 -68.511 -32.195 1.00 29.10 135 LEU B O 1
ATOM 4409 N N . SER B 1 139 ? -73.165 -69.207 -34.353 1.00 27.94 136 SER B N 1
ATOM 4410 C CA . SER B 1 139 ? -71.972 -70.040 -34.079 1.00 29.24 136 SER B CA 1
ATOM 4411 C C . SER B 1 139 ? -70.793 -69.171 -33.651 1.00 29.64 136 SER B C 1
ATOM 4412 O O . SER B 1 139 ? -70.142 -69.522 -32.696 1.00 33.36 136 SER B O 1
ATOM 4415 N N . SER B 1 140 ? -70.593 -68.054 -34.333 1.00 29.05 137 SER B N 1
ATOM 4416 C CA . SER B 1 140 ? -69.462 -67.145 -34.050 1.00 29.05 137 SER B CA 1
ATOM 4417 C C . SER B 1 140 ? -69.570 -66.513 -32.654 1.00 28.19 137 SER B C 1
ATOM 4418 O O . SER B 1 140 ? -68.601 -66.527 -31.938 1.00 27.25 137 SER B O 1
ATOM 4421 N N . LEU B 1 141 ? -70.732 -66.008 -32.284 1.00 27.50 138 LEU B N 1
ATOM 4422 C CA . LEU B 1 141 ? -70.889 -65.392 -30.952 1.00 30.24 138 LEU B CA 1
ATOM 4423 C C . LEU B 1 141 ? -70.830 -66.488 -29.881 1.00 29.80 138 LEU B C 1
ATOM 4424 O O . LEU B 1 141 ? -70.274 -66.241 -28.829 1.00 28.94 138 LEU B O 1
ATOM 4429 N N . THR B 1 142 ? -71.342 -67.674 -30.196 1.00 30.12 139 THR B N 1
ATOM 4430 C CA . THR B 1 142 ? -71.272 -68.791 -29.229 1.00 32.43 139 THR B CA 1
ATOM 4431 C C . THR B 1 142 ? -69.814 -69.145 -28.930 1.00 32.74 139 THR B C 1
ATOM 4432 O O . THR B 1 142 ? -69.519 -69.273 -27.769 1.00 25.71 139 THR B O 1
ATOM 4436 N N . CYS B 1 143 ? -68.921 -69.236 -29.923 1.00 34.11 140 CYS B N 1
ATOM 4437 C CA . CYS B 1 143 ? -67.536 -69.554 -29.489 1.00 37.39 140 CYS B CA 1
ATOM 4438 C C . CYS B 1 143 ? -66.812 -68.391 -28.816 1.00 32.74 140 CYS B C 1
ATOM 4439 O O . CYS B 1 143 ? -65.903 -68.676 -28.087 1.00 31.39 140 CYS B O 1
ATOM 4442 N N . ALA B 1 144 ? -67.277 -67.155 -28.970 1.00 27.71 141 ALA B N 1
ATOM 4443 C CA . ALA B 1 144 ? -66.666 -66.011 -28.267 1.00 27.42 141 ALA B CA 1
ATOM 4444 C C . ALA B 1 144 ? -66.895 -66.104 -26.747 1.00 28.97 141 ALA B C 1
ATOM 4445 O O . ALA B 1 144 ? -66.073 -65.600 -26.030 1.00 28.27 141 ALA B O 1
ATOM 4447 N N . LEU B 1 145 ? -67.971 -66.750 -26.298 1.00 28.94 142 LEU B N 1
ATOM 4448 C CA . LEU B 1 145 ? -68.330 -66.871 -24.864 1.00 28.72 142 LEU B CA 1
ATOM 4449 C C . LEU B 1 145 ? -67.194 -67.465 -24.024 1.00 28.80 142 LEU B C 1
ATOM 4450 O O . LEU B 1 145 ? -66.992 -66.977 -22.942 1.00 29.15 142 LEU B O 1
ATOM 4455 N N . THR B 1 146 ? -66.448 -68.438 -24.549 1.00 27.32 143 THR B N 1
ATOM 4456 C CA . THR B 1 146 ? -65.290 -69.025 -23.830 1.00 30.62 143 THR B CA 1
ATOM 4457 C C . THR B 1 146 ? -64.268 -67.928 -23.521 1.00 31.01 143 THR B C 1
ATOM 4458 O O . THR B 1 146 ? -63.686 -67.989 -22.470 1.00 31.72 143 THR B O 1
ATOM 4462 N N . GLY B 1 147 ? -64.038 -67.012 -24.458 1.00 28.42 144 GLY B N 1
ATOM 4463 C CA . GLY B 1 147 ? -63.148 -65.865 -24.263 1.00 28.33 144 GLY B CA 1
ATOM 4464 C C . GLY B 1 147 ? -63.610 -64.970 -23.131 1.00 30.76 144 GLY B C 1
ATOM 4465 O O . GLY B 1 147 ? -62.769 -64.546 -22.377 1.00 32.02 144 GLY B O 1
ATOM 4466 N N . PHE B 1 148 ? -64.910 -64.731 -23.009 1.00 28.00 145 PHE B N 1
ATOM 4467 C CA . PHE B 1 148 ? -65.441 -63.852 -21.941 1.00 30.13 145 PHE B CA 1
ATOM 4468 C C . PHE B 1 148 ? -65.536 -64.588 -20.598 1.00 31.96 145 PHE B C 1
ATOM 4469 O O . PHE B 1 148 ? -65.480 -63.939 -19.595 1.00 29.86 145 PHE B O 1
ATOM 4477 N N . TYR B 1 149 ? -65.651 -65.910 -20.621 1.00 33.24 146 TYR B N 1
ATOM 4478 C CA . TYR B 1 149 ? -65.790 -66.777 -19.422 1.00 32.22 146 TYR B CA 1
ATOM 4479 C C . TYR B 1 149 ? -64.653 -67.801 -19.426 1.00 33.52 146 TYR B C 1
ATOM 4480 O O . TYR B 1 149 ? -64.892 -69.009 -19.551 1.00 33.82 146 TYR B O 1
ATOM 4489 N N . PRO B 1 150 ? -63.372 -67.355 -19.301 1.00 32.13 147 PRO B N 1
ATOM 4490 C CA . PRO B 1 150 ? -62.227 -68.259 -19.371 1.00 34.06 147 PRO B CA 1
ATOM 4491 C C . PRO B 1 150 ? -62.283 -69.345 -18.284 1.00 35.72 147 PRO B C 1
ATOM 4492 O O . PRO B 1 150 ? -61.659 -70.361 -18.481 1.00 37.79 147 PRO B O 1
ATOM 4496 N N . GLU B 1 151 ? -63.033 -69.142 -17.193 1.00 33.09 148 GLU B N 1
ATOM 4497 C CA . GLU B 1 151 ? -63.172 -70.195 -16.148 1.00 36.57 148 GLU B CA 1
ATOM 4498 C C . GLU B 1 151 ? -63.796 -71.453 -16.788 1.00 35.24 148 GLU B C 1
ATOM 4499 O O . GLU B 1 151 ? -63.392 -72.547 -16.421 1.00 35.54 148 GLU B O 1
ATOM 4505 N N . SER B 1 152 ? -64.649 -71.304 -17.813 1.00 33.21 149 SER B N 1
ATOM 4506 C CA . SER B 1 152 ? -65.317 -72.413 -18.544 1.00 32.74 149 SER B CA 1
ATOM 4507 C C . SER B 1 152 ? -64.323 -73.401 -19.172 1.00 34.84 149 SER B C 1
ATOM 4508 O O . SER B 1 152 ? -64.777 -74.499 -19.637 1.00 32.85 149 SER B O 1
ATOM 4511 N N . ILE B 1 153 ? -63.067 -73.021 -19.387 1.00 35.77 150 ILE B N 1
ATOM 4512 C CA . ILE B 1 153 ? -62.136 -73.986 -20.040 1.00 41.29 150 ILE B CA 1
ATOM 4513 C C . ILE B 1 153 ? -61.042 -74.400 -19.056 1.00 41.97 150 ILE B C 1
ATOM 4514 O O . ILE B 1 153 ? -60.204 -75.207 -19.447 1.00 49.19 150 ILE B O 1
ATOM 4519 N N . SER B 1 154 ? -61.081 -73.915 -17.820 1.00 45.52 151 SER B N 1
ATOM 4520 C CA . SER B 1 154 ? -60.094 -74.283 -16.784 1.00 49.59 151 SER B CA 1
ATOM 4521 C C . SER B 1 154 ? -60.261 -75.771 -16.485 1.00 57.90 151 SER B C 1
ATOM 4522 O O . SER B 1 154 ? -61.345 -76.337 -16.624 1.00 53.94 151 SER B O 1
ATOM 4525 N N . PRO B 1 155 ? -59.163 -76.486 -16.163 1.00 68.81 152 PRO B N 1
ATOM 4526 C CA . PRO B 1 155 ? -59.274 -77.858 -15.667 1.00 72.09 152 PRO B CA 1
ATOM 4527 C C . PRO B 1 155 ? -59.892 -77.828 -14.256 1.00 73.28 152 PRO B C 1
ATOM 4528 O O . PRO B 1 155 ? -59.840 -76.774 -13.619 1.00 79.87 152 PRO B O 1
ATOM 4532 N N . ASN B 1 156 ? -60.460 -78.951 -13.798 1.00 74.91 153 ASN B N 1
ATOM 4533 C CA . ASN B 1 156 ? -61.215 -79.066 -12.514 1.00 76.22 153 ASN B CA 1
ATOM 4534 C C . ASN B 1 156 ? -62.385 -78.077 -12.543 1.00 74.52 153 ASN B C 1
ATOM 4535 O O . ASN B 1 156 ? -62.297 -77.015 -11.886 1.00 80.79 153 ASN B O 1
ATOM 4540 N N . GLN B 1 157 ? -63.419 -78.377 -13.324 1.00 66.48 154 GLN B N 1
ATOM 4541 C CA . GLN B 1 157 ? -64.723 -77.681 -13.213 1.00 65.55 154 GLN B CA 1
ATOM 4542 C C . GLN B 1 157 ? -65.421 -78.234 -11.957 1.00 58.09 154 GLN B C 1
ATOM 4543 O O . GLN B 1 157 ? -65.641 -79.447 -11.931 1.00 63.89 154 GLN B O 1
ATOM 4549 N N . THR B 1 158 ? -65.736 -77.402 -10.954 1.00 56.33 155 THR B N 1
ATOM 4550 C CA . THR B 1 158 ? -66.686 -77.757 -9.857 1.00 52.43 155 THR B CA 1
ATOM 4551 C C . THR B 1 158 ? -68.125 -77.820 -10.385 1.00 58.35 155 THR B C 1
ATOM 4552 O O . THR B 1 158 ? -68.469 -77.157 -11.377 1.00 51.04 155 THR B O 1
ATOM 4556 N N . PRO B 1 159 ? -69.007 -78.642 -9.754 1.00 52.44 156 PRO B N 1
ATOM 4557 C CA . PRO B 1 159 ? -70.417 -78.717 -10.133 1.00 49.20 156 PRO B CA 1
ATOM 4558 C C . PRO B 1 159 ? -71.145 -77.369 -10.131 1.00 43.20 156 PRO B C 1
ATOM 4559 O O . PRO B 1 159 ? -71.915 -77.134 -11.043 1.00 42.52 156 PRO B O 1
ATOM 4563 N N . GLU B 1 160 ? -70.860 -76.514 -9.157 1.00 39.94 157 GLU B N 1
ATOM 4564 C CA . GLU B 1 160 ? -71.410 -75.137 -9.071 1.00 43.71 157 GLU B CA 1
ATOM 4565 C C . GLU B 1 160 ? -70.979 -74.343 -10.328 1.00 40.67 157 GLU B C 1
ATOM 4566 O O . GLU B 1 160 ? -71.772 -73.556 -10.850 1.00 34.84 157 GLU B O 1
ATOM 4572 N N . ALA B 1 161 ? -69.732 -74.466 -10.757 1.00 38.20 158 ALA B N 1
ATOM 4573 C CA . ALA B 1 161 ? -69.196 -73.680 -11.892 1.00 43.48 158 ALA B CA 1
ATOM 4574 C C . ALA B 1 161 ? -69.909 -74.121 -13.186 1.00 39.22 158 ALA B C 1
ATOM 4575 O O . ALA B 1 161 ? -70.399 -73.245 -13.951 1.00 36.21 158 ALA B O 1
ATOM 4577 N N . ILE B 1 162 ? -70.044 -75.436 -13.361 1.00 36.66 159 ILE B N 1
ATOM 4578 C CA . ILE B 1 162 ? -70.752 -76.059 -14.515 1.00 38.14 159 ILE B CA 1
ATOM 4579 C C . ILE B 1 162 ? -72.204 -75.588 -14.506 1.00 38.90 159 ILE B C 1
ATOM 4580 O O . ILE B 1 162 ? -72.698 -75.158 -15.591 1.00 31.55 159 ILE B O 1
ATOM 4585 N N . ASP B 1 163 ? -72.853 -75.605 -13.338 1.00 32.04 160 ASP B N 1
ATOM 4586 C CA . ASP B 1 163 ? -74.248 -75.118 -13.234 1.00 33.39 160 ASP B CA 1
ATOM 4587 C C . ASP B 1 163 ? -74.336 -73.677 -13.745 1.00 30.20 160 ASP B C 1
ATOM 4588 O O . ASP B 1 163 ? -75.309 -73.380 -14.464 1.00 27.84 160 ASP B O 1
ATOM 4593 N N . LEU B 1 164 ? -73.395 -72.805 -13.367 1.00 29.59 161 LEU B N 1
ATOM 4594 C CA . LEU B 1 164 ? -73.382 -71.399 -13.844 1.00 29.60 161 LEU B CA 1
ATOM 4595 C C . LEU B 1 164 ? -73.130 -71.339 -15.378 1.00 28.75 161 LEU B C 1
ATOM 4596 O O . LEU B 1 164 ? -73.844 -70.622 -16.035 1.00 24.66 161 LEU B O 1
ATOM 4601 N N . THR B 1 165 ? -72.194 -72.108 -15.949 1.00 28.27 162 THR B N 1
ATOM 4602 C CA . THR B 1 165 ? -72.013 -72.188 -17.431 1.00 29.21 162 THR B CA 1
ATOM 4603 C C . THR B 1 165 ? -73.338 -72.570 -18.101 1.00 30.97 162 THR B C 1
ATOM 4604 O O . THR B 1 165 ? -73.714 -71.921 -19.105 1.00 30.80 162 THR B O 1
ATOM 4608 N N . ILE B 1 166 ? -74.035 -73.571 -17.551 1.00 33.01 163 ILE B N 1
ATOM 4609 C CA . ILE B 1 166 ? -75.320 -74.081 -18.106 1.00 31.00 163 ILE B CA 1
ATOM 4610 C C . ILE B 1 166 ? -76.347 -72.957 -18.122 1.00 30.25 163 ILE B C 1
ATOM 4611 O O . ILE B 1 166 ? -76.954 -72.730 -19.213 1.00 30.91 163 ILE B O 1
ATOM 4616 N N . VAL B 1 167 ? -76.597 -72.265 -17.005 1.00 28.84 164 VAL B N 1
ATOM 4617 C CA . VAL B 1 167 ? -77.632 -71.181 -17.045 1.00 28.27 164 VAL B CA 1
ATOM 4618 C C . VAL B 1 167 ? -77.143 -70.024 -17.957 1.00 28.44 164 VAL B C 1
ATOM 4619 O O . VAL B 1 167 ? -77.989 -69.433 -18.666 1.00 29.88 164 VAL B O 1
ATOM 4623 N N . ARG B 1 168 ? -75.845 -69.719 -18.013 1.00 26.87 165 ARG B N 1
ATOM 4624 C CA . ARG B 1 168 ? -75.322 -68.648 -18.918 1.00 27.19 165 ARG B CA 1
ATOM 4625 C C . ARG B 1 168 ? -75.654 -68.972 -20.376 1.00 29.41 165 ARG B C 1
ATOM 4626 O O . ARG B 1 168 ? -76.135 -68.061 -21.102 1.00 30.21 165 ARG B O 1
ATOM 4634 N N . LEU B 1 169 ? -75.497 -70.235 -20.776 1.00 26.87 166 LEU B N 1
ATOM 4635 C CA . LEU B 1 169 ? -75.595 -70.579 -22.206 1.00 28.59 166 LEU B CA 1
ATOM 4636 C C . LEU B 1 169 ? -77.077 -70.734 -22.556 1.00 29.71 166 LEU B C 1
ATOM 4637 O O . LEU B 1 169 ? -77.490 -70.207 -23.573 1.00 27.16 166 LEU B O 1
ATOM 4642 N N . MET B 1 170 ? -77.890 -71.336 -21.678 1.00 33.20 167 MET B N 1
ATOM 4643 C CA . MET B 1 170 ? -79.354 -71.411 -21.891 1.00 29.72 167 MET B CA 1
ATOM 4644 C C . MET B 1 170 ? -79.902 -69.977 -22.035 1.00 31.06 167 MET B C 1
ATOM 4645 O O . MET B 1 170 ? -80.732 -69.703 -22.938 1.00 28.56 167 MET B O 1
ATOM 4650 N N . ALA B 1 171 ? -79.451 -69.044 -21.198 1.00 31.52 168 ALA B N 1
ATOM 4651 C CA . ALA B 1 171 ? -79.967 -67.659 -21.240 1.00 31.13 168 ALA B CA 1
ATOM 4652 C C . ALA B 1 171 ? -79.540 -66.974 -22.548 1.00 31.54 168 ALA B C 1
ATOM 4653 O O . ALA B 1 171 ? -80.403 -66.434 -23.301 1.00 30.22 168 ALA B O 1
ATOM 4655 N N . LYS B 1 172 ? -78.232 -66.944 -22.786 1.00 32.62 169 LYS B N 1
ATOM 4656 C CA . LYS B 1 172 ? -77.604 -66.064 -23.796 1.00 29.99 169 LYS B CA 1
ATOM 4657 C C . LYS B 1 172 ? -77.891 -66.578 -25.213 1.00 30.66 169 LYS B C 1
ATOM 4658 O O . LYS B 1 172 ? -77.967 -65.750 -26.144 1.00 31.64 169 LYS B O 1
ATOM 4664 N N . MET B 1 173 ? -78.105 -67.872 -25.385 1.00 30.72 170 MET B N 1
ATOM 4665 C CA . MET B 1 173 ? -78.472 -68.421 -26.716 1.00 31.95 170 MET B CA 1
ATOM 4666 C C . MET B 1 173 ? -79.779 -67.764 -27.190 1.00 33.97 170 MET B C 1
ATOM 4667 O O . MET B 1 173 ? -79.939 -67.489 -28.454 1.00 30.20 170 MET B O 1
ATOM 4672 N N . SER B 1 174 ? -80.704 -67.481 -26.254 1.00 31.32 171 SER B N 1
ATOM 4673 C CA . SER B 1 174 ? -82.030 -66.920 -26.610 1.00 29.15 171 SER B CA 1
ATOM 4674 C C . SER B 1 174 ? -81.811 -65.501 -27.096 1.00 25.47 171 SER B C 1
ATOM 4675 O O . SER B 1 174 ? -82.344 -65.109 -28.171 1.00 29.12 171 SER B O 1
ATOM 4678 N N . THR B 1 175 ? -81.039 -64.748 -26.349 1.00 27.45 172 THR B N 1
ATOM 4679 C CA . THR B 1 175 ? -80.709 -63.342 -26.692 1.00 28.26 172 THR B CA 1
ATOM 4680 C C . THR B 1 175 ? -79.970 -63.264 -28.036 1.00 27.98 172 THR B C 1
ATOM 4681 O O . THR B 1 175 ? -80.364 -62.489 -28.917 1.00 28.75 172 THR B O 1
ATOM 4685 N N . ILE B 1 176 ? -78.964 -64.091 -28.231 1.00 29.57 173 ILE B N 1
ATOM 4686 C CA . ILE B 1 176 ? -78.113 -63.978 -29.440 1.00 29.64 173 ILE B CA 1
ATOM 4687 C C . ILE B 1 176 ? -78.954 -64.437 -30.633 1.00 29.45 173 ILE B C 1
ATOM 4688 O O . ILE B 1 176 ? -78.864 -63.833 -31.677 1.00 31.25 173 ILE B O 1
ATOM 4693 N N . ALA B 1 177 ? -79.750 -65.483 -30.471 1.00 27.93 174 ALA B N 1
ATOM 4694 C CA . ALA B 1 177 ? -80.622 -65.992 -31.540 1.00 30.80 174 ALA B CA 1
ATOM 4695 C C . ALA B 1 177 ? -81.481 -64.827 -32.046 1.00 32.80 174 ALA B C 1
ATOM 4696 O O . ALA B 1 177 ? -81.533 -64.597 -33.262 1.00 29.86 174 ALA B O 1
ATOM 4698 N N . ALA B 1 178 ? -82.098 -64.061 -31.143 1.00 31.24 175 ALA B N 1
ATOM 4699 C CA . ALA B 1 178 ? -82.976 -62.951 -31.559 1.00 29.95 175 ALA B CA 1
ATOM 4700 C C . ALA B 1 178 ? -82.149 -61.849 -32.251 1.00 33.06 175 ALA B C 1
ATOM 4701 O O . ALA B 1 178 ? -82.680 -61.262 -33.199 1.00 27.57 175 ALA B O 1
ATOM 4703 N N . TRP B 1 179 ? -80.941 -61.526 -31.755 1.00 31.51 176 TRP B N 1
ATOM 4704 C CA . TRP B 1 179 ? -79.993 -60.591 -32.433 1.00 30.55 176 TRP B CA 1
ATOM 4705 C C . TRP B 1 179 ? -79.827 -60.957 -33.917 1.00 31.11 176 TRP B C 1
ATOM 4706 O O . TRP B 1 179 ? -79.704 -60.038 -34.712 1.00 30.07 176 TRP B O 1
ATOM 4717 N N . THR B 1 180 ? -79.703 -62.248 -34.246 1.00 30.28 177 THR B N 1
ATOM 4718 C CA . THR B 1 180 ? -79.430 -62.706 -35.633 1.00 31.38 177 THR B CA 1
ATOM 4719 C C . THR B 1 180 ? -80.611 -62.311 -36.511 1.00 32.83 177 THR B C 1
ATOM 4720 O O . THR B 1 180 ? -80.397 -62.033 -37.696 1.00 32.35 177 THR B O 1
ATOM 4724 N N . TYR B 1 181 ? -81.825 -62.306 -35.965 1.00 33.32 178 TYR B N 1
ATOM 4725 C CA . TYR B 1 181 ? -83.011 -61.869 -36.744 1.00 31.51 178 TYR B CA 1
ATOM 4726 C C . TYR B 1 181 ? -82.984 -60.340 -36.904 1.00 32.60 178 TYR B C 1
ATOM 4727 O O . TYR B 1 181 ? -83.115 -59.849 -38.046 1.00 28.11 178 TYR B O 1
ATOM 4736 N N . LYS B 1 182 ? -82.805 -59.601 -35.801 1.00 29.99 179 LYS B N 1
ATOM 4737 C CA . LYS B 1 182 ? -82.796 -58.112 -35.825 1.00 31.79 179 LYS B CA 1
ATOM 4738 C C . LYS B 1 182 ? -81.750 -57.633 -36.839 1.00 33.00 179 LYS B C 1
ATOM 4739 O O . LYS B 1 182 ? -82.049 -56.668 -37.579 1.00 33.79 179 LYS B O 1
ATOM 4745 N N . ASN B 1 183 ? -80.600 -58.302 -36.885 1.00 29.68 180 ASN B N 1
ATOM 4746 C CA . ASN B 1 183 ? -79.470 -57.972 -37.777 1.00 32.38 180 ASN B CA 1
ATOM 4747 C C . ASN B 1 183 ? -79.957 -58.021 -39.232 1.00 31.88 180 ASN B C 1
ATOM 4748 O O . ASN B 1 183 ? -79.727 -57.045 -39.936 1.00 35.75 180 ASN B O 1
ATOM 4753 N N . SER B 1 184 ? -80.658 -59.072 -39.629 1.00 30.87 181 SER B N 1
ATOM 4754 C CA . SER B 1 184 ? -81.181 -59.281 -41.001 1.00 35.77 181 SER B CA 1
ATOM 4755 C C . SER B 1 184 ? -82.152 -58.163 -41.398 1.00 34.80 181 SER B C 1
ATOM 4756 O O . SER B 1 184 ? -82.143 -57.798 -42.565 1.00 38.68 181 SER B O 1
ATOM 4759 N N . VAL B 1 185 ? -82.942 -57.598 -40.483 1.00 36.09 182 VAL B N 1
ATOM 4760 C CA . VAL B 1 185 ? -84.007 -56.616 -40.854 1.00 32.28 182 VAL B CA 1
ATOM 4761 C C . VAL B 1 185 ? -83.600 -55.183 -40.469 1.00 35.04 182 VAL B C 1
ATOM 4762 O O . VAL B 1 185 ? -84.398 -54.281 -40.683 1.00 39.04 182 VAL B O 1
ATOM 4766 N N . GLY B 1 186 ? -82.408 -54.960 -39.911 1.00 33.18 183 GLY B N 1
ATOM 4767 C CA . GLY B 1 186 ? -81.946 -53.603 -39.538 1.00 32.37 183 GLY B CA 1
ATOM 4768 C C . GLY B 1 186 ? -82.685 -52.978 -38.357 1.00 31.15 183 GLY B C 1
ATOM 4769 O O . GLY B 1 186 ? -82.607 -51.739 -38.226 1.00 33.29 183 GLY B O 1
ATOM 4770 N N . HIS B 1 187 ? -83.363 -53.762 -37.510 1.00 29.87 184 HIS B N 1
ATOM 4771 C CA . HIS B 1 187 ? -84.040 -53.240 -36.291 1.00 31.99 184 HIS B CA 1
ATOM 4772 C C . HIS B 1 187 ? -83.057 -53.111 -35.131 1.00 29.90 184 HIS B C 1
ATOM 4773 O O . HIS B 1 187 ? -82.099 -53.857 -35.024 1.00 27.13 184 HIS B O 1
ATOM 4780 N N . PRO B 1 188 ? -83.293 -52.158 -34.206 1.00 30.28 185 PRO B N 1
ATOM 4781 C CA . PRO B 1 188 ? -82.525 -52.075 -32.971 1.00 30.23 185 PRO B CA 1
ATOM 4782 C C . PRO B 1 188 ? -82.662 -53.342 -32.125 1.00 30.58 185 PRO B C 1
ATOM 4783 O O . PRO B 1 188 ? -83.652 -53.970 -32.189 1.00 31.82 185 PRO B O 1
ATOM 4787 N N . LEU B 1 189 ? -81.627 -53.707 -31.380 1.00 33.08 186 LEU B N 1
ATOM 4788 C CA . LEU B 1 189 ? -81.684 -54.861 -30.448 1.00 32.45 186 LEU B CA 1
ATOM 4789 C C . LEU B 1 189 ? -82.637 -54.539 -29.279 1.00 32.57 186 LEU B C 1
ATOM 4790 O O . LEU B 1 189 ? -82.592 -53.423 -28.771 1.00 29.31 186 LEU B O 1
ATOM 4795 N N . ASN B 1 190 ? -83.495 -55.486 -28.882 1.00 32.54 187 ASN B N 1
ATOM 4796 C CA . ASN B 1 190 ? -84.304 -55.392 -27.638 1.00 30.54 187 ASN B CA 1
ATOM 4797 C C . ASN B 1 190 ? -83.473 -55.948 -26.484 1.00 31.77 187 ASN B C 1
ATOM 4798 O O . ASN B 1 190 ? -82.921 -57.038 -26.632 1.00 31.91 187 ASN B O 1
ATOM 4803 N N . TYR B 1 191 ? -83.393 -55.260 -25.360 1.00 30.66 188 TYR B N 1
ATOM 4804 C CA . TYR B 1 191 ? -82.878 -55.902 -24.126 1.00 33.22 188 TYR B CA 1
ATOM 4805 C C . TYR B 1 191 ? -83.866 -56.970 -23.673 1.00 29.38 188 TYR B C 1
ATOM 4806 O O . TYR B 1 191 ? -85.077 -56.849 -23.803 1.00 29.39 188 TYR B O 1
ATOM 4815 N N . PRO B 1 192 ? -83.401 -58.066 -23.072 1.00 31.16 189 PRO B N 1
ATOM 4816 C CA . PRO B 1 192 ? -84.336 -59.028 -22.515 1.00 35.26 189 PRO B CA 1
ATOM 4817 C C . PRO B 1 192 ? -85.144 -58.344 -21.396 1.00 36.84 189 PRO B C 1
ATOM 4818 O O . PRO B 1 192 ? -84.682 -57.358 -20.824 1.00 36.37 189 PRO B O 1
ATOM 4822 N N . ARG B 1 193 ? -86.311 -58.896 -21.082 1.00 36.42 190 ARG B N 1
ATOM 4823 C CA . ARG B 1 193 ? -87.173 -58.395 -19.984 1.00 42.73 190 ARG B CA 1
ATOM 4824 C C . ARG B 1 193 ? -87.001 -59.322 -18.775 1.00 44.13 190 ARG B C 1
ATOM 4825 O O . ARG B 1 193 ? -86.573 -60.461 -18.971 1.00 48.52 190 ARG B O 1
ATOM 4833 N N . ASN B 1 194 ? -87.263 -58.795 -17.573 1.00 50.82 191 ASN B N 1
ATOM 4834 C CA . ASN B 1 194 ? -87.218 -59.515 -16.261 1.00 50.35 191 ASN B CA 1
ATOM 4835 C C . ASN B 1 194 ? -88.538 -60.299 -16.051 1.00 49.41 191 ASN B C 1
ATOM 4836 O O . ASN B 1 194 ? -88.505 -61.350 -15.399 1.00 53.11 191 ASN B O 1
ATOM 4841 N N . ASP B 1 195 ? -89.646 -59.853 -16.651 1.00 44.34 192 ASP B N 1
ATOM 4842 C CA . ASP B 1 195 ? -91.041 -60.258 -16.304 1.00 47.12 192 ASP B CA 1
ATOM 4843 C C . ASP B 1 195 ? -91.556 -61.362 -17.236 1.00 43.55 192 ASP B C 1
ATOM 4844 O O . ASP B 1 195 ? -92.646 -61.861 -16.988 1.00 44.81 192 ASP B O 1
ATOM 4849 N N . LEU B 1 196 ? -90.849 -61.700 -18.312 1.00 40.41 193 LEU B N 1
ATOM 4850 C CA . LEU B 1 196 ? -91.342 -62.694 -19.306 1.00 35.02 193 LEU B CA 1
ATOM 4851 C C . LEU B 1 196 ? -90.665 -64.035 -19.045 1.00 34.89 193 LEU B C 1
ATOM 4852 O O . LEU B 1 196 ? -89.481 -64.039 -18.687 1.00 36.37 193 LEU B O 1
ATOM 4857 N N . ASP B 1 197 ? -91.408 -65.132 -19.192 1.00 34.30 194 ASP B N 1
ATOM 4858 C CA . ASP B 1 197 ? -90.852 -66.504 -19.169 1.00 40.15 194 ASP B CA 1
ATOM 4859 C C . ASP B 1 197 ? -89.975 -66.711 -20.420 1.00 37.53 194 ASP B C 1
ATOM 4860 O O . ASP B 1 197 ? -90.012 -65.911 -21.346 1.00 33.18 194 ASP B O 1
ATOM 4865 N N . TYR B 1 198 ? -89.201 -67.776 -20.441 1.00 34.83 195 TYR B N 1
ATOM 4866 C CA . TYR B 1 198 ? -88.121 -67.980 -21.421 1.00 35.16 195 TYR B CA 1
ATOM 4867 C C . TYR B 1 198 ? -88.610 -67.778 -22.871 1.00 33.25 195 TYR B C 1
ATOM 4868 O O . TYR B 1 198 ? -87.960 -67.071 -23.642 1.00 37.27 195 TYR B O 1
ATOM 4877 N N . CYS B 1 199 ? -89.722 -68.396 -23.244 1.00 33.08 196 CYS B N 1
ATOM 4878 C CA . CYS B 1 199 ? -90.237 -68.421 -24.637 1.00 32.55 196 CYS B CA 1
ATOM 4879 C C . CYS B 1 199 ? -90.874 -67.087 -24.989 1.00 35.89 196 CYS B C 1
ATOM 4880 O O . CYS B 1 199 ? -90.681 -66.628 -26.146 1.00 38.01 196 CYS B O 1
ATOM 4883 N N . ALA B 1 200 ? -91.606 -66.488 -24.052 1.00 31.85 197 ALA B N 1
ATOM 4884 C CA . ALA B 1 200 ? -92.237 -65.183 -24.273 1.00 32.01 197 ALA B CA 1
ATOM 4885 C C . ALA B 1 200 ? -91.134 -64.140 -24.481 1.00 30.06 197 ALA B C 1
ATOM 4886 O O . ALA B 1 200 ? -91.252 -63.297 -25.359 1.00 28.42 197 ALA B O 1
ATOM 4888 N N . ASN B 1 201 ? -90.081 -64.212 -23.684 1.00 31.60 198 ASN B N 1
ATOM 4889 C CA . ASN B 1 201 ? -88.946 -63.268 -23.740 1.00 29.84 198 ASN B CA 1
ATOM 4890 C C . ASN B 1 201 ? -88.232 -63.374 -25.102 1.00 31.25 198 ASN B C 1
ATOM 4891 O O . ASN B 1 201 ? -87.829 -62.356 -25.638 1.00 29.03 198 ASN B O 1
ATOM 4896 N N . PHE B 1 202 ? -88.044 -64.583 -25.603 1.00 29.11 199 PHE B N 1
ATOM 4897 C CA . PHE B 1 202 ? -87.443 -64.832 -26.926 1.00 31.38 199 PHE B CA 1
ATOM 4898 C C . PHE B 1 202 ? -88.352 -64.187 -27.970 1.00 33.10 199 PHE B C 1
ATOM 4899 O O . PHE B 1 202 ? -87.864 -63.413 -28.807 1.00 31.96 199 PHE B O 1
ATOM 4907 N N . LEU B 1 203 ? -89.661 -64.419 -27.887 1.00 37.46 200 LEU B N 1
ATOM 4908 C CA . LEU B 1 203 ? -90.575 -63.884 -28.931 1.00 36.40 200 LEU B CA 1
ATOM 4909 C C . LEU B 1 203 ? -90.580 -62.359 -28.888 1.00 34.85 200 LEU B C 1
ATOM 4910 O O . LEU B 1 203 ? -90.580 -61.736 -29.966 1.00 29.82 200 LEU B O 1
ATOM 4915 N N . TYR B 1 204 ? -90.647 -61.788 -27.688 1.00 33.37 201 TYR B N 1
ATOM 4916 C CA . TYR B 1 204 ? -90.485 -60.336 -27.444 1.00 34.61 201 TYR B CA 1
ATOM 4917 C C . TYR B 1 204 ? -89.132 -59.854 -28.036 1.00 33.14 201 TYR B C 1
ATOM 4918 O O . TYR B 1 204 ? -89.086 -58.852 -28.737 1.00 29.61 201 TYR B O 1
ATOM 4927 N N . MET B 1 205 ? -88.018 -60.510 -27.719 1.00 30.17 202 MET B N 1
ATOM 4928 C CA . MET B 1 205 ? -86.687 -60.011 -28.153 1.00 31.40 202 MET B CA 1
ATOM 4929 C C . MET B 1 205 ? -86.624 -60.044 -29.684 1.00 31.83 202 MET B C 1
ATOM 4930 O O . MET B 1 205 ? -86.075 -59.131 -30.292 1.00 30.74 202 MET B O 1
ATOM 4935 N N . MET B 1 206 ? -87.293 -61.010 -30.285 1.00 32.82 203 MET B N 1
ATOM 4936 C CA . MET B 1 206 ? -87.254 -61.223 -31.749 1.00 36.50 203 MET B CA 1
ATOM 4937 C C . MET B 1 206 ? -88.187 -60.253 -32.475 1.00 35.69 203 MET B C 1
ATOM 4938 O O . MET B 1 206 ? -87.783 -59.703 -33.510 1.00 31.19 203 MET B O 1
ATOM 4943 N N . PHE B 1 207 ? -89.398 -60.035 -31.963 1.00 31.70 204 PHE B N 1
ATOM 4944 C CA . PHE B 1 207 ? -90.489 -59.419 -32.759 1.00 32.43 204 PHE B CA 1
ATOM 4945 C C . PHE B 1 207 ? -90.938 -58.069 -32.211 1.00 34.61 204 PHE B C 1
ATOM 4946 O O . PHE B 1 207 ? -91.657 -57.385 -32.913 1.00 34.57 204 PHE B O 1
ATOM 4954 N N . SER B 1 208 ? -90.574 -57.725 -30.982 1.00 35.35 205 SER B N 1
ATOM 4955 C CA . SER B 1 208 ? -90.902 -56.401 -30.422 1.00 39.00 205 SER B CA 1
ATOM 4956 C C . SER B 1 208 ? -90.146 -55.317 -31.177 1.00 40.65 205 SER B C 1
ATOM 4957 O O . SER B 1 208 ? -88.962 -55.543 -31.556 1.00 38.13 205 SER B O 1
ATOM 4960 N N . PHE B 1 209 ? -90.800 -54.169 -31.308 1.00 45.38 206 PHE B N 1
ATOM 4961 C CA . PHE B 1 209 ? -90.208 -52.851 -31.643 1.00 50.35 206 PHE B CA 1
ATOM 4962 C C . PHE B 1 209 ? -90.107 -52.008 -30.376 1.00 55.95 206 PHE B C 1
ATOM 4963 O O . PHE B 1 209 ? -90.809 -52.248 -29.403 1.00 50.38 206 PHE B O 1
ATOM 4971 N N . PRO B 1 210 ? -89.288 -50.939 -30.362 1.00 60.25 207 PRO B N 1
ATOM 4972 C CA . PRO B 1 210 ? -89.261 -50.027 -29.211 1.00 60.25 207 PRO B CA 1
ATOM 4973 C C . PRO B 1 210 ? -90.354 -48.948 -29.378 1.00 59.65 207 PRO B C 1
ATOM 4974 O O . PRO B 1 210 ? -90.461 -48.057 -28.559 1.00 57.32 207 PRO B O 1
ATOM 4978 N N . THR B 1 211 ? -91.150 -49.057 -30.454 1.00 61.26 208 THR B N 1
ATOM 4979 C CA . THR B 1 211 ? -92.104 -48.022 -30.926 1.00 55.17 208 THR B CA 1
ATOM 4980 C C . THR B 1 211 ? -93.535 -48.279 -30.442 1.00 64.79 208 THR B C 1
ATOM 4981 O O . THR B 1 211 ? -94.427 -47.467 -30.776 1.00 66.47 208 THR B O 1
ATOM 4985 N N . GLU B 1 212 ? -93.756 -49.343 -29.668 1.00 64.65 209 GLU B N 1
ATOM 4986 C CA . GLU B 1 212 ? -95.107 -49.772 -29.227 1.00 62.19 209 GLU B CA 1
ATOM 4987 C C . GLU B 1 212 ? -94.967 -50.970 -28.286 1.00 68.45 209 GLU B C 1
ATOM 4988 O O . GLU B 1 212 ? -94.029 -51.778 -28.481 1.00 72.06 209 GLU B O 1
ATOM 4994 N N . LYS B 1 213 ? -95.883 -51.091 -27.328 1.00 72.23 210 LYS B N 1
ATOM 4995 C CA . LYS B 1 213 ? -96.070 -52.323 -26.520 1.00 75.81 210 LYS B CA 1
ATOM 4996 C C . LYS B 1 213 ? -96.305 -53.488 -27.500 1.00 76.62 210 LYS B C 1
ATOM 4997 O O . LYS B 1 213 ? -97.100 -53.340 -28.477 1.00 80.57 210 LYS B O 1
ATOM 5003 N N . TYR B 1 214 ? -95.549 -54.570 -27.313 1.00 69.68 211 TYR B N 1
ATOM 5004 C CA . TYR B 1 214 ? -95.68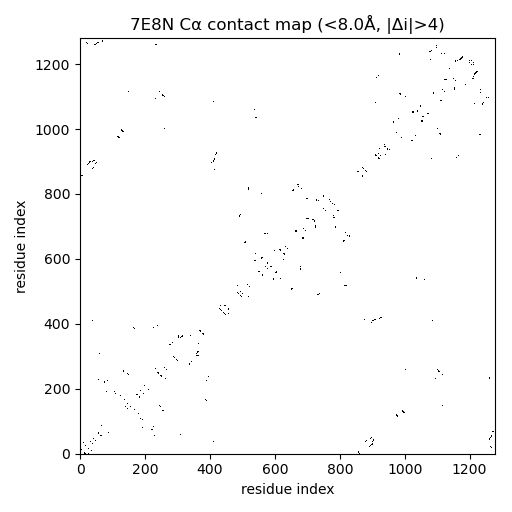6 -55.850 -28.052 1.00 63.46 211 TYR B CA 1
ATOM 5005 C C . TYR B 1 214 ? -96.816 -56.626 -27.377 1.00 59.95 211 TYR B C 1
ATOM 5006 O O . TYR B 1 214 ? -96.806 -56.721 -26.105 1.00 62.73 211 TYR B O 1
ATOM 5015 N N . GLU B 1 215 ? -97.754 -57.131 -28.181 1.00 57.38 212 GLU B N 1
ATOM 5016 C CA . GLU B 1 215 ? -98.837 -58.054 -27.733 1.00 62.40 212 GLU B CA 1
ATOM 5017 C C . GLU B 1 215 ? -98.301 -59.491 -27.760 1.00 52.86 212 GLU B C 1
ATOM 5018 O O . GLU B 1 215 ? -98.064 -60.024 -28.846 1.00 52.35 212 GLU B O 1
ATOM 5024 N N . ILE B 1 216 ? -98.101 -60.064 -26.576 1.00 52.21 213 ILE B N 1
ATOM 5025 C CA . ILE B 1 216 ? -97.708 -61.484 -26.356 1.00 50.59 213 ILE B CA 1
ATOM 5026 C C . ILE B 1 216 ? -98.981 -62.327 -26.484 1.00 51.86 213 ILE B C 1
ATOM 5027 O O . ILE B 1 216 ? -99.937 -62.061 -25.737 1.00 52.60 213 ILE B O 1
ATOM 5032 N N . ASN B 1 217 ? -98.999 -63.257 -27.437 1.00 45.03 214 ASN B N 1
ATOM 5033 C CA . ASN B 1 217 ? -100.127 -64.180 -27.692 1.00 47.38 214 ASN B CA 1
ATOM 5034 C C . ASN B 1 217 ? -99.814 -65.490 -26.981 1.00 48.24 214 ASN B C 1
ATOM 5035 O O . ASN B 1 217 ? -98.910 -66.203 -27.415 1.00 44.51 214 ASN B O 1
ATOM 5040 N N . PRO B 1 218 ? -100.493 -65.828 -25.854 1.00 50.23 215 PRO B N 1
ATOM 5041 C CA . PRO B 1 218 ? -100.262 -67.111 -25.174 1.00 49.86 215 PRO B CA 1
ATOM 5042 C C . PRO B 1 218 ? -100.388 -68.349 -26.091 1.00 48.92 215 PRO B C 1
ATOM 5043 O O . PRO B 1 218 ? -99.737 -69.324 -25.829 1.00 44.84 215 PRO B O 1
ATOM 5047 N N . VAL B 1 219 ? -101.131 -68.277 -27.195 1.00 48.09 216 VAL B N 1
ATOM 5048 C CA . VAL B 1 219 ? -101.209 -69.408 -28.169 1.00 51.37 216 VAL B CA 1
ATOM 5049 C C . VAL B 1 219 ? -99.826 -69.638 -28.808 1.00 49.63 216 VAL B C 1
ATOM 5050 O O . VAL B 1 219 ? -99.383 -70.799 -28.857 1.00 46.68 216 VAL B O 1
ATOM 5054 N N . ILE B 1 220 ? -99.182 -68.576 -29.298 1.00 45.16 217 ILE B N 1
ATOM 5055 C CA . ILE B 1 220 ? -97.816 -68.626 -29.897 1.00 43.87 217 ILE B CA 1
ATOM 5056 C C . ILE B 1 220 ? -96.799 -69.026 -28.810 1.00 41.48 217 ILE B C 1
ATOM 5057 O O . ILE B 1 220 ? -95.917 -69.903 -29.075 1.00 36.07 217 ILE B O 1
ATOM 5062 N N . VAL B 1 221 ? -96.919 -68.480 -27.597 1.00 34.50 218 VAL B N 1
ATOM 5063 C CA . VAL B 1 221 ? -95.912 -68.788 -26.547 1.00 35.17 218 VAL B CA 1
ATOM 5064 C C . VAL B 1 221 ? -95.965 -70.296 -26.336 1.00 35.40 218 VAL B C 1
ATOM 5065 O O . VAL B 1 221 ? -94.928 -70.941 -26.335 1.00 35.19 218 VAL B O 1
ATOM 5069 N N . SER B 1 222 ? -97.157 -70.845 -26.202 1.00 38.90 219 SER B N 1
ATOM 5070 C CA . SER B 1 222 ? -97.350 -72.255 -25.794 1.00 39.72 219 SER B CA 1
ATOM 5071 C C . SER B 1 222 ? -97.009 -73.159 -26.997 1.00 37.26 219 SER B C 1
ATOM 5072 O O . SER B 1 222 ? -96.358 -74.191 -26.799 1.00 37.58 219 SER B O 1
ATOM 5075 N N . ALA B 1 223 ? -97.317 -72.752 -28.227 1.00 34.39 220 ALA B N 1
ATOM 5076 C CA . ALA B 1 223 ? -96.855 -73.485 -29.434 1.00 35.78 220 ALA B CA 1
ATOM 5077 C C . ALA B 1 223 ? -95.314 -73.525 -29.511 1.00 38.52 220 ALA B C 1
ATOM 5078 O O . ALA B 1 223 ? -94.752 -74.576 -29.941 1.00 41.46 220 ALA B O 1
ATOM 5080 N N . LEU B 1 224 ? -94.632 -72.422 -29.188 1.00 37.66 221 LEU B N 1
ATOM 5081 C CA . LEU B 1 224 ? -93.141 -72.388 -29.218 1.00 36.69 221 LEU B CA 1
ATOM 5082 C C . LEU B 1 224 ? -92.590 -73.322 -28.138 1.00 32.36 221 LEU B C 1
ATOM 5083 O O . LEU B 1 224 ? -91.637 -74.070 -28.455 1.00 30.35 221 LEU B O 1
ATOM 5088 N N . ASN B 1 225 ? -93.142 -73.286 -26.918 1.00 31.10 222 ASN B N 1
ATOM 5089 C CA . ASN B 1 225 ? -92.745 -74.231 -25.840 1.00 33.21 222 ASN B CA 1
ATOM 5090 C C . ASN B 1 225 ? -92.781 -75.667 -26.375 1.00 32.69 222 ASN B C 1
ATOM 5091 O O . ASN B 1 225 ? -91.770 -76.372 -26.250 1.00 32.43 222 ASN B O 1
ATOM 5096 N N . LYS B 1 226 ? -93.893 -76.056 -26.994 1.00 37.37 223 LYS B N 1
ATOM 5097 C CA . LYS B 1 226 ? -94.118 -77.406 -27.588 1.00 40.05 223 LYS B CA 1
ATOM 5098 C C . LYS B 1 226 ? -93.049 -77.706 -28.642 1.00 36.93 223 LYS B C 1
ATOM 5099 O O . LYS B 1 226 ? -92.442 -78.806 -28.555 1.00 32.01 223 LYS B O 1
ATOM 5105 N N . LEU B 1 227 ? -92.774 -76.776 -29.570 1.00 35.45 224 LEU B N 1
ATOM 5106 C CA . LEU B 1 227 ? -91.810 -77.040 -30.691 1.00 38.04 224 LEU B CA 1
ATOM 5107 C C . LEU B 1 227 ? -90.393 -77.233 -30.129 1.00 33.22 224 LEU B C 1
ATOM 5108 O O . LEU B 1 227 ? -89.698 -78.195 -30.522 1.00 31.37 224 LEU B O 1
ATOM 5113 N N . LEU B 1 228 ? -89.980 -76.376 -29.205 1.00 32.70 225 LEU B N 1
ATOM 5114 C CA . LEU B 1 228 ? -88.626 -76.479 -28.595 1.00 35.09 225 LEU B CA 1
ATOM 5115 C C . LEU B 1 228 ? -88.500 -77.815 -27.854 1.00 33.83 225 LEU B C 1
ATOM 5116 O O . LEU B 1 228 ? -87.468 -78.509 -28.056 1.00 32.92 225 LEU B O 1
ATOM 5121 N N . ILE B 1 229 ? -89.546 -78.215 -27.117 1.00 33.65 226 ILE B N 1
ATOM 5122 C CA . ILE B 1 229 ? -89.548 -79.514 -26.366 1.00 33.70 226 ILE B CA 1
ATOM 5123 C C . ILE B 1 229 ? -89.352 -80.674 -27.351 1.00 30.05 226 ILE B C 1
ATOM 5124 O O . ILE B 1 229 ? -88.524 -81.560 -27.117 1.00 31.46 226 ILE B O 1
ATOM 5129 N N . LEU B 1 230 ? -90.056 -80.650 -28.470 1.00 33.87 227 LEU B N 1
ATOM 5130 C CA . LEU B 1 230 ? -89.966 -81.736 -29.474 1.00 32.80 227 LEU B CA 1
ATOM 5131 C C . LEU B 1 230 ? -88.548 -81.808 -30.060 1.00 32.79 227 LEU B C 1
ATOM 5132 O O . LEU B 1 230 ? -88.152 -82.914 -30.451 1.00 29.01 227 LEU B O 1
ATOM 5137 N N . HIS B 1 231 ? -87.781 -80.707 -30.040 1.00 33.69 228 HIS B N 1
ATOM 5138 C CA . HIS B 1 231 ? -86.400 -80.642 -30.593 1.00 33.51 228 HIS B CA 1
ATOM 5139 C C . HIS B 1 231 ? -85.327 -80.722 -29.504 1.00 32.28 228 HIS B C 1
ATOM 5140 O O . HIS B 1 231 ? -84.151 -80.737 -29.871 1.00 31.73 228 HIS B O 1
ATOM 5147 N N . ALA B 1 232 ? -85.699 -80.849 -28.231 1.00 29.52 229 ALA B N 1
ATOM 5148 C CA . ALA B 1 232 ? -84.768 -80.674 -27.109 1.00 26.63 229 ALA B CA 1
ATOM 5149 C C . ALA B 1 232 ? -83.664 -81.716 -27.187 1.00 25.79 229 ALA B C 1
ATOM 5150 O O . ALA B 1 232 ? -82.488 -81.338 -26.932 1.00 28.45 229 ALA B O 1
ATOM 5152 N N . ASP B 1 233 ? -83.982 -82.978 -27.492 1.00 28.91 230 ASP B N 1
ATOM 5153 C CA . ASP B 1 233 ? -82.942 -84.043 -27.581 1.00 27.46 230 ASP B CA 1
ATOM 5154 C C . ASP B 1 233 ? -83.352 -85.145 -28.568 1.00 31.13 230 ASP B C 1
ATOM 5155 O O . ASP B 1 233 ? -84.553 -85.374 -28.778 1.00 29.65 230 ASP B O 1
ATOM 5160 N N . HIS B 1 234 ? -82.358 -85.815 -29.154 1.00 31.40 231 HIS B N 1
ATOM 5161 C CA . HIS B 1 234 ? -82.586 -86.979 -30.049 1.00 33.05 231 HIS B CA 1
ATOM 5162 C C . HIS B 1 234 ? -81.404 -87.934 -29.959 1.00 30.00 231 HIS B C 1
ATOM 5163 O O . HIS B 1 234 ? -80.938 -88.402 -31.006 1.00 30.89 231 HIS B O 1
ATOM 5170 N N . GLU B 1 235 ? -80.872 -88.167 -28.770 1.00 29.72 232 GLU B N 1
ATOM 5171 C CA . GLU B 1 235 ? -79.846 -89.231 -28.628 1.00 31.30 232 GLU B CA 1
ATOM 5172 C C . GLU B 1 235 ? -78.612 -88.874 -29.502 1.00 29.19 232 GLU B C 1
ATOM 5173 O O . GLU B 1 235 ? -78.255 -87.680 -29.643 1.00 29.53 232 GLU B O 1
ATOM 5179 N N . GLN B 1 236 ? -77.948 -89.839 -30.126 1.00 31.91 233 GLN B N 1
ATOM 5180 C CA . GLN B 1 236 ? -76.592 -89.642 -30.700 1.00 31.02 233 GLN B CA 1
ATOM 5181 C C . GLN B 1 236 ? -76.633 -89.292 -32.209 1.00 33.92 233 GLN B C 1
ATOM 5182 O O . GLN B 1 236 ? -75.922 -89.919 -33.006 1.00 45.55 233 GLN B O 1
ATOM 5188 N N . ASN B 1 237 ? -77.216 -88.171 -32.558 1.00 33.17 234 ASN B N 1
ATOM 5189 C CA . ASN B 1 237 ? -77.138 -87.556 -33.913 1.00 34.99 234 ASN B CA 1
ATOM 5190 C C . ASN B 1 237 ? -75.788 -86.848 -34.146 1.00 35.01 234 ASN B C 1
ATOM 5191 O O . ASN B 1 237 ? -74.968 -86.723 -33.214 1.00 38.72 234 ASN B O 1
ATOM 5196 N N . CYS B 1 238 ? -75.537 -86.402 -35.378 1.00 31.40 235 CYS B N 1
ATOM 5197 C CA . CYS B 1 238 ? -74.263 -85.788 -35.802 1.00 29.51 235 CYS B CA 1
ATOM 5198 C C . CYS B 1 238 ? -73.869 -84.604 -34.891 1.00 28.32 235 CYS B C 1
ATOM 5199 O O . CYS B 1 238 ? -72.721 -84.592 -34.390 1.00 30.07 235 CYS B O 1
ATOM 5202 N N . SER B 1 239 ? -74.768 -83.655 -34.640 1.00 26.88 236 SER B N 1
ATOM 5203 C CA . SER B 1 239 ? -74.511 -82.459 -33.793 1.00 29.09 236 SER B CA 1
ATOM 5204 C C . SER B 1 239 ? -74.220 -82.857 -32.342 1.00 29.11 236 SER B C 1
ATOM 5205 O O . SER B 1 239 ? -73.248 -82.316 -31.743 1.00 26.57 236 SER B O 1
ATOM 5208 N N . THR B 1 240 ? -75.008 -83.756 -31.769 1.00 28.17 237 THR B N 1
ATOM 5209 C CA . THR B 1 240 ? -74.800 -84.208 -30.368 1.00 30.37 237 THR B CA 1
ATOM 5210 C C . THR B 1 240 ? -73.484 -84.985 -30.264 1.00 30.89 237 THR B C 1
ATOM 5211 O O . THR B 1 240 ? -72.742 -84.825 -29.263 1.00 26.97 237 THR B O 1
ATOM 5215 N N . SER B 1 241 ? -73.195 -85.831 -31.249 1.00 28.47 238 SER B N 1
ATOM 5216 C CA . SER B 1 241 ? -71.946 -86.615 -31.212 1.00 29.62 238 SER B CA 1
ATOM 5217 C C . SER B 1 241 ? -70.782 -85.642 -31.355 1.00 29.72 238 SER B C 1
ATOM 5218 O O . SER B 1 241 ? -69.752 -85.878 -30.701 1.00 32.53 238 SER B O 1
ATOM 5221 N N . THR B 1 242 ? -70.967 -84.536 -32.078 1.00 24.70 239 THR B N 1
ATOM 5222 C CA . THR B 1 242 ? -69.907 -83.510 -32.210 1.00 24.30 239 THR B CA 1
ATOM 5223 C C . THR B 1 242 ? -69.707 -82.886 -30.842 1.00 26.68 239 THR B C 1
ATOM 5224 O O . THR B 1 242 ? -68.574 -82.715 -30.432 1.00 26.88 239 THR B O 1
ATOM 5228 N N . VAL B 1 243 ? -70.790 -82.520 -30.175 1.00 27.44 240 VAL B N 1
ATOM 5229 C CA . VAL B 1 243 ? -70.715 -81.833 -28.855 1.00 25.14 240 VAL B CA 1
ATOM 5230 C C . VAL B 1 243 ? -69.959 -82.742 -27.907 1.00 24.36 240 VAL B C 1
ATOM 5231 O O . VAL B 1 243 ? -69.036 -82.243 -27.265 1.00 27.47 240 VAL B O 1
ATOM 5235 N N . ARG B 1 244 ? -70.253 -84.032 -27.891 1.00 29.92 241 ARG B N 1
ATOM 5236 C CA . ARG B 1 244 ? -69.584 -85.029 -27.002 1.00 28.51 241 ARG B CA 1
ATOM 5237 C C . ARG B 1 244 ? -68.110 -85.198 -27.377 1.00 28.43 241 ARG B C 1
ATOM 5238 O O . ARG B 1 244 ? -67.263 -85.292 -26.431 1.00 28.95 241 ARG B O 1
ATOM 5246 N N . LEU B 1 245 ? -67.806 -85.302 -28.675 1.00 23.74 242 LEU B N 1
ATOM 5247 C CA . LEU B 1 245 ? -66.416 -85.522 -29.143 1.00 26.07 242 LEU B CA 1
ATOM 5248 C C . LEU B 1 245 ? -65.548 -84.330 -28.743 1.00 26.98 242 LEU B C 1
ATOM 5249 O O . LEU B 1 245 ? -64.472 -84.511 -28.166 1.00 29.89 242 LEU B O 1
ATOM 5254 N N . VAL B 1 246 ? -65.990 -83.129 -29.067 1.00 27.37 243 VAL B N 1
ATOM 5255 C CA . VAL B 1 246 ? -65.235 -81.887 -28.787 1.00 26.95 243 VAL B CA 1
ATOM 5256 C C . VAL B 1 246 ? -65.129 -81.748 -27.256 1.00 29.07 243 VAL B C 1
ATOM 5257 O O . VAL B 1 246 ? -64.035 -81.422 -26.750 1.00 31.17 243 VAL B O 1
ATOM 5261 N N . GLY B 1 247 ? -66.210 -82.033 -26.537 1.00 27.01 244 GLY B N 1
ATOM 5262 C CA . GLY B 1 247 ? -66.265 -81.965 -25.060 1.00 27.61 244 GLY B CA 1
ATOM 5263 C C . GLY B 1 247 ? -65.302 -82.968 -24.443 1.00 26.84 244 GLY B C 1
ATOM 5264 O O . GLY B 1 247 ? -64.744 -82.679 -23.397 1.00 27.03 244 GLY B O 1
ATOM 5265 N N . SER B 1 248 ? -65.068 -84.102 -25.103 1.00 29.54 245 SER B N 1
ATOM 5266 C CA . SER B 1 248 ? -64.200 -85.184 -24.582 1.00 30.18 245 SER B CA 1
ATOM 5267 C C . SER B 1 248 ? -62.748 -84.728 -24.601 1.00 29.48 245 SER B C 1
ATOM 5268 O O . SER B 1 248 ? -61.958 -85.314 -23.856 1.00 29.05 245 SER B O 1
ATOM 5271 N N . ALA B 1 249 ? -62.418 -83.662 -25.336 1.00 31.79 246 ALA B N 1
ATOM 5272 C CA . ALA B 1 249 ? -61.073 -83.036 -25.319 1.00 29.92 246 ALA B CA 1
ATOM 5273 C C . ALA B 1 249 ? -60.887 -82.058 -24.145 1.00 34.55 246 ALA B C 1
ATOM 5274 O O . ALA B 1 249 ? -59.825 -81.430 -24.110 1.00 35.05 246 ALA B O 1
ATOM 5276 N N . ASN B 1 250 ? -61.903 -81.877 -23.297 1.00 32.58 247 ASN B N 1
ATOM 5277 C CA . ASN B 1 250 ? -62.003 -80.855 -22.225 1.00 38.58 247 ASN B CA 1
ATOM 5278 C C . ASN B 1 250 ? -62.183 -79.464 -22.833 1.00 34.51 247 ASN B C 1
ATOM 5279 O O . ASN B 1 250 ? -61.824 -78.460 -22.196 1.00 32.87 247 ASN B O 1
ATOM 5284 N N . ALA B 1 251 ? -62.831 -79.392 -23.984 1.00 33.09 248 ALA B N 1
ATOM 5285 C CA . ALA B 1 251 ? -63.333 -78.112 -24.519 1.00 29.81 248 ALA B CA 1
ATOM 5286 C C . ALA B 1 251 ? -64.405 -77.590 -23.562 1.00 30.51 248 ALA B C 1
ATOM 5287 O O . ALA B 1 251 ? -65.091 -78.394 -22.906 1.00 32.09 248 ALA B O 1
ATOM 5289 N N . SER B 1 252 ? -64.611 -76.280 -23.555 1.00 31.47 249 SER B N 1
ATOM 5290 C CA . SER B 1 252 ? -65.682 -75.609 -22.785 1.00 30.55 249 SER B CA 1
ATOM 5291 C C . SER B 1 252 ? -67.026 -76.033 -23.368 1.00 31.54 249 SER B C 1
ATOM 5292 O O . SER B 1 252 ? -67.100 -76.424 -24.583 1.00 30.96 249 SER B O 1
ATOM 5295 N N . LEU B 1 253 ? -68.076 -75.961 -22.560 1.00 31.34 250 LEU B N 1
ATOM 5296 C CA . LEU B 1 253 ? -69.445 -76.209 -23.068 1.00 28.16 250 LEU B CA 1
ATOM 5297 C C . LEU B 1 253 ? -69.696 -75.275 -24.250 1.00 27.67 250 LEU B C 1
ATOM 5298 O O . LEU B 1 253 ? -70.353 -75.709 -25.226 1.00 27.60 250 LEU B O 1
ATOM 5303 N N . TYR B 1 254 ? -69.233 -74.028 -24.158 1.00 26.45 251 TYR B N 1
ATOM 5304 C CA . TYR B 1 254 ? -69.493 -72.988 -25.184 1.00 27.18 251 TYR B CA 1
ATOM 5305 C C . TYR B 1 254 ? -68.845 -73.434 -26.497 1.00 26.04 251 TYR B C 1
ATOM 5306 O O . TYR B 1 254 ? -69.462 -73.325 -27.564 1.00 25.22 251 TYR B O 1
ATOM 5315 N N . GLY B 1 255 ? -67.605 -73.893 -26.450 1.00 27.20 252 GLY B N 1
ATOM 5316 C CA . GLY B 1 255 ? -66.911 -74.320 -27.693 1.00 29.46 252 GLY B CA 1
ATOM 5317 C C . GLY B 1 255 ? -67.485 -75.615 -28.237 1.00 28.96 252 GLY B C 1
ATOM 5318 O O . GLY B 1 255 ? -67.619 -75.766 -29.470 1.00 29.54 252 GLY B O 1
ATOM 5319 N N . SER B 1 256 ? -67.896 -76.510 -27.342 1.00 27.48 253 SER B N 1
ATOM 5320 C CA . SER B 1 256 ? -68.548 -77.793 -27.707 1.00 28.24 253 SER B CA 1
ATOM 5321 C C . SER B 1 256 ? -69.848 -77.508 -28.461 1.00 29.01 253 SER B C 1
ATOM 5322 O O . SER B 1 256 ? -70.103 -78.116 -29.554 1.00 29.72 253 SER B O 1
ATOM 5325 N N . VAL B 1 257 ? -70.613 -76.550 -27.959 1.00 27.71 254 VAL B N 1
ATOM 5326 C CA . VAL B 1 257 ? -71.951 -76.226 -28.516 1.00 27.02 254 VAL B CA 1
ATOM 5327 C C . VAL B 1 257 ? -71.790 -75.504 -29.851 1.00 28.38 254 VAL B C 1
ATOM 5328 O O . VAL B 1 257 ? -72.592 -75.783 -30.785 1.00 28.77 254 VAL B O 1
ATOM 5332 N N . SER B 1 258 ? -70.772 -74.651 -29.945 1.00 26.80 255 SER B N 1
ATOM 5333 C CA . SER B 1 258 ? -70.424 -73.926 -31.183 1.00 28.87 255 SER B CA 1
ATOM 5334 C C . SER B 1 258 ? -70.159 -74.950 -32.291 1.00 25.97 255 SER B C 1
ATOM 5335 O O . SER B 1 258 ? -70.634 -74.782 -33.398 1.00 24.47 255 SER B O 1
ATOM 5338 N N . ALA B 1 259 ? -69.419 -76.005 -31.970 1.00 25.32 256 ALA B N 1
ATOM 5339 C CA . ALA B 1 259 ? -69.132 -77.094 -32.919 1.00 26.74 256 ALA B CA 1
ATOM 5340 C C . ALA B 1 259 ? -70.457 -77.782 -33.279 1.00 28.43 256 ALA B C 1
ATOM 5341 O O . ALA B 1 259 ? -70.714 -78.081 -34.468 1.00 28.30 256 ALA B O 1
ATOM 5343 N N . GLY B 1 260 ? -71.288 -78.048 -32.278 1.00 27.49 257 GLY B N 1
ATOM 5344 C CA . GLY B 1 260 ? -72.635 -78.596 -32.519 1.00 25.83 257 GLY B CA 1
ATOM 5345 C C . GLY B 1 260 ? -73.419 -77.744 -33.494 1.00 28.66 257 GLY B C 1
ATOM 5346 O O . GLY B 1 260 ? -74.185 -78.300 -34.374 1.00 26.66 257 GLY B O 1
ATOM 5347 N N . ILE B 1 261 ? -73.334 -76.427 -33.328 1.00 26.77 258 ILE B N 1
ATOM 5348 C CA . ILE B 1 261 ? -74.147 -75.534 -34.190 1.00 26.37 258 ILE B CA 1
ATOM 5349 C C . ILE B 1 261 ? -73.638 -75.638 -35.642 1.00 28.37 258 ILE B C 1
ATOM 5350 O O . ILE B 1 261 ? -74.478 -75.635 -36.549 1.00 28.44 258 ILE B O 1
ATOM 5355 N N . ASN B 1 262 ? -72.334 -75.754 -35.863 1.00 26.94 259 ASN B N 1
ATOM 5356 C CA . ASN B 1 262 ? -71.788 -75.833 -37.251 1.00 30.50 259 ASN B CA 1
ATOM 5357 C C . ASN B 1 262 ? -72.201 -77.156 -37.868 1.00 30.86 259 ASN B C 1
ATOM 5358 O O . ASN B 1 262 ? -72.424 -77.164 -39.078 1.00 32.89 259 ASN B O 1
ATOM 5363 N N . ALA B 1 263 ? -72.287 -78.218 -37.069 1.00 28.62 260 ALA B N 1
ATOM 5364 C CA . ALA B 1 263 ? -72.773 -79.536 -37.549 1.00 32.10 260 ALA B CA 1
ATOM 5365 C C . ALA B 1 263 ? -74.214 -79.400 -38.044 1.00 31.72 260 ALA B C 1
ATOM 5366 O O . ALA B 1 263 ? -74.556 -80.085 -38.989 1.00 35.00 260 ALA B O 1
ATOM 5368 N N . LEU B 1 264 ? -75.028 -78.592 -37.373 1.00 30.59 261 LEU B N 1
ATOM 5369 C CA . LEU B 1 264 ? -76.479 -78.420 -37.667 1.00 34.70 261 LEU B CA 1
ATOM 5370 C C . LEU B 1 264 ? -76.655 -77.604 -38.953 1.00 34.65 261 LEU B C 1
ATOM 5371 O O . LEU B 1 264 ? -77.664 -77.776 -39.604 1.00 33.37 261 LEU B O 1
ATOM 5376 N N . TRP B 1 265 ? -75.688 -76.756 -39.307 1.00 33.35 262 TRP B N 1
ATOM 5377 C CA . TRP B 1 265 ? -75.810 -75.853 -40.470 1.00 36.62 262 TRP B CA 1
ATOM 5378 C C . TRP B 1 265 ? -75.713 -76.663 -41.776 1.00 39.00 262 TRP B C 1
ATOM 5379 O O . TRP B 1 265 ? -76.218 -76.227 -42.785 1.00 45.05 262 TRP B O 1
ATOM 5390 N N . GLY B 1 266 ? -75.171 -77.861 -41.789 1.00 46.87 263 GLY B N 1
ATOM 5391 C CA . GLY B 1 266 ? -75.100 -78.602 -43.066 1.00 51.14 263 GLY B CA 1
ATOM 5392 C C . GLY B 1 266 ? -76.481 -79.012 -43.587 1.00 54.01 263 GLY B C 1
ATOM 5393 O O . GLY B 1 266 ? -77.312 -79.500 -42.830 1.00 57.35 263 GLY B O 1
ATOM 5394 N N . PRO B 1 267 ? -76.764 -78.859 -44.897 1.00 52.97 264 PRO B N 1
ATOM 5395 C CA . PRO B 1 267 ? -77.947 -79.458 -45.525 1.00 62.01 264 PRO B CA 1
ATOM 5396 C C . PRO B 1 267 ? -78.276 -80.950 -45.317 1.00 64.23 264 PRO B C 1
ATOM 5397 O O . PRO B 1 267 ? -79.423 -81.282 -45.545 1.00 67.98 264 PRO B O 1
ATOM 5401 N N . LEU B 1 268 ? -77.316 -81.802 -44.917 1.00 68.35 265 LEU B N 1
ATOM 5402 C CA . LEU B 1 268 ? -77.554 -83.247 -44.578 1.00 62.69 265 LEU B CA 1
ATOM 5403 C C . LEU B 1 268 ? -78.202 -83.406 -43.193 1.00 53.74 265 LEU B C 1
ATOM 5404 O O . LEU B 1 268 ? -78.671 -84.510 -42.932 1.00 58.24 265 LEU B O 1
ATOM 5409 N N . HIS B 1 269 ? -78.168 -82.388 -42.335 1.00 52.03 266 HIS B N 1
ATOM 5410 C CA . HIS B 1 269 ? -78.678 -82.416 -40.930 1.00 57.23 266 HIS B CA 1
ATOM 5411 C C . HIS B 1 269 ? -79.754 -81.331 -40.850 1.00 50.57 266 HIS B C 1
ATOM 5412 O O . HIS B 1 269 ? -80.759 -81.473 -41.593 1.00 53.52 266 HIS B O 1
ATOM 5419 N N . GLY B 1 270 ? -79.536 -80.282 -40.051 1.00 51.36 267 GLY B N 1
ATOM 5420 C CA . GLY B 1 270 ? -80.573 -79.310 -39.631 1.00 58.64 267 GLY B CA 1
ATOM 5421 C C . GLY B 1 270 ? -81.080 -78.415 -40.752 1.00 54.67 267 GLY B C 1
ATOM 5422 O O . GLY B 1 270 ? -82.115 -77.740 -40.532 1.00 59.62 267 GLY B O 1
ATOM 5423 N N . GLY B 1 271 ? -80.395 -78.369 -41.904 1.00 54.59 268 GLY B N 1
ATOM 5424 C CA . GLY B 1 271 ? -80.956 -77.746 -43.129 1.00 56.32 268 GLY B CA 1
ATOM 5425 C C . GLY B 1 271 ? -82.301 -78.352 -43.554 1.00 56.72 268 GLY B C 1
ATOM 5426 O O . GLY B 1 271 ? -83.144 -77.613 -44.125 1.00 51.47 268 GLY B O 1
ATOM 5427 N N . ALA B 1 272 ? -82.531 -79.639 -43.263 1.00 58.22 269 ALA B N 1
ATOM 5428 C CA . ALA B 1 272 ? -83.655 -80.475 -43.771 1.00 64.78 269 ALA B CA 1
ATOM 5429 C C . ALA B 1 272 ? -85.048 -79.837 -43.603 1.00 67.34 269 ALA B C 1
ATOM 5430 O O . ALA B 1 272 ? -85.921 -80.248 -44.362 1.00 66.51 269 ALA B O 1
ATOM 5432 N N . ASN B 1 273 ? -85.292 -78.914 -42.658 1.00 72.48 270 ASN B N 1
ATOM 5433 C CA . ASN B 1 273 ? -86.661 -78.359 -42.404 1.00 71.68 270 ASN B CA 1
ATOM 5434 C C . ASN B 1 273 ? -86.928 -77.091 -43.245 1.00 64.48 270 ASN B C 1
ATOM 5435 O O . ASN B 1 273 ? -88.115 -76.783 -43.465 1.00 58.64 270 ASN B O 1
ATOM 5440 N N . GLN B 1 274 ? -85.882 -76.388 -43.693 1.00 57.33 271 GLN B N 1
ATOM 5441 C CA . GLN B 1 274 ? -85.934 -75.325 -44.739 1.00 59.80 271 GLN B CA 1
ATOM 5442 C C . GLN B 1 274 ? -86.297 -75.958 -46.086 1.00 61.68 271 GLN B C 1
ATOM 5443 O O . GLN B 1 274 ? -87.189 -75.444 -46.800 1.00 51.61 271 GLN B O 1
ATOM 5449 N N . GLU B 1 275 ? -85.574 -77.017 -46.442 1.00 64.85 272 GLU B N 1
ATOM 5450 C CA . GLU B 1 275 ? -85.733 -77.711 -47.743 1.00 75.42 272 GLU B CA 1
ATOM 5451 C C . GLU B 1 275 ? -87.196 -78.155 -47.828 1.00 71.03 272 GLU B C 1
ATOM 5452 O O . GLU B 1 275 ? -87.849 -77.776 -48.809 1.00 65.29 272 GLU B O 1
ATOM 5458 N N . VAL B 1 276 ? -87.721 -78.768 -46.760 1.00 76.67 273 VAL B N 1
ATOM 5459 C CA . VAL B 1 276 ? -89.148 -79.206 -46.661 1.00 78.96 273 VAL B CA 1
ATOM 5460 C C . VAL B 1 276 ? -90.081 -78.047 -47.064 1.00 78.46 273 VAL B C 1
ATOM 5461 O O . VAL B 1 276 ? -90.936 -78.299 -47.921 1.00 77.09 273 VAL B O 1
ATOM 5465 N N . ILE B 1 277 ? -89.937 -76.838 -46.502 1.00 77.79 274 ILE B N 1
ATOM 5466 C CA . ILE B 1 277 ? -90.941 -75.742 -46.699 1.00 79.49 274 ILE B CA 1
ATOM 5467 C C . ILE B 1 277 ? -90.792 -75.156 -48.112 1.00 72.71 274 ILE B C 1
ATOM 5468 O O . ILE B 1 277 ? -91.823 -74.753 -48.681 1.00 72.86 274 ILE B O 1
ATOM 5473 N N . GLU B 1 278 ? -89.569 -75.110 -48.652 1.00 70.86 275 GLU B N 1
ATOM 5474 C CA . GLU B 1 278 ? -89.283 -74.677 -50.051 1.00 75.19 275 GLU B CA 1
ATOM 5475 C C . GLU B 1 278 ? -89.851 -75.691 -51.058 1.00 72.19 275 GLU B C 1
ATOM 5476 O O . GLU B 1 278 ? -90.266 -75.246 -52.148 1.00 66.54 275 GLU B O 1
ATOM 5482 N N . MET B 1 279 ? -89.810 -76.993 -50.729 1.00 72.42 276 MET B N 1
ATOM 5483 C CA . MET B 1 279 ? -90.456 -78.101 -51.503 1.00 78.50 276 MET B CA 1
ATOM 5484 C C . MET B 1 279 ? -91.980 -77.882 -51.512 1.00 80.80 276 MET B C 1
ATOM 5485 O O . MET B 1 279 ? -92.552 -77.864 -52.613 1.00 72.00 276 MET B O 1
ATOM 5490 N N . LEU B 1 280 ? -92.608 -77.708 -50.339 1.00 75.24 277 LEU B N 1
ATOM 5491 C CA . LEU B 1 280 ? -94.084 -77.546 -50.208 1.00 75.64 277 LEU B CA 1
ATOM 5492 C C . LEU B 1 280 ? -94.545 -76.310 -51.004 1.00 74.44 277 LEU B C 1
ATOM 5493 O O . LEU B 1 280 ? -95.630 -76.387 -51.608 1.00 68.98 277 LEU B O 1
ATOM 5498 N N . GLU B 1 281 ? -93.767 -75.220 -51.003 1.00 70.30 278 GLU B N 1
ATOM 5499 C CA . GLU B 1 281 ? -94.115 -73.948 -51.695 1.00 79.32 278 GLU B CA 1
ATOM 5500 C C . GLU B 1 281 ? -93.862 -74.057 -53.198 1.00 76.88 278 GLU B C 1
ATOM 5501 O O . GLU B 1 281 ? -94.494 -73.282 -53.941 1.00 78.37 278 GLU B O 1
ATOM 5507 N N . ALA B 1 282 ? -92.923 -74.916 -53.609 1.00 75.38 279 ALA B N 1
ATOM 5508 C CA . ALA B 1 282 ? -92.631 -75.219 -55.029 1.00 78.91 279 ALA B CA 1
ATOM 5509 C C . ALA B 1 282 ? -93.825 -75.989 -55.614 1.00 87.77 279 ALA B C 1
ATOM 5510 O O . ALA B 1 282 ? -94.273 -75.627 -56.728 1.00 87.10 279 ALA B O 1
ATOM 5512 N N . ILE B 1 283 ? -94.351 -76.974 -54.869 1.00 88.24 280 ILE B N 1
ATOM 5513 C CA . ILE B 1 283 ? -95.552 -77.781 -55.254 1.00 92.56 280 ILE B CA 1
ATOM 5514 C C . ILE B 1 283 ? -96.792 -76.873 -55.236 1.00 89.19 280 ILE B C 1
ATOM 5515 O O . ILE B 1 283 ? -97.641 -77.035 -56.135 1.00 95.23 280 ILE B O 1
ATOM 5520 N N . GLU B 1 284 ? -96.894 -75.966 -54.256 1.00 93.85 281 GLU B N 1
ATOM 5521 C CA . GLU B 1 284 ? -97.971 -74.934 -54.157 1.00 97.12 281 GLU B CA 1
ATOM 5522 C C . GLU B 1 284 ? -97.884 -73.986 -55.363 1.00 95.72 281 GLU B C 1
ATOM 5523 O O . GLU B 1 284 ? -98.934 -73.795 -56.022 1.00 87.79 281 GLU B O 1
ATOM 5529 N N . LYS B 1 285 ? -96.688 -73.434 -55.635 1.00 86.32 282 LYS B N 1
ATOM 5530 C CA . LYS B 1 285 ? -96.394 -72.493 -56.758 1.00 94.10 282 LYS B CA 1
ATOM 5531 C C . LYS B 1 285 ? -96.815 -73.134 -58.094 1.00 94.84 282 LYS B C 1
ATOM 5532 O O . LYS B 1 285 ? -97.390 -72.411 -58.940 1.00 99.14 282 LYS B O 1
ATOM 5538 N N . ASP B 1 286 ? -96.541 -74.434 -58.263 1.00 98.70 283 ASP B N 1
ATOM 5539 C CA . ASP B 1 286 ? -97.065 -75.316 -59.347 1.00 101.36 283 ASP B CA 1
ATOM 5540 C C . ASP B 1 286 ? -98.482 -75.770 -58.946 1.00 100.77 283 ASP B C 1
ATOM 5541 O O . ASP B 1 286 ? -99.052 -76.646 -59.632 1.00 93.85 283 ASP B O 1
ATOM 5546 N N . ASP B 1 289 ? -99.948 -80.751 -58.378 1.00 98.73 286 ASP B N 1
ATOM 5547 C CA . ASP B 1 289 ? -100.296 -81.272 -57.027 1.00 99.51 286 ASP B CA 1
ATOM 5548 C C . ASP B 1 289 ? -99.680 -82.672 -56.860 1.00 98.42 286 ASP B C 1
ATOM 5549 O O . ASP B 1 289 ? -98.775 -83.017 -57.662 1.00 90.24 286 ASP B O 1
ATOM 5554 N N . THR B 1 290 ? -100.139 -83.416 -55.841 1.00 92.64 287 THR B N 1
ATOM 5555 C CA . THR B 1 290 ? -99.741 -84.805 -55.461 1.00 105.34 287 THR B CA 1
ATOM 5556 C C . THR B 1 290 ? -99.371 -85.632 -56.703 1.00 106.18 287 THR B C 1
ATOM 5557 O O . THR B 1 290 ? -99.733 -85.227 -57.835 1.00 108.83 287 THR B O 1
ATOM 5561 N N . SER B 1 291 ? -98.652 -86.737 -56.480 1.00 109.87 288 SER B N 1
ATOM 5562 C CA . SER B 1 291 ? -98.361 -87.840 -57.440 1.00 111.74 288 SER B CA 1
ATOM 5563 C C . SER B 1 291 ? -97.451 -87.359 -58.578 1.00 100.95 288 SER B C 1
ATOM 5564 O O . SER B 1 291 ? -96.448 -88.050 -58.836 1.00 98.63 288 SER B O 1
ATOM 5567 N N . LYS B 1 292 ? -97.760 -86.234 -59.233 1.00 92.75 289 LYS B N 1
ATOM 5568 C CA . LYS B 1 292 ? -96.813 -85.575 -60.173 1.00 94.34 289 LYS B CA 1
ATOM 5569 C C . LYS B 1 292 ? -95.399 -85.720 -59.585 1.00 101.78 289 LYS B C 1
ATOM 5570 O O . LYS B 1 292 ? -94.533 -86.333 -60.252 1.00 96.16 289 LYS B O 1
ATOM 5576 N N . PHE B 1 293 ? -95.213 -85.253 -58.343 1.00 109.82 290 PHE B N 1
ATOM 5577 C CA . PHE B 1 293 ? -93.914 -85.202 -57.620 1.00 108.31 290 PHE B CA 1
ATOM 5578 C C . PHE B 1 293 ? -93.649 -86.505 -56.853 1.00 109.41 290 PHE B C 1
ATOM 5579 O O . PHE B 1 293 ? -92.459 -86.760 -56.553 1.00 105.92 290 PHE B O 1
ATOM 5587 N N . ILE B 1 294 ? -94.693 -87.276 -56.509 1.00 104.79 2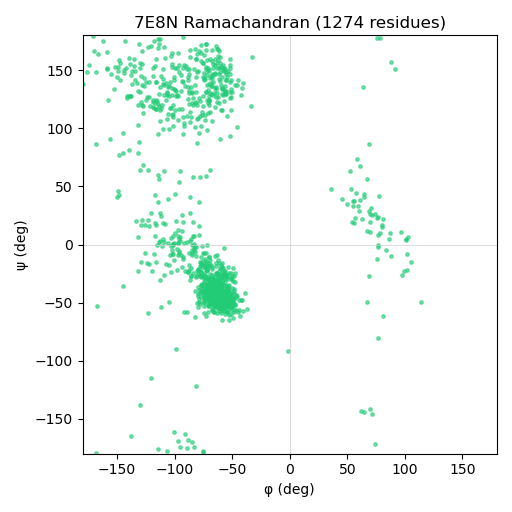91 ILE B N 1
ATOM 5588 C CA . ILE B 1 294 ? -94.551 -88.580 -55.782 1.00 108.84 291 ILE B CA 1
ATOM 5589 C C . ILE B 1 294 ? -94.102 -89.670 -56.768 1.00 104.43 291 ILE B C 1
ATOM 5590 O O . ILE B 1 294 ? -93.563 -90.683 -56.285 1.00 98.96 291 ILE B O 1
ATOM 5595 N N . ALA B 1 295 ? -94.275 -89.449 -58.083 1.00 112.01 292 ALA B N 1
ATOM 5596 C CA . ALA B 1 295 ? -93.735 -90.282 -59.193 1.00 111.62 292 ALA B CA 1
ATOM 5597 C C . ALA B 1 295 ? -92.308 -89.835 -59.553 1.00 116.34 292 ALA B C 1
ATOM 5598 O O . ALA B 1 295 ? -91.513 -90.697 -60.008 1.00 120.54 292 ALA B O 1
ATOM 5600 N N . GLN B 1 296 ? -91.997 -88.542 -59.369 1.00 114.89 293 GLN B N 1
ATOM 5601 C CA . GLN B 1 296 ? -90.619 -87.976 -59.466 1.00 107.20 293 GLN B CA 1
ATOM 5602 C C . GLN B 1 296 ? -89.726 -88.609 -58.384 1.00 103.04 293 GLN B C 1
ATOM 5603 O O . GLN B 1 296 ? -88.602 -89.006 -58.729 1.00 105.31 293 GLN B O 1
ATOM 5609 N N . ALA B 1 297 ? -90.221 -88.727 -57.142 1.00 104.40 294 ALA B N 1
ATOM 5610 C CA . ALA B 1 297 ? -89.514 -89.297 -55.963 1.00 102.94 294 ALA B CA 1
ATOM 5611 C C . ALA B 1 297 ? -89.359 -90.825 -56.078 1.00 110.88 294 ALA B C 1
ATOM 5612 O O . ALA B 1 297 ? -88.557 -91.388 -55.301 1.00 106.62 294 ALA B O 1
ATOM 5614 N N . LYS B 1 298 ? -90.117 -91.474 -56.977 1.00 120.74 295 LYS B N 1
ATOM 5615 C CA . LYS B 1 298 ? -89.934 -92.894 -57.403 1.00 121.68 295 LYS B CA 1
ATOM 5616 C C . LYS B 1 298 ? -89.467 -92.912 -58.866 1.00 118.89 295 LYS B C 1
ATOM 5617 O O . LYS B 1 298 ? -88.577 -93.730 -59.174 1.00 119.79 295 LYS B O 1
ATOM 5623 N N . PHE B 1 304 ? -86.071 -84.399 -57.942 1.00 110.28 301 PHE B N 1
ATOM 5624 C CA . PHE B 1 304 ? -86.955 -84.243 -56.756 1.00 110.26 301 PHE B CA 1
ATOM 5625 C C . PHE B 1 304 ? -86.530 -85.241 -55.672 1.00 107.89 301 PHE B C 1
ATOM 5626 O O . PHE B 1 304 ? -86.252 -86.414 -55.989 1.00 102.15 301 PHE B O 1
ATOM 5634 N N . ARG B 1 305 ? -86.464 -84.769 -54.427 1.00 106.83 302 ARG B N 1
ATOM 5635 C CA . ARG B 1 305 ? -86.412 -85.622 -53.212 1.00 106.93 302 ARG B CA 1
ATOM 5636 C C . ARG B 1 305 ? -87.527 -85.136 -52.275 1.00 97.06 302 ARG B C 1
ATOM 5637 O O . ARG B 1 305 ? -87.540 -83.935 -51.920 1.00 92.52 302 ARG B O 1
ATOM 5645 N N . LEU B 1 306 ? -88.475 -86.020 -51.959 1.00 90.75 303 LEU B N 1
ATOM 5646 C CA . LEU B 1 306 ? -89.462 -85.809 -50.871 1.00 92.03 303 LEU B CA 1
ATOM 5647 C C . LEU B 1 306 ? -88.677 -85.668 -49.557 1.00 84.99 303 LEU B C 1
ATOM 5648 O O . LEU B 1 306 ? -88.369 -86.710 -48.926 1.00 75.90 303 LEU B O 1
ATOM 5653 N N . MET B 1 307 ? -88.308 -84.431 -49.204 1.00 78.26 304 MET B N 1
ATOM 5654 C CA . MET B 1 307 ? -87.568 -84.089 -47.956 1.00 76.80 304 MET B CA 1
ATOM 5655 C C . MET B 1 307 ? -88.523 -84.180 -46.756 1.00 73.86 304 MET B C 1
ATOM 5656 O O . MET B 1 307 ? -89.734 -83.911 -46.941 1.00 69.51 304 MET B O 1
ATOM 5661 N N . GLY B 1 308 ? -87.995 -84.567 -45.587 1.00 74.84 305 GLY B N 1
ATOM 5662 C CA . GLY B 1 308 ? -88.732 -84.734 -44.315 1.00 70.12 305 GLY B CA 1
ATOM 5663 C C . GLY B 1 308 ? -89.343 -86.126 -44.162 1.00 77.40 305 GLY B C 1
ATOM 5664 O O . GLY B 1 308 ? -90.156 -86.317 -43.209 1.00 65.54 305 GLY B O 1
ATOM 5665 N N . PHE B 1 309 ? -88.983 -87.069 -45.048 1.00 75.49 306 PHE B N 1
ATOM 5666 C CA . PHE B 1 309 ? -89.423 -88.494 -45.012 1.00 79.40 306 PHE B CA 1
ATOM 5667 C C . PHE B 1 309 ? -88.213 -89.414 -44.786 1.00 78.58 306 PHE B C 1
ATOM 5668 O O . PHE B 1 309 ? -87.128 -89.175 -45.363 1.00 60.06 306 PHE B O 1
ATOM 5676 N N . GLY B 1 310 ? -88.406 -90.446 -43.954 1.00 77.44 307 GLY B N 1
ATOM 5677 C CA . GLY B 1 310 ? -87.353 -91.388 -43.537 1.00 69.03 307 GLY B CA 1
ATOM 5678 C C . GLY B 1 310 ? -86.419 -90.773 -42.516 1.00 61.14 307 GLY B C 1
ATOM 5679 O O . GLY B 1 310 ? -86.549 -89.580 -42.188 1.00 53.96 307 GLY B O 1
ATOM 5680 N N . HIS B 1 311 ? -85.473 -91.564 -42.042 1.00 60.58 308 HIS B N 1
ATOM 5681 C CA . HIS B 1 311 ? -84.677 -91.256 -40.830 1.00 66.12 308 HIS B CA 1
ATOM 5682 C C . HIS B 1 311 ? -83.611 -92.333 -40.695 1.00 67.71 308 HIS B C 1
ATOM 5683 O O . HIS B 1 311 ? -83.862 -93.454 -41.182 1.00 62.01 308 HIS B O 1
ATOM 5690 N N . ARG B 1 312 ? -82.500 -92.009 -40.032 1.00 69.77 309 ARG B N 1
ATOM 5691 C CA . ARG B 1 312 ? -81.365 -92.943 -39.845 1.00 67.59 309 ARG B CA 1
ATOM 5692 C C . ARG B 1 312 ? -81.652 -93.914 -38.694 1.00 66.41 309 ARG B C 1
ATOM 5693 O O . ARG B 1 312 ? -81.050 -95.002 -38.706 1.00 58.82 309 ARG B O 1
ATOM 5701 N N . VAL B 1 313 ? -82.546 -93.546 -37.763 1.00 62.35 310 VAL B N 1
ATOM 5702 C CA . VAL B 1 313 ? -83.054 -94.457 -36.691 1.00 62.59 310 VAL B CA 1
ATOM 5703 C C . VAL B 1 313 ? -84.551 -94.769 -36.922 1.00 61.67 310 VAL B C 1
ATOM 5704 O O . VAL B 1 313 ? -84.835 -95.988 -37.012 1.00 53.56 310 VAL B O 1
ATOM 5708 N N . TYR B 1 314 ? -85.467 -93.784 -37.070 1.00 59.09 311 TYR B N 1
ATOM 5709 C CA . TYR B 1 314 ? -86.918 -94.075 -37.309 1.00 58.77 311 TYR B CA 1
ATOM 5710 C C . TYR B 1 314 ? -87.056 -94.904 -38.581 1.00 61.81 311 TYR B C 1
ATOM 5711 O O . TYR B 1 314 ? -86.659 -94.423 -39.650 1.00 57.79 311 TYR B O 1
ATOM 5720 N N . LYS B 1 315 ? -87.542 -96.143 -38.402 1.00 77.94 312 LYS B N 1
ATOM 5721 C CA . LYS B 1 315 ? -88.088 -97.065 -39.443 1.00 79.95 312 LYS B CA 1
ATOM 5722 C C . LYS B 1 315 ? -89.588 -97.263 -39.158 1.00 76.20 312 LYS B C 1
ATOM 5723 O O . LYS B 1 315 ? -90.101 -98.388 -39.334 1.00 70.31 312 LYS B O 1
ATOM 5729 N N . ASN B 1 316 ? -90.250 -96.189 -38.710 1.00 71.82 313 ASN B N 1
ATOM 5730 C CA . ASN B 1 316 ? -91.638 -96.177 -38.173 1.00 72.98 313 ASN B CA 1
ATOM 5731 C C . ASN B 1 316 ? -92.065 -94.709 -38.071 1.00 70.92 313 ASN B C 1
ATOM 5732 O O . ASN B 1 316 ? -91.236 -93.831 -38.444 1.00 68.35 313 ASN B O 1
ATOM 5737 N N . PHE B 1 317 ? -93.295 -94.475 -37.587 1.00 69.48 314 PHE B N 1
ATOM 5738 C CA . PHE B 1 317 ? -93.864 -93.150 -37.222 1.00 73.55 314 PHE B CA 1
ATOM 5739 C C . PHE B 1 317 ? -92.912 -92.411 -36.280 1.00 73.09 314 PHE B C 1
ATOM 5740 O O . PHE B 1 317 ? -92.512 -92.979 -35.235 1.00 80.56 314 PHE B O 1
ATOM 5748 N N . ASP B 1 318 ? -92.554 -91.183 -36.661 1.00 68.31 315 ASP B N 1
ATOM 5749 C CA . ASP B 1 318 ? -91.893 -90.200 -35.767 1.00 61.00 315 ASP B CA 1
ATOM 5750 C C . ASP B 1 318 ? -92.939 -89.674 -34.784 1.00 51.91 315 ASP B C 1
ATOM 5751 O O . ASP B 1 318 ? -93.843 -88.945 -35.170 1.00 51.83 315 ASP B O 1
ATOM 5756 N N . PRO B 1 319 ? -92.837 -90.007 -33.479 1.00 42.13 316 PRO B N 1
ATOM 5757 C CA . PRO B 1 319 ? -93.837 -89.592 -32.492 1.00 43.91 316 PRO B CA 1
ATOM 5758 C C . PRO B 1 319 ? -93.904 -88.067 -32.289 1.00 48.79 316 PRO B C 1
ATOM 5759 O O . PRO B 1 319 ? -94.960 -87.559 -31.963 1.00 50.75 316 PRO B O 1
ATOM 5763 N N . ARG B 1 320 ? -92.789 -87.362 -32.512 1.00 54.47 317 ARG B N 1
ATOM 5764 C CA . ARG B 1 320 ? -92.757 -85.872 -32.576 1.00 53.73 317 ARG B CA 1
ATOM 5765 C C . ARG B 1 320 ? -93.661 -85.398 -33.720 1.00 57.68 317 ARG B C 1
ATOM 5766 O O . ARG B 1 320 ? -94.593 -84.626 -33.436 1.00 54.87 317 ARG B O 1
ATOM 5774 N N . ALA B 1 321 ? -93.405 -85.893 -34.943 1.00 62.83 318 ALA B N 1
ATOM 5775 C CA . ALA B 1 321 ? -94.161 -85.583 -36.186 1.00 66.98 318 ALA B CA 1
ATOM 5776 C C . ALA B 1 321 ? -95.669 -85.721 -35.931 1.00 63.83 318 ALA B C 1
ATOM 5777 O O . ALA B 1 321 ? -96.410 -84.815 -36.299 1.00 68.08 318 ALA B O 1
ATOM 5779 N N . LYS B 1 322 ? -96.096 -86.805 -35.288 1.00 64.76 319 LYS B N 1
ATOM 5780 C CA . LYS B 1 322 ? -97.515 -87.030 -34.896 1.00 71.74 319 LYS B CA 1
ATOM 5781 C C . LYS B 1 322 ? -98.033 -85.805 -34.123 1.00 61.23 319 LYS B C 1
ATOM 5782 O O . LYS B 1 322 ? -99.096 -85.302 -34.504 1.00 52.97 319 LYS B O 1
ATOM 5788 N N . ILE B 1 323 ? -97.292 -85.336 -33.108 1.00 65.30 320 ILE B N 1
ATOM 5789 C CA . ILE B 1 323 ? -97.712 -84.266 -32.140 1.00 67.32 320 ILE B CA 1
ATOM 5790 C C . ILE B 1 323 ? -97.652 -82.878 -32.791 1.00 67.77 320 ILE B C 1
ATOM 5791 O O . ILE B 1 323 ? -98.330 -81.973 -32.262 1.00 66.12 320 ILE B O 1
ATOM 5796 N N . ILE B 1 324 ? -96.789 -82.696 -33.798 1.00 70.83 321 ILE B N 1
ATOM 5797 C CA . ILE B 1 324 ? -96.617 -81.408 -34.545 1.00 72.96 321 ILE B CA 1
ATOM 5798 C C . ILE B 1 324 ? -97.762 -81.311 -35.562 1.00 76.37 321 ILE B C 1
ATOM 5799 O O . ILE B 1 324 ? -98.461 -80.279 -35.538 1.00 67.79 321 ILE B O 1
ATOM 5804 N N . LYS B 1 325 ? -97.921 -82.360 -36.391 1.00 75.65 322 LYS B N 1
ATOM 5805 C CA . LYS B 1 325 ? -98.976 -82.530 -37.435 1.00 80.21 322 LYS B CA 1
ATOM 5806 C C . LYS B 1 325 ? -100.331 -82.075 -36.885 1.00 65.63 322 LYS B C 1
ATOM 5807 O O . LYS B 1 325 ? -101.045 -81.348 -37.593 1.00 68.05 322 LYS B O 1
ATOM 5813 N N . VAL B 1 326 ? -100.670 -82.528 -35.682 1.00 64.87 323 VAL B N 1
ATOM 5814 C CA . VAL B 1 326 ? -101.853 -82.044 -34.912 1.00 73.24 323 VAL B CA 1
ATOM 5815 C C . VAL B 1 326 ? -101.612 -80.564 -34.535 1.00 67.21 323 VAL B C 1
ATOM 5816 O O . VAL B 1 326 ? -102.386 -79.727 -35.002 1.00 63.98 323 VAL B O 1
ATOM 5820 N N . ALA B 1 327 ? -100.535 -80.228 -33.818 1.00 65.00 324 ALA B N 1
ATOM 5821 C CA . ALA B 1 327 ? -100.265 -78.876 -33.256 1.00 69.95 324 ALA B CA 1
ATOM 5822 C C . ALA B 1 327 ? -100.264 -77.787 -34.342 1.00 70.96 324 ALA B C 1
ATOM 5823 O O . ALA B 1 327 ? -100.428 -76.596 -33.979 1.00 67.40 324 ALA B O 1
ATOM 5825 N N . ALA B 1 328 ? -100.021 -78.152 -35.606 1.00 76.34 325 ALA B N 1
ATOM 5826 C CA . ALA B 1 328 ? -99.971 -77.213 -36.759 1.00 77.51 325 ALA B CA 1
ATOM 5827 C C . ALA B 1 328 ? -101.400 -76.752 -37.100 1.00 85.10 325 ALA B C 1
ATOM 5828 O O . ALA B 1 328 ? -101.669 -75.522 -36.967 1.00 86.65 325 ALA B O 1
ATOM 5830 N N . ASP B 1 329 ? -102.279 -77.703 -37.475 1.00 88.50 326 ASP B N 1
ATOM 5831 C CA . ASP B 1 329 ? -103.748 -77.516 -37.681 1.00 80.33 326 ASP B CA 1
ATOM 5832 C C . ASP B 1 329 ? -104.302 -76.682 -36.521 1.00 70.12 326 ASP B C 1
ATOM 5833 O O . ASP B 1 329 ? -104.850 -75.616 -36.775 1.00 64.75 326 ASP B O 1
ATOM 5838 N N . GLU B 1 330 ? -104.095 -77.144 -35.290 1.00 76.26 327 GLU B N 1
ATOM 5839 C CA . GLU B 1 330 ? -104.368 -76.405 -34.023 1.00 85.31 327 GLU B CA 1
ATOM 5840 C C . GLU B 1 330 ? -103.876 -74.951 -34.080 1.00 68.09 327 GLU B C 1
ATOM 5841 O O . GLU B 1 330 ? -104.663 -74.061 -33.805 1.00 60.60 327 GLU B O 1
ATOM 5847 N N . VAL B 1 331 ? -102.590 -74.720 -34.320 1.00 73.75 328 VAL B N 1
ATOM 5848 C CA . VAL B 1 331 ? -101.966 -73.386 -34.067 1.00 74.29 328 VAL B CA 1
ATOM 5849 C C . VAL B 1 331 ? -102.406 -72.405 -35.153 1.00 73.15 328 VAL B C 1
ATOM 5850 O O . VAL B 1 331 ? -102.694 -71.243 -34.803 1.00 65.79 328 VAL B O 1
ATOM 5854 N N . LEU B 1 332 ? -102.414 -72.840 -36.416 1.00 68.42 329 LEU B N 1
ATOM 5855 C CA . LEU B 1 332 ? -102.806 -71.971 -37.565 1.00 72.73 329 LEU B CA 1
ATOM 5856 C C . LEU B 1 332 ? -104.209 -71.392 -37.335 1.00 80.40 329 LEU B C 1
ATOM 5857 O O . LEU B 1 332 ? -104.360 -70.166 -37.490 1.00 78.73 329 LEU B O 1
ATOM 5862 N N . GLN B 1 333 ? -105.186 -72.227 -36.952 1.00 93.28 330 GLN B N 1
ATOM 5863 C CA . GLN B 1 333 ? -106.619 -71.822 -36.815 1.00 103.00 330 GLN B CA 1
ATOM 5864 C C . GLN B 1 333 ? -106.740 -70.793 -35.680 1.00 96.75 330 GLN B C 1
ATOM 5865 O O . GLN B 1 333 ? -107.372 -69.745 -35.908 1.00 104.21 330 GLN B O 1
ATOM 5871 N N . ALA B 1 334 ? -106.102 -71.057 -34.534 1.00 90.28 331 ALA B N 1
ATOM 5872 C CA . ALA B 1 334 ? -106.037 -70.160 -33.353 1.00 88.01 331 ALA B CA 1
ATOM 5873 C C . ALA B 1 334 ? -105.440 -68.792 -33.727 1.00 77.69 331 ALA B C 1
ATOM 5874 O O . ALA B 1 334 ? -105.734 -67.826 -33.020 1.00 78.28 331 ALA B O 1
ATOM 5876 N N . LEU B 1 335 ? -104.636 -68.704 -34.792 1.00 89.52 332 LEU B N 1
ATOM 5877 C CA . LEU B 1 335 ? -103.995 -67.440 -35.263 1.00 98.09 332 LEU B CA 1
ATOM 5878 C C . LEU B 1 335 ? -104.833 -66.830 -36.403 1.00 99.77 332 LEU B C 1
ATOM 5879 O O . LEU B 1 335 ? -104.397 -65.824 -37.002 1.00 92.43 332 LEU B O 1
ATOM 5884 N N . GLY B 1 336 ? -106.016 -67.396 -36.671 1.00 105.09 333 GLY B N 1
ATOM 5885 C CA . GLY B 1 336 ? -106.979 -66.874 -37.663 1.00 105.33 333 GLY B CA 1
ATOM 5886 C C . GLY B 1 336 ? -106.416 -66.933 -39.071 1.00 101.16 333 GLY B C 1
ATOM 5887 O O . GLY B 1 336 ? -106.599 -65.962 -39.829 1.00 103.17 333 GLY B O 1
ATOM 5888 N N . MET B 1 337 ? -105.722 -68.025 -39.391 1.00 93.25 334 MET B N 1
ATOM 5889 C CA . MET B 1 337 ? -105.194 -68.328 -40.742 1.00 90.74 334 MET B CA 1
ATOM 5890 C C . MET B 1 337 ? -105.945 -69.569 -41.239 1.00 96.77 334 MET B C 1
ATOM 5891 O O . MET B 1 337 ? -105.309 -70.607 -41.502 1.00 95.68 334 MET B O 1
ATOM 5896 N N . GLN B 1 338 ? -107.273 -69.446 -41.339 1.00 113.53 335 GLN B N 1
ATOM 5897 C CA . GLN B 1 338 ? -108.213 -70.540 -41.722 1.00 122.19 335 GLN B CA 1
ATOM 5898 C C . GLN B 1 338 ? -108.032 -70.809 -43.223 1.00 131.58 335 GLN B C 1
ATOM 5899 O O . GLN B 1 338 ? -109.013 -70.675 -43.991 1.00 132.45 335 GLN B O 1
ATOM 5905 N N . ASN B 1 339 ? -106.798 -71.163 -43.600 1.00 129.56 336 ASN B N 1
ATOM 5906 C CA . ASN B 1 339 ? -106.312 -71.451 -44.978 1.00 122.22 336 ASN B CA 1
ATOM 5907 C C . ASN B 1 339 ? -104.831 -71.822 -44.849 1.00 116.70 336 ASN B C 1
ATOM 5908 O O . ASN B 1 339 ? -104.123 -71.189 -44.033 1.00 118.55 336 ASN B O 1
ATOM 5913 N N . SER B 1 340 ? -104.396 -72.841 -45.586 1.00 103.82 337 SER B N 1
ATOM 5914 C CA . SER B 1 340 ? -103.006 -73.358 -45.574 1.00 92.69 337 SER B CA 1
ATOM 5915 C C . SER B 1 340 ? -102.842 -74.315 -46.745 1.00 85.17 337 SER B C 1
ATOM 5916 O O . SER B 1 340 ? -103.044 -75.522 -46.607 1.00 83.14 337 SER B O 1
ATOM 5919 N N . PRO B 1 341 ? -102.505 -73.791 -47.943 1.00 82.36 338 PRO B N 1
ATOM 5920 C CA . PRO B 1 341 ? -102.194 -74.654 -49.078 1.00 81.65 338 PRO B CA 1
ATOM 5921 C C . PRO B 1 341 ? -101.044 -75.593 -48.679 1.00 84.28 338 PRO B C 1
ATOM 5922 O O . PRO B 1 341 ? -101.041 -76.747 -49.104 1.00 70.23 338 PRO B O 1
ATOM 5926 N N . LEU B 1 342 ? -100.125 -75.073 -47.848 1.00 87.10 339 LEU B N 1
ATOM 5927 C CA . LEU B 1 342 ? -98.882 -75.764 -47.405 1.00 81.51 339 LEU B CA 1
ATOM 5928 C C . LEU B 1 342 ? -99.263 -76.985 -46.553 1.00 80.09 339 LEU B C 1
ATOM 5929 O O . LEU B 1 342 ? -98.700 -78.063 -46.836 1.00 71.28 339 LEU B O 1
ATOM 5934 N N . LEU B 1 343 ? -100.189 -76.851 -45.587 1.00 76.12 340 LEU B N 1
ATOM 5935 C CA . LEU B 1 343 ? -100.607 -77.993 -44.715 1.00 78.44 340 LEU B CA 1
ATOM 5936 C C . LEU B 1 343 ? -101.404 -79.012 -45.552 1.00 73.22 340 LEU B C 1
ATOM 5937 O O . LEU B 1 343 ? -101.173 -80.233 -45.376 1.00 69.23 340 LEU B O 1
ATOM 5942 N N . LYS B 1 344 ? -102.250 -78.533 -46.468 1.00 74.60 341 LYS B N 1
ATOM 5943 C CA . LYS B 1 344 ? -103.052 -79.369 -47.409 1.00 77.35 341 LYS B CA 1
ATOM 5944 C C . LYS B 1 344 ? -102.113 -80.268 -48.233 1.00 73.80 341 LYS B C 1
ATOM 5945 O O . LYS B 1 344 ? -102.362 -81.486 -48.302 1.00 77.79 341 LYS B O 1
ATOM 5951 N N . ILE B 1 345 ? -101.051 -79.693 -48.804 1.00 71.73 342 ILE B N 1
ATOM 5952 C CA . ILE B 1 345 ? -100.040 -80.421 -49.632 1.00 71.62 342 ILE B CA 1
ATOM 5953 C C . ILE B 1 345 ? -99.274 -81.408 -48.739 1.00 75.05 342 ILE B C 1
ATOM 5954 O O . ILE B 1 345 ? -99.275 -82.615 -49.074 1.00 80.29 342 ILE B O 1
ATOM 5959 N N . ALA B 1 346 ? -98.640 -80.924 -47.660 1.00 71.25 343 ALA B N 1
ATOM 5960 C CA . ALA B 1 346 ? -97.916 -81.751 -46.657 1.00 73.17 343 ALA B CA 1
ATOM 5961 C C . ALA B 1 346 ? -98.801 -82.947 -46.255 1.00 74.36 343 ALA B C 1
ATOM 5962 O O . ALA B 1 346 ? -98.276 -84.100 -46.253 1.00 68.35 343 ALA B O 1
ATOM 5964 N N . THR B 1 347 ? -100.097 -82.708 -45.988 1.00 72.08 344 THR B N 1
ATOM 5965 C CA . THR B 1 347 ? -101.057 -83.746 -45.510 1.00 76.05 344 THR B CA 1
ATOM 5966 C C . THR B 1 347 ? -101.285 -84.826 -46.585 1.00 82.23 344 THR B C 1
ATOM 5967 O O . THR B 1 347 ? -101.226 -86.022 -46.231 1.00 80.93 344 THR B O 1
ATOM 5971 N N . GLU B 1 348 ? -101.523 -84.453 -47.844 1.00 84.61 345 GLU B N 1
ATOM 5972 C CA . GLU B 1 348 ? -101.748 -85.451 -48.926 1.00 87.56 345 GLU B CA 1
ATOM 5973 C C . GLU B 1 348 ? -100.480 -86.292 -49.140 1.00 88.48 345 GLU B C 1
ATOM 5974 O O . GLU B 1 348 ? -100.627 -87.500 -49.401 1.00 90.58 345 GLU B O 1
ATOM 5980 N N . LEU B 1 349 ? -99.289 -85.687 -49.036 1.00 90.69 346 LEU B N 1
ATOM 5981 C CA . LEU B 1 349 ? -97.981 -86.330 -49.374 1.00 92.86 346 LEU B CA 1
ATOM 5982 C C . LEU B 1 349 ? -97.691 -87.479 -48.395 1.00 91.81 346 LEU B C 1
ATOM 5983 O O . LEU B 1 349 ? -97.175 -88.527 -48.855 1.00 91.99 346 LEU B O 1
ATOM 5988 N N . GLU B 1 350 ? -98.011 -87.297 -47.107 1.00 87.66 347 GLU B N 1
ATOM 5989 C CA . GLU B 1 350 ? -97.915 -88.368 -46.079 1.00 85.42 347 GLU B CA 1
ATOM 5990 C C . GLU B 1 350 ? -99.004 -89.421 -46.337 1.00 84.81 347 GLU B C 1
ATOM 5991 O O . GLU B 1 350 ? -98.722 -90.598 -46.071 1.00 79.37 347 GLU B O 1
ATOM 5997 N N . GLN B 1 351 ? -100.187 -89.030 -46.839 1.00 87.70 348 GLN B N 1
ATOM 5998 C CA . GLN B 1 351 ? -101.309 -89.964 -47.174 1.00 89.89 348 GLN B CA 1
ATOM 5999 C C . GLN B 1 351 ? -100.871 -90.943 -48.266 1.00 87.66 348 GLN B C 1
ATOM 6000 O O . GLN B 1 351 ? -101.051 -92.163 -48.059 1.00 94.56 348 GLN B O 1
ATOM 6006 N N . ALA B 1 352 ? -100.336 -90.414 -49.377 1.00 80.92 349 ALA B N 1
ATOM 6007 C CA . ALA B 1 352 ? -99.840 -91.176 -50.548 1.00 77.04 349 ALA B CA 1
ATOM 6008 C C . ALA B 1 352 ? -98.732 -92.142 -50.098 1.00 75.74 349 ALA B C 1
ATOM 6009 O O . ALA B 1 352 ? -98.913 -93.361 -50.297 1.00 84.11 349 ALA B O 1
ATOM 6011 N N . ALA B 1 353 ? -97.661 -91.619 -49.485 1.00 67.31 350 ALA B N 1
ATOM 6012 C CA . ALA B 1 353 ? -96.448 -92.357 -49.041 1.00 66.70 350 ALA B CA 1
ATOM 6013 C C . ALA B 1 353 ? -96.828 -93.656 -48.308 1.00 67.63 350 ALA B C 1
ATOM 6014 O O . ALA B 1 353 ? -96.238 -94.708 -48.614 1.00 60.21 350 ALA B O 1
ATOM 6016 N N . LEU B 1 354 ? -97.812 -93.590 -47.406 1.00 73.77 351 LEU B N 1
ATOM 6017 C CA . LEU B 1 354 ? -98.256 -94.727 -46.552 1.00 79.47 351 LEU B CA 1
ATOM 6018 C C . LEU B 1 354 ? -99.208 -95.654 -47.331 1.00 81.25 351 LEU B C 1
ATOM 6019 O O . LEU B 1 354 ? -99.505 -96.727 -46.793 1.00 81.92 351 LEU B O 1
ATOM 6024 N N . THR B 1 355 ? -99.665 -95.250 -48.528 1.00 86.67 352 THR B N 1
ATOM 6025 C CA . THR B 1 355 ? -100.475 -96.059 -49.487 1.00 87.68 352 THR B CA 1
ATOM 6026 C C . THR B 1 355 ? -99.618 -96.549 -50.667 1.00 86.75 352 THR B C 1
ATOM 6027 O O . THR B 1 355 ? -100.157 -97.326 -51.477 1.00 82.46 352 THR B O 1
ATOM 6031 N N . ASP B 1 356 ? -98.370 -96.074 -50.795 1.00 90.61 353 ASP B N 1
ATOM 6032 C CA . ASP B 1 356 ? -97.409 -96.448 -51.875 1.00 92.82 353 ASP B CA 1
ATOM 6033 C C . ASP B 1 356 ? -96.372 -97.426 -51.294 1.00 93.78 353 ASP B C 1
ATOM 6034 O O . ASP B 1 356 ? -95.612 -97.001 -50.380 1.00 83.49 353 ASP B O 1
ATOM 6039 N N . GLN B 1 357 ? -96.333 -98.666 -51.815 1.00 90.65 354 GLN B N 1
ATOM 6040 C CA . GLN B 1 357 ? -95.480 -99.809 -51.349 1.00 93.11 354 GLN B CA 1
ATOM 6041 C C . GLN B 1 357 ? -93.985 -99.474 -51.535 1.00 88.03 354 GLN B C 1
ATOM 6042 O O . GLN B 1 357 ? -93.162 -100.053 -50.799 1.00 89.68 354 GLN B O 1
ATOM 6048 N N . TYR B 1 358 ? -93.627 -98.589 -52.472 1.00 87.57 355 TYR B N 1
ATOM 6049 C CA . TYR B 1 358 ? -92.225 -98.146 -52.703 1.00 94.12 355 TYR B CA 1
ATOM 6050 C C . TYR B 1 358 ? -91.644 -97.567 -51.405 1.00 87.02 355 TYR B C 1
ATOM 6051 O O . TYR B 1 358 ? -90.472 -97.884 -51.053 1.00 80.31 355 TYR B O 1
ATOM 6060 N N . PHE B 1 359 ? -92.440 -96.717 -50.742 1.00 82.88 356 PHE B N 1
ATOM 6061 C CA . PHE B 1 359 ? -92.097 -95.991 -49.489 1.00 84.10 356 PHE B CA 1
ATOM 6062 C C . PHE B 1 359 ? -92.232 -96.949 -48.298 1.00 80.03 356 PHE B C 1
ATOM 6063 O O . PHE B 1 359 ? -91.366 -96.874 -47.414 1.00 74.11 356 PHE B O 1
ATOM 6071 N N . ILE B 1 360 ? -93.252 -97.824 -48.284 1.00 76.05 357 ILE B N 1
ATOM 6072 C CA . ILE B 1 360 ? -93.541 -98.747 -47.139 1.00 82.90 357 ILE B CA 1
ATOM 6073 C C . ILE B 1 360 ? -92.362 -99.720 -46.962 1.00 87.65 357 ILE B C 1
ATOM 6074 O O . ILE B 1 360 ? -91.907 -99.880 -45.799 1.00 75.84 357 ILE B O 1
ATOM 6079 N N . ASP B 1 361 ? -91.880 -100.320 -48.065 1.00 98.29 358 ASP B N 1
ATOM 6080 C CA . ASP B 1 361 ? -90.763 -101.310 -48.106 1.00 97.79 358 ASP B CA 1
ATOM 6081 C C . ASP B 1 361 ? -89.447 -100.655 -47.653 1.00 101.58 358 ASP B C 1
ATOM 6082 O O . ASP B 1 361 ? -88.622 -101.373 -47.039 1.00 85.60 358 ASP B O 1
ATOM 6087 N N . ARG B 1 362 ? -89.259 -99.357 -47.939 1.00 105.84 359 ARG B N 1
ATOM 6088 C CA . ARG B 1 362 ? -88.031 -98.588 -47.589 1.00 109.54 359 ARG B CA 1
ATOM 6089 C C . ARG B 1 362 ? -88.250 -97.802 -46.278 1.00 103.86 359 ARG B C 1
ATOM 6090 O O . ARG B 1 362 ? -87.304 -97.112 -45.842 1.00 95.36 359 ARG B O 1
ATOM 6098 N N . LYS B 1 363 ? -89.431 -97.928 -45.653 1.00 101.08 360 LYS B N 1
ATOM 6099 C CA . LYS B 1 363 ? -89.756 -97.451 -44.273 1.00 100.34 360 LYS B CA 1
ATOM 6100 C C . LYS B 1 363 ? -89.595 -95.917 -44.159 1.00 98.90 360 LYS B C 1
ATOM 6101 O O . LYS B 1 363 ? -89.153 -95.435 -43.076 1.00 85.51 360 LYS B O 1
ATOM 6107 N N . LEU B 1 364 ? -89.984 -95.184 -45.219 1.00 93.90 361 LEU B N 1
ATOM 6108 C CA . LEU B 1 364 ? -90.054 -93.693 -45.288 1.00 95.96 361 LEU B CA 1
ATOM 6109 C C . LEU B 1 364 ? -91.356 -93.205 -44.629 1.00 85.50 361 LEU B C 1
ATOM 6110 O O . LEU B 1 364 ? -92.372 -93.043 -45.344 1.00 82.37 361 LEU B O 1
ATOM 6115 N N . TYR B 1 365 ? -91.318 -92.989 -43.313 1.00 80.72 362 TYR B N 1
ATOM 6116 C CA . TYR B 1 365 ? -92.334 -92.227 -42.543 1.00 78.55 362 TYR B CA 1
ATOM 6117 C C . TYR B 1 365 ? -91.901 -90.762 -42.521 1.00 86.39 362 TYR B C 1
ATOM 6118 O O . TYR B 1 365 ? -90.701 -90.479 -42.637 1.00 68.01 362 TYR B O 1
ATOM 6127 N N . PRO B 1 366 ? -92.842 -89.789 -42.379 1.00 83.68 363 PRO B N 1
ATOM 6128 C CA . PRO B 1 366 ? -92.453 -88.403 -42.134 1.00 82.56 363 PRO B CA 1
ATOM 6129 C C . PRO B 1 366 ? -91.681 -88.336 -40.800 1.00 75.50 363 PRO B C 1
ATOM 6130 O O . PRO B 1 366 ? -91.917 -89.172 -39.905 1.00 60.96 363 PRO B O 1
ATOM 6134 N N . ASN B 1 367 ? -90.715 -87.416 -40.729 1.00 70.18 364 ASN B N 1
ATOM 6135 C CA . ASN B 1 367 ? -89.909 -87.125 -39.507 1.00 72.89 364 ASN B CA 1
ATOM 6136 C C . ASN B 1 367 ? -90.269 -85.704 -39.029 1.00 68.95 364 ASN B C 1
ATOM 6137 O O . ASN B 1 367 ? -91.080 -85.026 -39.738 1.00 60.95 364 ASN B O 1
ATOM 6142 N N . VAL B 1 368 ? -89.692 -85.275 -37.893 1.00 69.97 365 VAL B N 1
ATOM 6143 C CA . VAL B 1 368 ? -89.984 -83.980 -37.185 1.00 73.62 365 VAL B CA 1
ATOM 6144 C C . VAL B 1 368 ? -89.954 -82.804 -38.175 1.00 70.36 365 VAL B C 1
ATOM 6145 O O . VAL B 1 368 ? -90.845 -81.912 -38.077 1.00 62.16 365 VAL B O 1
ATOM 6149 N N . ASP B 1 369 ? -88.991 -82.845 -39.111 1.00 72.77 366 ASP B N 1
ATOM 6150 C CA . ASP B 1 369 ? -88.651 -81.775 -40.092 1.00 69.19 366 ASP B CA 1
ATOM 6151 C C . ASP B 1 369 ? -89.851 -81.485 -41.027 1.00 63.40 366 ASP B C 1
ATOM 6152 O O . ASP B 1 369 ? -89.838 -80.423 -41.647 1.00 59.73 366 ASP B O 1
ATOM 6157 N N . PHE B 1 370 ? -90.877 -82.347 -41.116 1.00 65.96 367 PHE B N 1
ATOM 6158 C CA . PHE B 1 370 ? -91.898 -82.285 -42.208 1.00 72.89 367 PHE B CA 1
ATOM 6159 C C . PHE B 1 370 ? -92.982 -81.222 -41.918 1.00 64.24 367 PHE B C 1
ATOM 6160 O O . PHE B 1 370 ? -93.580 -80.691 -42.878 1.00 56.27 367 PHE B O 1
ATOM 6168 N N . TYR B 1 371 ? -93.258 -80.921 -40.646 1.00 76.63 368 TYR B N 1
ATOM 6169 C CA . TYR B 1 371 ? -94.459 -80.148 -40.220 1.00 71.13 368 TYR B CA 1
ATOM 6170 C C . TYR B 1 371 ? -94.082 -78.928 -39.361 1.00 64.49 368 TYR B C 1
ATOM 6171 O O . TYR B 1 371 ? -94.983 -78.142 -39.053 1.00 54.09 368 TYR B O 1
ATOM 6180 N N . SER B 1 372 ? -92.812 -78.762 -38.957 1.00 61.65 369 SER B N 1
ATOM 6181 C CA . SER B 1 372 ? -92.366 -77.661 -38.047 1.00 52.07 369 SER B CA 1
ATOM 6182 C C . SER B 1 372 ? -92.281 -76.333 -38.803 1.00 49.01 369 SER B C 1
ATOM 6183 O O . SER B 1 372 ? -92.619 -75.268 -38.235 1.00 48.98 369 SER B O 1
ATOM 6186 N N . GLY B 1 373 ? -91.841 -76.384 -40.056 1.00 41.79 370 GLY B N 1
ATOM 6187 C CA . GLY B 1 373 ? -91.701 -75.179 -40.889 1.00 46.30 370 GLY B CA 1
ATOM 6188 C C . GLY B 1 373 ? -92.998 -74.387 -40.990 1.00 41.58 370 GLY B C 1
ATOM 6189 O O . GLY B 1 373 ? -92.929 -73.157 -40.990 1.00 44.84 370 GLY B O 1
ATOM 6190 N N . ILE B 1 374 ? -94.143 -75.058 -41.090 1.00 42.51 371 ILE B N 1
ATOM 6191 C CA . ILE B 1 374 ? -95.481 -74.400 -41.187 1.00 45.35 371 ILE B CA 1
ATOM 6192 C C . ILE B 1 374 ? -95.724 -73.566 -39.924 1.00 38.28 371 ILE B C 1
ATOM 6193 O O . ILE B 1 374 ? -96.005 -72.367 -40.021 1.00 42.61 371 ILE B O 1
ATOM 6198 N N . ILE B 1 375 ? -95.538 -74.164 -38.759 1.00 44.82 372 ILE B N 1
ATOM 6199 C CA . ILE B 1 375 ? -95.704 -73.464 -37.453 1.00 45.15 372 ILE B CA 1
ATOM 6200 C C . ILE B 1 375 ? -94.730 -72.276 -37.422 1.00 46.37 372 ILE B C 1
ATOM 6201 O O . ILE B 1 375 ? -95.185 -71.160 -37.150 1.00 44.79 372 ILE B O 1
ATOM 6206 N N . TYR B 1 376 ? -93.457 -72.448 -37.819 1.00 47.85 373 TYR B N 1
ATOM 6207 C CA . TYR B 1 376 ? -92.467 -71.331 -37.786 1.00 46.47 373 TYR B CA 1
ATOM 6208 C C . TYR B 1 376 ? -92.913 -70.239 -38.745 1.00 46.87 373 TYR B C 1
ATOM 6209 O O . TYR B 1 376 ? -92.814 -69.027 -38.399 1.00 50.25 373 TYR B O 1
ATOM 6218 N N . LYS B 1 377 ? -93.342 -70.621 -39.946 1.00 48.13 374 LYS B N 1
ATOM 6219 C CA . LYS B 1 377 ? -93.776 -69.610 -40.940 1.00 48.59 374 LYS B CA 1
ATOM 6220 C C . LYS B 1 377 ? -94.938 -68.814 -40.316 1.00 51.91 374 LYS B C 1
ATOM 6221 O O . LYS B 1 377 ? -94.928 -67.563 -40.419 1.00 53.20 374 LYS B O 1
ATOM 6227 N N . ALA B 1 378 ? -95.880 -69.512 -39.673 1.00 51.00 375 ALA B N 1
ATOM 6228 C CA . ALA B 1 378 ? -97.090 -68.932 -39.030 1.00 56.54 375 ALA B CA 1
ATOM 6229 C C . ALA B 1 378 ? -96.711 -67.916 -37.938 1.00 64.02 375 ALA B C 1
ATOM 6230 O O . ALA B 1 378 ? -97.442 -66.920 -37.836 1.00 74.55 375 ALA B O 1
ATOM 6232 N N . LEU B 1 379 ? -95.620 -68.116 -37.172 1.00 62.57 376 LEU B N 1
ATOM 6233 C CA . LEU B 1 379 ? -95.227 -67.184 -36.064 1.00 53.59 376 LEU B CA 1
ATOM 6234 C C . LEU B 1 379 ? -94.374 -66.031 -36.610 1.00 51.64 376 LEU B C 1
ATOM 6235 O O . LEU B 1 379 ? -93.932 -65.224 -35.800 1.00 64.42 376 LEU B O 1
ATOM 6240 N N . GLY B 1 380 ? -94.178 -65.947 -37.934 1.00 51.04 377 GLY B N 1
ATOM 6241 C CA . GLY B 1 380 ? -93.440 -64.868 -38.617 1.00 45.42 377 GLY B CA 1
ATOM 6242 C C . GLY B 1 380 ? -91.940 -65.125 -38.671 1.00 45.83 377 GLY B C 1
ATOM 6243 O O . GLY B 1 380 ? -91.205 -64.253 -39.180 1.00 47.11 377 GLY B O 1
ATOM 6244 N N . ILE B 1 381 ? -91.463 -66.282 -38.212 1.00 47.37 378 ILE B N 1
ATOM 6245 C CA . ILE B 1 381 ? -90.012 -66.645 -38.314 1.00 43.78 378 ILE B CA 1
ATOM 6246 C C . ILE B 1 381 ? -89.647 -66.925 -39.771 1.00 39.22 378 ILE B C 1
ATOM 6247 O O . ILE B 1 381 ? -90.198 -67.827 -40.377 1.00 44.48 378 ILE B O 1
ATOM 6252 N N . PRO B 1 382 ? -88.707 -66.185 -40.391 1.00 38.58 379 PRO B N 1
ATOM 6253 C CA . PRO B 1 382 ? -88.332 -66.439 -41.784 1.00 41.23 379 PRO B CA 1
ATOM 6254 C C . PRO B 1 382 ? -87.515 -67.740 -41.929 1.00 46.69 379 PRO B C 1
ATOM 6255 O O . PRO B 1 382 ? -86.916 -68.241 -40.955 1.00 40.21 379 PRO B O 1
ATOM 6259 N N . THR B 1 383 ? -87.503 -68.289 -43.140 1.00 44.20 380 THR B N 1
ATOM 6260 C CA . THR B 1 383 ? -86.925 -69.620 -43.432 1.00 42.50 380 THR B CA 1
ATOM 6261 C C . THR B 1 383 ? -85.438 -69.607 -43.086 1.00 41.11 380 THR B C 1
ATOM 6262 O O . THR B 1 383 ? -84.966 -70.636 -42.557 1.00 38.78 380 THR B O 1
ATOM 6266 N N . GLU B 1 384 ? -84.728 -68.497 -43.293 1.00 36.90 381 GLU B N 1
ATOM 6267 C CA . GLU B 1 384 ? -83.287 -68.457 -42.936 1.00 42.83 381 GLU B CA 1
ATOM 6268 C C . GLU B 1 384 ? -83.071 -68.426 -41.403 1.00 36.81 381 GLU B C 1
ATOM 6269 O O . GLU B 1 384 ? -81.922 -68.501 -41.003 1.00 34.78 381 GLU B O 1
ATOM 6275 N N . MET B 1 385 ? -84.106 -68.426 -40.562 1.00 35.84 382 MET B N 1
ATOM 6276 C CA . MET B 1 385 ? -83.955 -68.545 -39.073 1.00 33.49 382 MET B CA 1
ATOM 6277 C C . MET B 1 385 ? -84.313 -69.965 -38.601 1.00 37.46 382 MET B C 1
ATOM 6278 O O . MET B 1 385 ? -84.186 -70.230 -37.384 1.00 34.82 382 MET B O 1
ATOM 6283 N N . PHE B 1 386 ? -84.720 -70.877 -39.499 1.00 35.00 383 PHE B N 1
ATOM 6284 C CA . PHE B 1 386 ? -85.252 -72.203 -39.080 1.00 36.72 383 PHE B CA 1
ATOM 6285 C C . PHE B 1 386 ? -84.200 -72.982 -38.299 1.00 32.23 383 PHE B C 1
ATOM 6286 O O . PHE B 1 386 ? -84.576 -73.609 -37.318 1.00 31.67 383 PHE B O 1
ATOM 6294 N N . THR B 1 387 ? -82.952 -73.007 -38.759 1.00 30.60 384 THR B N 1
ATOM 6295 C CA . THR B 1 387 ? -81.892 -73.826 -38.111 1.00 29.68 384 THR B CA 1
ATOM 6296 C C . THR B 1 387 ? -81.445 -73.159 -36.805 1.00 27.13 384 THR B C 1
ATOM 6297 O O . THR B 1 387 ? -81.027 -73.898 -35.908 1.00 28.48 384 THR B O 1
ATOM 6301 N N . VAL B 1 388 ? -81.532 -71.831 -36.689 1.00 28.43 385 VAL B N 1
ATOM 6302 C CA . VAL B 1 388 ? -81.299 -71.115 -35.392 1.00 30.20 385 VAL B CA 1
ATOM 6303 C C . VAL B 1 388 ? -82.358 -71.586 -34.391 1.00 28.80 385 VAL B C 1
ATOM 6304 O O . VAL B 1 388 ? -81.999 -71.861 -33.208 1.00 28.51 385 VAL B O 1
ATOM 6308 N N . MET B 1 389 ? -83.603 -71.699 -34.829 1.00 28.72 386 MET B N 1
ATOM 6309 C CA . MET B 1 389 ? -84.719 -72.177 -33.953 1.00 33.81 386 MET B CA 1
ATOM 6310 C C . MET B 1 389 ? -84.396 -73.610 -33.521 1.00 32.60 386 MET B C 1
ATOM 6311 O O . MET B 1 389 ? -84.520 -73.925 -32.318 1.00 32.41 386 MET B O 1
ATOM 6316 N N . PHE B 1 390 ? -83.950 -74.444 -34.470 1.00 31.04 387 PHE B N 1
ATOM 6317 C CA . PHE B 1 390 ? -83.571 -75.851 -34.191 1.00 30.26 387 PHE B CA 1
ATOM 6318 C C . PHE B 1 390 ? -82.453 -75.850 -33.135 1.00 29.97 387 PHE B C 1
ATOM 6319 O O . PHE B 1 390 ? -82.549 -76.635 -32.191 1.00 30.09 387 PHE B O 1
ATOM 6327 N N . ALA B 1 391 ? -81.387 -75.068 -33.325 1.00 28.29 388 ALA B N 1
ATOM 6328 C CA . ALA B 1 391 ? -80.281 -74.957 -32.333 1.00 27.19 388 ALA B CA 1
ATOM 6329 C C . ALA B 1 391 ? -80.824 -74.493 -30.973 1.00 26.83 388 ALA B C 1
ATOM 6330 O O . ALA B 1 391 ? -80.396 -75.034 -29.945 1.00 26.32 388 ALA B O 1
ATOM 6332 N N . LEU B 1 392 ? -81.752 -73.540 -30.942 1.00 29.74 389 LEU B N 1
ATOM 6333 C CA . LEU B 1 392 ? -82.294 -73.046 -29.641 1.00 30.92 389 LEU B CA 1
ATOM 6334 C C . LEU B 1 392 ? -83.030 -74.179 -28.905 1.00 30.61 389 LEU B C 1
ATOM 6335 O O . LEU B 1 392 ? -82.869 -74.297 -27.676 1.00 31.36 389 LEU B O 1
ATOM 6340 N N . GLY B 1 393 ? -83.784 -75.009 -29.635 1.00 28.87 390 GLY B N 1
ATOM 6341 C CA . GLY B 1 393 ? -84.516 -76.171 -29.104 1.00 27.11 390 GLY B CA 1
ATOM 6342 C C . GLY B 1 393 ? -83.578 -77.236 -28.614 1.00 30.49 390 GLY B C 1
ATOM 6343 O O . GLY B 1 393 ? -83.737 -77.710 -27.427 1.00 30.08 390 GLY B O 1
ATOM 6344 N N . ARG B 1 394 ? -82.588 -77.575 -29.444 1.00 28.04 391 ARG B N 1
ATOM 6345 C CA . ARG B 1 394 ? -81.672 -78.724 -29.197 1.00 26.77 391 ARG B CA 1
ATOM 6346 C C . ARG B 1 394 ? -80.668 -78.408 -28.074 1.00 25.89 391 ARG B C 1
ATOM 6347 O O . ARG B 1 394 ? -80.092 -79.380 -27.553 1.00 25.39 391 ARG B O 1
ATOM 6355 N N . LEU B 1 395 ? -80.429 -77.125 -27.753 1.00 26.48 392 LEU B N 1
ATOM 6356 C CA . LEU B 1 395 ? -79.365 -76.666 -26.824 1.00 25.80 392 LEU B CA 1
ATOM 6357 C C . LEU B 1 395 ? -79.390 -77.453 -25.516 1.00 24.98 392 LEU B C 1
ATOM 6358 O O . LEU B 1 395 ? -78.364 -78.027 -25.118 1.00 26.44 392 LEU B O 1
ATOM 6363 N N . PRO B 1 396 ? -80.535 -77.566 -24.795 1.00 29.76 393 PRO B N 1
ATOM 6364 C CA . PRO B 1 396 ? -80.543 -78.329 -23.529 1.00 27.76 393 PRO B CA 1
ATOM 6365 C C . PRO B 1 396 ? -80.155 -79.799 -23.755 1.00 26.69 393 PRO B C 1
ATOM 6366 O O . PRO B 1 396 ? -79.481 -80.370 -22.902 1.00 26.05 393 PRO B O 1
ATOM 6370 N N . GLY B 1 397 ? -80.458 -80.369 -24.926 1.00 24.38 394 GLY B N 1
ATOM 6371 C CA . GLY B 1 397 ? -80.001 -81.745 -25.248 1.00 25.26 394 GLY B CA 1
ATOM 6372 C C . GLY B 1 397 ? -78.478 -81.847 -25.341 1.00 29.64 394 GLY B C 1
ATOM 6373 O O . GLY B 1 397 ? -77.847 -82.705 -24.651 1.00 31.04 394 GLY B O 1
ATOM 6374 N N . TRP B 1 398 ? -77.866 -81.000 -26.171 1.00 28.64 395 TRP B N 1
ATOM 6375 C CA . TRP B 1 398 ? -76.388 -80.807 -26.215 1.00 24.39 395 TRP B CA 1
ATOM 6376 C C . TRP B 1 398 ? -75.824 -80.627 -24.795 1.00 24.90 395 TRP B C 1
ATOM 6377 O O . TRP B 1 398 ? -74.805 -81.251 -24.477 1.00 24.47 395 TRP B O 1
ATOM 6388 N N . ILE B 1 399 ? -76.368 -79.709 -23.999 1.00 24.35 396 ILE B N 1
ATOM 6389 C CA . ILE B 1 399 ? -75.799 -79.450 -22.643 1.00 25.70 396 ILE B CA 1
ATOM 6390 C C . ILE B 1 399 ? -75.827 -80.764 -21.823 1.00 27.69 396 ILE B C 1
ATOM 6391 O O . ILE B 1 399 ? -74.776 -81.150 -21.254 1.00 28.62 396 ILE B O 1
ATOM 6396 N N . ALA B 1 400 ? -76.958 -81.474 -21.839 1.00 29.09 397 ALA B N 1
ATOM 6397 C CA . ALA B 1 400 ? -77.198 -82.715 -21.069 1.00 28.91 397 ALA B CA 1
ATOM 6398 C C . ALA B 1 400 ? -76.182 -83.761 -21.482 1.00 28.28 397 ALA B C 1
ATOM 6399 O O . ALA B 1 400 ? -75.602 -84.439 -20.588 1.00 25.63 397 ALA B O 1
ATOM 6401 N N . GLN B 1 401 ? -75.995 -83.885 -22.796 1.00 29.09 398 GLN B N 1
ATOM 6402 C CA . GLN B 1 401 ? -75.057 -84.843 -23.411 1.00 26.47 398 GLN B CA 1
ATOM 6403 C C . GLN B 1 401 ? -73.641 -84.436 -23.025 1.00 29.14 398 GLN B C 1
ATOM 6404 O O . GLN B 1 401 ? -72.850 -85.300 -22.555 1.00 29.45 398 GLN B O 1
ATOM 6410 N N . TRP B 1 402 ? -73.322 -83.153 -23.148 1.00 27.85 399 TRP B N 1
ATOM 6411 C CA . TRP B 1 402 ? -71.979 -82.693 -22.743 1.00 28.72 399 TRP B CA 1
ATOM 6412 C C . TRP B 1 402 ? -71.768 -83.066 -21.261 1.00 29.82 399 TRP B C 1
ATOM 6413 O O . TRP B 1 402 ? -70.701 -83.558 -20.919 1.00 29.80 399 TRP B O 1
ATOM 6424 N N . LYS B 1 403 ? -72.733 -82.807 -20.391 1.00 30.35 400 LYS B N 1
ATOM 6425 C CA . LYS B 1 403 ? -72.505 -82.922 -18.920 1.00 30.08 400 LYS B CA 1
ATOM 6426 C C . LYS B 1 403 ? -72.355 -84.395 -18.569 1.00 33.32 400 LYS B C 1
ATOM 6427 O O . LYS B 1 403 ? -71.513 -84.727 -17.736 1.00 31.85 400 LYS B O 1
ATOM 6433 N N . GLU B 1 404 ? -73.099 -85.281 -19.235 1.00 33.44 401 GLU B N 1
ATOM 6434 C CA . GLU B 1 404 ? -73.015 -86.724 -18.910 1.00 33.74 401 GLU B CA 1
ATOM 6435 C C . GLU B 1 404 ? -71.644 -87.241 -19.371 1.00 33.65 401 GLU B C 1
ATOM 6436 O O . GLU B 1 404 ? -71.016 -88.001 -18.631 1.00 30.66 401 GLU B O 1
ATOM 6442 N N . MET B 1 405 ? -71.189 -86.851 -20.561 1.00 31.46 402 MET B N 1
ATOM 6443 C CA . MET B 1 405 ? -69.850 -87.253 -21.069 1.00 32.92 402 MET B CA 1
ATOM 6444 C C . MET B 1 405 ? -68.768 -86.814 -20.060 1.00 33.21 402 MET B C 1
ATOM 6445 O O . MET B 1 405 ? -67.868 -87.613 -19.737 1.00 33.15 402 MET B O 1
ATOM 6450 N N . ARG B 1 406 ? -68.839 -85.585 -19.576 1.00 31.62 403 ARG B N 1
ATOM 6451 C CA . ARG B 1 406 ? -67.909 -85.069 -18.531 1.00 38.81 403 ARG B CA 1
ATOM 6452 C C . ARG B 1 406 ? -68.009 -85.864 -17.236 1.00 38.35 403 ARG B C 1
ATOM 6453 O O . ARG B 1 406 ? -66.959 -86.223 -16.711 1.00 42.23 403 ARG B O 1
ATOM 6461 N N . GLU B 1 407 ? -69.214 -86.127 -16.741 1.00 44.44 404 GLU B N 1
ATOM 6462 C CA . GLU B 1 407 ? -69.404 -86.845 -15.453 1.00 46.88 404 GLU B CA 1
ATOM 6463 C C . GLU B 1 407 ? -68.947 -88.302 -15.596 1.00 44.89 404 GLU B C 1
ATOM 6464 O O . GLU B 1 407 ? -68.517 -88.865 -14.602 1.00 39.96 404 GLU B O 1
ATOM 6470 N N . ASN B 1 408 ? -69.020 -88.903 -16.779 1.00 43.95 405 ASN B N 1
ATOM 6471 C CA . ASN B 1 408 ? -68.673 -90.339 -16.935 1.00 46.58 405 ASN B CA 1
ATOM 6472 C C . ASN B 1 408 ? -67.154 -90.482 -17.082 1.00 44.85 405 ASN B C 1
ATOM 6473 O O . ASN B 1 408 ? -66.693 -91.618 -17.137 1.00 44.44 405 ASN B O 1
ATOM 6478 N N . LYS B 1 409 ? -66.410 -89.378 -17.141 1.00 46.45 406 LYS B N 1
ATOM 6479 C CA . LYS B 1 409 ? -64.919 -89.352 -17.237 1.00 56.39 406 LYS B CA 1
ATOM 6480 C C . LYS B 1 409 ? -64.436 -90.137 -18.469 1.00 55.04 406 LYS B C 1
ATOM 6481 O O . LYS B 1 409 ? -63.286 -90.556 -18.450 1.00 55.35 406 LYS B O 1
ATOM 6487 N N . GLU B 1 410 ? -65.288 -90.313 -19.486 1.00 55.62 407 GLU B N 1
ATOM 6488 C CA . GLU B 1 410 ? -64.940 -90.861 -20.823 1.00 62.75 407 GLU B CA 1
ATOM 6489 C C . GLU B 1 410 ? -63.651 -90.196 -21.285 1.00 59.52 407 GLU B C 1
ATOM 6490 O O . GLU B 1 410 ? -63.459 -89.002 -21.077 1.00 62.03 407 GLU B O 1
ATOM 6496 N N . PRO B 1 411 ? -62.740 -90.942 -21.937 1.00 58.19 408 PRO B N 1
ATOM 6497 C CA . PRO B 1 411 ? -61.433 -90.409 -22.298 1.00 52.20 408 PRO B CA 1
ATOM 6498 C C . PRO B 1 411 ? -61.630 -89.712 -23.651 1.00 40.01 408 PRO B C 1
ATOM 6499 O O . PRO B 1 411 ? -62.686 -89.886 -24.278 1.00 42.45 408 PRO B O 1
ATOM 6503 N N . ILE B 1 412 ? -60.655 -88.912 -24.085 1.00 43.47 409 ILE B N 1
ATOM 6504 C CA . ILE B 1 412 ? -60.790 -88.077 -25.315 1.00 33.71 409 ILE B CA 1
ATOM 6505 C C . ILE B 1 412 ? -61.125 -89.027 -26.460 1.00 35.71 409 ILE B C 1
ATOM 6506 O O . ILE B 1 412 ? -60.497 -90.083 -26.554 1.00 39.63 409 ILE B O 1
ATOM 6511 N N . GLY B 1 413 ? -62.125 -88.719 -27.271 1.00 34.45 410 GLY B N 1
ATOM 6512 C CA . GLY B 1 413 ? -62.406 -89.509 -28.490 1.00 34.78 410 GLY B CA 1
ATOM 6513 C C . GLY B 1 413 ? -61.169 -89.555 -29.388 1.00 37.55 410 GLY B C 1
ATOM 6514 O O . GLY B 1 413 ? -60.609 -88.504 -29.635 1.00 37.10 410 GLY B O 1
ATOM 6515 N N . ARG B 1 414 ? -60.729 -90.730 -29.841 1.00 35.20 411 ARG B N 1
ATOM 6516 C CA . ARG B 1 414 ? -59.585 -90.872 -30.786 1.00 33.44 411 ARG B CA 1
ATOM 6517 C C . ARG B 1 414 ? -59.853 -92.036 -31.719 1.00 30.21 411 ARG B C 1
ATOM 6518 O O . ARG B 1 414 ? -59.360 -93.138 -31.520 1.00 29.05 411 ARG B O 1
ATOM 6526 N N . PRO B 1 415 ? -60.694 -91.865 -32.752 1.00 34.41 412 PRO B N 1
ATOM 6527 C CA . PRO B 1 415 ? -60.976 -92.974 -33.658 1.00 35.99 412 PRO B CA 1
ATOM 6528 C C . PRO B 1 415 ? -59.713 -93.446 -34.370 1.00 33.52 412 PRO B C 1
ATOM 6529 O O . PRO B 1 415 ? -58.728 -92.737 -34.318 1.00 32.88 412 PRO B O 1
ATOM 6533 N N . ARG B 1 416 ? -59.784 -94.615 -35.004 1.00 36.01 413 ARG B N 1
ATOM 6534 C CA . ARG B 1 416 ? -58.703 -95.151 -35.861 1.00 36.99 413 ARG B CA 1
ATOM 6535 C C . ARG B 1 416 ? -59.165 -95.019 -37.314 1.00 34.24 413 ARG B C 1
ATOM 6536 O O . ARG B 1 416 ? -60.237 -94.440 -37.552 1.00 35.12 413 ARG B O 1
ATOM 6544 N N . GLN B 1 417 ? -58.343 -95.494 -38.240 1.00 34.95 414 GLN B N 1
ATOM 6545 C CA . GLN B 1 417 ? -58.657 -95.582 -39.685 1.00 34.87 414 GLN B CA 1
ATOM 6546 C C . GLN B 1 417 ? -58.038 -96.862 -40.210 1.00 34.35 414 GLN B C 1
ATOM 6547 O O . GLN B 1 417 ? -57.287 -97.494 -39.449 1.00 34.24 414 GLN B O 1
ATOM 6553 N N . ILE B 1 418 ? -58.299 -97.162 -41.479 1.00 34.60 415 ILE B N 1
ATOM 6554 C CA . ILE B 1 418 ? -57.496 -98.107 -42.299 1.00 34.57 415 ILE B CA 1
ATOM 6555 C C . ILE B 1 418 ? -56.867 -97.278 -43.405 1.00 34.65 415 ILE B C 1
ATOM 6556 O O . ILE B 1 418 ? -57.635 -96.679 -44.168 1.00 40.90 415 ILE B O 1
ATOM 6561 N N . TYR B 1 419 ? -55.535 -97.268 -43.492 1.00 29.44 416 TYR B N 1
ATOM 6562 C CA . TYR B 1 419 ? -54.780 -96.565 -44.552 1.00 31.06 416 TYR B CA 1
ATOM 6563 C C . TYR B 1 419 ? -54.969 -97.312 -45.864 1.00 31.27 416 TYR B C 1
ATOM 6564 O O . TYR B 1 419 ? -54.866 -98.539 -45.851 1.00 36.82 416 TYR B O 1
ATOM 6573 N N . VAL B 1 420 ? -55.280 -96.596 -46.939 1.00 33.67 417 VAL B N 1
ATOM 6574 C CA . VAL B 1 420 ? -55.474 -97.177 -48.302 1.00 34.67 417 VAL B CA 1
ATOM 6575 C C . VAL B 1 420 ? -54.618 -96.382 -49.294 1.00 34.31 417 VAL B C 1
ATOM 6576 O O . VAL B 1 420 ? -54.880 -96.480 -50.505 1.00 35.97 417 VAL B O 1
ATOM 6580 N N . GLY B 1 421 ? -53.645 -95.618 -48.795 1.00 32.17 418 GLY B N 1
ATOM 6581 C CA . GLY B 1 421 ? -52.857 -94.700 -49.634 1.00 35.64 418 GLY B CA 1
ATOM 6582 C C . GLY B 1 421 ? -51.610 -95.368 -50.180 1.00 34.89 418 GLY B C 1
ATOM 6583 O O . GLY B 1 421 ? -51.495 -96.600 -50.108 1.00 36.77 418 GLY B O 1
ATOM 6584 N N . GLU B 1 422 ? -50.682 -94.548 -50.642 1.00 37.41 419 GLU B N 1
ATOM 6585 C CA . GLU B 1 422 ? -49.362 -94.957 -51.163 1.00 34.21 419 GLU B CA 1
ATOM 6586 C C . GLU B 1 422 ? -48.508 -95.517 -50.040 1.00 37.11 419 GLU B C 1
ATOM 6587 O O . GLU B 1 422 ? -48.521 -94.933 -48.923 1.00 30.79 419 GLU B O 1
ATOM 6593 N N . THR B 1 423 ? -47.721 -96.545 -50.389 1.00 35.92 420 THR B N 1
ATOM 6594 C CA . THR B 1 423 ? -46.673 -97.159 -49.545 1.00 33.85 420 THR B CA 1
ATOM 6595 C C . THR B 1 423 ? -45.419 -96.281 -49.583 1.00 33.70 420 THR B C 1
ATOM 6596 O O . THR B 1 423 ? -45.367 -95.360 -50.404 1.00 36.05 420 THR B O 1
ATOM 6600 N N . GLU B 1 424 ? -44.469 -96.516 -48.672 1.00 36.25 421 GLU B N 1
ATOM 6601 C CA . GLU B 1 424 ? -43.262 -95.675 -48.523 1.00 33.98 421 GLU B CA 1
ATOM 6602 C C . GLU B 1 424 ? -42.712 -95.322 -49.909 1.00 36.75 421 GLU B C 1
ATOM 6603 O O . GLU B 1 424 ? -42.545 -96.212 -50.762 1.00 36.21 421 GLU B O 1
ATOM 6609 N N . ARG B 1 425 ? -42.475 -94.038 -50.148 1.00 37.13 422 ARG B N 1
ATOM 6610 C CA . ARG B 1 425 ? -41.820 -93.567 -51.385 1.00 33.45 422 ARG B CA 1
ATOM 6611 C C . ARG B 1 425 ? -40.958 -92.392 -50.991 1.00 34.81 422 ARG B C 1
ATOM 6612 O O . ARG B 1 425 ? -41.286 -91.720 -49.987 1.00 39.36 422 ARG B O 1
ATOM 6620 N N . ASN B 1 426 ? -39.867 -92.204 -51.726 1.00 32.78 423 ASN B N 1
ATOM 6621 C CA . ASN B 1 426 ? -38.831 -91.226 -51.370 1.00 31.45 423 ASN B CA 1
ATOM 6622 C C . ASN B 1 426 ? -39.233 -89.898 -51.988 1.00 30.92 423 ASN B C 1
ATOM 6623 O O . ASN B 1 426 ? -39.826 -89.924 -53.084 1.00 33.76 423 ASN B O 1
ATOM 6628 N N . TYR B 1 427 ? -38.900 -88.807 -51.303 1.00 31.66 424 TYR B N 1
ATOM 6629 C CA . TYR B 1 427 ? -39.096 -87.408 -51.770 1.00 34.80 424 TYR B CA 1
ATOM 6630 C C . TYR B 1 427 ? -38.573 -87.315 -53.205 1.00 40.82 424 TYR B C 1
ATOM 6631 O O . TYR B 1 427 ? -37.541 -87.931 -53.470 1.00 40.66 424 TYR B O 1
ATOM 6640 N N . VAL B 1 428 ? -39.303 -86.636 -54.092 1.00 41.52 425 VAL B N 1
ATOM 6641 C CA .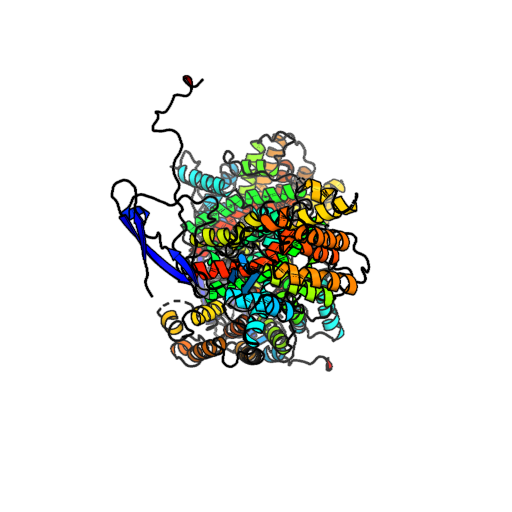 VAL B 1 428 ? -38.864 -86.305 -55.479 1.00 36.79 425 VAL B CA 1
ATOM 6642 C C . VAL B 1 428 ? -38.475 -84.834 -55.467 1.00 42.49 425 VAL B C 1
ATOM 6643 O O . VAL B 1 428 ? -39.311 -83.969 -55.202 1.00 38.49 425 VAL B O 1
ATOM 6647 N N . PRO B 1 429 ? -37.200 -84.481 -55.736 1.00 41.29 426 PRO B N 1
ATOM 6648 C CA . PRO B 1 429 ? -36.825 -83.076 -55.851 1.00 43.04 426 PRO B CA 1
ATOM 6649 C C . PRO B 1 429 ? -37.730 -82.374 -56.886 1.00 42.31 426 PRO B C 1
ATOM 6650 O O . PRO B 1 429 ? -38.207 -83.038 -57.848 1.00 36.78 426 PRO B O 1
ATOM 6654 N N . MET B 1 430 ? -37.961 -81.077 -56.651 1.00 41.52 427 MET B N 1
ATOM 6655 C CA . MET B 1 430 ? -38.874 -80.198 -57.411 1.00 46.22 427 MET B CA 1
ATOM 6656 C C . MET B 1 430 ? -38.598 -80.305 -58.928 1.00 41.78 427 MET B C 1
ATOM 6657 O O . MET B 1 430 ? -39.537 -80.572 -59.702 1.00 45.62 427 MET B O 1
ATOM 6662 N N . THR B 1 431 ? -37.349 -80.161 -59.340 1.00 46.02 428 THR B N 1
ATOM 6663 C CA . THR B 1 431 ? -36.933 -80.159 -60.769 1.00 52.28 428 THR B CA 1
ATOM 6664 C C . THR B 1 431 ? -37.206 -81.511 -61.446 1.00 52.30 428 THR B C 1
ATOM 6665 O O . THR B 1 431 ? -37.214 -81.518 -62.674 1.00 51.77 428 THR B O 1
ATOM 6669 N N . GLU B 1 432 ? -37.458 -82.606 -60.713 1.00 49.10 429 GLU B N 1
ATOM 6670 C CA . GLU B 1 432 ? -37.673 -83.932 -61.359 1.00 46.54 429 GLU B CA 1
ATOM 6671 C C . GLU B 1 432 ? -39.160 -84.275 -61.452 1.00 47.37 429 GLU B C 1
ATOM 6672 O O . GLU B 1 432 ? -39.465 -85.370 -61.968 1.00 49.81 429 GLU B O 1
ATOM 6678 N N . ARG B 1 433 ? -40.042 -83.380 -60.999 1.00 43.31 430 ARG B N 1
ATOM 6679 C CA . ARG B 1 433 ? -41.507 -83.619 -60.990 1.00 47.64 430 ARG B CA 1
ATOM 6680 C C . ARG B 1 433 ? -42.097 -83.256 -62.358 1.00 55.05 430 ARG B C 1
ATOM 6681 O O . ARG B 1 433 ? -41.838 -82.148 -62.866 1.00 53.80 430 ARG B O 1
ATOM 6689 N N . LYS B 1 434 ? -42.892 -84.147 -62.935 1.00 69.53 431 LYS B N 1
ATOM 6690 C CA . LYS B 1 434 ? -43.532 -83.887 -64.253 1.00 87.21 431 LYS B CA 1
ATOM 6691 C C . LYS B 1 434 ? -45.022 -84.229 -64.140 1.00 80.37 431 LYS B C 1
ATOM 6692 O O . LYS B 1 434 ? -45.822 -83.313 -64.296 1.00 68.17 431 LYS B O 1
ATOM 6698 N N . MET C 1 4 ? -58.996 -8.782 19.072 1.00 111.29 1 MET C N 1
ATOM 6699 C CA . MET C 1 4 ? -58.063 -7.818 19.738 1.00 107.33 1 MET C CA 1
ATOM 6700 C C . MET C 1 4 ? -56.618 -8.202 19.386 1.00 102.16 1 MET C C 1
ATOM 6701 O O . MET C 1 4 ? -56.085 -9.151 20.008 1.00 98.03 1 MET C O 1
ATOM 6706 N N . ALA C 1 5 ? -56.024 -7.467 18.432 1.00 91.66 2 ALA C N 1
ATOM 6707 C CA . ALA C 1 5 ? -54.879 -7.875 17.576 1.00 78.24 2 ALA C CA 1
ATOM 6708 C C . ALA C 1 5 ? -53.598 -8.017 18.400 1.00 69.42 2 ALA C C 1
ATOM 6709 O O . ALA C 1 5 ? -53.370 -7.177 19.273 1.00 66.02 2 ALA C O 1
ATOM 6711 N N . GLU C 1 6 ? -52.825 -9.067 18.105 1.00 63.69 3 GLU C N 1
ATOM 6712 C CA . GLU C 1 6 ? -51.481 -9.373 18.649 1.00 59.74 3 GLU C CA 1
ATOM 6713 C C . GLU C 1 6 ? -50.438 -9.294 17.519 1.00 61.41 3 GLU C C 1
ATOM 6714 O O . GLU C 1 6 ? -50.804 -9.077 16.339 1.00 57.54 3 GLU C O 1
ATOM 6720 N N . THR C 1 7 ? -49.174 -9.481 17.885 1.00 54.29 4 THR C N 1
ATOM 6721 C CA . THR C 1 7 ? -47.972 -9.388 17.021 1.00 58.52 4 THR C CA 1
ATOM 6722 C C . THR C 1 7 ? -47.010 -10.482 17.476 1.00 59.20 4 THR C C 1
ATOM 6723 O O . THR C 1 7 ? -47.067 -10.864 18.670 1.00 63.66 4 THR C O 1
ATOM 6727 N N . ALA C 1 8 ? -46.187 -10.971 16.559 1.00 59.31 5 ALA C N 1
ATOM 6728 C CA . ALA C 1 8 ? -45.047 -11.860 16.843 1.00 61.16 5 ALA C CA 1
ATOM 6729 C C . ALA C 1 8 ? -43.767 -11.134 16.426 1.00 58.58 5 ALA C C 1
ATOM 6730 O O . ALA C 1 8 ? -43.809 -10.273 15.522 1.00 55.83 5 ALA C O 1
ATOM 6732 N N . GLU C 1 9 ? -42.664 -11.486 17.066 1.00 55.49 6 GLU C N 1
ATOM 6733 C CA . GLU C 1 9 ? -41.340 -10.884 16.818 1.00 64.19 6 GLU C CA 1
ATOM 6734 C C . GLU C 1 9 ? -40.401 -12.017 16.402 1.00 61.80 6 GLU C C 1
ATOM 6735 O O . GLU C 1 9 ? -40.223 -12.972 17.188 1.00 55.30 6 GLU C O 1
ATOM 6741 N N . LEU C 1 10 ? -39.855 -11.931 15.189 1.00 59.85 7 LEU C N 1
ATOM 6742 C CA . LEU C 1 10 ? -38.874 -12.919 14.677 1.00 59.78 7 LEU C CA 1
ATOM 6743 C C . LEU C 1 10 ? -37.511 -12.237 14.673 1.00 57.29 7 LEU C C 1
ATOM 6744 O O . LEU C 1 10 ? -37.426 -11.160 14.097 1.00 54.35 7 LEU C O 1
ATOM 6749 N N . ASN C 1 11 ? -36.523 -12.837 15.335 1.00 56.83 8 ASN C N 1
ATOM 6750 C CA . ASN C 1 11 ? -35.138 -12.319 15.445 1.00 67.07 8 ASN C CA 1
ATOM 6751 C C . ASN C 1 11 ? -34.220 -13.235 14.633 1.00 73.08 8 ASN C C 1
ATOM 6752 O O . ASN C 1 11 ? -33.859 -14.319 15.151 1.00 71.96 8 ASN C O 1
ATOM 6757 N N . LEU C 1 12 ? -33.876 -12.812 13.411 1.00 74.11 9 LEU C N 1
ATOM 6758 C CA . LEU C 1 12 ? -33.036 -13.572 12.441 1.00 74.61 9 LEU C CA 1
ATOM 6759 C C . LEU C 1 12 ? -31.559 -13.326 12.736 1.00 80.23 9 LEU C C 1
ATOM 6760 O O . LEU C 1 12 ? -31.149 -12.173 12.842 1.00 75.78 9 LEU C O 1
ATOM 6765 N N . PRO C 1 13 ? -30.702 -14.375 12.826 1.00 84.56 10 PRO C N 1
ATOM 6766 C CA . PRO C 1 13 ? -29.316 -14.195 13.266 1.00 87.87 10 PRO C CA 1
ATOM 6767 C C . PRO C 1 13 ? -28.619 -13.157 12.374 1.00 80.39 10 PRO C C 1
ATOM 6768 O O . PRO C 1 13 ? -29.030 -13.029 11.241 1.00 71.53 10 PRO C O 1
ATOM 6772 N N . GLY C 1 14 ? -27.627 -12.441 12.921 1.00 84.75 11 GLY C N 1
ATOM 6773 C CA . GLY C 1 14 ? -26.973 -11.274 12.296 1.00 76.54 11 GLY C CA 1
ATOM 6774 C C . GLY C 1 14 ? -27.482 -9.968 12.880 1.00 80.24 11 GLY C C 1
ATOM 6775 O O . GLY C 1 14 ? -26.920 -8.907 12.517 1.00 87.23 11 GLY C O 1
ATOM 6776 N N . GLY C 1 15 ? -28.525 -10.039 13.724 1.00 77.56 12 GLY C N 1
ATOM 6777 C CA . GLY C 1 15 ? -29.129 -8.898 14.444 1.00 72.91 12 GLY C CA 1
ATOM 6778 C C . GLY C 1 15 ? -30.471 -8.430 13.878 1.00 70.91 12 GLY C C 1
ATOM 6779 O O . GLY C 1 15 ? -31.157 -7.645 14.579 1.00 74.92 12 GLY C O 1
ATOM 6780 N N . GLN C 1 16 ? -30.850 -8.836 12.662 1.00 70.84 13 GLN C N 1
ATOM 6781 C CA . GLN C 1 16 ? -32.105 -8.359 12.008 1.00 74.88 13 GLN C CA 1
ATOM 6782 C C . GLN C 1 16 ? -33.337 -9.020 12.657 1.00 70.51 13 GLN C C 1
ATOM 6783 O O . GLN C 1 16 ? -33.258 -10.219 12.996 1.00 66.02 13 GLN C O 1
ATOM 6789 N N . SER C 1 17 ? -34.434 -8.255 12.788 1.00 64.25 14 SER C N 1
ATOM 6790 C CA . SER C 1 17 ? -35.737 -8.648 13.389 1.00 57.43 14 SER C CA 1
ATOM 6791 C C . SER C 1 17 ? -36.907 -8.137 12.529 1.00 54.91 14 SER C C 1
ATOM 6792 O O . SER C 1 17 ? -36.755 -7.073 11.894 1.00 60.77 14 SER C O 1
ATOM 6795 N N . ILE C 1 18 ? -38.042 -8.853 12.504 1.00 58.56 15 ILE C N 1
ATOM 6796 C CA . ILE C 1 18 ? -39.309 -8.389 11.848 1.00 54.02 15 ILE C CA 1
ATOM 6797 C C . ILE C 1 18 ? -40.517 -8.630 12.769 1.00 51.70 15 ILE C C 1
ATOM 6798 O O . ILE C 1 18 ? -40.580 -9.673 13.448 1.00 50.24 15 ILE C O 1
ATOM 6803 N N . SER C 1 19 ? -41.446 -7.674 12.751 1.00 48.04 16 SER C N 1
ATOM 6804 C CA . SER C 1 19 ? -42.789 -7.748 13.360 1.00 48.97 16 SER C CA 1
ATOM 6805 C C . SER C 1 19 ? -43.731 -8.444 12.377 1.00 51.71 16 SER C C 1
ATOM 6806 O O . SER C 1 19 ? -43.833 -7.973 11.228 1.00 54.65 16 SER C O 1
ATOM 6809 N N . LEU C 1 20 ? -44.410 -9.495 12.837 1.00 52.54 17 LEU C N 1
ATOM 6810 C CA . LEU C 1 20 ? -45.365 -10.313 12.044 1.00 54.49 17 LEU C CA 1
ATOM 6811 C C . LEU C 1 20 ? -46.744 -10.157 12.670 1.00 51.59 17 LEU C C 1
ATOM 6812 O O . LEU C 1 20 ? -46.927 -10.510 13.838 1.00 51.62 17 LEU C O 1
ATOM 6817 N N . PRO C 1 21 ? -47.726 -9.583 11.940 1.00 47.67 18 PRO C N 1
ATOM 6818 C CA . PRO C 1 21 ? -49.100 -9.507 12.422 1.00 48.75 18 PRO C CA 1
ATOM 6819 C C . PRO C 1 21 ? -49.668 -10.911 12.687 1.00 55.62 18 PRO C C 1
ATOM 6820 O O . PRO C 1 21 ? -49.464 -11.795 11.859 1.00 49.31 18 PRO C O 1
ATOM 6824 N N . ILE C 1 22 ? -50.385 -11.082 13.801 1.00 53.82 19 ILE C N 1
ATOM 6825 C CA . ILE C 1 22 ? -51.095 -12.350 14.135 1.00 51.71 19 ILE C CA 1
ATOM 6826 C C . ILE C 1 22 ? -52.541 -12.238 13.648 1.00 52.48 19 ILE C C 1
ATOM 6827 O O . ILE C 1 22 ? -53.130 -11.145 13.744 1.00 46.34 19 ILE C O 1
ATOM 6832 N N . PHE C 1 23 ? -53.008 -13.284 12.951 1.00 55.18 20 PHE C N 1
ATOM 6833 C CA . PHE C 1 23 ? -54.423 -13.453 12.531 1.00 57.73 20 PHE C CA 1
ATOM 6834 C C . PHE C 1 23 ? -55.034 -14.542 13.417 1.00 53.16 20 PHE C C 1
ATOM 6835 O O . PHE C 1 23 ? -54.399 -15.611 13.613 1.00 49.10 20 PHE C O 1
ATOM 6843 N N . GLU C 1 24 ? -56.198 -14.232 13.984 1.00 55.22 21 GLU C N 1
ATOM 6844 C CA . GLU C 1 24 ? -56.982 -15.124 14.873 1.00 59.25 21 GLU C CA 1
ATOM 6845 C C . GLU C 1 24 ? -58.252 -15.490 14.109 1.00 52.38 21 GLU C C 1
ATOM 6846 O O . GLU C 1 24 ? -59.003 -14.583 13.788 1.00 44.49 21 GLU C O 1
ATOM 6852 N N . GLY C 1 25 ? -58.456 -16.773 13.811 1.00 54.19 22 GLY C N 1
ATOM 6853 C CA . GLY C 1 25 ? -59.696 -17.242 13.175 1.00 58.69 22 GLY C CA 1
ATOM 6854 C C . GLY C 1 25 ? -60.847 -17.274 14.168 1.00 63.55 22 GLY C C 1
ATOM 6855 O O . GLY C 1 25 ? -60.615 -16.915 15.338 1.00 63.52 22 GLY C O 1
ATOM 6856 N N . THR C 1 26 ? -62.036 -17.709 13.733 1.00 58.76 23 THR C N 1
ATOM 6857 C CA . THR C 1 26 ? -63.292 -17.610 14.523 1.00 57.06 23 THR C CA 1
ATOM 6858 C C . THR C 1 26 ? -63.411 -18.776 15.511 1.00 51.30 23 THR C C 1
ATOM 6859 O O . THR C 1 26 ? -64.342 -18.735 16.305 1.00 58.76 23 THR C O 1
ATOM 6863 N N . GLU C 1 27 ? -62.465 -19.714 15.510 1.00 53.19 24 GLU C N 1
ATOM 6864 C CA . GLU C 1 27 ? -62.386 -20.860 16.453 1.00 52.44 24 GLU C CA 1
ATOM 6865 C C . GLU C 1 27 ? -61.034 -20.813 17.173 1.00 50.58 24 GLU C C 1
ATOM 6866 O O . GLU C 1 27 ? -60.580 -21.877 17.674 1.00 50.43 24 GLU C O 1
ATOM 6872 N N . GLN C 1 28 ? -60.401 -19.630 17.196 1.00 56.96 25 GLN C N 1
ATOM 6873 C CA . GLN C 1 28 ? -59.178 -19.322 17.995 1.00 57.67 25 GLN C CA 1
ATOM 6874 C C . GLN C 1 28 ? -57.960 -20.056 17.433 1.00 54.37 25 GLN C C 1
ATOM 6875 O O . GLN C 1 28 ? -57.003 -20.333 18.194 1.00 60.95 25 GLN C O 1
ATOM 6881 N N . GLU C 1 29 ? -57.979 -20.362 16.142 1.00 55.10 26 GLU C N 1
ATOM 6882 C CA . GLU C 1 29 ? -56.758 -20.783 15.415 1.00 51.52 26 GLU C CA 1
ATOM 6883 C C . GLU C 1 29 ? -55.985 -19.500 15.121 1.00 45.06 26 GLU C C 1
ATOM 6884 O O . GLU C 1 29 ? -56.589 -18.533 14.608 1.00 44.13 26 GLU C O 1
ATOM 6890 N N . LYS C 1 30 ? -54.727 -19.466 15.523 1.00 50.10 27 LYS C N 1
ATOM 6891 C CA . LYS C 1 30 ? -53.861 -18.276 15.363 1.00 60.48 27 LYS C CA 1
ATOM 6892 C C . LYS C 1 30 ? -52.835 -18.571 14.261 1.00 57.38 27 LYS C C 1
ATOM 6893 O O . LYS C 1 30 ? -52.298 -19.706 14.203 1.00 53.59 27 LYS C O 1
ATOM 6899 N N . ALA C 1 31 ? -52.567 -17.585 13.415 1.00 54.47 28 ALA C N 1
ATOM 6900 C CA . ALA C 1 31 ? -51.450 -17.614 12.446 1.00 56.34 28 ALA C CA 1
ATOM 6901 C C . ALA C 1 31 ? -50.660 -16.310 12.581 1.00 50.92 28 ALA C C 1
ATOM 6902 O O . ALA C 1 31 ? -51.263 -15.298 12.953 1.00 55.04 28 ALA C O 1
ATOM 6904 N N . PHE C 1 32 ? -49.365 -16.327 12.272 1.00 50.92 29 PHE C N 1
ATOM 6905 C CA . PHE C 1 32 ? -48.638 -15.073 11.973 1.00 52.61 29 PHE C CA 1
ATOM 6906 C C . PHE C 1 32 ? -48.516 -14.921 10.460 1.00 47.08 29 PHE C C 1
ATOM 6907 O O . PHE C 1 32 ? -48.146 -15.878 9.753 1.00 53.77 29 PHE C O 1
ATOM 6915 N N . ASP C 1 33 ? -48.842 -13.721 10.005 1.00 40.95 30 ASP C N 1
ATOM 6916 C CA . ASP C 1 33 ? -48.819 -13.310 8.587 1.00 50.37 30 ASP C CA 1
ATOM 6917 C C . ASP C 1 33 ? -47.350 -13.087 8.191 1.00 51.63 30 ASP C C 1
ATOM 6918 O O . ASP C 1 33 ? -46.719 -12.186 8.762 1.00 51.47 30 ASP C O 1
ATOM 6923 N N . ILE C 1 34 ? -46.818 -13.955 7.321 1.00 48.53 31 ILE C N 1
ATOM 6924 C CA . ILE C 1 34 ? -45.418 -13.916 6.799 1.00 43.93 31 ILE C CA 1
ATOM 6925 C C . ILE C 1 34 ? -45.407 -13.263 5.412 1.00 38.75 31 ILE C C 1
ATOM 6926 O O . ILE C 1 34 ? -44.400 -13.450 4.678 1.00 41.32 31 ILE C O 1
ATOM 6931 N N . GLY C 1 35 ? -46.452 -12.494 5.088 1.00 39.64 32 GLY C N 1
ATOM 6932 C CA . GLY C 1 35 ? -46.705 -11.876 3.765 1.00 42.33 32 GLY C CA 1
ATOM 6933 C C . GLY C 1 35 ? -45.586 -10.940 3.323 1.00 49.28 32 GLY C C 1
ATOM 6934 O O . GLY C 1 35 ? -45.510 -10.652 2.116 1.00 48.35 32 GLY C O 1
ATOM 6935 N N . LYS C 1 36 ? -44.753 -10.475 4.265 1.00 51.37 33 LYS C N 1
ATOM 6936 C CA . LYS C 1 36 ? -43.610 -9.552 4.026 1.00 54.24 33 LYS C CA 1
ATOM 6937 C C . LYS C 1 36 ? -42.283 -10.246 4.340 1.00 50.90 33 LYS C C 1
ATOM 6938 O O . LYS C 1 36 ? -41.258 -9.591 4.174 1.00 52.36 33 LYS C O 1
ATOM 6944 N N . LEU C 1 37 ? -42.303 -11.502 4.770 1.00 44.20 34 LEU C N 1
ATOM 6945 C CA . LEU C 1 37 ? -41.049 -12.183 5.177 1.00 48.51 34 LEU C CA 1
ATOM 6946 C C . LEU C 1 37 ? -39.930 -12.094 4.129 1.00 50.90 34 LEU C C 1
ATOM 6947 O O . LEU C 1 37 ? -38.892 -11.555 4.445 1.00 42.98 34 LEU C O 1
ATOM 6952 N N . ARG C 1 38 ? -40.154 -12.598 2.923 1.00 47.41 35 ARG C N 1
ATOM 6953 C CA . ARG C 1 38 ? -39.059 -12.668 1.928 1.00 47.39 35 ARG C CA 1
ATOM 6954 C C . ARG C 1 38 ? -38.560 -11.289 1.505 1.00 47.02 35 ARG C C 1
ATOM 6955 O O . ARG C 1 38 ? -37.364 -11.082 1.502 1.00 46.12 35 ARG C O 1
ATOM 6963 N N . ASP C 1 39 ? -39.471 -10.391 1.165 1.00 50.15 36 ASP C N 1
ATOM 6964 C CA . ASP C 1 39 ? -39.098 -9.044 0.678 1.00 54.19 36 ASP C CA 1
ATOM 6965 C C . ASP C 1 39 ? -38.336 -8.243 1.735 1.00 53.19 36 ASP C C 1
ATOM 6966 O O . ASP C 1 39 ? -37.462 -7.487 1.347 1.00 52.05 36 ASP C O 1
ATOM 6971 N N . ALA C 1 40 ? -38.627 -8.436 3.014 1.00 49.77 37 ALA C N 1
ATOM 6972 C CA . ALA C 1 40 ? -37.971 -7.619 4.054 1.00 52.24 37 ALA C CA 1
ATOM 6973 C C . ALA C 1 40 ? -36.723 -8.281 4.628 1.00 52.67 37 ALA C C 1
ATOM 6974 O O . ALA C 1 40 ? -35.906 -7.558 5.153 1.00 58.15 37 ALA C O 1
ATOM 6976 N N . THR C 1 41 ? -36.562 -9.590 4.477 1.00 53.02 38 THR C N 1
ATOM 6977 C CA . THR C 1 41 ? -35.450 -10.300 5.171 1.00 47.27 38 THR C CA 1
ATOM 6978 C C . THR C 1 41 ? -34.612 -11.180 4.236 1.00 50.98 38 THR C C 1
ATOM 6979 O O . THR C 1 41 ? -33.527 -11.595 4.684 1.00 52.74 38 THR C O 1
ATOM 6983 N N . GLY C 1 42 ? -35.075 -11.492 3.016 1.00 48.52 39 GLY C N 1
ATOM 6984 C CA . GLY C 1 42 ? -34.417 -12.489 2.133 1.00 45.74 39 GLY C CA 1
ATOM 6985 C C . GLY C 1 42 ? -34.684 -13.938 2.536 1.00 48.73 39 GLY C C 1
ATOM 6986 O O . GLY C 1 42 ? -34.186 -14.856 1.836 1.00 43.41 39 GLY C O 1
ATOM 6987 N N . TYR C 1 43 ? -35.448 -14.173 3.615 1.00 48.95 40 TYR C N 1
ATOM 6988 C CA . TYR C 1 43 ? -35.713 -15.529 4.156 1.00 47.29 40 TYR C CA 1
ATOM 6989 C C . TYR C 1 43 ? -37.054 -16.043 3.612 1.00 41.98 40 TYR C C 1
ATOM 6990 O O . TYR C 1 43 ? -37.964 -15.268 3.374 1.00 39.02 40 TYR C O 1
ATOM 6999 N N . VAL C 1 44 ? -37.175 -17.351 3.421 1.00 41.58 41 VAL C N 1
ATOM 7000 C CA . VAL C 1 44 ? -38.509 -18.032 3.382 1.00 45.46 41 VAL C CA 1
ATOM 7001 C C . VAL C 1 44 ? -38.598 -18.971 4.587 1.00 43.02 41 VAL C C 1
ATOM 7002 O O . VAL C 1 44 ? -37.560 -19.212 5.239 1.00 45.07 41 VAL C O 1
ATOM 7006 N N . THR C 1 45 ? -39.795 -19.497 4.838 1.00 45.29 42 THR C N 1
ATOM 7007 C CA . THR C 1 45 ? -40.010 -20.675 5.719 1.00 47.20 42 THR C CA 1
ATOM 7008 C C . THR C 1 45 ? -39.515 -21.919 4.975 1.00 47.04 42 THR C C 1
ATOM 7009 O O . THR C 1 45 ? -39.513 -21.937 3.710 1.00 47.41 42 THR C O 1
ATOM 7013 N N . LEU C 1 46 ? -39.068 -22.919 5.715 1.00 44.39 43 LEU C N 1
ATOM 7014 C CA . LEU C 1 46 ? -38.975 -24.289 5.165 1.00 44.61 43 LEU C CA 1
ATOM 7015 C C . LEU C 1 46 ? -40.002 -25.165 5.894 1.00 48.18 43 LEU C C 1
ATOM 7016 O O . LEU C 1 46 ? -39.911 -25.328 7.159 1.00 47.07 43 LEU C O 1
ATOM 7021 N N . ASP C 1 47 ? -40.984 -25.657 5.137 1.00 47.75 44 ASP C N 1
ATOM 7022 C CA . ASP C 1 47 ? -42.085 -26.496 5.671 1.00 53.70 44 ASP C CA 1
ATOM 7023 C C . ASP C 1 47 ? -42.281 -27.769 4.830 1.00 59.25 44 ASP C C 1
ATOM 7024 O O . ASP C 1 47 ? -43.112 -27.753 3.883 1.00 63.05 44 ASP C O 1
ATOM 7029 N N . SER C 1 48 ? -41.544 -28.819 5.205 1.00 66.27 45 SER C N 1
ATOM 7030 C CA . SER C 1 48 ? -41.728 -30.255 4.857 1.00 70.27 45 SER C CA 1
ATOM 7031 C C . SER C 1 48 ? -42.963 -30.486 3.971 1.00 70.17 45 SER C C 1
ATOM 7032 O O . SER C 1 48 ? -42.804 -30.431 2.736 1.00 76.76 45 SER C O 1
ATOM 7035 N N . GLY C 1 49 ? -44.139 -30.763 4.540 1.00 57.56 46 GLY C N 1
ATOM 7036 C CA . GLY C 1 49 ? -45.332 -31.096 3.737 1.00 56.54 46 GLY C CA 1
ATOM 7037 C C . GLY C 1 49 ? -46.428 -30.068 3.925 1.00 55.04 46 GLY C C 1
ATOM 7038 O O . GLY C 1 49 ? -47.592 -30.469 4.075 1.00 51.98 46 GLY C O 1
ATOM 7039 N N . TYR C 1 50 ? -46.068 -28.784 3.941 1.00 48.38 47 TYR C N 1
ATOM 7040 C CA . TYR C 1 50 ? -46.964 -27.647 4.274 1.00 46.52 47 TYR C CA 1
ATOM 7041 C C . TYR C 1 50 ? -47.648 -27.847 5.642 1.00 42.44 47 TYR C C 1
ATOM 7042 O O . TYR C 1 50 ? -48.648 -27.177 5.912 1.00 43.56 47 TYR C O 1
ATOM 7051 N N . LYS C 1 51 ? -47.133 -28.707 6.516 1.00 48.66 48 LYS C N 1
ATOM 7052 C CA . LYS C 1 51 ? -47.879 -29.136 7.734 1.00 51.49 48 LYS C CA 1
ATOM 7053 C C . LYS C 1 51 ? -48.123 -27.932 8.659 1.00 57.19 48 LYS C C 1
ATOM 7054 O O . LYS C 1 51 ? -49.055 -27.993 9.481 1.00 53.24 48 LYS C O 1
ATOM 7060 N N . ASN C 1 52 ? -47.284 -26.893 8.576 1.00 55.53 49 ASN C N 1
ATOM 7061 C CA . ASN C 1 52 ? -47.302 -25.757 9.531 1.00 53.57 49 ASN C CA 1
ATOM 7062 C C . ASN C 1 52 ? -47.642 -24.465 8.799 1.00 51.29 49 ASN C C 1
ATOM 7063 O O . ASN C 1 52 ? -47.366 -23.397 9.364 1.00 52.35 49 ASN C O 1
ATOM 7068 N N . THR C 1 53 ? -48.229 -24.565 7.600 1.00 47.55 50 THR C N 1
ATOM 7069 C CA . THR C 1 53 ? -48.493 -23.402 6.724 1.00 43.58 50 THR C CA 1
ATOM 7070 C C . THR C 1 53 ? -49.991 -23.240 6.511 1.00 47.72 50 THR C C 1
ATOM 7071 O O . THR C 1 53 ? -50.606 -24.159 5.968 1.00 52.88 50 THR C O 1
ATOM 7075 N N . GLY C 1 54 ? -50.525 -22.071 6.870 1.00 53.13 51 GLY C N 1
ATOM 7076 C CA . GLY C 1 54 ? -51.900 -21.653 6.554 1.00 49.56 51 GLY C CA 1
ATOM 7077 C C . GLY C 1 54 ? -51.994 -21.175 5.118 1.00 54.37 51 GLY C C 1
ATOM 7078 O O . GLY C 1 54 ? -51.719 -19.974 4.863 1.00 58.52 51 GLY C O 1
ATOM 7079 N N . ALA C 1 55 ? -52.403 -22.055 4.206 1.00 47.04 52 ALA C N 1
ATOM 7080 C CA . ALA C 1 55 ? -52.445 -21.780 2.749 1.00 44.59 52 ALA C CA 1
ATOM 7081 C C . ALA C 1 55 ? -53.545 -20.768 2.443 1.00 43.53 52 ALA C C 1
ATOM 7082 O O . ALA C 1 55 ? -53.401 -20.004 1.485 1.00 43.63 52 ALA C O 1
ATOM 7084 N N . CYS C 1 56 ? -54.610 -20.762 3.243 1.00 42.57 53 CYS C N 1
ATOM 7085 C CA . CYS C 1 56 ? -55.837 -19.962 3.006 1.00 40.34 53 CYS C CA 1
ATOM 7086 C C . CYS C 1 56 ? -56.609 -19.763 4.325 1.00 41.84 53 CYS C C 1
ATOM 7087 O O . CYS C 1 56 ? -56.320 -20.452 5.332 1.00 39.62 53 CYS C O 1
ATOM 7090 N N . LYS C 1 57 ? -57.544 -18.822 4.293 1.00 45.71 54 LYS C N 1
ATOM 7091 C CA . LYS C 1 57 ? -58.662 -18.657 5.252 1.00 48.67 54 LYS C CA 1
ATOM 7092 C C . LYS C 1 57 ? -59.913 -19.292 4.644 1.00 47.75 54 LYS C C 1
ATOM 7093 O O . LYS C 1 57 ? -60.270 -18.917 3.502 1.00 48.20 54 LYS C O 1
ATOM 7099 N N . SER C 1 58 ? -60.601 -20.171 5.365 1.00 45.38 55 SER C N 1
ATOM 7100 C CA . SER C 1 58 ? -61.840 -20.796 4.826 1.00 47.03 55 SER C CA 1
ATOM 7101 C C . SER C 1 58 ? -63.001 -20.621 5.800 1.00 41.74 55 SER C C 1
ATOM 7102 O O . SER C 1 58 ? -62.821 -20.865 7.005 1.00 39.98 55 SER C O 1
ATOM 7105 N N . ALA C 1 59 ? -64.150 -20.274 5.246 1.00 42.86 56 ALA C N 1
ATOM 7106 C CA . ALA C 1 59 ? -65.460 -20.251 5.931 1.00 47.83 56 ALA C CA 1
ATOM 7107 C C . ALA C 1 59 ? -66.223 -21.578 5.723 1.00 53.14 56 ALA C C 1
ATOM 7108 O O . ALA C 1 59 ? -67.421 -21.609 6.056 1.00 50.59 56 ALA C O 1
ATOM 7110 N N . ILE C 1 60 ? -65.598 -22.648 5.199 1.00 49.89 57 ILE C N 1
ATOM 7111 C CA . ILE C 1 60 ? -66.382 -23.816 4.692 1.00 43.70 57 ILE C CA 1
ATOM 7112 C C . ILE C 1 60 ? -66.554 -24.845 5.812 1.00 42.31 57 ILE C C 1
ATOM 7113 O O . ILE C 1 60 ? -67.684 -25.179 6.154 1.00 45.17 57 ILE C O 1
ATOM 7118 N N . THR C 1 61 ? -65.474 -25.346 6.368 1.00 44.21 58 THR C N 1
ATOM 7119 C CA . THR C 1 61 ? -65.526 -26.502 7.278 1.00 41.94 58 THR C CA 1
ATOM 7120 C C . THR C 1 61 ? -64.540 -26.296 8.417 1.00 47.45 58 THR C C 1
ATOM 7121 O O . THR C 1 61 ? -63.349 -26.014 8.152 1.00 45.21 58 THR C O 1
ATOM 7125 N N . PHE C 1 62 ? -65.026 -26.442 9.642 1.00 50.69 59 PHE C N 1
ATOM 7126 C CA . PHE C 1 62 ? -64.173 -26.432 10.851 1.00 49.70 59 PHE C CA 1
ATOM 7127 C C . PHE C 1 62 ? -64.065 -27.861 11.334 1.00 45.69 59 PHE C C 1
ATOM 7128 O O . PHE C 1 62 ? -65.104 -28.527 11.405 1.00 53.47 59 PHE C O 1
ATOM 7136 N N . LEU C 1 63 ? -62.846 -28.255 11.677 1.00 42.75 60 LEU C N 1
ATOM 7137 C CA . LEU C 1 63 ? -62.437 -29.610 12.061 1.00 49.40 60 LEU C CA 1
ATOM 7138 C C . LEU C 1 63 ? -61.464 -29.456 13.236 1.00 50.20 60 LEU C C 1
ATOM 7139 O O . LEU C 1 63 ? -60.514 -28.682 13.089 1.00 51.01 60 LEU C O 1
ATOM 7144 N N . ASP C 1 64 ? -61.706 -30.160 14.339 1.00 49.72 61 ASP C N 1
ATOM 7145 C CA . ASP C 1 64 ? -60.786 -30.252 15.501 1.00 54.45 61 ASP C CA 1
ATOM 7146 C C . ASP C 1 64 ? -60.645 -31.732 15.872 1.00 52.69 61 ASP C C 1
ATOM 7147 O O . ASP C 1 64 ? -61.563 -32.269 16.501 1.00 54.66 61 ASP C O 1
ATOM 7152 N N . GLY C 1 65 ? -59.522 -32.349 15.497 1.00 58.77 62 GLY C N 1
ATOM 7153 C CA . GLY C 1 65 ? -59.244 -33.792 15.646 1.00 67.02 62 GLY C CA 1
ATOM 7154 C C . GLY C 1 65 ? -59.084 -34.230 17.096 1.00 68.71 62 GLY C C 1
ATOM 7155 O O . GLY C 1 65 ? -59.464 -35.385 17.409 1.00 66.71 62 GLY C O 1
ATOM 7156 N N . GLU C 1 66 ? -58.519 -33.376 17.955 1.00 73.01 63 GLU C N 1
ATOM 7157 C CA . GLU C 1 66 ? -58.359 -33.688 19.403 1.00 75.78 63 GLU C CA 1
ATOM 7158 C C . GLU C 1 66 ? -59.745 -33.745 20.066 1.00 66.46 63 GLU C C 1
ATOM 7159 O O . GLU C 1 66 ? -59.950 -34.641 20.888 1.00 63.72 63 GLU C O 1
ATOM 7165 N N . GLU C 1 67 ? -60.674 -32.871 19.665 1.00 68.09 64 GLU C N 1
ATOM 7166 C CA . GLU C 1 67 ? -62.028 -32.743 20.268 1.00 70.25 64 GLU C CA 1
ATOM 7167 C C . GLU C 1 67 ? -63.098 -33.466 19.424 1.00 65.41 64 GLU C C 1
ATOM 7168 O O . GLU C 1 67 ? -64.294 -33.270 19.711 1.00 65.20 64 GLU C O 1
ATOM 7174 N N . GLY C 1 68 ? -62.712 -34.266 18.420 1.00 65.20 65 GLY C N 1
ATOM 7175 C CA . GLY C 1 68 ? -63.651 -34.992 17.527 1.00 56.15 65 GLY C CA 1
ATOM 7176 C C . GLY C 1 68 ? -64.802 -34.126 17.022 1.00 48.11 65 GLY C C 1
ATOM 7177 O O . GLY C 1 68 ? -65.942 -34.618 16.960 1.00 55.78 65 GLY C O 1
ATOM 7178 N N . ILE C 1 69 ? -64.559 -32.866 16.682 1.00 46.00 66 ILE C N 1
ATOM 7179 C CA . ILE C 1 69 ? -65.624 -31.970 16.144 1.00 52.44 66 ILE C CA 1
ATOM 7180 C C . ILE C 1 69 ? -65.503 -31.908 14.619 1.00 53.04 66 ILE C C 1
ATOM 7181 O O . ILE C 1 69 ? -64.370 -32.030 14.104 1.00 58.02 66 ILE C O 1
ATOM 7186 N N . LEU C 1 70 ? -66.625 -31.676 13.939 1.00 48.75 67 LEU C N 1
ATOM 7187 C CA . LEU C 1 70 ? -66.648 -31.391 12.489 1.00 47.56 67 LEU C CA 1
ATOM 7188 C C . LEU C 1 70 ? -67.939 -30.656 12.143 1.00 47.65 67 LEU C C 1
ATOM 7189 O O . LEU C 1 70 ? -69.037 -31.182 12.430 1.00 52.13 67 LEU C O 1
ATOM 7194 N N . ARG C 1 71 ? -67.815 -29.484 11.534 1.00 48.04 68 ARG C N 1
ATOM 7195 C CA . ARG C 1 71 ? -68.974 -28.673 11.131 1.00 48.65 68 ARG C CA 1
ATOM 7196 C C . ARG C 1 71 ? -68.767 -28.220 9.696 1.00 49.08 68 ARG C C 1
ATOM 7197 O O . ARG C 1 71 ? -67.641 -27.865 9.338 1.00 48.61 68 ARG C O 1
ATOM 7205 N N . TYR C 1 72 ? -69.848 -28.267 8.936 1.00 47.78 69 TYR C N 1
ATOM 7206 C CA . TYR C 1 72 ? -70.031 -27.580 7.647 1.00 47.28 69 TYR C CA 1
ATOM 7207 C C . TYR C 1 72 ? -70.772 -26.285 7.944 1.00 48.51 69 TYR C C 1
ATOM 7208 O O . TYR C 1 72 ? -71.929 -26.385 8.431 1.00 49.34 69 TYR C O 1
ATOM 7217 N N . ARG C 1 73 ? -70.122 -25.144 7.685 1.00 46.35 70 ARG C N 1
ATOM 7218 C CA . ARG C 1 73 ? -70.706 -23.777 7.761 1.00 47.88 70 ARG C CA 1
ATOM 7219 C C . ARG C 1 73 ? -71.337 -23.524 9.144 1.00 45.02 70 ARG C C 1
ATOM 7220 O O . ARG C 1 73 ? -72.323 -22.771 9.201 1.00 47.53 70 ARG C O 1
ATOM 7228 N N . GLY C 1 74 ? -70.764 -24.097 10.204 1.00 42.49 71 GLY C N 1
ATOM 7229 C CA . GLY C 1 74 ? -71.204 -23.921 11.605 1.00 52.92 71 GLY C CA 1
ATOM 7230 C C . GLY C 1 74 ? -72.101 -25.062 12.078 1.00 60.14 71 GLY C C 1
ATOM 7231 O O . GLY C 1 74 ? -72.105 -25.355 13.302 1.00 63.09 71 GLY C O 1
ATOM 7232 N N . TYR C 1 75 ? -72.809 -25.727 11.154 1.00 57.07 72 TYR C N 1
ATOM 7233 C CA . TYR C 1 75 ? -73.825 -26.759 11.482 1.00 48.75 72 TYR C CA 1
ATOM 7234 C C . TYR C 1 75 ? -73.133 -28.053 11.843 1.00 49.12 72 TYR C C 1
ATOM 7235 O O . TYR C 1 75 ? -72.336 -28.570 11.064 1.00 57.25 72 TYR C O 1
ATOM 7244 N N . PRO C 1 76 ? -73.400 -28.615 13.038 1.00 48.20 73 PRO C N 1
ATOM 7245 C CA . PRO C 1 76 ? -72.758 -29.871 13.438 1.00 51.67 73 PRO C CA 1
ATOM 7246 C C . PRO C 1 76 ? -73.068 -30.963 12.395 1.00 50.25 73 PRO C C 1
ATOM 7247 O O . PRO C 1 76 ? -74.119 -30.882 11.758 1.00 48.49 73 PRO C O 1
ATOM 7251 N N . ILE C 1 77 ? -72.132 -31.908 12.222 1.00 58.10 74 ILE C N 1
ATOM 7252 C CA . ILE C 1 77 ? -72.168 -32.986 11.188 1.00 54.57 74 ILE C CA 1
ATOM 7253 C C . ILE C 1 77 ? -73.299 -33.945 11.572 1.00 57.45 74 ILE C C 1
ATOM 7254 O O . ILE C 1 77 ? -74.126 -34.278 10.691 1.00 52.75 74 ILE C O 1
ATOM 7259 N N . GLU C 1 78 ? -73.401 -34.266 12.864 1.00 60.36 75 GLU C N 1
ATOM 7260 C CA . GLU C 1 78 ? -74.470 -35.135 13.437 1.00 58.41 75 GLU C CA 1
ATOM 7261 C C . GLU C 1 78 ? -75.855 -34.658 12.970 1.00 47.20 75 GLU C C 1
ATOM 7262 O O . GLU C 1 78 ? -76.632 -35.497 12.519 1.00 57.68 75 GLU C O 1
ATOM 7268 N N . GLN C 1 79 ? -76.149 -33.362 13.026 1.00 47.16 76 GLN C N 1
ATOM 7269 C CA . GLN C 1 79 ? -77.499 -32.826 12.699 1.00 51.58 76 GLN C CA 1
ATOM 7270 C C . GLN C 1 79 ? -77.714 -32.783 11.182 1.00 53.46 76 GLN C C 1
ATOM 7271 O O . GLN C 1 79 ? -78.878 -32.945 10.753 1.00 58.19 76 GLN C O 1
ATOM 7277 N N . LEU C 1 80 ? -76.675 -32.505 10.388 1.00 55.28 77 LEU C N 1
ATOM 7278 C CA . LEU C 1 80 ? -76.838 -32.483 8.908 1.00 52.66 77 LEU C CA 1
ATOM 7279 C C . LEU C 1 80 ? -77.108 -33.916 8.429 1.00 44.14 77 LEU C C 1
ATOM 7280 O O . LEU C 1 80 ? -78.057 -34.093 7.677 1.00 50.40 77 LEU C O 1
ATOM 7285 N N . ALA C 1 81 ? -76.345 -34.896 8.914 1.00 45.58 78 ALA C N 1
ATOM 7286 C CA . ALA C 1 81 ? -76.471 -36.317 8.537 1.00 55.94 78 ALA C CA 1
ATOM 7287 C C . ALA C 1 81 ? -77.890 -36.812 8.878 1.00 64.79 78 ALA C C 1
ATOM 7288 O O . ALA C 1 81 ? -78.623 -37.315 7.954 1.00 52.53 78 ALA C O 1
ATOM 7290 N N . GLU C 1 82 ? -78.306 -36.647 10.140 1.00 62.24 79 GLU C N 1
ATOM 7291 C CA . GLU C 1 82 ? -79.599 -37.199 10.619 1.00 62.09 79 GLU C CA 1
ATOM 7292 C C . GLU C 1 82 ? -80.770 -36.483 9.911 1.00 56.16 79 GLU C C 1
ATOM 7293 O O . GLU C 1 82 ? -81.778 -37.173 9.667 1.00 59.66 79 GLU C O 1
ATOM 7299 N N . ASN C 1 83 ? -80.657 -35.201 9.525 1.00 49.09 80 ASN C N 1
ATOM 7300 C CA . ASN C 1 83 ? -81.833 -34.398 9.078 1.00 48.76 80 ASN C CA 1
ATOM 7301 C C . ASN C 1 83 ? -81.708 -33.771 7.682 1.00 51.39 80 ASN C C 1
ATOM 7302 O O . ASN C 1 83 ? -82.743 -33.276 7.186 1.00 49.85 80 ASN C O 1
ATOM 7307 N N . SER C 1 84 ? -80.515 -33.680 7.090 1.00 48.60 81 SER C N 1
ATOM 7308 C CA . SER C 1 84 ? -80.347 -33.006 5.777 1.00 53.75 81 SER C CA 1
ATOM 7309 C C . SER C 1 84 ? -80.398 -34.051 4.660 1.00 50.54 81 SER C C 1
ATOM 7310 O O . SER C 1 84 ? -80.656 -35.219 4.954 1.00 52.84 81 SER C O 1
ATOM 7313 N N . SER C 1 85 ? -80.148 -33.606 3.434 1.00 51.45 82 SER C N 1
ATOM 7314 C CA . SER C 1 85 ? -79.955 -34.424 2.218 1.00 50.17 82 SER C CA 1
ATOM 7315 C C . SER C 1 85 ? -78.649 -33.986 1.567 1.00 55.73 82 SER C C 1
ATOM 7316 O O . SER C 1 85 ? -78.247 -32.816 1.765 1.00 55.53 82 SER C O 1
ATOM 7319 N N . PHE C 1 86 ? -78.031 -34.881 0.797 1.00 51.31 83 PHE C N 1
ATOM 7320 C CA . PHE C 1 86 ? -76.733 -34.626 0.129 1.00 46.19 83 PHE C CA 1
ATOM 7321 C C . PHE C 1 86 ? -76.804 -33.289 -0.621 1.00 38.22 83 PHE C C 1
ATOM 7322 O O . PHE C 1 86 ? -75.932 -32.473 -0.405 1.00 42.68 83 PHE C O 1
ATOM 7330 N N . LEU C 1 87 ? -77.826 -33.044 -1.437 1.00 37.31 84 LEU C N 1
ATOM 7331 C CA . LEU C 1 87 ? -77.873 -31.804 -2.251 1.00 41.48 84 LEU C CA 1
ATOM 7332 C C . LEU C 1 87 ? -78.042 -30.580 -1.349 1.00 45.04 84 LEU C C 1
ATOM 7333 O O . LEU C 1 87 ? -77.506 -29.503 -1.717 1.00 42.83 84 LEU C O 1
ATOM 7338 N N . GLU C 1 88 ? -78.760 -30.716 -0.224 1.00 44.45 85 GLU C N 1
ATOM 7339 C CA . GLU C 1 88 ? -78.928 -29.590 0.732 1.00 45.84 85 GLU C CA 1
ATOM 7340 C C . GLU C 1 88 ? -77.560 -29.250 1.306 1.00 34.37 85 GLU C C 1
ATOM 7341 O O . GLU C 1 88 ? -77.210 -28.070 1.267 1.00 40.55 85 GLU C O 1
ATOM 7347 N N . VAL C 1 89 ? -76.831 -30.259 1.775 1.00 34.92 86 VAL C N 1
ATOM 7348 C CA . VAL C 1 89 ? -75.440 -30.102 2.267 1.00 42.14 86 VAL C CA 1
ATOM 7349 C C . VAL C 1 89 ? -74.532 -29.584 1.131 1.00 49.47 86 VAL C C 1
ATOM 7350 O O . VAL C 1 89 ? -73.620 -28.789 1.435 1.00 44.27 86 VAL C O 1
ATOM 7354 N N . ALA C 1 90 ? -74.775 -29.958 -0.131 1.00 43.59 87 ALA C N 1
ATOM 7355 C CA . ALA C 1 90 ? -73.944 -29.490 -1.266 1.00 39.70 87 ALA C CA 1
ATOM 7356 C C . ALA C 1 90 ? -74.160 -27.987 -1.384 1.00 42.98 87 ALA C C 1
ATOM 7357 O O . ALA C 1 90 ? -73.171 -27.244 -1.429 1.00 37.14 87 ALA C O 1
ATOM 7359 N N . TYR C 1 91 ? -75.421 -27.560 -1.380 1.00 38.62 88 TYR C N 1
ATOM 7360 C CA . TYR C 1 91 ? -75.785 -26.126 -1.421 1.00 45.92 88 TYR C CA 1
ATOM 7361 C C . TYR C 1 91 ? -75.137 -25.412 -0.222 1.00 49.01 88 TYR C C 1
ATOM 7362 O O . TYR C 1 91 ? -74.482 -24.384 -0.420 1.00 51.65 88 TYR C O 1
ATOM 7371 N N . LEU C 1 92 ? -75.260 -25.960 0.983 1.00 45.38 89 LEU C N 1
ATOM 7372 C CA . LEU C 1 92 ? -74.715 -25.287 2.194 1.00 46.82 89 LEU C CA 1
ATOM 7373 C C . LEU C 1 92 ? -73.216 -25.032 1.979 1.00 44.31 89 LEU C C 1
ATOM 7374 O O . LEU C 1 92 ? -72.789 -23.867 2.014 1.00 42.03 89 LEU C O 1
ATOM 7379 N N . LEU C 1 93 ? -72.457 -26.102 1.772 1.00 42.48 90 LEU C N 1
ATOM 7380 C CA . LEU C 1 93 ? -70.985 -26.056 1.588 1.00 43.62 90 LEU C CA 1
ATOM 7381 C C . LEU C 1 93 ? -70.595 -25.044 0.508 1.00 38.99 90 LEU C C 1
ATOM 7382 O O . LEU C 1 93 ? -69.718 -24.231 0.780 1.00 37.79 90 LEU C O 1
ATOM 7387 N N . ILE C 1 94 ? -71.304 -25.035 -0.615 1.00 36.40 91 ILE C N 1
ATOM 7388 C CA . ILE C 1 94 ? -70.927 -24.277 -1.830 1.00 38.53 91 ILE C CA 1
ATOM 7389 C C . ILE C 1 94 ? -71.342 -22.818 -1.664 1.00 45.54 91 ILE C C 1
ATOM 7390 O O . ILE C 1 94 ? -70.488 -21.919 -1.946 1.00 43.79 91 ILE C O 1
ATOM 7395 N N . TYR C 1 95 ? -72.594 -22.565 -1.273 1.00 45.14 92 TYR C N 1
ATOM 7396 C CA . TYR C 1 95 ? -73.164 -21.191 -1.277 1.00 46.15 92 TYR C CA 1
ATOM 7397 C C . TYR C 1 95 ? -73.192 -20.548 0.119 1.00 44.26 92 TYR C C 1
ATOM 7398 O O . TYR C 1 95 ? -73.475 -19.355 0.158 1.00 52.23 92 TYR C O 1
ATOM 7407 N N . GLY C 1 96 ? -72.887 -21.249 1.209 1.00 46.59 93 GLY C N 1
ATOM 7408 C CA . GLY C 1 96 ? -72.641 -20.588 2.512 1.00 50.45 93 GLY C CA 1
ATOM 7409 C C . GLY C 1 96 ? -73.803 -20.658 3.496 1.00 51.89 93 GLY C C 1
ATOM 7410 O O . GLY C 1 96 ? -73.533 -20.574 4.708 1.00 51.04 93 GLY C O 1
ATOM 7411 N N . HIS C 1 97 ? -75.039 -20.863 3.035 1.00 53.05 94 HIS C N 1
ATOM 7412 C CA . HIS C 1 97 ? -76.242 -20.935 3.917 1.00 54.08 94 HIS C CA 1
ATOM 7413 C C . HIS C 1 97 ? -77.180 -22.113 3.560 1.00 56.17 94 HIS C C 1
ATOM 7414 O O . HIS C 1 97 ? -77.157 -22.594 2.394 1.00 53.82 94 HIS C O 1
ATOM 7421 N N . LEU C 1 98 ? -78.031 -22.522 4.514 1.00 55.13 95 LEU C N 1
ATOM 7422 C CA . LEU C 1 98 ? -79.148 -23.480 4.295 1.00 51.42 95 LEU C CA 1
ATOM 7423 C C . LEU C 1 98 ? -80.113 -22.860 3.298 1.00 53.28 95 LEU C C 1
ATOM 7424 O O . LEU C 1 98 ? -80.506 -21.710 3.432 1.00 57.73 95 LEU C O 1
ATOM 7429 N N . PRO C 1 99 ? -80.449 -23.574 2.206 1.00 52.95 96 PRO C N 1
ATOM 7430 C CA . PRO C 1 99 ? -81.213 -22.973 1.108 1.00 46.99 96 PRO C CA 1
ATOM 7431 C C . PRO C 1 99 ? -82.675 -22.673 1.477 1.00 53.19 96 PRO C C 1
ATOM 7432 O O . PRO C 1 99 ? -83.236 -23.413 2.289 1.00 51.27 96 PRO C O 1
ATOM 7436 N N . THR C 1 100 ? -83.268 -21.641 0.862 1.00 52.22 97 THR C N 1
ATOM 7437 C CA . THR C 1 100 ? -84.737 -21.442 0.858 1.00 59.96 97 THR C CA 1
ATOM 7438 C C . THR C 1 100 ? -85.352 -22.610 0.083 1.00 70.32 97 THR C C 1
ATOM 7439 O O . THR C 1 100 ? -84.623 -23.275 -0.695 1.00 71.01 97 THR C O 1
ATOM 7443 N N . GLU C 1 101 ? -86.640 -22.859 0.299 1.00 73.88 98 GLU C N 1
ATOM 7444 C CA . GLU C 1 101 ? -87.396 -23.938 -0.382 1.00 71.57 98 GLU C CA 1
ATOM 7445 C C . GLU C 1 101 ? -87.208 -23.820 -1.900 1.00 62.62 98 GLU C C 1
ATOM 7446 O O . GLU C 1 101 ? -86.958 -24.853 -2.527 1.00 60.74 98 GLU C O 1
ATOM 7452 N N . ALA C 1 102 ? -87.319 -22.615 -2.462 1.00 58.39 99 ALA C N 1
ATOM 7453 C CA . ALA C 1 102 ? -87.150 -22.330 -3.910 1.00 60.08 99 ALA C CA 1
ATOM 7454 C C . ALA C 1 102 ? -85.698 -22.591 -4.357 1.00 67.73 99 ALA C C 1
ATOM 7455 O O . ALA C 1 102 ? -85.489 -22.998 -5.511 1.00 70.26 99 ALA C O 1
ATOM 7457 N N . GLU C 1 103 ? -84.719 -22.316 -3.490 1.00 66.99 100 GLU C N 1
ATOM 7458 C CA . GLU C 1 103 ? -83.275 -22.496 -3.788 1.00 60.81 100 GLU C CA 1
ATOM 7459 C C . GLU C 1 103 ? -82.991 -23.996 -3.920 1.00 55.46 100 GLU C C 1
ATOM 7460 O O . GLU C 1 103 ? -82.499 -24.400 -4.989 1.00 55.34 100 GLU C O 1
ATOM 7466 N N . LEU C 1 104 ? -83.324 -24.786 -2.893 1.00 51.80 101 LEU C N 1
ATOM 7467 C CA . LEU C 1 104 ? -83.060 -26.250 -2.874 1.00 54.15 101 LEU C CA 1
ATOM 7468 C C . LEU C 1 104 ? -83.842 -26.941 -3.995 1.00 58.58 101 LEU C C 1
ATOM 7469 O O . LEU C 1 104 ? -83.321 -27.945 -4.516 1.00 58.89 101 LEU C O 1
ATOM 7474 N N . LYS C 1 105 ? -85.018 -26.414 -4.352 1.00 54.83 102 LYS C N 1
ATOM 7475 C CA . LYS C 1 105 ? -85.848 -26.915 -5.478 1.00 59.46 102 LYS C CA 1
ATOM 7476 C C . LYS C 1 105 ? -85.117 -26.690 -6.809 1.00 54.61 102 LYS C C 1
ATOM 7477 O O . LYS C 1 105 ? -84.934 -27.681 -7.516 1.00 55.36 102 LYS C O 1
ATOM 7483 N N . ASP C 1 106 ? -84.769 -25.438 -7.142 1.00 51.96 103 ASP C N 1
ATOM 7484 C CA . ASP C 1 106 ? -84.113 -25.029 -8.419 1.00 54.04 103 ASP C CA 1
ATOM 7485 C C . ASP C 1 106 ? -82.758 -25.734 -8.574 1.00 48.69 103 ASP C C 1
ATOM 7486 O O . ASP C 1 106 ? -82.462 -26.212 -9.661 1.00 44.72 103 ASP C O 1
ATOM 7491 N N . PHE C 1 107 ? -81.950 -25.747 -7.516 1.00 41.54 104 PHE C N 1
ATOM 7492 C CA . PHE C 1 107 ? -80.651 -26.449 -7.471 1.00 42.16 104 PHE C CA 1
ATOM 7493 C C . PHE C 1 107 ? -80.815 -27.924 -7.866 1.00 48.76 104 PHE C C 1
ATOM 7494 O O . PHE C 1 107 ? -80.044 -28.419 -8.717 1.00 44.09 104 PHE C O 1
ATOM 7502 N N . SER C 1 108 ? -81.763 -28.624 -7.242 1.00 41.62 105 SER C N 1
ATOM 7503 C CA . SER C 1 108 ? -81.904 -30.097 -7.362 1.00 41.01 105 SER C CA 1
ATOM 7504 C C . SER C 1 108 ? -82.553 -30.398 -8.710 1.00 41.78 105 SER C C 1
ATOM 7505 O O . SER C 1 108 ? -82.183 -31.408 -9.327 1.00 44.47 105 SER C O 1
ATOM 7508 N N . GLY C 1 109 ? -83.459 -29.522 -9.136 1.00 38.36 106 GLY C N 1
ATOM 7509 C CA . GLY C 1 109 ? -84.063 -29.508 -10.477 1.00 41.85 106 GLY C CA 1
ATOM 7510 C C . GLY C 1 109 ? -83.045 -29.281 -11.589 1.00 44.87 106 GLY C C 1
ATOM 7511 O O . GLY C 1 109 ? -83.159 -29.967 -12.618 1.00 43.49 106 GLY C O 1
ATOM 7512 N N . HIS C 1 110 ? -82.142 -28.304 -11.457 1.00 46.80 107 HIS C N 1
ATOM 7513 C CA . HIS C 1 110 ? -81.120 -28.004 -12.502 1.00 45.62 107 HIS C CA 1
ATOM 7514 C C . HIS C 1 110 ? -80.164 -29.202 -12.587 1.00 42.20 107 HIS C C 1
ATOM 7515 O O . HIS C 1 110 ? -79.817 -29.607 -13.696 1.00 39.58 107 HIS C O 1
ATOM 7522 N N . ILE C 1 111 ? -79.786 -29.763 -11.443 1.00 37.67 108 ILE C N 1
ATOM 7523 C CA . ILE C 1 111 ? -78.901 -30.954 -11.385 1.00 38.89 108 ILE C CA 1
ATOM 7524 C C . ILE C 1 111 ? -79.564 -32.136 -12.113 1.00 46.73 108 ILE C C 1
ATOM 7525 O O . ILE C 1 111 ? -78.874 -32.770 -12.946 1.00 42.76 108 ILE C O 1
ATOM 7530 N N . THR C 1 112 ? -80.850 -32.415 -11.854 1.00 43.70 109 THR C N 1
ATOM 7531 C CA . THR C 1 112 ? -81.631 -33.466 -12.565 1.00 41.82 109 THR C CA 1
ATOM 7532 C C . THR C 1 112 ? -81.465 -33.274 -14.075 1.00 43.04 109 THR C C 1
ATOM 7533 O O . THR C 1 112 ? -81.091 -34.235 -14.756 1.00 45.24 109 THR C O 1
ATOM 7537 N N . LYS C 1 113 ? -81.722 -32.072 -14.575 1.00 39.84 110 LYS C N 1
ATOM 7538 C CA . LYS C 1 113 ? -81.741 -31.788 -16.026 1.00 42.11 110 LYS C CA 1
ATOM 7539 C C . LYS C 1 113 ? -80.363 -32.083 -16.643 1.00 41.42 110 LYS C C 1
ATOM 7540 O O . LYS C 1 113 ? -80.335 -32.690 -17.742 1.00 43.53 110 LYS C O 1
ATOM 7546 N N . HIS C 1 114 ? -79.276 -31.792 -15.926 1.00 38.75 111 HIS C N 1
ATOM 7547 C CA . HIS C 1 114 ? -77.882 -31.872 -16.451 1.00 41.23 111 HIS C CA 1
ATOM 7548 C C . HIS C 1 114 ? -77.175 -33.205 -16.138 1.00 38.68 111 HIS C C 1
ATOM 7549 O O . HIS C 1 114 ? -75.993 -33.284 -16.516 1.00 34.19 111 HIS C O 1
ATOM 7556 N N . THR C 1 115 ? -77.823 -34.212 -15.503 1.00 36.33 112 THR C N 1
ATOM 7557 C CA . THR C 1 115 ? -77.218 -35.559 -15.249 1.00 34.40 112 THR C CA 1
ATOM 7558 C C . THR C 1 115 ? -77.015 -36.294 -16.596 1.00 31.37 112 THR C C 1
ATOM 7559 O O . THR C 1 115 ? -76.234 -37.258 -16.653 1.00 30.52 112 THR C O 1
ATOM 7563 N N . LEU C 1 116 ? -77.713 -35.878 -17.640 1.00 30.47 113 LEU C N 1
ATOM 7564 C CA . LEU C 1 116 ? -77.545 -36.438 -19.006 1.00 35.50 113 LEU C CA 1
ATOM 7565 C C . LEU C 1 116 ? -76.177 -36.002 -19.556 1.00 32.61 113 LEU C C 1
ATOM 7566 O O . LEU C 1 116 ? -75.894 -34.819 -19.507 1.00 31.95 113 LEU C O 1
ATOM 7571 N N . VAL C 1 117 ? -75.341 -36.957 -19.961 1.00 31.67 114 VAL C N 1
ATOM 7572 C CA . VAL C 1 117 ? -73.969 -36.713 -20.474 1.00 32.60 114 VAL C CA 1
ATOM 7573 C C . VAL C 1 117 ? -74.007 -36.827 -22.004 1.00 32.24 114 VAL C C 1
ATOM 7574 O O . VAL C 1 117 ? -74.608 -37.782 -22.516 1.00 32.07 114 VAL C O 1
ATOM 7578 N N . HIS C 1 118 ? -73.371 -35.869 -22.681 1.00 33.84 115 HIS C N 1
ATOM 7579 C CA . HIS C 1 118 ? -73.185 -35.771 -24.154 1.00 34.85 115 HIS C CA 1
ATOM 7580 C C . HIS C 1 118 ? -72.845 -37.134 -24.771 1.00 31.69 115 HIS C C 1
ATOM 7581 O O . HIS C 1 118 ? -71.983 -37.845 -24.244 1.00 28.65 115 HIS C O 1
ATOM 7588 N N . GLU C 1 119 ? -73.491 -37.473 -25.882 1.00 32.31 116 GLU C N 1
ATOM 7589 C CA . GLU C 1 119 ? -73.221 -38.722 -26.650 1.00 30.22 116 GLU C CA 1
ATOM 7590 C C . GLU C 1 119 ? -71.735 -38.888 -26.996 1.00 30.58 116 GLU C C 1
ATOM 7591 O O . GLU C 1 119 ? -71.257 -40.040 -27.002 1.00 31.83 116 GLU C O 1
ATOM 7597 N N . ASP C 1 120 ? -71.005 -37.808 -27.263 1.00 29.60 117 ASP C N 1
ATOM 7598 C CA . ASP C 1 120 ? -69.562 -37.892 -27.600 1.00 27.73 117 ASP C CA 1
ATOM 7599 C C . ASP C 1 120 ? -68.736 -38.321 -26.382 1.00 30.63 117 ASP C C 1
ATOM 7600 O O . ASP C 1 120 ? -67.738 -39.029 -26.592 1.00 28.64 117 ASP C O 1
ATOM 7605 N N . ILE C 1 121 ? -69.104 -37.934 -25.152 1.00 32.79 118 ILE C N 1
ATOM 7606 C CA . ILE C 1 121 ? -68.376 -38.413 -23.933 1.00 30.40 118 ILE C CA 1
ATOM 7607 C C . ILE C 1 121 ? -68.671 -39.902 -23.733 1.00 25.21 118 ILE C C 1
ATOM 7608 O O . ILE C 1 121 ? -67.745 -40.672 -23.382 1.00 27.37 118 ILE C O 1
ATOM 7613 N N . ARG C 1 122 ? -69.891 -40.328 -24.021 1.00 27.28 119 ARG C N 1
ATOM 7614 C CA . ARG C 1 122 ? -70.263 -41.772 -24.017 1.00 26.77 119 ARG C CA 1
ATOM 7615 C C . ARG C 1 122 ? -69.363 -42.487 -25.047 1.00 28.20 119 ARG C C 1
ATOM 7616 O O . ARG C 1 122 ? -68.883 -43.596 -24.746 1.00 26.69 119 ARG C O 1
ATOM 7624 N N . LYS C 1 123 ? -69.118 -41.888 -26.228 1.00 30.23 120 LYS C N 1
ATOM 7625 C CA . LYS C 1 123 ? -68.244 -42.513 -27.266 1.00 29.89 120 LYS C CA 1
ATOM 7626 C C . LYS C 1 123 ? -66.804 -42.527 -26.767 1.00 29.21 120 LYS C C 1
ATOM 7627 O O . LYS C 1 123 ? -66.082 -43.503 -27.029 1.00 31.86 120 LYS C O 1
ATOM 7633 N N . ILE C 1 124 ? -66.366 -41.499 -26.047 1.00 28.91 121 ILE C N 1
ATOM 7634 C CA . ILE C 1 124 ? -65.005 -41.573 -25.455 1.00 25.71 121 ILE C CA 1
ATOM 7635 C C . ILE C 1 124 ? -64.963 -42.758 -24.498 1.00 26.97 121 ILE C C 1
ATOM 7636 O O . ILE C 1 124 ? -63.973 -43.532 -24.531 1.00 24.98 121 ILE C O 1
ATOM 7641 N N . PHE C 1 125 ? -65.991 -42.875 -23.648 1.00 28.31 122 PHE C N 1
ATOM 7642 C CA . PHE C 1 125 ? -66.136 -43.953 -22.635 1.00 27.27 122 PHE C CA 1
ATOM 7643 C C . PHE C 1 125 ? -66.131 -45.326 -23.312 1.00 28.28 122 PHE C C 1
ATOM 7644 O O . PHE C 1 125 ? -65.542 -46.256 -22.715 1.00 29.77 122 PHE C O 1
ATOM 7652 N N . ASP C 1 126 ? -66.771 -45.464 -24.481 1.00 28.28 123 ASP C N 1
ATOM 7653 C CA . ASP C 1 126 ? -66.800 -46.733 -25.259 1.00 29.75 123 ASP C CA 1
ATOM 7654 C C . ASP C 1 126 ? -65.379 -47.301 -25.419 1.00 30.79 123 ASP C C 1
ATOM 7655 O O . ASP C 1 126 ? -65.231 -48.541 -25.473 1.00 27.93 123 ASP C O 1
ATOM 7660 N N . GLY C 1 127 ? -64.358 -46.451 -25.490 1.00 27.76 124 GLY C N 1
ATOM 7661 C CA . GLY C 1 127 ? -62.996 -46.928 -25.764 1.00 27.36 124 GLY C CA 1
ATOM 7662 C C . GLY C 1 127 ? -62.342 -47.551 -24.552 1.00 27.52 124 GLY C C 1
ATOM 7663 O O . GLY C 1 127 ? -61.300 -48.211 -24.730 1.00 27.77 124 GLY C O 1
ATOM 7664 N N . PHE C 1 128 ? -62.831 -47.310 -23.332 1.00 28.63 125 PHE C N 1
ATOM 7665 C CA . PHE C 1 128 ? -62.142 -47.900 -22.152 1.00 28.25 125 PHE C CA 1
ATOM 7666 C C . PHE C 1 128 ? -62.473 -49.378 -22.101 1.00 28.39 125 PHE C C 1
ATOM 7667 O O . PHE C 1 128 ? -63.639 -49.753 -22.077 1.00 29.18 125 PHE C O 1
ATOM 7675 N N . PRO C 1 129 ? -61.458 -50.261 -22.016 1.00 29.28 126 PRO C N 1
ATOM 7676 C CA . PRO C 1 129 ? -61.716 -51.673 -21.772 1.00 28.89 126 PRO C CA 1
ATOM 7677 C C . PRO C 1 129 ? -62.379 -51.910 -20.401 1.00 31.14 126 PRO C C 1
ATOM 7678 O O . PRO C 1 129 ? -62.140 -51.115 -19.479 1.00 28.41 126 PRO C O 1
ATOM 7682 N N . SER C 1 130 ? -63.159 -52.989 -20.308 1.00 28.06 127 SER C N 1
ATOM 7683 C CA . SER C 1 130 ? -64.040 -53.357 -19.179 1.00 32.27 127 SER C CA 1
ATOM 7684 C C . SER C 1 130 ? -63.193 -53.501 -17.915 1.00 30.95 127 SER C C 1
ATOM 7685 O O . SER C 1 130 ? -63.737 -53.268 -16.832 1.00 32.49 127 SER C O 1
ATOM 7688 N N . SER C 1 131 ? -61.922 -53.871 -18.055 1.00 34.12 128 SER C N 1
ATOM 7689 C CA . SER C 1 131 ? -60.973 -54.125 -16.927 1.00 35.48 128 SER C CA 1
ATOM 7690 C C . SER C 1 131 ? -60.315 -52.831 -16.440 1.00 32.74 128 SER C C 1
ATOM 7691 O O . SER C 1 131 ? -59.479 -52.890 -15.525 1.00 36.35 128 SER C O 1
ATOM 7694 N N . THR C 1 132 ? -60.618 -51.677 -17.030 1.00 32.28 129 THR C N 1
ATOM 7695 C CA . THR C 1 132 ? -59.931 -50.437 -16.626 1.00 31.26 129 THR C CA 1
ATOM 7696 C C . THR C 1 132 ? -60.358 -50.068 -15.192 1.00 36.06 129 THR C C 1
ATOM 7697 O O . THR C 1 132 ? -61.563 -49.970 -14.936 1.00 30.77 129 THR C O 1
ATOM 7701 N N . HIS C 1 133 ? -59.428 -49.791 -14.276 1.00 35.42 130 HIS C N 1
ATOM 7702 C CA . HIS C 1 133 ? -59.856 -49.349 -12.919 1.00 33.48 130 HIS C CA 1
ATOM 7703 C C . HIS C 1 133 ? -60.840 -48.192 -13.067 1.00 34.43 130 HIS C C 1
ATOM 7704 O O . HIS C 1 133 ? -60.575 -47.251 -13.803 1.00 34.67 130 HIS C O 1
ATOM 7711 N N . PRO C 1 134 ? -62.010 -48.205 -12.387 1.00 35.16 131 PRO C N 1
ATOM 7712 C CA . PRO C 1 134 ? -62.947 -47.076 -12.445 1.00 34.96 131 PRO C CA 1
ATOM 7713 C C . PRO C 1 134 ? -62.383 -45.668 -12.182 1.00 30.08 131 PRO C C 1
ATOM 7714 O O . PRO C 1 134 ? -62.946 -44.767 -12.714 1.00 26.61 131 PRO C O 1
ATOM 7718 N N . MET C 1 135 ? -61.336 -45.494 -11.365 1.00 30.40 132 MET C N 1
ATOM 7719 C CA . MET C 1 135 ? -60.794 -44.134 -11.051 1.00 32.16 132 MET C CA 1
ATOM 7720 C C . MET C 1 135 ? -60.075 -43.559 -12.297 1.00 31.69 132 MET C C 1
ATOM 7721 O O . MET C 1 135 ? -60.025 -42.338 -12.460 1.00 30.38 132 MET C O 1
ATOM 7726 N N . ALA C 1 136 ? -59.505 -44.389 -13.156 1.00 34.72 133 ALA C N 1
ATOM 7727 C CA . ALA C 1 136 ? -58.884 -43.918 -14.420 1.00 33.18 133 ALA C CA 1
ATOM 7728 C C . ALA C 1 136 ? -59.980 -43.293 -15.272 1.00 33.19 133 ALA C C 1
ATOM 7729 O O . ALA C 1 136 ? -59.813 -42.145 -15.718 1.00 32.29 133 ALA C O 1
ATOM 7731 N N . ILE C 1 137 ? -61.128 -43.961 -15.370 1.00 35.42 134 ILE C N 1
ATOM 7732 C CA . ILE C 1 137 ? -62.255 -43.485 -16.217 1.00 33.19 134 ILE C CA 1
ATOM 7733 C C . ILE C 1 137 ? -62.872 -42.233 -15.588 1.00 32.31 134 ILE C C 1
ATOM 7734 O O . ILE C 1 137 ? -63.161 -41.260 -16.336 1.00 29.19 134 ILE C O 1
ATOM 7739 N N . LEU C 1 138 ? -63.083 -42.232 -14.264 1.00 33.35 135 LEU C N 1
ATOM 7740 C CA . LEU C 1 138 ? -63.641 -41.044 -13.553 1.00 31.52 135 LEU C CA 1
ATOM 7741 C C . LEU C 1 138 ? -62.756 -39.824 -13.848 1.00 29.02 135 LEU C C 1
ATOM 7742 O O . LEU C 1 138 ? -63.290 -38.791 -14.287 1.00 31.58 135 LEU C O 1
ATOM 7747 N N . SER C 1 139 ? -61.453 -39.926 -13.602 1.00 29.31 136 SER C N 1
ATOM 7748 C CA . SER C 1 139 ? -60.521 -38.776 -13.741 1.00 30.79 136 SER C CA 1
ATOM 7749 C C . SER C 1 139 ? -60.412 -38.399 -15.221 1.00 32.53 136 SER C C 1
ATOM 7750 O O . SER C 1 139 ? -60.425 -37.217 -15.518 1.00 28.80 136 SER C O 1
ATOM 7753 N N . SER C 1 140 ? -60.375 -39.374 -16.132 1.00 34.03 137 SER C N 1
ATOM 7754 C CA . SER C 1 140 ? -60.152 -39.079 -17.572 1.00 34.78 137 SER C CA 1
ATOM 7755 C C . SER C 1 140 ? -61.419 -38.424 -18.153 1.00 33.12 137 SER C C 1
ATOM 7756 O O . SER C 1 140 ? -61.294 -37.377 -18.855 1.00 32.47 137 SER C O 1
ATOM 7759 N N . LEU C 1 141 ? -62.621 -38.887 -17.793 1.00 32.33 138 LEU C N 1
ATOM 7760 C CA . LEU C 1 141 ? -63.846 -38.275 -18.361 1.00 29.29 138 LEU C CA 1
ATOM 7761 C C . LEU C 1 141 ? -64.157 -36.924 -17.705 1.00 33.12 138 LEU C C 1
ATOM 7762 O O . LEU C 1 141 ? -64.683 -36.026 -18.436 1.00 28.42 138 LEU C O 1
ATOM 7767 N N . THR C 1 142 ? -63.862 -36.741 -16.415 1.00 30.51 139 THR C N 1
ATOM 7768 C CA . THR C 1 142 ? -63.973 -35.413 -15.758 1.00 34.02 139 THR C CA 1
ATOM 7769 C C . THR C 1 142 ? -63.060 -34.416 -16.484 1.00 33.25 139 THR C C 1
ATOM 7770 O O . THR C 1 142 ? -63.476 -33.310 -16.832 1.00 34.87 139 THR C O 1
ATOM 7774 N N . CYS C 1 143 ? -61.828 -34.827 -16.719 1.00 35.53 140 CYS C N 1
ATOM 7775 C CA . CYS C 1 143 ? -60.831 -34.073 -17.496 1.00 34.99 140 CYS C CA 1
ATOM 7776 C C . CYS C 1 143 ? -61.437 -33.607 -18.833 1.00 34.93 140 CYS C C 1
ATOM 7777 O O . CYS C 1 143 ? -61.353 -32.414 -19.172 1.00 37.67 140 CYS C O 1
ATOM 7780 N N . ALA C 1 144 ? -62.128 -34.498 -19.533 1.00 32.61 141 ALA C N 1
ATOM 7781 C CA . ALA C 1 144 ? -62.651 -34.272 -20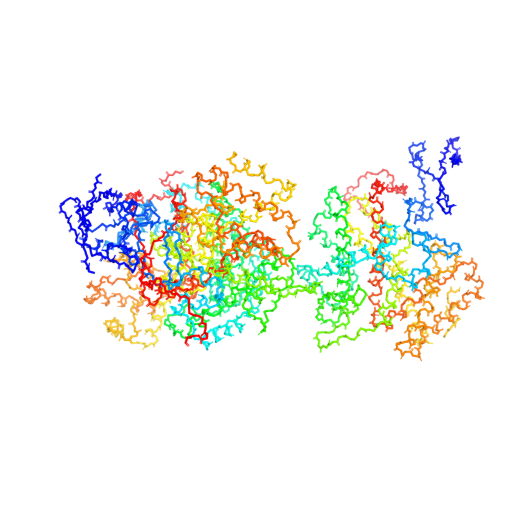.898 1.00 32.20 141 ALA C CA 1
ATOM 7782 C C . ALA C 1 144 ? -63.684 -33.164 -20.886 1.00 33.26 141 ALA C C 1
ATOM 7783 O O . ALA C 1 144 ? -63.973 -32.614 -21.980 1.00 30.19 141 ALA C O 1
ATOM 7785 N N . LEU C 1 145 ? -64.327 -32.918 -19.736 1.00 32.35 142 LEU C N 1
ATOM 7786 C CA . LEU C 1 145 ? -65.492 -31.995 -19.715 1.00 30.56 142 LEU C CA 1
ATOM 7787 C C . LEU C 1 145 ? -65.053 -30.590 -20.140 1.00 30.67 142 LEU C C 1
ATOM 7788 O O . LEU C 1 145 ? -65.803 -29.941 -20.881 1.00 31.39 142 LEU C O 1
ATOM 7793 N N . THR C 1 146 ? -63.862 -30.140 -19.740 1.00 31.16 143 THR C N 1
ATOM 7794 C CA . THR C 1 146 ? -63.357 -28.808 -20.166 1.00 33.14 143 THR C CA 1
ATOM 7795 C C . THR C 1 146 ? -63.335 -28.707 -21.701 1.00 33.43 143 THR C C 1
ATOM 7796 O O . THR C 1 146 ? -63.636 -27.610 -22.202 1.00 35.64 143 THR C O 1
ATOM 7800 N N . GLY C 1 147 ? -63.094 -29.803 -22.423 1.00 35.92 144 GLY C N 1
ATOM 7801 C CA . GLY C 1 147 ? -63.126 -29.838 -23.905 1.00 31.57 144 GLY C CA 1
ATOM 7802 C C . GLY C 1 147 ? -64.520 -29.629 -24.464 1.00 35.31 144 GLY C C 1
ATOM 7803 O O . GLY C 1 147 ? -64.667 -29.061 -25.597 1.00 32.76 144 GLY C O 1
ATOM 7804 N N . PHE C 1 148 ? -65.538 -30.097 -23.744 1.00 35.86 145 PHE C N 1
ATOM 7805 C CA . PHE C 1 148 ? -66.955 -30.023 -24.181 1.00 32.47 145 PHE C CA 1
ATOM 7806 C C . PHE C 1 148 ? -67.576 -28.706 -23.726 1.00 31.15 145 PHE C C 1
ATOM 7807 O O . PHE C 1 148 ? -68.512 -28.264 -24.351 1.00 33.34 145 PHE C O 1
ATOM 7815 N N . TYR C 1 149 ? -67.031 -28.088 -22.692 1.00 33.60 146 TYR C N 1
ATOM 7816 C CA . TYR C 1 149 ? -67.521 -26.816 -22.105 1.00 37.58 146 TYR C CA 1
ATOM 7817 C C . TYR C 1 149 ? -66.333 -25.868 -22.040 1.00 39.98 146 TYR C C 1
ATOM 7818 O O . TYR C 1 149 ? -65.826 -25.584 -20.948 1.00 39.20 146 TYR C O 1
ATOM 7827 N N . PRO C 1 150 ? -65.829 -25.416 -23.219 1.00 42.09 147 PRO C N 1
ATOM 7828 C CA . PRO C 1 150 ? -64.684 -24.507 -23.265 1.00 40.13 147 PRO C CA 1
ATOM 7829 C C . PRO C 1 150 ? -64.937 -23.198 -22.496 1.00 37.82 147 PRO C C 1
ATOM 7830 O O . PRO C 1 150 ? -63.983 -22.643 -21.964 1.00 39.69 147 PRO C O 1
ATOM 7834 N N . GLU C 1 151 ? -66.194 -22.767 -22.359 1.00 40.50 148 GLU C N 1
ATOM 7835 C CA . GLU C 1 151 ? -66.549 -21.525 -21.598 1.00 41.58 148 GLU C CA 1
ATOM 7836 C C . GLU C 1 151 ? -65.972 -21.607 -20.181 1.00 41.13 148 GLU C C 1
ATOM 7837 O O . GLU C 1 151 ? -65.693 -20.541 -19.605 1.00 42.77 148 GLU C O 1
ATOM 7843 N N . SER C 1 152 ? -65.758 -22.820 -19.658 1.00 36.52 149 SER C N 1
ATOM 7844 C CA . SER C 1 152 ? -65.394 -23.070 -18.243 1.00 40.33 149 SER C CA 1
ATOM 7845 C C . SER C 1 152 ? -63.918 -22.756 -18.005 1.00 39.24 149 SER C C 1
ATOM 7846 O O . SER C 1 152 ? -63.495 -22.789 -16.820 1.00 35.44 149 SER C O 1
ATOM 7849 N N . ILE C 1 153 ? -63.117 -22.537 -19.056 1.00 41.32 150 ILE C N 1
ATOM 7850 C CA . ILE C 1 153 ? -61.702 -22.079 -18.855 1.00 46.76 150 ILE C CA 1
ATOM 7851 C C . ILE C 1 153 ? -61.512 -20.683 -19.475 1.00 47.63 150 ILE C C 1
ATOM 7852 O O . ILE C 1 153 ? -60.366 -20.196 -19.456 1.00 58.26 150 ILE C O 1
ATOM 7857 N N . SER C 1 154 ? -62.599 -20.044 -19.929 1.00 50.18 151 SER C N 1
ATOM 7858 C CA . SER C 1 154 ? -62.687 -18.593 -20.245 1.00 58.60 151 SER C CA 1
ATOM 7859 C C . SER C 1 154 ? -62.197 -17.755 -19.063 1.00 61.42 151 SER C C 1
ATOM 7860 O O . SER C 1 154 ? -62.372 -18.129 -17.904 1.00 56.30 151 SER C O 1
ATOM 7863 N N . PRO C 1 155 ? -61.562 -16.588 -19.314 1.00 78.08 152 PRO C N 1
ATOM 7864 C CA . PRO C 1 155 ? -61.331 -15.610 -18.253 1.00 74.04 152 PRO C CA 1
ATOM 7865 C C . PRO C 1 155 ? -62.654 -14.848 -18.105 1.00 68.84 152 PRO C C 1
ATOM 7866 O O . PRO C 1 155 ? -63.370 -14.737 -19.104 1.00 69.15 152 PRO C O 1
ATOM 7870 N N . ASN C 1 156 ? -62.977 -14.390 -16.894 1.00 64.35 153 ASN C N 1
ATOM 7871 C CA . ASN C 1 156 ? -64.162 -13.528 -16.624 1.00 72.72 153 ASN C CA 1
ATOM 7872 C C . ASN C 1 156 ? -65.448 -14.278 -16.997 1.00 74.16 153 ASN C C 1
ATOM 7873 O O . ASN C 1 156 ? -66.132 -13.884 -17.980 1.00 82.21 153 ASN C O 1
ATOM 7878 N N . GLN C 1 157 ? -65.761 -15.327 -16.241 1.00 66.93 154 GLN C N 1
ATOM 7879 C CA . GLN C 1 157 ? -67.079 -16.017 -16.281 1.00 64.76 154 GLN C CA 1
ATOM 7880 C C . GLN C 1 157 ? -68.051 -15.321 -15.314 1.00 55.72 154 GLN C C 1
ATOM 7881 O O . GLN C 1 157 ? -67.690 -15.127 -14.152 1.00 47.03 154 GLN C O 1
ATOM 7887 N N . THR C 1 158 ? -69.254 -14.985 -15.778 1.00 56.92 155 THR C N 1
ATOM 7888 C CA . THR C 1 158 ? -70.381 -14.488 -14.941 1.00 53.82 155 THR C CA 1
ATOM 7889 C C . THR C 1 158 ? -70.603 -15.469 -13.782 1.00 57.01 155 THR C C 1
ATOM 7890 O O . THR C 1 158 ? -70.243 -16.645 -13.877 1.00 55.64 155 THR C O 1
ATOM 7894 N N . PRO C 1 159 ? -71.124 -15.044 -12.609 1.00 55.75 156 PRO C N 1
ATOM 7895 C CA . PRO C 1 159 ? -71.506 -16.001 -11.565 1.00 51.39 156 PRO C CA 1
ATOM 7896 C C . PRO C 1 159 ? -72.598 -16.969 -12.051 1.00 47.58 156 PRO C C 1
ATOM 7897 O O . PRO C 1 159 ? -72.677 -18.055 -11.540 1.00 44.30 156 PRO C O 1
ATOM 7901 N N . GLU C 1 160 ? -73.414 -16.537 -13.017 1.00 50.66 157 GLU C N 1
ATOM 7902 C CA . GLU C 1 160 ? -74.437 -17.361 -13.716 1.00 50.65 157 GLU C CA 1
ATOM 7903 C C . GLU C 1 160 ? -73.723 -18.560 -14.356 1.00 50.38 157 GLU C C 1
ATOM 7904 O O . GLU C 1 160 ? -74.142 -19.693 -14.095 1.00 49.56 157 GLU C O 1
ATOM 7910 N N . ALA C 1 161 ? -72.662 -18.302 -15.128 1.00 52.51 158 ALA C N 1
ATOM 7911 C CA . ALA C 1 161 ? -71.849 -19.317 -15.840 1.00 50.89 158 ALA C CA 1
ATOM 7912 C C . ALA C 1 161 ? -71.231 -20.265 -14.808 1.00 45.22 158 ALA C C 1
ATOM 7913 O O . ALA C 1 161 ? -71.356 -21.471 -14.991 1.00 43.84 158 ALA C O 1
ATOM 7915 N N . ILE C 1 162 ? -70.661 -19.739 -13.723 1.00 42.37 159 ILE C N 1
ATOM 7916 C CA . ILE C 1 162 ? -69.942 -20.563 -12.704 1.00 43.46 159 ILE C CA 1
ATOM 7917 C C . ILE C 1 162 ? -70.950 -21.492 -12.014 1.00 49.78 159 ILE C C 1
ATOM 7918 O O . ILE C 1 162 ? -70.528 -22.608 -11.615 1.00 49.91 159 ILE C O 1
ATOM 7923 N N . ASP C 1 163 ? -72.207 -21.049 -11.855 1.00 44.54 160 ASP C N 1
ATOM 7924 C CA . ASP C 1 163 ? -73.276 -21.841 -11.180 1.00 45.33 160 ASP C CA 1
ATOM 7925 C C . ASP C 1 163 ? -73.708 -22.964 -12.119 1.00 40.23 160 ASP C C 1
ATOM 7926 O O . ASP C 1 163 ? -74.003 -24.040 -11.607 1.00 35.69 160 ASP C O 1
ATOM 7931 N N . LEU C 1 164 ? -73.783 -22.682 -13.432 1.00 36.59 161 LEU C N 1
ATOM 7932 C CA . LEU C 1 164 ? -74.051 -23.702 -14.479 1.00 37.15 161 LEU C CA 1
ATOM 7933 C C . LEU C 1 164 ? -72.943 -24.767 -14.412 1.00 37.78 161 LEU C C 1
ATOM 7934 O O . LEU C 1 164 ? -73.272 -25.961 -14.367 1.00 40.81 161 LEU C O 1
ATOM 7939 N N . THR C 1 165 ? -71.667 -24.381 -14.328 1.00 39.87 162 THR C N 1
ATOM 7940 C CA . THR C 1 165 ? -70.534 -25.348 -14.252 1.00 39.48 162 THR C CA 1
ATOM 7941 C C . THR C 1 165 ? -70.770 -26.223 -13.002 1.00 41.52 162 THR C C 1
ATOM 7942 O O . THR C 1 165 ? -70.557 -27.431 -13.058 1.00 41.28 162 THR C O 1
ATOM 7946 N N . ILE C 1 166 ? -71.236 -25.643 -11.905 1.00 37.45 163 ILE C N 1
ATOM 7947 C CA . ILE C 1 166 ? -71.341 -26.375 -10.613 1.00 36.08 163 ILE C CA 1
ATOM 7948 C C . ILE C 1 166 ? -72.469 -27.404 -10.704 1.00 32.59 163 ILE C C 1
ATOM 7949 O O . ILE C 1 166 ? -72.249 -28.517 -10.272 1.00 31.95 163 ILE C O 1
ATOM 7954 N N . VAL C 1 167 ? -73.635 -27.060 -11.241 1.00 35.58 164 VAL C N 1
ATOM 7955 C CA . VAL C 1 167 ? -74.721 -28.073 -11.385 1.00 38.31 164 VAL C CA 1
ATOM 7956 C C . VAL C 1 167 ? -74.304 -29.141 -12.421 1.00 38.97 164 VAL C C 1
ATOM 7957 O O . VAL C 1 167 ? -74.516 -30.335 -12.107 1.00 36.71 164 VAL C O 1
ATOM 7961 N N . ARG C 1 168 ? -73.652 -28.776 -13.543 1.00 39.18 165 ARG C N 1
ATOM 7962 C CA . ARG C 1 168 ? -73.225 -29.758 -14.593 1.00 37.86 165 ARG C CA 1
ATOM 7963 C C . ARG C 1 168 ? -72.332 -30.810 -13.939 1.00 36.85 165 ARG C C 1
ATOM 7964 O O . ARG C 1 168 ? -72.585 -32.010 -14.132 1.00 36.41 165 ARG C O 1
ATOM 7972 N N . LEU C 1 169 ? -71.374 -30.391 -13.115 1.00 32.41 166 LEU C N 1
ATOM 7973 C CA . LEU C 1 169 ? -70.432 -31.361 -12.518 1.00 34.62 166 LEU C CA 1
ATOM 7974 C C . LEU C 1 169 ? -71.086 -32.194 -11.399 1.00 33.35 166 LEU C C 1
ATOM 7975 O O . LEU C 1 169 ? -70.814 -33.430 -11.345 1.00 33.95 166 LEU C O 1
ATOM 7980 N N . MET C 1 170 ? -71.784 -31.576 -10.441 1.00 38.76 167 MET C N 1
ATOM 7981 C CA . MET C 1 170 ? -72.575 -32.339 -9.418 1.00 34.70 167 MET C CA 1
ATOM 7982 C C . MET C 1 170 ? -73.454 -33.359 -10.189 1.00 34.94 167 MET C C 1
ATOM 7983 O O . MET C 1 170 ? -73.466 -34.541 -9.854 1.00 31.64 167 MET C O 1
ATOM 7988 N N . ALA C 1 171 ? -74.135 -32.925 -11.250 1.00 33.88 168 ALA C N 1
ATOM 7989 C CA . ALA C 1 171 ? -75.023 -33.803 -12.040 1.00 32.93 168 ALA C CA 1
ATOM 7990 C C . ALA C 1 171 ? -74.228 -34.962 -12.665 1.00 35.77 168 ALA C C 1
ATOM 7991 O O . ALA C 1 171 ? -74.567 -36.156 -12.398 1.00 33.90 168 ALA C O 1
ATOM 7993 N N . LYS C 1 172 ? -73.200 -34.637 -13.463 1.00 32.15 169 LYS C N 1
ATOM 7994 C CA . LYS C 1 172 ? -72.602 -35.588 -14.425 1.00 31.02 169 LYS C CA 1
ATOM 7995 C C . LYS C 1 172 ? -71.672 -36.492 -13.642 1.00 31.50 169 LYS C C 1
ATOM 7996 O O . LYS C 1 172 ? -71.381 -37.623 -14.125 1.00 34.03 169 LYS C O 1
ATOM 8002 N N . MET C 1 173 ? -71.202 -36.052 -12.473 1.00 30.15 170 MET C N 1
ATOM 8003 C CA . MET C 1 173 ? -70.303 -36.953 -11.695 1.00 30.80 170 MET C CA 1
ATOM 8004 C C . MET C 1 173 ? -71.062 -38.241 -11.347 1.00 29.00 170 MET C C 1
ATOM 8005 O O . MET C 1 173 ? -70.447 -39.333 -11.380 1.00 31.78 170 MET C O 1
ATOM 8010 N N . SER C 1 174 ? -72.345 -38.149 -10.996 1.00 32.42 171 SER C N 1
ATOM 8011 C CA . SER C 1 174 ? -73.133 -39.347 -10.579 1.00 29.78 171 SER C CA 1
ATOM 8012 C C . SER C 1 174 ? -73.321 -40.255 -11.801 1.00 26.40 171 SER C C 1
ATOM 8013 O O . SER C 1 174 ? -73.130 -41.451 -11.647 1.00 29.60 171 SER C O 1
ATOM 8016 N N . THR C 1 175 ? -73.757 -39.716 -12.937 1.00 26.01 172 THR C N 1
ATOM 8017 C CA . THR C 1 175 ? -73.870 -40.490 -14.212 1.00 28.57 172 THR C CA 1
ATOM 8018 C C . THR C 1 175 ? -72.555 -41.225 -14.516 1.00 31.24 172 THR C C 1
ATOM 8019 O O . THR C 1 175 ? -72.547 -42.475 -14.769 1.00 31.26 172 THR C O 1
ATOM 8023 N N . ILE C 1 176 ? -71.447 -40.492 -14.542 1.00 33.38 173 ILE C N 1
ATOM 8024 C CA . ILE C 1 176 ? -70.155 -41.058 -15.009 1.00 32.22 173 ILE C CA 1
ATOM 8025 C C . ILE C 1 176 ? -69.702 -42.071 -13.972 1.00 29.42 173 ILE C C 1
ATOM 8026 O O . ILE C 1 176 ? -69.086 -43.094 -14.374 1.00 31.32 173 ILE C O 1
ATOM 8031 N N . ALA C 1 177 ? -69.982 -41.851 -12.685 1.00 28.37 174 ALA C N 1
ATOM 8032 C CA . ALA C 1 177 ? -69.569 -42.836 -11.660 1.00 27.11 174 ALA C CA 1
ATOM 8033 C C . ALA C 1 177 ? -70.349 -44.121 -11.935 1.00 26.85 174 ALA C C 1
ATOM 8034 O O . ALA C 1 177 ? -69.790 -45.212 -11.827 1.00 28.20 174 ALA C O 1
ATOM 8036 N N . ALA C 1 178 ? -71.607 -44.011 -12.336 1.00 28.86 175 ALA C N 1
ATOM 8037 C CA . ALA C 1 178 ? -72.430 -45.218 -12.572 1.00 30.19 175 ALA C CA 1
ATOM 8038 C C . ALA C 1 178 ? -71.889 -45.930 -13.820 1.00 34.00 175 ALA C C 1
ATOM 8039 O O . ALA C 1 178 ? -71.828 -47.173 -13.794 1.00 34.97 175 ALA C O 1
ATOM 8041 N N . TRP C 1 179 ? -71.423 -45.177 -14.833 1.00 30.21 176 TRP C N 1
ATOM 8042 C CA . TRP C 1 179 ? -70.804 -45.754 -16.061 1.00 30.42 176 TRP C CA 1
ATOM 8043 C C . TRP C 1 179 ? -69.594 -46.596 -15.682 1.00 30.83 176 TRP C C 1
ATOM 8044 O O . TRP C 1 179 ? -69.391 -47.665 -16.266 1.00 29.23 176 TRP C O 1
ATOM 8055 N N . THR C 1 180 ? -68.791 -46.128 -14.723 1.00 31.84 177 THR C N 1
ATOM 8056 C CA . THR C 1 180 ? -67.534 -46.820 -14.386 1.00 34.55 177 THR C CA 1
ATOM 8057 C C . THR C 1 180 ? -67.892 -48.208 -13.843 1.00 35.22 177 THR C C 1
ATOM 8058 O O . THR C 1 180 ? -67.164 -49.163 -14.133 1.00 37.35 177 THR C O 1
ATOM 8062 N N . TYR C 1 181 ? -68.981 -48.325 -13.090 1.00 35.12 178 TYR C N 1
ATOM 8063 C CA . TYR C 1 181 ? -69.470 -49.644 -12.598 1.00 34.47 178 TYR C CA 1
ATOM 8064 C C . TYR C 1 181 ? -70.031 -50.510 -13.747 1.00 29.54 178 TYR C C 1
ATOM 8065 O O . TYR C 1 181 ? -69.686 -51.670 -13.870 1.00 27.94 178 TYR C O 1
ATOM 8074 N N . LYS C 1 182 ? -70.951 -49.984 -14.541 1.00 29.37 179 LYS C N 1
ATOM 8075 C CA . LYS C 1 182 ? -71.494 -50.730 -15.706 1.00 31.63 179 LYS C CA 1
ATOM 8076 C C . LYS C 1 182 ? -70.357 -51.271 -16.578 1.00 32.45 179 LYS C C 1
ATOM 8077 O O . LYS C 1 182 ? -70.417 -52.431 -16.962 1.00 34.09 179 LYS C O 1
ATOM 8083 N N . ASN C 1 183 ? -69.353 -50.461 -16.903 1.00 32.42 180 ASN C N 1
ATOM 8084 C CA . ASN C 1 183 ? -68.209 -50.888 -17.748 1.00 32.13 180 ASN C CA 1
ATOM 8085 C C . ASN C 1 183 ? -67.611 -52.188 -17.212 1.00 32.35 180 ASN C C 1
ATOM 8086 O O . ASN C 1 183 ? -67.379 -53.117 -17.995 1.00 28.72 180 ASN C O 1
ATOM 8091 N N . SER C 1 184 ? -67.386 -52.261 -15.896 1.00 34.91 181 SER C N 1
ATOM 8092 C CA . SER C 1 184 ? -66.697 -53.392 -15.228 1.00 36.01 181 SER C CA 1
ATOM 8093 C C . SER C 1 184 ? -67.529 -54.684 -15.283 1.00 35.35 181 SER C C 1
ATOM 8094 O O . SER C 1 184 ? -66.930 -55.748 -15.216 1.00 36.28 181 SER C O 1
ATOM 8097 N N . VAL C 1 185 ? -68.857 -54.624 -15.377 1.00 35.05 182 VAL C N 1
ATOM 8098 C CA . VAL C 1 185 ? -69.699 -55.855 -15.462 1.00 35.32 182 VAL C CA 1
ATOM 8099 C C . VAL C 1 185 ? -70.303 -56.022 -16.853 1.00 36.00 182 VAL C C 1
ATOM 8100 O O . VAL C 1 185 ? -71.113 -56.916 -17.013 1.00 36.19 182 VAL C O 1
ATOM 8104 N N . GLY C 1 186 ? -70.023 -55.149 -17.810 1.00 32.85 183 GLY C N 1
ATOM 8105 C CA . GLY C 1 186 ? -70.457 -55.440 -19.180 1.00 31.42 183 GLY C CA 1
ATOM 8106 C C . GLY C 1 186 ? -71.908 -55.125 -19.414 1.00 32.38 183 GLY C C 1
ATOM 8107 O O . GLY C 1 186 ? -72.395 -55.518 -20.468 1.00 30.22 183 GLY C O 1
ATOM 8108 N N . HIS C 1 187 ? -72.548 -54.364 -18.517 1.00 31.81 184 HIS C N 1
ATOM 8109 C CA . HIS C 1 187 ? -73.989 -54.027 -18.578 1.00 29.94 184 HIS C CA 1
ATOM 8110 C C . HIS C 1 187 ? -74.179 -52.781 -19.415 1.00 28.81 184 HIS C C 1
ATOM 8111 O O . HIS C 1 187 ? -73.305 -51.940 -19.476 1.00 30.57 184 HIS C O 1
ATOM 8118 N N . PRO C 1 188 ? -75.334 -52.629 -20.083 1.00 28.12 185 PRO C N 1
ATOM 8119 C CA . PRO C 1 188 ? -75.649 -51.404 -20.810 1.00 31.04 185 PRO C CA 1
ATOM 8120 C C . PRO C 1 188 ? -75.835 -50.242 -19.838 1.00 33.49 185 PRO C C 1
ATOM 8121 O O . PRO C 1 188 ? -76.207 -50.459 -18.656 1.00 30.29 185 PRO C O 1
ATOM 8125 N N . LEU C 1 189 ? -75.550 -49.039 -20.339 1.00 32.57 186 LEU C N 1
ATOM 8126 C CA . LEU C 1 189 ? -75.636 -47.793 -19.535 1.00 35.47 186 LEU C CA 1
ATOM 8127 C C . LEU C 1 189 ? -77.113 -47.481 -19.365 1.00 31.87 186 LEU C C 1
ATOM 8128 O O . LEU C 1 189 ? -77.837 -47.682 -20.331 1.00 28.87 186 LEU C O 1
ATOM 8133 N N . ASN C 1 190 ? -77.523 -47.001 -18.192 1.00 32.07 187 ASN C N 1
ATOM 8134 C CA . ASN C 1 190 ? -78.880 -46.434 -18.009 1.00 33.01 187 ASN C CA 1
ATOM 8135 C C . ASN C 1 190 ? -78.806 -44.945 -18.281 1.00 28.92 187 ASN C C 1
ATOM 8136 O O . ASN C 1 190 ? -77.820 -44.337 -17.828 1.00 32.72 187 ASN C O 1
ATOM 8141 N N . TYR C 1 191 ? -79.782 -44.422 -19.017 1.00 31.64 188 TYR C N 1
ATOM 8142 C CA . TYR C 1 191 ? -80.118 -42.980 -19.076 1.00 33.90 188 TYR C CA 1
ATOM 8143 C C . TYR C 1 191 ? -80.580 -42.562 -17.680 1.00 36.79 188 TYR C C 1
ATOM 8144 O O . TYR C 1 191 ? -81.258 -43.311 -16.999 1.00 35.24 188 TYR C O 1
ATOM 8153 N N . PRO C 1 192 ? -80.126 -41.416 -17.137 1.00 41.62 189 PRO C N 1
ATOM 8154 C CA . PRO C 1 192 ? -80.696 -40.918 -15.886 1.00 44.71 189 PRO C CA 1
ATOM 8155 C C . PRO C 1 192 ? -82.196 -40.653 -16.079 1.00 45.87 189 PRO C C 1
ATOM 8156 O O . PRO C 1 192 ? -82.664 -40.432 -17.228 1.00 40.52 189 PRO C O 1
ATOM 8160 N N . ARG C 1 193 ? -82.921 -40.690 -14.963 1.00 37.38 190 ARG C N 1
ATOM 8161 C CA . ARG C 1 193 ? -84.395 -40.542 -14.965 1.00 47.28 190 ARG C CA 1
ATOM 8162 C C . ARG C 1 193 ? -84.735 -39.116 -14.523 1.00 46.65 190 ARG C C 1
ATOM 8163 O O . ARG C 1 193 ? -83.932 -38.544 -13.779 1.00 56.92 190 ARG C O 1
ATOM 8171 N N . ASN C 1 194 ? -85.884 -38.584 -14.964 1.00 45.90 191 ASN C N 1
ATOM 8172 C CA . ASN C 1 194 ? -86.352 -37.209 -14.629 1.00 48.16 191 ASN C CA 1
ATOM 8173 C C . ASN C 1 194 ? -87.152 -37.184 -13.308 1.00 50.70 191 ASN C C 1
ATOM 8174 O O . ASN C 1 194 ? -87.497 -36.098 -12.881 1.00 52.02 191 ASN C O 1
ATOM 8179 N N . ASP C 1 195 ? -87.469 -38.329 -12.705 1.00 47.29 192 ASP C N 1
ATOM 8180 C CA . ASP C 1 195 ? -88.507 -38.440 -11.648 1.00 48.84 192 ASP C CA 1
ATOM 8181 C C . ASP C 1 195 ? -87.902 -39.097 -10.412 1.00 48.02 192 ASP C C 1
ATOM 8182 O O . ASP C 1 195 ? -88.669 -39.626 -9.613 1.00 54.95 192 ASP C O 1
ATOM 8187 N N . LEU C 1 196 ? -86.579 -39.148 -10.303 1.00 45.07 193 LEU C N 1
ATOM 8188 C CA . LEU C 1 196 ? -85.899 -39.596 -9.062 1.00 44.94 193 LEU C CA 1
ATOM 8189 C C . LEU C 1 196 ? -85.046 -38.442 -8.550 1.00 46.14 193 LEU C C 1
ATOM 8190 O O . LEU C 1 196 ? -84.602 -37.613 -9.369 1.00 50.57 193 LEU C O 1
ATOM 8195 N N . ASP C 1 197 ? -84.838 -38.414 -7.242 1.00 45.50 194 ASP C N 1
ATOM 8196 C CA . ASP C 1 197 ? -83.896 -37.493 -6.580 1.00 48.18 194 ASP C CA 1
ATOM 8197 C C . ASP C 1 197 ? -82.478 -38.075 -6.676 1.00 49.22 194 ASP C C 1
ATOM 8198 O O . ASP C 1 197 ? -82.319 -39.286 -6.982 1.00 43.65 194 ASP C O 1
ATOM 8203 N N . TYR C 1 198 ? -81.508 -37.230 -6.337 1.00 43.62 195 TYR C N 1
ATOM 8204 C CA . TYR C 1 198 ? -80.073 -37.343 -6.663 1.00 45.27 195 TYR C CA 1
ATOM 8205 C C . TYR C 1 198 ? -79.566 -38.739 -6.344 1.00 44.04 195 TYR C C 1
ATOM 8206 O O . TYR C 1 198 ? -79.004 -39.399 -7.250 1.00 37.17 195 TYR C O 1
ATOM 8215 N N . CYS C 1 199 ? -79.714 -39.148 -5.087 1.00 38.91 196 CYS C N 1
ATOM 8216 C CA . CYS C 1 199 ? -79.174 -40.435 -4.588 1.00 41.44 196 CYS C CA 1
ATOM 8217 C C . CYS C 1 199 ? -79.970 -41.593 -5.193 1.00 36.33 196 CYS C C 1
ATOM 8218 O O . CYS C 1 199 ? -79.376 -42.605 -5.519 1.00 38.98 196 CYS C O 1
ATOM 8221 N N . ALA C 1 200 ? -81.272 -41.473 -5.333 1.00 36.55 197 ALA C N 1
ATOM 8222 C CA . ALA C 1 200 ? -82.092 -42.572 -5.901 1.00 38.86 197 ALA C CA 1
ATOM 8223 C C . ALA C 1 200 ? -81.724 -42.775 -7.382 1.00 37.18 197 ALA C C 1
ATOM 8224 O O . ALA C 1 200 ? -81.615 -43.941 -7.841 1.00 36.79 197 ALA C O 1
ATOM 8226 N N . ASN C 1 201 ? -81.573 -41.676 -8.122 1.00 38.08 198 ASN C N 1
ATOM 8227 C CA . ASN C 1 201 ? -81.175 -41.715 -9.554 1.00 37.27 198 ASN C CA 1
ATOM 8228 C C . ASN C 1 201 ? -79.813 -42.396 -9.669 1.00 39.24 198 ASN C C 1
ATOM 8229 O O . ASN C 1 201 ? -79.613 -43.192 -10.617 1.00 36.87 198 ASN C O 1
ATOM 8234 N N . PHE C 1 202 ? -78.914 -42.158 -8.699 1.00 38.66 199 PHE C N 1
ATOM 8235 C CA . PHE C 1 202 ? -77.564 -42.762 -8.730 1.00 35.01 199 PHE C CA 1
ATOM 8236 C C . PHE C 1 202 ? -77.718 -44.282 -8.607 1.00 36.15 199 PHE C C 1
ATOM 8237 O O . PHE C 1 202 ? -77.085 -45.046 -9.382 1.00 31.30 199 PHE C O 1
ATOM 8245 N N . LEU C 1 203 ? -78.534 -44.725 -7.644 1.00 34.51 200 LEU C N 1
ATOM 8246 C CA . LEU C 1 203 ? -78.731 -46.172 -7.358 1.00 34.84 200 LEU C CA 1
ATOM 8247 C C . LEU C 1 203 ? -79.389 -46.856 -8.559 1.00 32.20 200 LEU C C 1
ATOM 8248 O O . LEU C 1 203 ? -78.946 -47.928 -8.919 1.00 33.13 200 LEU C O 1
ATOM 8253 N N . TYR C 1 204 ? -80.431 -46.260 -9.119 1.00 29.43 201 TYR C N 1
ATOM 8254 C CA . TYR C 1 204 ? -81.022 -46.735 -10.377 1.00 35.34 201 TYR C CA 1
ATOM 8255 C C . TYR C 1 204 ? -79.911 -46.869 -11.441 1.00 34.88 201 TYR C C 1
ATOM 8256 O O . TYR C 1 204 ? -79.768 -47.964 -12.047 1.00 33.48 201 TYR C O 1
ATOM 8265 N N . MET C 1 205 ? -79.147 -45.803 -11.688 1.00 34.58 202 MET C N 1
ATOM 8266 C CA . MET C 1 205 ? -78.210 -45.742 -12.851 1.00 33.59 202 MET C CA 1
ATOM 8267 C C . MET C 1 205 ? -77.164 -46.821 -12.658 1.00 36.14 202 MET C C 1
ATOM 8268 O O . MET C 1 205 ? -76.732 -47.427 -13.617 1.00 32.05 202 MET C O 1
ATOM 8273 N N . MET C 1 206 ? -76.842 -47.079 -11.404 1.00 36.70 203 MET C N 1
ATOM 8274 C CA . MET C 1 206 ? -75.825 -48.057 -11.035 1.00 36.87 203 MET C CA 1
ATOM 8275 C C . MET C 1 206 ? -76.384 -49.488 -11.117 1.00 40.76 203 MET C C 1
ATOM 8276 O O . MET C 1 206 ? -75.703 -50.349 -11.728 1.00 38.01 203 MET C O 1
ATOM 8281 N N . PHE C 1 207 ? -77.555 -49.766 -10.524 1.00 36.97 204 PHE C N 1
ATOM 8282 C CA . PHE C 1 207 ? -77.949 -51.163 -10.181 1.00 37.85 204 PHE C CA 1
ATOM 8283 C C . PHE C 1 207 ? -79.087 -51.720 -11.049 1.00 36.28 204 PHE C C 1
ATOM 8284 O O . PHE C 1 207 ? -79.182 -52.949 -11.189 1.00 39.67 204 PHE C O 1
ATOM 8292 N N . SER C 1 208 ? -79.938 -50.881 -11.601 1.00 34.41 205 SER C N 1
ATOM 8293 C CA . SER C 1 208 ? -81.024 -51.352 -12.495 1.00 41.32 205 SER C CA 1
ATOM 8294 C C . SER C 1 208 ? -80.408 -51.956 -13.752 1.00 40.40 205 SER C C 1
ATOM 8295 O O . SER C 1 208 ? -79.434 -51.378 -14.248 1.00 37.46 205 SER C O 1
ATOM 8298 N N . PHE C 1 209 ? -80.882 -53.118 -14.185 1.00 41.03 206 PHE C N 1
ATOM 8299 C CA . PHE C 1 209 ? -80.417 -53.763 -15.438 1.00 43.52 206 PHE C CA 1
ATOM 8300 C C . PHE C 1 209 ? -81.586 -54.563 -15.972 1.00 48.56 206 PHE C C 1
ATOM 8301 O O . PHE C 1 209 ? -82.372 -55.067 -15.189 1.00 50.12 206 PHE C O 1
ATOM 8309 N N . PRO C 1 210 ? -81.761 -54.626 -17.315 1.00 54.61 207 PRO C N 1
ATOM 8310 C CA . PRO C 1 210 ? -83.022 -55.073 -17.929 1.00 46.36 207 PRO C CA 1
ATOM 8311 C C . PRO C 1 210 ? -83.655 -56.382 -17.414 1.00 44.46 207 PRO C C 1
ATOM 8312 O O . PRO C 1 210 ? -84.889 -56.504 -17.497 1.00 51.67 207 PRO C O 1
ATOM 8316 N N . THR C 1 211 ? -82.846 -57.310 -16.893 1.00 42.53 208 THR C N 1
ATOM 8317 C CA . THR C 1 211 ? -83.249 -58.720 -16.624 1.00 51.31 208 THR C CA 1
ATOM 8318 C C . THR C 1 211 ? -83.566 -58.957 -15.135 1.00 53.13 208 THR C C 1
ATOM 8319 O O . THR C 1 211 ? -83.943 -60.070 -14.812 1.00 54.41 208 THR C O 1
ATOM 8323 N N . GLU C 1 212 ? -83.466 -57.944 -14.277 1.00 58.87 209 GLU C N 1
ATOM 8324 C CA . GLU C 1 212 ? -83.768 -58.051 -12.821 1.00 63.29 209 GLU C CA 1
ATOM 8325 C C . GLU C 1 212 ? -84.503 -56.776 -12.395 1.00 62.19 209 GLU C C 1
ATOM 8326 O O . GLU C 1 212 ? -84.031 -55.671 -12.742 1.00 56.05 209 GLU C O 1
ATOM 8332 N N . LYS C 1 213 ? -85.654 -56.929 -11.748 1.00 64.15 210 LYS C N 1
ATOM 8333 C CA . LYS C 1 213 ? -86.425 -55.797 -11.170 1.00 75.09 210 LYS C CA 1
ATOM 8334 C C . LYS C 1 213 ? -85.489 -55.068 -10.189 1.00 65.60 210 LYS C C 1
ATOM 8335 O O . LYS C 1 213 ? -84.913 -55.763 -9.333 1.00 62.05 210 LYS C O 1
ATOM 8341 N N . TYR C 1 214 ? -85.267 -53.755 -10.373 1.00 63.24 211 TYR C N 1
ATOM 8342 C CA . TYR C 1 214 ? -84.638 -52.843 -9.370 1.00 65.94 211 TYR C CA 1
ATOM 8343 C C . TYR C 1 214 ? -85.731 -52.025 -8.666 1.00 61.19 211 TYR C C 1
ATOM 8344 O O . TYR C 1 214 ? -86.351 -51.155 -9.310 1.00 64.99 211 TYR C O 1
ATOM 8353 N N . GLU C 1 215 ? -85.945 -52.273 -7.371 1.00 64.69 212 GLU C N 1
ATOM 8354 C CA . GLU C 1 215 ? -86.861 -51.442 -6.537 1.00 66.79 212 GLU C CA 1
ATOM 8355 C C . GLU C 1 215 ? -86.018 -50.465 -5.716 1.00 53.67 212 GLU C C 1
ATOM 8356 O O . GLU C 1 215 ? -84.982 -50.898 -5.133 1.00 52.42 212 GLU C O 1
ATOM 8362 N N . ILE C 1 216 ? -86.432 -49.200 -5.685 1.00 52.09 213 ILE C N 1
ATOM 8363 C CA . ILE C 1 216 ? -85.719 -48.136 -4.917 1.00 53.74 213 ILE C CA 1
ATOM 8364 C C . ILE C 1 216 ? -86.170 -48.234 -3.458 1.00 49.52 213 ILE C C 1
ATOM 8365 O O . ILE C 1 216 ? -87.273 -47.782 -3.126 1.00 54.59 213 ILE C O 1
ATOM 8370 N N . ASN C 1 217 ? -85.323 -48.840 -2.649 1.00 41.94 214 ASN C N 1
ATOM 8371 C CA . ASN C 1 217 ? -85.515 -49.005 -1.199 1.00 49.21 214 ASN C CA 1
ATOM 8372 C C . ASN C 1 217 ? -85.193 -47.699 -0.473 1.00 52.06 214 ASN C C 1
ATOM 8373 O O . ASN C 1 217 ? -84.031 -47.312 -0.370 1.00 50.86 214 ASN C O 1
ATOM 8378 N N . PRO C 1 218 ? -86.201 -47.007 0.101 1.00 50.47 215 PRO C N 1
ATOM 8379 C CA . PRO C 1 218 ? -85.958 -45.765 0.843 1.00 51.57 215 PRO C CA 1
ATOM 8380 C C . PRO C 1 218 ? -84.927 -45.842 1.989 1.00 49.47 215 PRO C C 1
ATOM 8381 O O . PRO C 1 218 ? -84.277 -44.834 2.241 1.00 47.89 215 PRO C O 1
ATOM 8385 N N . VAL C 1 219 ? -84.740 -47.003 2.621 1.00 42.08 216 VAL C N 1
ATOM 8386 C CA . VAL C 1 219 ? -83.707 -47.178 3.684 1.00 46.38 216 VAL C CA 1
ATOM 8387 C C . VAL C 1 219 ? -82.316 -47.069 3.055 1.00 50.28 216 VAL C C 1
ATOM 8388 O O . VAL C 1 219 ? -81.391 -46.628 3.756 1.00 49.60 216 VAL C O 1
ATOM 8392 N N . ILE C 1 220 ? -82.157 -47.559 1.821 1.00 52.50 217 ILE C N 1
ATOM 8393 C CA . ILE C 1 220 ? -80.846 -47.573 1.110 1.00 46.44 217 ILE C CA 1
ATOM 8394 C C . ILE C 1 220 ? -80.593 -46.127 0.680 1.00 39.80 217 ILE C C 1
ATOM 8395 O O . ILE C 1 220 ? -79.500 -45.628 0.955 1.00 36.04 217 ILE C O 1
ATOM 8400 N N . VAL C 1 221 ? -81.614 -45.473 0.116 1.00 40.16 218 VAL C N 1
ATOM 8401 C CA . VAL C 1 221 ? -81.588 -44.029 -0.249 1.00 43.81 218 VAL C CA 1
ATOM 8402 C C . VAL C 1 221 ? -81.151 -43.210 0.979 1.00 51.64 218 VAL C C 1
ATOM 8403 O O . VAL C 1 221 ? -80.203 -42.428 0.862 1.00 57.43 218 VAL C O 1
ATOM 8407 N N . SER C 1 222 ? -81.787 -43.403 2.133 1.00 52.10 219 SER C N 1
ATOM 8408 C CA . SER C 1 222 ? -81.497 -42.635 3.370 1.00 46.52 219 SER C CA 1
ATOM 8409 C C . SER C 1 222 ? -80.051 -42.926 3.762 1.00 41.26 219 SER C C 1
ATOM 8410 O O . SER C 1 222 ? -79.316 -41.978 4.076 1.00 42.32 219 SER C O 1
ATOM 8413 N N . ALA C 1 223 ? -79.631 -44.181 3.713 1.00 37.28 220 ALA C N 1
ATOM 8414 C CA . ALA C 1 223 ? -78.249 -44.534 4.093 1.00 44.59 220 ALA C CA 1
ATOM 8415 C C . ALA C 1 223 ? -77.252 -43.842 3.129 1.00 49.59 220 ALA C C 1
ATOM 8416 O O . ALA C 1 223 ? -76.226 -43.295 3.606 1.00 43.86 220 ALA C O 1
ATOM 8418 N N . LEU C 1 224 ? -77.499 -43.863 1.817 1.00 44.84 221 LEU C N 1
ATOM 8419 C CA . LEU C 1 224 ? -76.532 -43.283 0.834 1.00 39.87 221 LEU C CA 1
ATOM 8420 C C . LEU C 1 224 ? -76.414 -41.791 1.112 1.00 41.60 221 LEU C C 1
ATOM 8421 O O . LEU C 1 224 ? -75.294 -41.326 1.126 1.00 43.92 221 LEU C O 1
ATOM 8426 N N . ASN C 1 225 ? -77.550 -41.094 1.317 1.00 44.79 222 ASN C N 1
ATOM 8427 C CA . ASN C 1 225 ? -77.610 -39.634 1.586 1.00 41.41 222 ASN C CA 1
ATOM 8428 C C . ASN C 1 225 ? -76.699 -39.326 2.778 1.00 46.13 222 ASN C C 1
ATOM 8429 O O . ASN C 1 225 ? -75.905 -38.365 2.680 1.00 45.38 222 ASN C O 1
ATOM 8434 N N . LYS C 1 226 ? -76.747 -40.138 3.831 1.00 43.25 223 LYS C N 1
ATOM 8435 C CA . LYS C 1 226 ? -75.864 -39.949 5.016 1.00 46.61 223 LYS C CA 1
ATOM 8436 C C . LYS C 1 226 ? -74.400 -40.256 4.660 1.00 44.32 223 LYS C C 1
ATOM 8437 O O . LYS C 1 226 ? -73.529 -39.558 5.200 1.00 46.03 223 LYS C O 1
ATOM 8443 N N . LEU C 1 227 ? -74.107 -41.304 3.878 1.00 45.00 224 LEU C N 1
ATOM 8444 C CA . LEU C 1 227 ? -72.707 -41.655 3.478 1.00 48.75 224 LEU C CA 1
ATOM 8445 C C . LEU C 1 227 ? -72.031 -40.423 2.836 1.00 47.15 224 LEU C C 1
ATOM 8446 O O . LEU C 1 227 ? -70.889 -40.056 3.224 1.00 40.24 224 LEU C O 1
ATOM 8451 N N . LEU C 1 228 ? -72.731 -39.857 1.842 1.00 39.38 225 LEU C N 1
ATOM 8452 C CA . LEU C 1 228 ? -72.253 -38.801 0.931 1.00 40.73 225 LEU C CA 1
ATOM 8453 C C . LEU C 1 228 ? -72.121 -37.506 1.735 1.00 42.59 225 LEU C C 1
ATOM 8454 O O . LEU C 1 228 ? -71.055 -36.870 1.643 1.00 41.84 225 LEU C O 1
ATOM 8459 N N . ILE C 1 229 ? -73.144 -37.153 2.513 1.00 43.23 226 ILE C N 1
ATOM 8460 C CA . ILE C 1 229 ? -73.080 -36.046 3.513 1.00 43.87 226 ILE C CA 1
ATOM 8461 C C . ILE C 1 229 ? -71.805 -36.171 4.350 1.00 38.51 226 ILE C C 1
ATOM 8462 O O . ILE C 1 229 ? -71.073 -35.189 4.432 1.00 47.08 226 ILE C O 1
ATOM 8467 N N . LEU C 1 230 ? -71.544 -37.338 4.913 1.00 37.97 227 LEU C N 1
ATOM 8468 C CA . LEU C 1 230 ? -70.401 -37.576 5.824 1.00 41.60 227 LEU C CA 1
ATOM 8469 C C . LEU C 1 230 ? -69.061 -37.485 5.083 1.00 48.58 227 LEU C C 1
ATOM 8470 O O . LEU C 1 230 ? -68.063 -37.246 5.779 1.00 41.39 227 LEU C O 1
ATOM 8475 N N . HIS C 1 231 ? -69.038 -37.640 3.752 1.00 41.70 228 HIS C N 1
ATOM 8476 C CA . HIS C 1 231 ? -67.798 -37.532 2.937 1.00 39.88 228 HIS C CA 1
ATOM 8477 C C . HIS C 1 231 ? -67.723 -36.171 2.230 1.00 38.46 228 HIS C C 1
ATOM 8478 O O . HIS C 1 231 ? -66.707 -35.9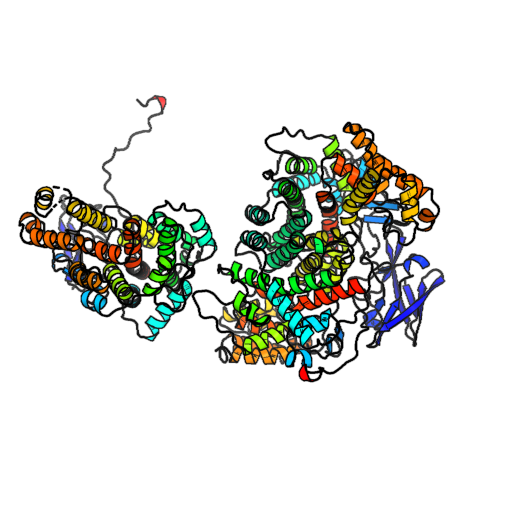54 1.549 1.00 42.24 228 HIS C O 1
ATOM 8485 N N . ALA C 1 232 ? -68.718 -35.292 2.410 1.00 35.23 229 ALA C N 1
ATOM 8486 C CA . ALA C 1 232 ? -68.954 -34.120 1.551 1.00 37.34 229 ALA C CA 1
ATOM 8487 C C . ALA C 1 232 ? -67.758 -33.157 1.609 1.00 42.96 229 ALA C C 1
ATOM 8488 O O . ALA C 1 232 ? -67.410 -32.607 0.539 1.00 37.27 229 ALA C O 1
ATOM 8490 N N . ASP C 1 233 ? -67.139 -32.976 2.782 1.00 42.60 230 ASP C N 1
ATOM 8491 C CA . ASP C 1 233 ? -65.963 -32.075 2.935 1.00 43.86 230 ASP C CA 1
ATOM 8492 C C . ASP C 1 233 ? -65.184 -32.451 4.182 1.00 49.26 230 ASP C C 1
ATOM 8493 O O . ASP C 1 233 ? -65.774 -33.014 5.130 1.00 49.45 230 ASP C O 1
ATOM 8498 N N . HIS C 1 234 ? -63.881 -32.181 4.150 1.00 43.68 231 HIS C N 1
ATOM 8499 C CA . HIS C 1 234 ? -63.001 -32.477 5.289 1.00 38.94 231 HIS C CA 1
ATOM 8500 C C . HIS C 1 234 ? -61.880 -31.449 5.327 1.00 36.72 231 HIS C C 1
ATOM 8501 O O . HIS C 1 234 ? -60.738 -31.843 5.629 1.00 37.55 231 HIS C O 1
ATOM 8508 N N . GLU C 1 235 ? -62.223 -30.184 5.100 1.00 41.06 232 GLU C N 1
ATOM 8509 C CA . GLU C 1 235 ? -61.287 -29.075 5.387 1.00 48.76 232 GLU C CA 1
ATOM 8510 C C . GLU C 1 235 ? -60.194 -29.162 4.307 1.00 47.61 232 GLU C C 1
ATOM 8511 O O . GLU C 1 235 ? -60.504 -29.617 3.151 1.00 45.35 232 GLU C O 1
ATOM 8517 N N . GLN C 1 236 ? -58.962 -28.812 4.672 1.00 44.44 233 GLN C N 1
ATOM 8518 C CA . GLN C 1 236 ? -57.759 -28.962 3.827 1.00 45.15 233 GLN C CA 1
ATOM 8519 C C . GLN C 1 236 ? -57.178 -30.350 4.069 1.00 45.34 233 GLN C C 1
ATOM 8520 O O . GLN C 1 236 ? -57.078 -30.808 5.218 1.00 50.97 233 GLN C O 1
ATOM 8526 N N . ASN C 1 237 ? -56.830 -30.974 2.960 1.00 44.47 234 ASN C N 1
ATOM 8527 C CA . ASN C 1 237 ? -56.197 -32.302 2.839 1.00 44.11 234 ASN C CA 1
ATOM 8528 C C . ASN C 1 237 ? -55.615 -32.319 1.416 1.00 40.47 234 ASN C C 1
ATOM 8529 O O . ASN C 1 237 ? -55.898 -31.366 0.643 1.00 42.64 234 ASN C O 1
ATOM 8534 N N . CYS C 1 238 ? -54.888 -33.371 1.068 1.00 39.45 235 CYS C N 1
ATOM 8535 C CA . CYS C 1 238 ? -54.103 -33.455 -0.180 1.00 39.42 235 CYS C CA 1
ATOM 8536 C C . CYS C 1 238 ? -54.993 -33.086 -1.376 1.00 40.25 235 CYS C C 1
ATOM 8537 O O . CYS C 1 238 ? -54.655 -32.121 -2.106 1.00 41.04 235 CYS C O 1
ATOM 8540 N N . SER C 1 239 ? -56.141 -33.746 -1.514 1.00 38.10 236 SER C N 1
ATOM 8541 C CA . SER C 1 239 ? -57.001 -33.658 -2.723 1.00 41.36 236 SER C CA 1
ATOM 8542 C C . SER C 1 239 ? -57.662 -32.292 -2.777 1.00 36.27 236 SER C C 1
ATOM 8543 O O . SER C 1 239 ? -57.806 -31.740 -3.883 1.00 35.16 236 SER C O 1
ATOM 8546 N N . THR C 1 240 ? -58.119 -31.780 -1.639 1.00 37.18 237 THR C N 1
ATOM 8547 C CA . THR C 1 240 ? -58.821 -30.472 -1.597 1.00 34.11 237 THR C CA 1
ATOM 8548 C C . THR C 1 240 ? -57.809 -29.366 -1.933 1.00 31.16 237 THR C C 1
ATOM 8549 O O . THR C 1 240 ? -58.199 -28.416 -2.649 1.00 31.67 237 THR C O 1
ATOM 8553 N N . SER C 1 241 ? -56.583 -29.483 -1.415 1.00 38.55 238 SER C N 1
ATOM 8554 C CA . SER C 1 241 ? -55.435 -28.554 -1.657 1.00 44.68 238 SER C CA 1
ATOM 8555 C C . SER C 1 241 ? -55.061 -28.610 -3.144 1.00 39.01 238 SER C C 1
ATOM 8556 O O . SER C 1 241 ? -54.942 -27.550 -3.768 1.00 39.08 238 SER C O 1
ATOM 8559 N N . THR C 1 242 ? -55.024 -29.809 -3.716 1.00 37.79 239 THR C N 1
ATOM 8560 C CA . THR C 1 242 ? -54.831 -30.002 -5.182 1.00 35.92 239 THR C CA 1
ATOM 8561 C C . THR C 1 242 ? -55.879 -29.179 -5.933 1.00 34.60 239 THR C C 1
ATOM 8562 O O . THR C 1 242 ? -55.505 -28.390 -6.835 1.00 31.52 239 THR C O 1
ATOM 8566 N N . VAL C 1 243 ? -57.158 -29.327 -5.578 1.00 33.83 240 VAL C N 1
ATOM 8567 C CA . VAL C 1 243 ? -58.275 -28.650 -6.309 1.00 35.58 240 VAL C CA 1
ATOM 8568 C C . VAL C 1 243 ? -58.069 -27.127 -6.224 1.00 36.38 240 VAL C C 1
ATOM 8569 O O . VAL C 1 243 ? -58.375 -26.411 -7.204 1.00 34.00 240 VAL C O 1
ATOM 8573 N N . ARG C 1 244 ? -57.643 -26.630 -5.059 1.00 37.14 241 ARG C N 1
ATOM 8574 C CA . ARG C 1 244 ? -57.440 -25.171 -4.831 1.00 40.36 241 ARG C CA 1
ATOM 8575 C C . ARG C 1 244 ? -56.221 -24.695 -5.642 1.00 32.36 241 ARG C C 1
ATOM 8576 O O . ARG C 1 244 ? -56.335 -23.649 -6.250 1.00 32.52 241 ARG C O 1
ATOM 8584 N N . LEU C 1 245 ? -55.110 -25.434 -5.577 1.00 32.44 242 LEU C N 1
ATOM 8585 C CA . LEU C 1 245 ? -53.840 -25.146 -6.283 1.00 32.76 242 LEU C CA 1
ATOM 8586 C C . LEU C 1 245 ? -54.086 -25.136 -7.794 1.00 32.10 242 LEU C C 1
ATOM 8587 O O . LEU C 1 245 ? -53.844 -24.120 -8.419 1.00 36.57 242 LEU C O 1
ATOM 8592 N N . VAL C 1 246 ? -54.682 -26.171 -8.368 1.00 33.72 243 VAL C N 1
ATOM 8593 C CA . VAL C 1 246 ? -54.930 -26.159 -9.840 1.00 32.61 243 VAL C CA 1
ATOM 8594 C C . VAL C 1 246 ? -55.884 -25.002 -10.147 1.00 34.64 243 VAL C C 1
ATOM 8595 O O . VAL C 1 246 ? -55.692 -24.286 -11.169 1.00 30.58 243 VAL C O 1
ATOM 8599 N N . GLY C 1 247 ? -56.879 -24.795 -9.280 1.00 35.84 244 GLY C N 1
ATOM 8600 C CA . GLY C 1 247 ? -57.862 -23.714 -9.471 1.00 33.79 244 GLY C CA 1
ATOM 8601 C C . GLY C 1 247 ? -57.196 -22.340 -9.472 1.00 33.18 244 GLY C C 1
ATOM 8602 O O . GLY C 1 247 ? -57.592 -21.487 -10.272 1.00 31.38 244 GLY C O 1
ATOM 8603 N N . SER C 1 248 ? -56.221 -22.119 -8.598 1.00 33.23 245 SER C N 1
ATOM 8604 C CA . SER C 1 248 ? -55.518 -20.816 -8.460 1.00 34.48 245 SER C CA 1
ATOM 8605 C C . SER C 1 248 ? -54.820 -20.414 -9.770 1.00 33.97 245 SER C C 1
ATOM 8606 O O . SER C 1 248 ? -54.520 -19.226 -9.946 1.00 36.86 245 SER C O 1
ATOM 8609 N N . ALA C 1 249 ? -54.603 -21.338 -10.695 1.00 35.76 246 ALA C N 1
ATOM 8610 C CA . ALA C 1 249 ? -53.989 -21.049 -12.009 1.00 31.46 246 ALA C CA 1
ATOM 8611 C C . ALA C 1 249 ? -55.072 -20.673 -13.018 1.00 33.87 246 ALA C C 1
ATOM 8612 O O . ALA C 1 249 ? -54.750 -20.468 -14.189 1.00 35.43 246 ALA C O 1
ATOM 8614 N N . ASN C 1 250 ? -56.333 -20.620 -12.592 1.00 37.53 247 ASN C N 1
ATOM 8615 C CA . ASN C 1 250 ? -57.528 -20.387 -13.448 1.00 35.53 247 ASN C CA 1
ATOM 8616 C C . ASN C 1 250 ? -57.812 -21.565 -14.391 1.00 36.43 247 ASN C C 1
ATOM 8617 O O . ASN C 1 250 ? -58.435 -21.353 -15.460 1.00 38.16 247 ASN C O 1
ATOM 8622 N N . ALA C 1 251 ? -57.442 -22.774 -13.994 1.00 35.95 248 ALA C N 1
ATOM 8623 C CA . ALA C 1 251 ? -57.956 -24.026 -14.591 1.00 37.42 248 ALA C CA 1
ATOM 8624 C C . ALA C 1 251 ? -59.474 -24.036 -14.423 1.00 37.97 248 ALA C C 1
ATOM 8625 O O . ALA C 1 251 ? -59.990 -23.389 -13.473 1.00 35.81 248 ALA C O 1
ATOM 8627 N N . SER C 1 252 ? -60.164 -24.720 -15.325 1.00 35.44 249 SER C N 1
ATOM 8628 C CA . SER C 1 252 ? -61.589 -25.077 -15.174 1.00 35.09 249 SER C CA 1
ATOM 8629 C C . SER C 1 252 ? -61.806 -25.771 -13.825 1.00 30.71 249 SER C C 1
ATOM 8630 O O . SER C 1 252 ? -60.896 -26.432 -13.320 1.00 33.68 249 SER C O 1
ATOM 8633 N N . LEU C 1 253 ? -63.028 -25.692 -13.312 1.00 35.98 250 LEU C N 1
ATOM 8634 C CA . LEU C 1 253 ? -63.502 -26.555 -12.203 1.00 33.37 250 LEU C CA 1
ATOM 8635 C C . LEU C 1 253 ? -63.285 -28.032 -12.563 1.00 32.38 250 LEU C C 1
ATOM 8636 O O . LEU C 1 253 ? -62.727 -28.771 -11.725 1.00 33.72 250 LEU C O 1
ATOM 8641 N N . TYR C 1 254 ? -63.612 -28.439 -13.797 1.00 35.87 251 TYR C N 1
ATOM 8642 C CA . TYR C 1 254 ? -63.474 -29.851 -14.262 1.00 32.44 251 TYR C CA 1
ATOM 8643 C C . TYR C 1 254 ? -62.023 -30.304 -14.157 1.00 32.16 251 TYR C C 1
ATOM 8644 O O . TYR C 1 254 ? -61.750 -31.402 -13.592 1.00 31.95 251 TYR C O 1
ATOM 8653 N N . GLY C 1 255 ? -61.101 -29.465 -14.648 1.00 33.12 252 GLY C N 1
ATOM 8654 C CA . GLY C 1 255 ? -59.650 -29.749 -14.611 1.00 28.53 252 GLY C CA 1
ATOM 8655 C C . GLY C 1 255 ? -59.158 -29.840 -13.167 1.00 30.23 252 GLY C C 1
ATOM 8656 O O . GLY C 1 255 ? -58.324 -30.688 -12.882 1.00 28.63 252 GLY C O 1
ATOM 8657 N N . SER C 1 256 ? -59.638 -28.966 -12.289 1.00 32.41 253 SER C N 1
ATOM 8658 C CA . SER C 1 256 ? -59.196 -28.902 -10.867 1.00 33.26 253 SER C CA 1
ATOM 8659 C C . SER C 1 256 ? -59.723 -30.127 -10.123 1.00 29.63 253 SER C C 1
ATOM 8660 O O . SER C 1 256 ? -58.955 -30.726 -9.352 1.00 35.27 253 SER C O 1
ATOM 8663 N N . VAL C 1 257 ? -60.982 -30.513 -10.365 1.00 32.14 254 VAL C N 1
ATOM 8664 C CA . VAL C 1 257 ? -61.566 -31.781 -9.811 1.00 32.92 254 VAL C CA 1
ATOM 8665 C C . VAL C 1 257 ? -60.848 -33.015 -10.375 1.00 33.41 254 VAL C C 1
ATOM 8666 O O . VAL C 1 257 ? -60.525 -33.943 -9.579 1.00 33.36 254 VAL C O 1
ATOM 8670 N N . SER C 1 258 ? -60.534 -33.048 -11.678 1.00 32.41 255 SER C N 1
ATOM 8671 C CA . SER C 1 258 ? -59.779 -34.187 -12.267 1.00 32.67 255 SER C CA 1
ATOM 8672 C C . SER C 1 258 ? -58.490 -34.405 -11.464 1.00 30.97 255 SER C C 1
ATOM 8673 O O . SER C 1 258 ? -58.173 -35.540 -11.067 1.00 32.52 255 SER C O 1
ATOM 8676 N N . ALA C 1 259 ? -57.766 -33.330 -11.187 1.00 30.07 256 ALA C N 1
ATOM 8677 C CA . ALA C 1 259 ? -56.506 -33.353 -10.429 1.00 29.26 256 ALA C CA 1
ATOM 8678 C C . ALA C 1 259 ? -56.792 -33.832 -9.004 1.00 28.62 256 ALA C C 1
ATOM 8679 O O . ALA C 1 259 ? -56.012 -34.620 -8.464 1.00 31.25 256 ALA C O 1
ATOM 8681 N N . GLY C 1 260 ? -57.870 -33.369 -8.402 1.00 31.26 257 GLY C N 1
ATOM 8682 C CA . GLY C 1 260 ? -58.246 -33.833 -7.042 1.00 36.00 257 GLY C CA 1
ATOM 8683 C C . GLY C 1 260 ? -58.540 -35.310 -7.023 1.00 32.07 257 GLY C C 1
ATOM 8684 O O . GLY C 1 260 ? -58.065 -35.996 -6.103 1.00 33.22 257 GLY C O 1
ATOM 8685 N N . ILE C 1 261 ? -59.211 -35.814 -8.066 1.00 34.14 258 ILE C N 1
ATOM 8686 C CA . ILE C 1 261 ? -59.495 -37.274 -8.170 1.00 31.73 258 ILE C CA 1
ATOM 8687 C C . ILE C 1 261 ? -58.184 -38.065 -8.201 1.00 31.73 258 ILE C C 1
ATOM 8688 O O . ILE C 1 261 ? -58.101 -39.096 -7.513 1.00 32.37 258 ILE C O 1
ATOM 8693 N N . ASN C 1 262 ? -57.190 -37.644 -8.998 1.00 30.32 259 ASN C N 1
ATOM 8694 C CA . ASN C 1 262 ? -55.880 -38.338 -9.081 1.00 29.70 259 ASN C CA 1
ATOM 8695 C C . ASN C 1 262 ? -55.167 -38.288 -7.721 1.00 30.23 259 ASN C C 1
ATOM 8696 O O . ASN C 1 262 ? -54.488 -39.238 -7.368 1.00 33.31 259 ASN C O 1
ATOM 8701 N N . ALA C 1 263 ? -55.261 -37.191 -6.986 1.00 33.88 260 ALA C N 1
ATOM 8702 C CA . ALA C 1 263 ? -54.747 -37.086 -5.598 1.00 40.04 260 ALA C CA 1
ATOM 8703 C C . ALA C 1 263 ? -55.485 -38.079 -4.686 1.00 35.46 260 ALA C C 1
ATOM 8704 O O . ALA C 1 263 ? -54.810 -38.815 -3.958 1.00 34.87 260 ALA C O 1
ATOM 8706 N N . LEU C 1 264 ? -56.817 -38.099 -4.753 1.00 38.85 261 LEU C N 1
ATOM 8707 C CA . LEU C 1 264 ? -57.674 -39.046 -3.985 1.00 43.65 261 LEU C CA 1
ATOM 8708 C C . LEU C 1 264 ? -57.246 -40.480 -4.296 1.00 42.92 261 LEU C C 1
ATOM 8709 O O . LEU C 1 264 ? -57.115 -41.277 -3.361 1.00 37.82 261 LEU C O 1
ATOM 8714 N N . TRP C 1 265 ? -56.940 -40.784 -5.556 1.00 39.43 262 TRP C N 1
ATOM 8715 C CA . TRP C 1 265 ? -56.533 -42.158 -5.942 1.00 39.79 262 TRP C CA 1
ATOM 8716 C C . TRP C 1 265 ? -55.254 -42.580 -5.217 1.00 40.12 262 TRP C C 1
ATOM 8717 O O . TRP C 1 265 ? -55.026 -43.783 -5.092 1.00 38.46 262 TRP C O 1
ATOM 8728 N N . GLY C 1 266 ? -54.388 -41.653 -4.819 1.00 42.44 263 GLY C N 1
ATOM 8729 C CA . GLY C 1 266 ? -53.126 -42.025 -4.141 1.00 41.96 263 GLY C CA 1
ATOM 8730 C C . GLY C 1 266 ? -53.410 -42.825 -2.866 1.00 42.28 263 GLY C C 1
ATOM 8731 O O . GLY C 1 266 ? -54.215 -42.388 -2.051 1.00 38.77 263 GLY C O 1
ATOM 8732 N N . PRO C 1 267 ? -52.781 -44.010 -2.673 1.00 42.04 264 PRO C N 1
ATOM 8733 C CA . PRO C 1 267 ? -52.981 -44.827 -1.479 1.00 46.54 264 PRO C CA 1
ATOM 8734 C C . PRO C 1 267 ? -52.548 -44.239 -0.128 1.00 48.54 264 PRO C C 1
ATOM 8735 O O . PRO C 1 267 ? -52.846 -44.904 0.853 1.00 50.68 264 PRO C O 1
ATOM 8739 N N . LEU C 1 268 ? -51.848 -43.093 -0.100 1.00 47.12 265 LEU C N 1
ATOM 8740 C CA . LEU C 1 268 ? -51.415 -42.393 1.147 1.00 52.37 265 LEU C CA 1
ATOM 8741 C C . LEU C 1 268 ? -52.456 -41.344 1.559 1.00 52.25 265 LEU C C 1
ATOM 8742 O O . LEU C 1 268 ? -52.352 -40.836 2.684 1.00 64.53 265 LEU C O 1
ATOM 8747 N N . HIS C 1 269 ? -53.436 -41.040 0.712 1.00 51.52 266 HIS C N 1
ATOM 8748 C CA . HIS C 1 269 ? -54.385 -39.921 0.947 1.00 57.09 266 HIS C CA 1
ATOM 8749 C C . HIS C 1 269 ? -55.051 -40.043 2.331 1.00 69.08 266 HIS C C 1
ATOM 8750 O O . HIS C 1 269 ? -55.122 -39.007 3.044 1.00 88.50 266 HIS C O 1
ATOM 8757 N N . GLY C 1 270 ? -55.476 -41.256 2.710 1.00 66.30 267 GLY C N 1
ATOM 8758 C CA . GLY C 1 270 ? -56.308 -41.526 3.899 1.00 61.54 267 GLY C CA 1
ATOM 8759 C C . GLY C 1 270 ? -57.763 -41.474 3.476 1.00 72.79 267 GLY C C 1
ATOM 8760 O O . GLY C 1 270 ? -58.064 -40.753 2.478 1.00 58.92 267 GLY C O 1
ATOM 8761 N N . GLY C 1 271 ? -58.640 -42.226 4.145 1.00 69.35 268 GLY C N 1
ATOM 8762 C CA . GLY C 1 271 ? -60.048 -42.335 3.722 1.00 73.62 268 GLY C CA 1
ATOM 8763 C C . GLY C 1 271 ? -60.173 -43.259 2.520 1.00 82.70 268 GLY C C 1
ATOM 8764 O O . GLY C 1 271 ? -60.484 -44.442 2.741 1.00 97.84 268 GLY C O 1
ATOM 8765 N N . ALA C 1 272 ? -59.894 -42.767 1.302 1.00 87.04 269 ALA C N 1
ATOM 8766 C CA . ALA C 1 272 ? -59.813 -43.581 0.059 1.00 85.97 269 ALA C CA 1
ATOM 8767 C C . ALA C 1 272 ? -58.859 -44.765 0.285 1.00 86.35 269 ALA C C 1
ATOM 8768 O O . ALA C 1 272 ? -57.633 -44.585 0.132 1.00 93.99 269 ALA C O 1
ATOM 8770 N N . ASN C 1 273 ? -59.421 -45.917 0.683 1.00 88.23 270 ASN C N 1
ATOM 8771 C CA . ASN C 1 273 ? -58.711 -47.184 1.008 1.00 77.04 270 ASN C CA 1
ATOM 8772 C C . ASN C 1 273 ? -59.612 -48.391 0.643 1.00 80.02 270 ASN C C 1
ATOM 8773 O O . ASN C 1 273 ? -60.183 -49.054 1.575 1.00 57.74 270 ASN C O 1
ATOM 8778 N N . GLN C 1 274 ? -59.697 -48.712 -0.663 1.00 65.07 271 GLN C N 1
ATOM 8779 C CA . GLN C 1 274 ? -60.496 -49.849 -1.218 1.00 69.99 271 GLN C CA 1
ATOM 8780 C C . GLN C 1 274 ? -60.055 -51.182 -0.584 1.00 70.45 271 GLN C C 1
ATOM 8781 O O . GLN C 1 274 ? -60.690 -52.238 -0.880 1.00 60.31 271 GLN C O 1
ATOM 8787 N N . GLU C 1 275 ? -59.034 -51.146 0.279 1.00 75.14 272 GLU C N 1
ATOM 8788 C CA . GLU C 1 275 ? -58.630 -52.296 1.130 1.00 70.86 272 GLU C CA 1
ATOM 8789 C C . GLU C 1 275 ? -59.748 -52.668 2.124 1.00 64.44 272 GLU C C 1
ATOM 8790 O O . GLU C 1 275 ? -59.692 -53.808 2.593 1.00 64.27 272 GLU C O 1
ATOM 8796 N N . VAL C 1 276 ? -60.732 -51.797 2.416 1.00 60.17 273 VAL C N 1
ATOM 8797 C CA . VAL C 1 276 ? -61.839 -52.115 3.376 1.00 59.36 273 VAL C CA 1
ATOM 8798 C C . VAL C 1 276 ? -62.728 -53.223 2.794 1.00 64.66 273 VAL C C 1
ATOM 8799 O O . VAL C 1 276 ? -63.048 -54.199 3.525 1.00 53.71 273 VAL C O 1
ATOM 8803 N N . ILE C 1 277 ? -63.171 -53.064 1.547 1.00 60.33 274 ILE C N 1
ATOM 8804 C CA . ILE C 1 277 ? -64.010 -54.093 0.876 1.00 53.01 274 ILE C CA 1
ATOM 8805 C C . ILE C 1 277 ? -63.122 -55.315 0.593 1.00 52.12 274 ILE C C 1
ATOM 8806 O O . ILE C 1 277 ? -63.615 -56.431 0.755 1.00 52.15 274 ILE C O 1
ATOM 8811 N N . GLU C 1 278 ? -61.852 -55.121 0.228 1.00 57.39 275 GLU C N 1
ATOM 8812 C CA . GLU C 1 278 ? -60.881 -56.220 -0.029 1.00 64.88 275 GLU C CA 1
ATOM 8813 C C . GLU C 1 278 ? -60.762 -57.128 1.200 1.00 62.45 275 GLU C C 1
ATOM 8814 O O . GLU C 1 278 ? -60.715 -58.347 1.000 1.00 57.52 275 GLU C O 1
ATOM 8820 N N . MET C 1 279 ? -60.640 -56.523 2.391 1.00 61.58 276 MET C N 1
ATOM 8821 C CA . MET C 1 279 ? -60.618 -57.162 3.741 1.00 60.57 276 MET C CA 1
ATOM 8822 C C . MET C 1 279 ? -61.795 -58.141 3.875 1.00 53.37 276 MET C C 1
ATOM 8823 O O . MET C 1 279 ? -61.544 -59.349 4.004 1.00 55.31 276 MET C O 1
ATOM 8828 N N . LEU C 1 280 ? -63.022 -57.626 3.814 1.00 53.63 277 LEU C N 1
ATOM 8829 C CA . LEU C 1 280 ? -64.304 -58.379 3.958 1.00 61.05 277 LEU C CA 1
ATOM 8830 C C . LEU C 1 280 ? -64.380 -59.558 2.968 1.00 65.74 277 LEU C C 1
ATOM 8831 O O . LEU C 1 280 ? -64.880 -60.634 3.373 1.00 70.89 277 LEU C O 1
ATOM 8836 N N . GLU C 1 281 ? -63.879 -59.387 1.740 1.00 66.00 278 GLU C N 1
ATOM 8837 C CA . GLU C 1 281 ? -63.909 -60.422 0.675 1.00 69.84 278 GLU C CA 1
ATOM 8838 C C . GLU C 1 281 ? -62.857 -61.499 0.957 1.00 74.82 278 GLU C C 1
ATOM 8839 O O . GLU C 1 281 ? -63.204 -62.691 0.899 1.00 82.31 278 GLU C O 1
ATOM 8845 N N . ALA C 1 282 ? -61.619 -61.100 1.241 1.00 73.92 279 ALA C N 1
ATOM 8846 C CA . ALA C 1 282 ? -60.501 -62.016 1.554 1.00 72.30 279 ALA C CA 1
ATOM 8847 C C . ALA C 1 282 ? -60.894 -62.930 2.729 1.00 75.67 279 ALA C C 1
ATOM 8848 O O . ALA C 1 282 ? -60.468 -64.106 2.713 1.00 72.79 279 ALA C O 1
ATOM 8850 N N . ILE C 1 283 ? -61.662 -62.411 3.700 1.00 62.35 280 ILE C N 1
ATOM 8851 C CA . ILE C 1 283 ? -62.128 -63.162 4.900 1.00 65.90 280 ILE C CA 1
ATOM 8852 C C . ILE C 1 283 ? -63.244 -64.138 4.472 1.00 70.70 280 ILE C C 1
ATOM 8853 O O . ILE C 1 283 ? -63.094 -65.347 4.755 1.00 62.94 280 ILE C O 1
ATOM 8858 N N . GLU C 1 284 ? -64.293 -63.669 3.783 1.00 75.49 281 GLU C N 1
ATOM 8859 C CA . GLU C 1 284 ? -65.390 -64.547 3.273 1.00 82.85 281 GLU C CA 1
ATOM 8860 C C . GLU C 1 284 ? -64.806 -65.759 2.528 1.00 81.80 281 GLU C C 1
ATOM 8861 O O . GLU C 1 284 ? -65.225 -66.885 2.853 1.00 82.69 281 GLU C O 1
ATOM 8867 N N . LYS C 1 285 ? -63.872 -65.548 1.588 1.00 84.56 282 LYS C N 1
ATOM 8868 C CA . LYS C 1 285 ? -63.243 -66.625 0.763 1.00 87.37 282 LYS C CA 1
ATOM 8869 C C . LYS C 1 285 ? -62.467 -67.614 1.643 1.00 89.56 282 LYS C C 1
ATOM 8870 O O . LYS C 1 285 ? -62.481 -68.806 1.290 1.00 90.95 282 LYS C O 1
ATOM 8876 N N . ASP C 1 286 ? -61.815 -67.144 2.720 1.00 88.37 283 ASP C N 1
ATOM 8877 C CA . ASP C 1 286 ? -61.042 -67.982 3.685 1.00 94.56 283 ASP C CA 1
ATOM 8878 C C . ASP C 1 286 ? -61.990 -68.516 4.775 1.00 94.65 283 ASP C C 1
ATOM 8879 O O . ASP C 1 286 ? -61.594 -68.518 5.962 1.00 92.81 283 ASP C O 1
ATOM 8884 N N . GLY C 1 287 ? -63.201 -68.945 4.390 1.00 93.24 284 GLY C N 1
ATOM 8885 C CA . GLY C 1 287 ? -64.170 -69.626 5.273 1.00 90.34 284 GLY C CA 1
ATOM 8886 C C . GLY C 1 287 ? -64.760 -68.704 6.325 1.00 82.12 284 GLY C C 1
ATOM 8887 O O . GLY C 1 287 ? -65.411 -69.217 7.241 1.00 85.61 284 GLY C O 1
ATOM 8888 N N . GLY C 1 288 ? -64.532 -67.395 6.215 1.00 80.90 285 GLY C N 1
ATOM 8889 C CA . GLY C 1 288 ? -65.224 -66.371 7.022 1.00 87.55 285 GLY C CA 1
ATOM 8890 C C . GLY C 1 288 ? -64.647 -66.207 8.422 1.00 88.24 285 GLY C C 1
ATOM 8891 O O . GLY C 1 288 ? -65.341 -65.579 9.268 1.00 86.44 285 GLY C O 1
ATOM 8892 N N . ASP C 1 289 ? -63.429 -66.709 8.676 1.00 79.83 286 ASP C N 1
ATOM 8893 C CA . ASP C 1 289 ? -62.781 -66.605 10.013 1.00 85.37 286 ASP C CA 1
ATOM 8894 C C . ASP C 1 289 ? -61.918 -65.339 10.063 1.00 83.93 286 ASP C C 1
ATOM 8895 O O . ASP C 1 289 ? -60.789 -65.359 9.500 1.00 73.71 286 ASP C O 1
ATOM 8900 N N . THR C 1 290 ? -62.446 -64.299 10.725 1.00 79.13 287 THR C N 1
ATOM 8901 C CA . THR C 1 290 ? -61.787 -62.997 11.023 1.00 83.99 287 THR C CA 1
ATOM 8902 C C . THR C 1 290 ? -60.459 -63.223 11.754 1.00 91.94 287 THR C C 1
ATOM 8903 O O . THR C 1 290 ? -59.398 -62.764 11.248 1.00 82.81 287 THR C O 1
ATOM 8907 N N . SER C 1 291 ? -60.540 -63.905 12.903 1.00 96.53 288 SER C N 1
ATOM 8908 C CA . SER C 1 291 ? -59.441 -64.160 13.867 1.00 90.83 288 SER C CA 1
ATOM 8909 C C . SER C 1 291 ? -58.428 -65.131 13.250 1.00 93.33 288 SER C C 1
ATOM 8910 O O . SER C 1 291 ? -58.255 -66.260 13.762 1.00 98.57 288 SER C O 1
ATOM 8913 N N . LYS C 1 292 ? -57.800 -64.666 12.172 1.00 87.57 289 LYS C N 1
ATOM 8914 C CA . LYS C 1 292 ? -56.706 -65.326 11.417 1.00 93.45 289 LYS C CA 1
ATOM 8915 C C . LYS C 1 292 ? -56.132 -64.265 10.480 1.00 95.86 289 LYS C C 1
ATOM 8916 O O . LYS C 1 292 ? -54.911 -64.063 10.493 1.00 97.78 289 LYS C O 1
ATOM 8922 N N . PHE C 1 293 ? -57.008 -63.627 9.697 1.00 106.23 290 PHE C N 1
ATOM 8923 C CA . PHE C 1 293 ? -56.706 -62.407 8.905 1.00 100.88 290 PHE C CA 1
ATOM 8924 C C . PHE C 1 293 ? -56.268 -61.300 9.874 1.00 96.44 290 PHE C C 1
ATOM 8925 O O . PHE C 1 293 ? -55.216 -60.701 9.608 1.00 97.59 290 PHE C O 1
ATOM 8933 N N . ILE C 1 294 ? -57.033 -61.049 10.951 1.00 91.31 291 ILE C N 1
ATOM 8934 C CA . ILE C 1 294 ? -56.668 -60.077 12.032 1.00 89.59 291 ILE C CA 1
ATOM 8935 C C . ILE C 1 294 ? -55.309 -60.475 12.606 1.00 94.04 291 ILE C C 1
ATOM 8936 O O . ILE C 1 294 ? -54.408 -59.625 12.621 1.00 96.43 291 ILE C O 1
ATOM 8941 N N . ALA C 1 295 ? -55.210 -61.716 13.090 1.00 109.73 292 ALA C N 1
ATOM 8942 C CA . ALA C 1 295 ? -54.010 -62.305 13.728 1.00 111.70 292 ALA C CA 1
ATOM 8943 C C . ALA C 1 295 ? -52.799 -62.108 12.810 1.00 112.30 292 ALA C C 1
ATOM 8944 O O . ALA C 1 295 ? -51.752 -61.653 13.308 1.00 121.58 292 ALA C O 1
ATOM 8946 N N . GLN C 1 296 ? -52.971 -62.393 11.515 1.00 111.09 293 GLN C N 1
ATOM 8947 C CA . GLN C 1 296 ? -51.898 -62.433 10.480 1.00 110.56 293 GLN C CA 1
ATOM 8948 C C . GLN C 1 296 ? -51.664 -61.029 9.898 1.00 103.51 293 GLN C C 1
ATOM 8949 O O . GLN C 1 296 ? -50.565 -60.800 9.356 1.00 112.37 293 GLN C O 1
ATOM 8955 N N . ALA C 1 297 ? -52.631 -60.113 10.028 1.00 99.06 294 ALA C N 1
ATOM 8956 C CA . ALA C 1 297 ? -52.514 -58.701 9.589 1.00 108.03 294 ALA C CA 1
ATOM 8957 C C . ALA C 1 297 ? -51.885 -57.849 10.704 1.00 112.79 294 ALA C C 1
ATOM 8958 O O . ALA C 1 297 ? -52.166 -56.637 10.744 1.00 131.40 294 ALA C O 1
ATOM 8960 N N . LYS C 1 298 ? -51.073 -58.469 11.571 1.00 108.65 295 LYS C N 1
ATOM 8961 C CA . LYS C 1 298 ? -50.239 -57.816 12.621 1.00 101.93 295 LYS C CA 1
ATOM 8962 C C . LYS C 1 298 ? -48.788 -58.243 12.363 1.00 109.39 295 LYS C C 1
ATOM 8963 O O . LYS C 1 298 ? -47.925 -57.365 12.116 1.00 100.60 295 LYS C O 1
ATOM 8969 N N . ASP C 1 299 ? -48.575 -59.564 12.386 1.00 113.34 296 ASP C N 1
ATOM 8970 C CA . ASP C 1 299 ? -47.343 -60.295 11.983 1.00 108.62 296 ASP C CA 1
ATOM 8971 C C . ASP C 1 299 ? -47.311 -60.390 10.448 1.00 101.16 296 ASP C C 1
ATOM 8972 O O . ASP C 1 299 ? -47.178 -59.322 9.804 1.00 90.03 296 ASP C O 1
ATOM 8977 N N . GLY C 1 303 ? -50.559 -53.067 7.401 1.00 97.77 300 GLY C N 1
ATOM 8978 C CA . GLY C 1 303 ? -51.659 -52.167 6.998 1.00 97.72 300 GLY C CA 1
ATOM 8979 C C . GLY C 1 303 ? -52.445 -51.675 8.203 1.00 95.20 300 GLY C C 1
ATOM 8980 O O . GLY C 1 303 ? -51.808 -51.364 9.229 1.00 98.57 300 GLY C O 1
ATOM 8981 N N . PHE C 1 304 ? -53.770 -51.572 8.051 1.00 89.85 301 PHE C N 1
ATOM 8982 C CA . PHE C 1 304 ? -54.797 -51.295 9.097 1.00 87.01 301 PHE C CA 1
ATOM 8983 C C . PHE C 1 304 ? -55.450 -49.930 8.844 1.00 81.48 301 PHE C C 1
ATOM 8984 O O . PHE C 1 304 ? -56.699 -49.877 8.817 1.00 72.87 301 PHE C O 1
ATOM 8992 N N . ARG C 1 305 ? -54.645 -48.882 8.632 1.00 78.14 302 ARG C N 1
ATOM 8993 C CA . ARG C 1 305 ? -55.109 -47.524 8.217 1.00 81.89 302 ARG C CA 1
ATOM 8994 C C . ARG C 1 305 ? -55.779 -47.662 6.843 1.00 75.77 302 ARG C C 1
ATOM 8995 O O . ARG C 1 305 ? -56.777 -46.957 6.596 1.00 79.36 302 ARG C O 1
ATOM 9003 N N . LEU C 1 306 ? -55.293 -48.592 6.011 1.00 77.23 303 LEU C N 1
ATOM 9004 C CA . LEU C 1 306 ? -55.843 -48.879 4.655 1.00 76.46 303 LEU C CA 1
ATOM 9005 C C . LEU C 1 306 ? -57.164 -49.660 4.742 1.00 71.23 303 LEU C C 1
ATOM 9006 O O . LEU C 1 306 ? -57.864 -49.717 3.707 1.00 74.06 303 LEU C O 1
ATOM 9011 N N . MET C 1 307 ? -57.516 -50.230 5.906 1.00 69.19 304 MET C N 1
ATOM 9012 C CA . MET C 1 307 ? -58.654 -51.191 6.040 1.00 68.09 304 MET C CA 1
ATOM 9013 C C . MET C 1 307 ? -59.773 -50.649 6.945 1.00 60.79 304 MET C C 1
ATOM 9014 O O . MET C 1 307 ? -60.631 -51.459 7.325 1.00 64.24 304 MET C O 1
ATOM 9019 N N . GLY C 1 308 ? -59.817 -49.339 7.226 1.00 58.15 305 GLY C N 1
ATOM 9020 C CA . GLY C 1 308 ? -60.921 -48.669 7.957 1.00 56.08 305 GLY C CA 1
ATOM 9021 C C . GLY C 1 308 ? -60.652 -48.489 9.453 1.00 54.99 305 GLY C C 1
ATOM 9022 O O . GLY C 1 308 ? -61.595 -48.094 10.202 1.00 56.44 305 GLY C O 1
ATOM 9023 N N . PHE C 1 309 ? -59.418 -48.730 9.891 1.00 52.56 306 PHE C N 1
ATOM 9024 C CA . PHE C 1 309 ? -58.994 -48.658 11.317 1.00 62.85 306 PHE C CA 1
ATOM 9025 C C . PHE C 1 309 ? -58.098 -47.428 11.520 1.00 64.47 306 PHE C C 1
ATOM 9026 O O . PHE C 1 309 ? -57.133 -47.232 10.759 1.00 61.24 306 PHE C O 1
ATOM 9034 N N . GLY C 1 310 ? -58.436 -46.619 12.527 1.00 70.68 307 GLY C N 1
ATOM 9035 C CA . GLY C 1 310 ? -57.672 -45.432 12.944 1.00 70.17 307 GLY C CA 1
ATOM 9036 C C . GLY C 1 310 ? -57.936 -44.257 12.027 1.00 68.05 307 GLY C C 1
ATOM 9037 O O . GLY C 1 310 ? -58.710 -44.412 11.060 1.00 68.91 307 GLY C O 1
ATOM 9038 N N . HIS C 1 311 ? -57.337 -43.111 12.336 1.00 60.91 308 HIS C N 1
ATOM 9039 C CA . HIS C 1 311 ? -57.402 -41.894 11.495 1.00 62.05 308 HIS C CA 1
ATOM 9040 C C . HIS C 1 311 ? -56.239 -40.955 11.819 1.00 63.54 308 HIS C C 1
ATOM 9041 O O . HIS C 1 311 ? -55.766 -40.961 12.976 1.00 61.53 308 HIS C O 1
ATOM 9048 N N . ARG C 1 312 ? -55.821 -40.172 10.823 1.00 58.75 309 ARG C N 1
ATOM 9049 C CA . ARG C 1 312 ? -54.657 -39.258 10.902 1.00 61.38 309 ARG C CA 1
ATOM 9050 C C . ARG C 1 312 ? -54.996 -38.045 11.775 1.00 51.12 309 ARG C C 1
ATOM 9051 O O . ARG C 1 312 ? -54.115 -37.650 12.556 1.00 45.85 309 ARG C O 1
ATOM 9059 N N . VAL C 1 313 ? -56.178 -37.444 11.589 1.00 51.68 310 VAL C N 1
ATOM 9060 C CA . VAL C 1 313 ? -56.584 -36.162 12.236 1.00 57.81 310 VAL C CA 1
ATOM 9061 C C . VAL C 1 313 ? -57.254 -36.471 13.572 1.00 63.73 310 VAL C C 1
ATOM 9062 O O . VAL C 1 313 ? -56.780 -35.966 14.606 1.00 62.94 310 VAL C O 1
ATOM 9066 N N . TYR C 1 314 ? -58.331 -37.255 13.533 1.00 62.52 311 TYR C N 1
ATOM 9067 C CA . TYR C 1 314 ? -59.205 -37.516 14.703 1.00 64.25 311 TYR C CA 1
ATOM 9068 C C . TYR C 1 314 ? -58.442 -38.387 15.703 1.00 61.40 311 TYR C C 1
ATOM 9069 O O . TYR C 1 314 ? -57.944 -39.458 15.325 1.00 65.22 311 TYR C O 1
ATOM 9078 N N . LYS C 1 315 ? -58.316 -37.920 16.941 1.00 64.44 312 LYS C N 1
ATOM 9079 C CA . LYS C 1 315 ? -57.803 -38.759 18.057 1.00 73.69 312 LYS C CA 1
ATOM 9080 C C . LYS C 1 315 ? -59.010 -39.359 18.785 1.00 67.11 312 LYS C C 1
ATOM 9081 O O . LYS C 1 315 ? -60.085 -38.704 18.818 1.00 64.57 312 LYS C O 1
ATOM 9087 N N . ASN C 1 316 ? -58.867 -40.583 19.291 1.00 66.17 313 ASN C N 1
ATOM 9088 C CA . ASN C 1 316 ? -59.905 -41.250 20.131 1.00 68.34 313 ASN C CA 1
ATOM 9089 C C . ASN C 1 316 ? -61.018 -41.863 19.261 1.00 65.54 313 ASN C C 1
ATOM 9090 O O . ASN C 1 316 ? -61.183 -43.093 19.346 1.00 68.50 313 ASN C O 1
ATOM 9095 N N . PHE C 1 317 ? -61.756 -41.053 18.483 1.00 62.16 314 PHE C N 1
ATOM 9096 C CA . PHE C 1 317 ? -62.927 -41.496 17.674 1.00 64.82 314 PHE C CA 1
ATOM 9097 C C . PHE C 1 317 ? -63.186 -40.567 16.484 1.00 59.70 314 PHE C C 1
ATOM 9098 O O . PHE C 1 317 ? -63.005 -39.339 16.609 1.00 62.88 314 PHE C O 1
ATOM 9106 N N . ASP C 1 318 ? -63.675 -41.143 15.381 1.00 55.00 315 ASP C N 1
ATOM 9107 C CA . ASP C 1 318 ? -64.144 -40.400 14.180 1.00 45.33 315 ASP C CA 1
ATOM 9108 C C . ASP C 1 318 ? -65.604 -40.010 14.379 1.00 46.84 315 ASP C C 1
ATOM 9109 O O . ASP C 1 318 ? -66.478 -40.865 14.405 1.00 59.18 315 ASP C O 1
ATOM 9114 N N . PRO C 1 319 ? -65.945 -38.707 14.493 1.00 45.11 316 PRO C N 1
ATOM 9115 C CA . PRO C 1 319 ? -67.319 -38.307 14.780 1.00 42.93 316 PRO C CA 1
ATOM 9116 C C . PRO C 1 319 ? -68.354 -38.647 13.696 1.00 55.66 316 PRO C C 1
ATOM 9117 O O . PRO C 1 319 ? -69.549 -38.404 13.892 1.00 55.56 316 PRO C O 1
ATOM 9121 N N . ARG C 1 320 ? -67.874 -39.075 12.530 1.00 59.09 317 ARG C N 1
ATOM 9122 C CA . ARG C 1 320 ? -68.743 -39.466 11.392 1.00 61.12 317 ARG C CA 1
ATOM 9123 C C . ARG C 1 320 ? -69.089 -40.951 11.559 1.00 55.13 317 ARG C C 1
ATOM 9124 O O . ARG C 1 320 ? -70.125 -41.367 11.030 1.00 50.64 317 ARG C O 1
ATOM 9132 N N . ALA C 1 321 ? -68.265 -41.688 12.312 1.00 57.71 318 ALA C N 1
ATOM 9133 C CA . ALA C 1 321 ? -68.226 -43.168 12.369 1.00 65.46 318 ALA C CA 1
ATOM 9134 C C . ALA C 1 321 ? -69.501 -43.701 13.027 1.00 73.82 318 ALA C C 1
ATOM 9135 O O . ALA C 1 321 ? -70.081 -44.713 12.529 1.00 63.00 318 ALA C O 1
ATOM 9137 N N . LYS C 1 322 ? -69.927 -43.044 14.104 1.00 74.95 319 LYS C N 1
ATOM 9138 C CA . LYS C 1 322 ? -70.964 -43.606 15.000 1.00 80.57 319 LYS C CA 1
ATOM 9139 C C . LYS C 1 322 ? -72.322 -43.360 14.334 1.00 75.33 319 LYS C C 1
ATOM 9140 O O . LYS C 1 322 ? -73.235 -44.149 14.600 1.00 76.39 319 LYS C O 1
ATOM 9146 N N . ILE C 1 323 ? -72.411 -42.396 13.409 1.00 69.12 320 ILE C N 1
ATOM 9147 C CA . ILE C 1 323 ? -73.663 -42.096 12.641 1.00 75.44 320 ILE C CA 1
ATOM 9148 C C . ILE C 1 323 ? -73.837 -43.130 11.512 1.00 70.07 320 ILE C C 1
ATOM 9149 O O . ILE C 1 323 ? -74.957 -43.664 11.322 1.00 65.24 320 ILE C O 1
ATOM 9154 N N . ILE C 1 324 ? -72.769 -43.399 10.769 1.00 66.95 321 ILE C N 1
ATOM 9155 C CA . ILE C 1 324 ? -72.799 -44.374 9.645 1.00 65.53 321 ILE C CA 1
ATOM 9156 C C . ILE C 1 324 ? -72.896 -45.800 10.220 1.00 65.97 321 ILE C C 1
ATOM 9157 O O . ILE C 1 324 ? -73.334 -46.701 9.473 1.00 71.63 321 ILE C O 1
ATOM 9162 N N . LYS C 1 325 ? -72.492 -46.013 11.480 1.00 67.01 322 LYS C N 1
ATOM 9163 C CA . LYS C 1 325 ? -72.663 -47.319 12.179 1.00 63.90 322 LYS C CA 1
ATOM 9164 C C . LYS C 1 325 ? -74.156 -47.667 12.182 1.00 60.47 322 LYS C C 1
ATOM 9165 O O . LYS C 1 325 ? -74.503 -48.779 11.753 1.00 59.63 322 LYS C O 1
ATOM 9171 N N . VAL C 1 326 ? -74.995 -46.716 12.596 1.00 55.21 323 VAL C N 1
ATOM 9172 C CA . VAL C 1 326 ? -76.484 -46.831 12.620 1.00 59.23 323 VAL C CA 1
ATOM 9173 C C . VAL C 1 326 ? -76.945 -47.269 11.223 1.00 61.73 323 VAL C C 1
ATOM 9174 O O . VAL C 1 326 ? -77.458 -48.402 11.090 1.00 58.06 323 VAL C O 1
ATOM 9178 N N . ALA C 1 327 ? -76.740 -46.415 10.215 1.00 62.34 324 ALA C N 1
ATOM 9179 C CA . ALA C 1 327 ? -77.153 -46.653 8.810 1.00 59.15 324 ALA C CA 1
ATOM 9180 C C . ALA C 1 327 ? -76.686 -48.038 8.334 1.00 53.47 324 ALA C C 1
ATOM 9181 O O . ALA C 1 327 ? -77.460 -48.696 7.617 1.00 50.42 324 ALA C O 1
ATOM 9183 N N . ALA C 1 328 ? -75.493 -48.484 8.747 1.00 56.28 325 ALA C N 1
ATOM 9184 C CA . ALA C 1 328 ? -74.876 -49.773 8.341 1.00 53.50 325 ALA C CA 1
ATOM 9185 C C . ALA C 1 328 ? -75.716 -50.942 8.865 1.00 61.91 325 ALA C C 1
ATOM 9186 O O . ALA C 1 328 ? -75.829 -52.000 8.161 1.00 50.90 325 ALA C O 1
ATOM 9188 N N . ASP C 1 329 ? -76.267 -50.764 10.071 1.00 62.42 326 ASP C N 1
ATOM 9189 C CA . ASP C 1 329 ? -77.185 -51.734 10.715 1.00 61.02 326 ASP C CA 1
ATOM 9190 C C . ASP C 1 329 ? -78.523 -51.742 9.984 1.00 55.40 326 ASP C C 1
ATOM 9191 O O . ASP C 1 329 ? -78.975 -52.842 9.635 1.00 57.03 326 ASP C O 1
ATOM 9196 N N . GLU C 1 330 ? -79.087 -50.570 9.733 1.00 54.04 327 GLU C N 1
ATOM 9197 C CA . GLU C 1 330 ? -80.381 -50.483 9.030 1.00 54.20 327 GLU C CA 1
ATOM 9198 C C . GLU C 1 330 ? -80.229 -51.045 7.620 1.00 59.58 327 GLU C C 1
ATOM 9199 O O . GLU C 1 330 ? -81.173 -51.637 7.131 1.00 60.88 327 GLU C O 1
ATOM 9205 N N . VAL C 1 331 ? -79.077 -50.845 6.991 1.00 57.71 328 VAL C N 1
ATOM 9206 C CA . VAL C 1 331 ? -78.905 -51.367 5.608 1.00 57.82 328 VAL C CA 1
ATOM 9207 C C . VAL C 1 331 ? -78.880 -52.893 5.647 1.00 58.67 328 VAL C C 1
ATOM 9208 O O . VAL C 1 331 ? -79.565 -53.496 4.841 1.00 50.12 328 VAL C O 1
ATOM 9212 N N . LEU C 1 332 ? -78.128 -53.476 6.577 1.00 56.87 329 LEU C N 1
ATOM 9213 C CA . LEU C 1 332 ? -78.040 -54.952 6.668 1.00 61.48 329 LEU C CA 1
ATOM 9214 C C . LEU C 1 332 ? -79.427 -55.545 6.943 1.00 66.11 329 LEU C C 1
ATOM 9215 O O . LEU C 1 332 ? -79.758 -56.572 6.338 1.00 61.06 329 LEU C O 1
ATOM 9220 N N . GLN C 1 333 ? -80.210 -54.904 7.808 1.00 59.43 330 GLN C N 1
ATOM 9221 C CA . GLN C 1 333 ? -81.553 -55.423 8.134 1.00 62.07 330 GLN C CA 1
ATOM 9222 C C . GLN C 1 333 ? -82.529 -55.105 7.006 1.00 62.21 330 GLN C C 1
ATOM 9223 O O . GLN C 1 333 ? -83.490 -55.823 6.888 1.00 69.31 330 GLN C O 1
ATOM 9229 N N . ALA C 1 334 ? -82.287 -54.089 6.181 1.00 63.66 331 ALA C N 1
ATOM 9230 C CA . ALA C 1 334 ? -83.267 -53.789 5.105 1.00 63.27 331 ALA C CA 1
ATOM 9231 C C . ALA C 1 334 ? -83.101 -54.780 3.951 1.00 57.90 331 ALA C C 1
ATOM 9232 O O . ALA C 1 334 ? -84.007 -54.900 3.155 1.00 55.69 331 ALA C O 1
ATOM 9234 N N . LEU C 1 335 ? -81.932 -55.404 3.860 1.00 57.32 332 LEU C N 1
ATOM 9235 C CA . LEU C 1 335 ? -81.692 -56.535 2.937 1.00 64.83 332 LEU C CA 1
ATOM 9236 C C . LEU C 1 335 ? -81.872 -57.832 3.760 1.00 69.81 332 LEU C C 1
ATOM 9237 O O . LEU C 1 335 ? -82.388 -57.767 4.873 1.00 64.72 332 LEU C O 1
ATOM 9242 N N . GLY C 1 336 ? -81.509 -59.009 3.264 1.00 76.95 333 GLY C N 1
ATOM 9243 C CA . GLY C 1 336 ? -81.747 -60.189 4.128 1.00 79.07 333 GLY C CA 1
ATOM 9244 C C . GLY C 1 336 ? -80.481 -60.616 4.833 1.00 76.12 333 GLY C C 1
ATOM 9245 O O . GLY C 1 336 ? -80.290 -61.822 4.982 1.00 70.44 333 GLY C O 1
ATOM 9246 N N . MET C 1 337 ? -79.715 -59.660 5.357 1.00 71.73 334 MET C N 1
ATOM 9247 C CA . MET C 1 337 ? -78.358 -60.012 5.825 1.00 72.76 334 MET C CA 1
ATOM 9248 C C . MET C 1 337 ? -78.181 -59.985 7.337 1.00 70.60 334 MET C C 1
ATOM 9249 O O . MET C 1 337 ? -77.025 -59.980 7.743 1.00 74.93 334 MET C O 1
ATOM 9254 N N . GLN C 1 338 ? -79.257 -60.027 8.120 1.00 77.14 335 GLN C N 1
ATOM 9255 C CA . GLN C 1 338 ? -79.128 -60.039 9.607 1.00 81.34 335 GLN C CA 1
ATOM 9256 C C . GLN C 1 338 ? -78.177 -61.158 10.037 1.00 77.29 335 GLN C C 1
ATOM 9257 O O . GLN C 1 338 ? -77.294 -60.883 10.838 1.00 78.69 335 GLN C O 1
ATOM 9263 N N . ASN C 1 339 ? -78.345 -62.370 9.514 1.00 71.86 336 ASN C N 1
ATOM 9264 C CA . ASN C 1 339 ? -77.388 -63.442 9.876 1.00 76.70 336 ASN C CA 1
ATOM 9265 C C . ASN C 1 339 ? -76.579 -63.833 8.640 1.00 74.83 336 ASN C C 1
ATOM 9266 O O . ASN C 1 339 ? -76.598 -65.007 8.285 1.00 69.60 336 ASN C O 1
ATOM 9271 N N . SER C 1 340 ? -75.902 -62.863 8.026 1.00 68.33 337 SER C N 1
ATOM 9272 C CA . SER C 1 340 ? -75.050 -63.131 6.843 1.00 63.50 337 SER C CA 1
ATOM 9273 C C . SER C 1 340 ? -73.584 -63.164 7.273 1.00 64.11 337 SER C C 1
ATOM 9274 O O . SER C 1 340 ? -73.287 -62.729 8.373 1.00 59.63 337 SER C O 1
ATOM 9277 N N . PRO C 1 341 ? -72.660 -63.684 6.449 1.00 64.07 338 PRO C N 1
ATOM 9278 C CA . PRO C 1 341 ? -71.241 -63.672 6.773 1.00 69.34 338 PRO C CA 1
ATOM 9279 C C . PRO C 1 341 ? -70.714 -62.237 6.932 1.00 70.33 338 PRO C C 1
ATOM 9280 O O . PRO C 1 341 ? -69.891 -62.007 7.781 1.00 59.28 338 PRO C O 1
ATOM 9284 N N . LEU C 1 342 ? -71.200 -61.319 6.098 1.00 68.64 339 LEU C N 1
ATOM 9285 C CA . LEU C 1 342 ? -70.780 -59.898 6.150 1.00 66.52 339 LEU C CA 1
ATOM 9286 C C . LEU C 1 342 ? -70.946 -59.369 7.572 1.00 65.94 339 LEU C C 1
ATOM 9287 O O . LEU C 1 342 ? -69.945 -58.953 8.144 1.00 55.86 339 LEU C O 1
ATOM 9292 N N . LEU C 1 343 ? -72.175 -59.375 8.088 1.00 65.77 340 LEU C N 1
ATOM 9293 C CA . LEU C 1 343 ? -72.451 -58.845 9.447 1.00 71.28 340 LEU C CA 1
ATOM 9294 C C . LEU C 1 343 ? -71.599 -59.589 10.478 1.00 68.45 340 LEU C C 1
ATOM 9295 O O . LEU C 1 343 ? -71.058 -58.962 11.371 1.00 64.69 340 LEU C O 1
ATOM 9300 N N . LYS C 1 344 ? -71.497 -60.899 10.336 1.00 76.79 341 LYS C N 1
ATOM 9301 C CA . LYS C 1 344 ? -70.682 -61.721 11.272 1.00 76.15 341 LYS C CA 1
ATOM 9302 C C . LYS C 1 344 ? -69.231 -61.215 11.217 1.00 73.50 341 LYS C C 1
ATOM 9303 O O . LYS C 1 344 ? -68.713 -60.771 12.264 1.00 72.84 341 LYS C O 1
ATOM 9309 N N . ILE C 1 345 ? -68.620 -61.254 10.027 1.00 64.15 342 ILE C N 1
ATOM 9310 C CA . ILE C 1 345 ? -67.211 -60.833 9.795 1.00 62.50 342 ILE C CA 1
ATOM 9311 C C . ILE C 1 345 ? -67.059 -59.388 10.298 1.00 57.12 342 ILE C C 1
ATOM 9312 O O . ILE C 1 345 ? -66.115 -59.136 11.069 1.00 54.21 342 ILE C O 1
ATOM 9317 N N . ALA C 1 346 ? -68.005 -58.509 9.966 1.00 54.83 343 ALA C N 1
ATOM 9318 C CA . ALA C 1 346 ? -68.032 -57.087 10.382 1.00 58.32 343 ALA C CA 1
ATOM 9319 C C . ALA C 1 346 ? -67.936 -56.978 11.905 1.00 64.45 343 ALA C C 1
ATOM 9320 O O . ALA C 1 346 ? -67.095 -56.199 12.390 1.00 66.81 343 ALA C O 1
ATOM 9322 N N . THR C 1 347 ? -68.769 -57.707 12.647 1.00 71.33 344 THR C N 1
ATOM 9323 C CA . THR C 1 347 ? -68.879 -57.544 14.127 1.00 67.62 344 THR C CA 1
ATOM 9324 C C . THR C 1 347 ? -67.591 -58.040 14.807 1.00 57.50 344 THR C C 1
ATOM 9325 O O . THR C 1 347 ? -67.161 -57.382 15.749 1.00 66.40 344 THR C O 1
ATOM 9329 N N . GLU C 1 348 ? -66.996 -59.141 14.339 1.00 54.59 345 GLU C N 1
ATOM 9330 C CA . GLU C 1 348 ? -65.706 -59.689 14.842 1.00 62.97 345 GLU C CA 1
ATOM 9331 C C . GLU C 1 348 ? -64.600 -58.629 14.692 1.00 68.53 345 GLU C C 1
ATOM 9332 O O . GLU C 1 348 ? -63.962 -58.301 15.709 1.00 65.64 345 GLU C O 1
ATOM 9338 N N . LEU C 1 349 ? -64.384 -58.111 13.473 1.00 74.96 346 LEU C N 1
ATOM 9339 C CA . LEU C 1 349 ? -63.380 -57.045 13.167 1.00 69.96 346 LEU C CA 1
ATOM 9340 C C . LEU C 1 349 ? -63.566 -55.857 14.110 1.00 66.70 346 LEU C C 1
ATOM 9341 O O . LEU C 1 349 ? -62.572 -55.428 14.717 1.00 72.03 346 LEU C O 1
ATOM 9346 N N . GLU C 1 350 ? -64.802 -55.361 14.196 1.00 58.33 347 GLU C N 1
ATOM 9347 C CA . GLU C 1 350 ? -65.192 -54.127 14.923 1.00 61.57 347 GLU C CA 1
ATOM 9348 C C . GLU C 1 350 ? -64.937 -54.253 16.420 1.00 75.13 347 GLU C C 1
ATOM 9349 O O . GLU C 1 350 ? -64.746 -53.204 17.064 1.00 80.91 347 GLU C O 1
ATOM 9355 N N . GLN C 1 351 ? -65.042 -55.470 16.955 1.00 79.33 348 GLN C N 1
ATOM 9356 C CA . GLN C 1 351 ? -65.006 -55.730 18.415 1.00 87.81 348 GLN C CA 1
ATOM 9357 C C . GLN C 1 351 ? -63.613 -56.265 18.757 1.00 88.57 348 GLN C C 1
ATOM 9358 O O . GLN C 1 351 ? -63.316 -56.378 19.957 1.00 98.83 348 GLN C O 1
ATOM 9364 N N . ALA C 1 352 ? -62.784 -56.553 17.746 1.00 80.56 349 ALA C N 1
ATOM 9365 C CA . ALA C 1 352 ? -61.309 -56.544 17.884 1.00 82.66 349 ALA C CA 1
ATOM 9366 C C . ALA C 1 352 ? -60.862 -55.076 18.035 1.00 92.48 349 ALA C C 1
ATOM 9367 O O . ALA C 1 352 ? -60.294 -54.715 19.092 1.00 92.78 349 ALA C O 1
ATOM 9369 N N . ALA C 1 353 ? -61.189 -54.227 17.059 1.00 86.22 350 ALA C N 1
ATOM 9370 C CA . ALA C 1 353 ? -60.978 -52.762 17.130 1.00 93.12 350 ALA C CA 1
ATOM 9371 C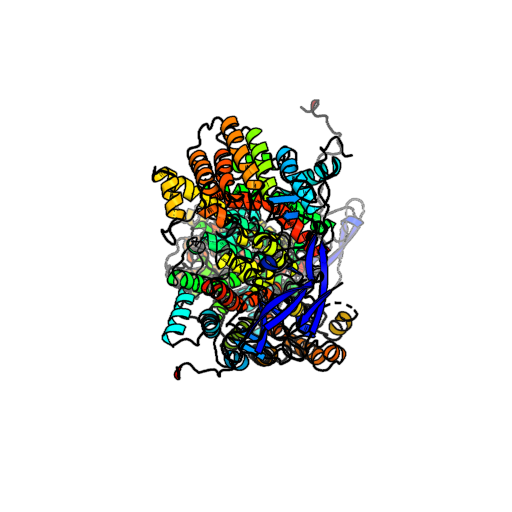 C . ALA C 1 353 ? -61.395 -52.227 18.510 1.00 90.22 350 ALA C C 1
ATOM 9372 O O . ALA C 1 353 ? -60.510 -51.707 19.207 1.00 98.10 350 ALA C O 1
ATOM 9374 N N . LEU C 1 354 ? -62.670 -52.365 18.902 1.00 91.58 351 LEU C N 1
ATOM 9375 C CA . LEU C 1 354 ? -63.282 -51.596 20.031 1.00 89.89 351 LEU C CA 1
ATOM 9376 C C . LEU C 1 354 ? -62.970 -52.234 21.396 1.00 85.03 351 LEU C C 1
ATOM 9377 O O . LEU C 1 354 ? -63.421 -51.647 22.407 1.00 78.32 351 LEU C O 1
ATOM 9382 N N . THR C 1 355 ? -62.246 -53.363 21.462 1.00 82.34 352 THR C N 1
ATOM 9383 C CA . THR C 1 355 ? -62.004 -54.093 22.747 1.00 82.44 352 THR C CA 1
ATOM 9384 C C . THR C 1 355 ? -60.614 -54.735 22.809 1.00 77.99 352 THR C C 1
ATOM 9385 O O . THR C 1 355 ? -60.087 -54.803 23.939 1.00 89.86 352 THR C O 1
ATOM 9389 N N . ASP C 1 356 ? -60.060 -55.253 21.706 1.00 72.84 353 ASP C N 1
ATOM 9390 C CA . ASP C 1 356 ? -58.661 -55.767 21.709 1.00 75.14 353 ASP C CA 1
ATOM 9391 C C . ASP C 1 356 ? -57.758 -54.553 21.985 1.00 89.05 353 ASP C C 1
ATOM 9392 O O . ASP C 1 356 ? -57.933 -53.524 21.301 1.00 92.02 353 ASP C O 1
ATOM 9397 N N . GLN C 1 357 ? -56.876 -54.650 22.989 1.00 94.38 354 GLN C N 1
ATOM 9398 C CA . GLN C 1 357 ? -56.063 -53.520 23.523 1.00 92.58 354 GLN C CA 1
ATOM 9399 C C . GLN C 1 357 ? -55.105 -53.052 22.419 1.00 93.63 354 GLN C C 1
ATOM 9400 O O . GLN C 1 357 ? -55.048 -51.831 22.187 1.00 98.35 354 GLN C O 1
ATOM 9406 N N . TYR C 1 358 ? -54.423 -53.990 21.744 1.00 94.54 355 TYR C N 1
ATOM 9407 C CA . TYR C 1 358 ? -53.532 -53.750 20.575 1.00 90.13 355 TYR C CA 1
ATOM 9408 C C . TYR C 1 358 ? -54.146 -52.670 19.682 1.00 92.12 355 TYR C C 1
ATOM 9409 O O . TYR C 1 358 ? -53.399 -51.805 19.189 1.00 103.21 355 TYR C O 1
ATOM 9418 N N . PHE C 1 359 ? -55.465 -52.745 19.482 1.00 85.93 356 PHE C N 1
ATOM 9419 C CA . PHE C 1 359 ? -56.282 -51.779 18.701 1.00 85.98 356 PHE C CA 1
ATOM 9420 C C . PHE C 1 359 ? -56.546 -50.517 19.537 1.00 86.65 356 PHE C C 1
ATOM 9421 O O . PHE C 1 359 ? -56.484 -49.416 18.956 1.00 82.36 356 PHE C O 1
ATOM 9429 N N . ILE C 1 360 ? -56.844 -50.651 20.836 1.00 85.05 357 ILE C N 1
ATOM 9430 C CA . ILE C 1 360 ? -57.100 -49.486 21.742 1.00 93.28 357 ILE C CA 1
ATOM 9431 C C . ILE C 1 360 ? -55.778 -48.723 21.938 1.00 93.93 357 ILE C C 1
ATOM 9432 O O . ILE C 1 360 ? -55.839 -47.479 22.048 1.00 81.58 357 ILE C O 1
ATOM 9437 N N . ASP C 1 361 ? -54.645 -49.444 21.961 1.00 90.37 358 ASP C N 1
ATOM 9438 C CA . ASP C 1 361 ? -53.264 -48.901 22.104 1.00 95.06 358 ASP C CA 1
ATOM 9439 C C . ASP C 1 361 ? -52.987 -47.921 20.957 1.00 96.03 358 ASP C C 1
ATOM 9440 O O . ASP C 1 361 ? -52.855 -46.711 21.239 1.00 97.43 358 ASP C O 1
ATOM 9445 N N . ARG C 1 362 ? -52.953 -48.424 19.715 1.00 85.64 359 ARG C N 1
ATOM 9446 C CA . ARG C 1 362 ? -52.517 -47.673 18.505 1.00 78.11 359 ARG C CA 1
ATOM 9447 C C . ARG C 1 362 ? -53.671 -46.841 17.924 1.00 76.78 359 ARG C C 1
ATOM 9448 O O . ARG C 1 362 ? -53.551 -46.445 16.751 1.00 87.87 359 ARG C O 1
ATOM 9456 N N . LYS C 1 363 ? -54.722 -46.566 18.709 1.00 69.86 360 LYS C N 1
ATOM 9457 C CA . LYS C 1 363 ? -55.910 -45.758 18.339 1.00 70.47 360 LYS C CA 1
ATOM 9458 C C . LYS C 1 363 ? -56.512 -46.215 16.990 1.00 68.37 360 LYS C C 1
ATOM 9459 O O . LYS C 1 363 ? -57.054 -45.348 16.266 1.00 68.80 360 LYS C O 1
ATOM 9461 N N . LEU C 1 364 ? -56.480 -47.520 16.680 1.00 61.54 361 LEU C N 1
ATOM 9462 C CA . LEU C 1 364 ? -57.111 -48.121 15.464 1.00 66.37 361 LEU C CA 1
ATOM 9463 C C . LEU C 1 364 ? -58.607 -48.403 15.717 1.00 63.07 361 LEU C C 1
ATOM 9464 O O . LEU C 1 364 ? -59.034 -49.573 15.584 1.00 67.88 361 LEU C O 1
ATOM 9469 N N . TYR C 1 365 ? -59.379 -47.368 16.057 1.00 54.09 362 TYR C N 1
ATOM 9470 C CA . TYR C 1 365 ? -60.863 -47.384 16.128 1.00 64.00 362 TYR C CA 1
ATOM 9471 C C . TYR C 1 365 ? -61.429 -47.425 14.703 1.00 69.45 362 TYR C C 1
ATOM 9472 O O . TYR C 1 365 ? -60.785 -46.958 13.759 1.00 59.33 362 TYR C O 1
ATOM 9481 N N . PRO C 1 366 ? -62.644 -47.989 14.488 1.00 74.10 363 PRO C N 1
ATOM 9482 C CA . PRO C 1 366 ? -63.233 -48.045 13.153 1.00 66.32 363 PRO C CA 1
ATOM 9483 C C . PRO C 1 366 ? -63.545 -46.613 12.716 1.00 64.33 363 PRO C C 1
ATOM 9484 O O . PRO C 1 366 ? -64.148 -45.897 13.487 1.00 60.62 363 PRO C O 1
ATOM 9488 N N . ASN C 1 367 ? -63.103 -46.216 11.520 1.00 55.67 364 ASN C N 1
ATOM 9489 C CA . ASN C 1 367 ? -63.396 -44.850 11.013 1.00 55.16 364 ASN C CA 1
ATOM 9490 C C . ASN C 1 367 ? -64.682 -44.942 10.187 1.00 48.97 364 ASN C C 1
ATOM 9491 O O . ASN C 1 367 ? -65.216 -46.034 10.059 1.00 45.28 364 ASN C O 1
ATOM 9496 N N . VAL C 1 368 ? -65.142 -43.814 9.662 1.00 49.48 365 VAL C N 1
ATOM 9497 C CA . VAL C 1 368 ? -66.382 -43.701 8.841 1.00 47.77 365 VAL C CA 1
ATOM 9498 C C . VAL C 1 368 ? -66.301 -44.659 7.637 1.00 53.02 365 VAL C C 1
ATOM 9499 O O . VAL C 1 368 ? -67.380 -45.062 7.153 1.00 49.68 365 VAL C O 1
ATOM 9503 N N . ASP C 1 369 ? -65.098 -45.026 7.171 1.00 52.43 366 ASP C N 1
ATOM 9504 C CA . ASP C 1 369 ? -64.944 -45.833 5.926 1.00 53.89 366 ASP C CA 1
ATOM 9505 C C . ASP C 1 369 ? -65.051 -47.328 6.226 1.00 52.52 366 ASP C C 1
ATOM 9506 O O . ASP C 1 369 ? -65.405 -48.086 5.290 1.00 43.53 366 ASP C O 1
ATOM 9511 N N . PHE C 1 370 ? -64.715 -47.755 7.441 1.00 49.83 367 PHE C N 1
ATOM 9512 C CA . PHE C 1 370 ? -64.908 -49.165 7.884 1.00 55.29 367 PHE C CA 1
ATOM 9513 C C . PHE C 1 370 ? -66.388 -49.502 7.665 1.00 48.54 367 PHE C C 1
ATOM 9514 O O . PHE C 1 370 ? -66.719 -50.487 6.984 1.00 52.10 367 PHE C O 1
ATOM 9522 N N . TYR C 1 371 ? -67.253 -48.638 8.173 1.00 46.47 368 TYR C N 1
ATOM 9523 C CA . TYR C 1 371 ? -68.730 -48.750 8.075 1.00 50.32 368 TYR C CA 1
ATOM 9524 C C . TYR C 1 371 ? -69.193 -48.466 6.641 1.00 47.73 368 TYR C C 1
ATOM 9525 O O . TYR C 1 371 ? -70.109 -49.152 6.182 1.00 50.71 368 TYR C O 1
ATOM 9534 N N . SER C 1 372 ? -68.601 -47.492 5.958 1.00 46.43 369 SER C N 1
ATOM 9535 C CA . SER C 1 372 ? -68.947 -47.143 4.551 1.00 49.77 369 SER C CA 1
ATOM 9536 C C . SER C 1 372 ? -68.696 -48.363 3.648 1.00 43.03 369 SER C C 1
ATOM 9537 O O . SER C 1 372 ? -69.561 -48.697 2.793 1.00 40.15 369 SER C O 1
ATOM 9540 N N . GLY C 1 373 ? -67.561 -49.023 3.865 1.00 41.60 370 GLY C N 1
ATOM 9541 C CA . GLY C 1 373 ? -67.102 -50.201 3.110 1.00 49.92 370 GLY C CA 1
ATOM 9542 C C . GLY C 1 373 ? -68.039 -51.374 3.319 1.00 55.82 370 GLY C C 1
ATOM 9543 O O . GLY C 1 373 ? -68.177 -52.207 2.388 1.00 52.28 370 GLY C O 1
ATOM 9544 N N . ILE C 1 374 ? -68.654 -51.443 4.508 1.00 56.82 371 ILE C N 1
ATOM 9545 C CA . ILE C 1 374 ? -69.667 -52.477 4.861 1.00 51.62 371 ILE C CA 1
ATOM 9546 C C . ILE C 1 374 ? -70.948 -52.196 4.077 1.00 44.17 371 ILE C C 1
ATOM 9547 O O . ILE C 1 374 ? -71.427 -53.131 3.428 1.00 43.55 371 ILE C O 1
ATOM 9552 N N . ILE C 1 375 ? -71.478 -50.977 4.148 1.00 41.27 372 ILE C N 1
ATOM 9553 C CA . ILE C 1 375 ? -72.689 -50.587 3.371 1.00 45.21 372 ILE C CA 1
ATOM 9554 C C . ILE C 1 375 ? -72.427 -50.866 1.883 1.00 50.42 372 ILE C C 1
ATOM 9555 O O . ILE C 1 375 ? -73.290 -51.491 1.242 1.00 56.20 372 ILE C O 1
ATOM 9560 N N . TYR C 1 376 ? -71.259 -50.476 1.369 1.00 50.20 373 TYR C N 1
ATOM 9561 C CA . TYR C 1 376 ? -70.887 -50.630 -0.061 1.00 49.32 373 TYR C CA 1
ATOM 9562 C C . TYR C 1 376 ? -70.848 -52.122 -0.411 1.00 47.15 373 TYR C C 1
ATOM 9563 O O . TYR C 1 376 ? -71.423 -52.503 -1.443 1.00 42.15 373 TYR C O 1
ATOM 9572 N N . LYS C 1 377 ? -70.175 -52.938 0.400 1.00 44.17 374 LYS C N 1
ATOM 9573 C CA . LYS C 1 377 ? -70.119 -54.404 0.191 1.00 45.46 374 LYS C CA 1
ATOM 9574 C C . LYS C 1 377 ? -71.546 -54.965 0.279 1.00 52.90 374 LYS C C 1
ATOM 9575 O O . LYS C 1 377 ? -71.901 -55.843 -0.565 1.00 46.87 374 LYS C O 1
ATOM 9581 N N . ALA C 1 378 ? -72.362 -54.460 1.214 1.00 48.54 375 ALA C N 1
ATOM 9582 C CA . ALA C 1 378 ? -73.769 -54.897 1.348 1.00 51.49 375 ALA C CA 1
ATOM 9583 C C . ALA C 1 378 ? -74.504 -54.654 0.019 1.00 50.54 375 ALA C C 1
ATOM 9584 O O . ALA C 1 378 ? -75.276 -55.524 -0.400 1.00 56.81 375 ALA C O 1
ATOM 9586 N N . LEU C 1 379 ? -74.241 -53.541 -0.663 1.00 49.70 376 LEU C N 1
ATOM 9587 C CA . LEU C 1 379 ? -75.014 -53.118 -1.856 1.00 46.14 376 LEU C CA 1
ATOM 9588 C C . LEU C 1 379 ? -74.473 -53.797 -3.114 1.00 42.95 376 LEU C C 1
ATOM 9589 O O . LEU C 1 379 ? -75.070 -53.594 -4.177 1.00 51.10 376 LEU C O 1
ATOM 9594 N N . GLY C 1 380 ? -73.386 -54.559 -2.996 1.00 48.50 377 GLY C N 1
ATOM 9595 C CA . GLY C 1 380 ? -72.694 -55.184 -4.140 1.00 49.09 377 GLY C CA 1
ATOM 9596 C C . GLY C 1 380 ? -71.869 -54.173 -4.923 1.00 51.99 377 GLY C C 1
ATOM 9597 O O . GLY C 1 380 ? -71.588 -54.430 -6.108 1.00 50.64 377 GLY C O 1
ATOM 9598 N N . ILE C 1 381 ? -71.487 -53.054 -4.295 1.00 47.34 378 ILE C N 1
ATOM 9599 C CA . ILE C 1 381 ? -70.441 -52.148 -4.840 1.00 39.17 378 ILE C CA 1
ATOM 9600 C C . ILE C 1 381 ? -69.108 -52.862 -4.710 1.00 38.90 378 ILE C C 1
ATOM 9601 O O . ILE C 1 381 ? -68.686 -53.252 -3.617 1.00 47.55 378 ILE C O 1
ATOM 9606 N N . PRO C 1 382 ? -68.392 -53.068 -5.830 1.00 37.36 379 PRO C N 1
ATOM 9607 C CA . PRO C 1 382 ? -67.138 -53.799 -5.762 1.00 36.47 379 PRO C CA 1
ATOM 9608 C C . PRO C 1 382 ? -65.997 -52.920 -5.201 1.00 42.38 379 PRO C C 1
ATOM 9609 O O . PRO C 1 382 ? -66.137 -51.687 -5.104 1.00 43.46 379 PRO C O 1
ATOM 9613 N N . THR C 1 383 ? -64.896 -53.561 -4.799 1.00 39.93 380 THR C N 1
ATOM 9614 C CA . THR C 1 383 ? -63.712 -52.917 -4.167 1.00 45.78 380 THR C CA 1
ATOM 9615 C C . THR C 1 383 ? -63.194 -51.761 -5.058 1.00 45.86 380 THR C C 1
ATOM 9616 O O . THR C 1 383 ? -62.936 -50.662 -4.520 1.00 36.66 380 THR C O 1
ATOM 9620 N N . GLU C 1 384 ? -63.130 -51.955 -6.384 1.00 41.23 381 GLU C N 1
ATOM 9621 C CA . GLU C 1 384 ? -62.485 -50.992 -7.320 1.00 41.73 381 GLU C CA 1
ATOM 9622 C C . GLU C 1 384 ? -63.390 -49.760 -7.457 1.00 38.33 381 GLU C C 1
ATOM 9623 O O . GLU C 1 384 ? -62.919 -48.781 -8.027 1.00 46.05 381 GLU C O 1
ATOM 9629 N N . MET C 1 385 ? -64.619 -49.763 -6.902 1.00 39.79 382 MET C N 1
ATOM 9630 C CA . MET C 1 385 ? -65.543 -48.586 -6.907 1.00 31.93 382 MET C CA 1
ATOM 9631 C C . MET C 1 385 ? -65.454 -47.772 -5.604 1.00 33.17 382 MET C C 1
ATOM 9632 O O . MET C 1 385 ? -66.149 -46.754 -5.507 1.00 30.45 382 MET C O 1
ATOM 9637 N N . PHE C 1 386 ? -64.735 -48.243 -4.591 1.00 36.81 383 PHE C N 1
ATOM 9638 C CA . PHE C 1 386 ? -64.789 -47.635 -3.241 1.00 38.14 383 PHE C CA 1
ATOM 9639 C C . PHE C 1 386 ? -64.310 -46.183 -3.346 1.00 40.54 383 PHE C C 1
ATOM 9640 O O . PHE C 1 386 ? -64.970 -45.258 -2.808 1.00 33.37 383 PHE C O 1
ATOM 9648 N N . THR C 1 387 ? -63.157 -45.963 -3.987 1.00 36.04 384 THR C N 1
ATOM 9649 C CA . THR C 1 387 ? -62.594 -44.588 -4.106 1.00 38.42 384 THR C CA 1
ATOM 9650 C C . THR C 1 387 ? -63.488 -43.732 -5.016 1.00 35.34 384 THR C C 1
ATOM 9651 O O . THR C 1 387 ? -63.561 -42.515 -4.765 1.00 36.56 384 THR C O 1
ATOM 9655 N N . VAL C 1 388 ? -64.183 -44.305 -6.009 1.00 35.91 385 VAL C N 1
ATOM 9656 C CA . VAL C 1 388 ? -65.189 -43.539 -6.809 1.00 32.50 385 VAL C CA 1
ATOM 9657 C C . VAL C 1 388 ? -66.336 -43.053 -5.898 1.00 36.28 385 VAL C C 1
ATOM 9658 O O . VAL C 1 388 ? -66.789 -41.870 -6.051 1.00 33.15 385 VAL C O 1
ATOM 9662 N N . MET C 1 389 ? -66.848 -43.908 -5.002 1.00 36.18 386 MET C N 1
ATOM 9663 C CA . MET C 1 389 ? -67.961 -43.496 -4.090 1.00 35.09 386 MET C CA 1
ATOM 9664 C C . MET C 1 389 ? -67.442 -42.387 -3.170 1.00 31.19 386 MET C C 1
ATOM 9665 O O . MET C 1 389 ? -68.175 -41.432 -2.968 1.00 30.34 386 MET C O 1
ATOM 9670 N N . PHE C 1 390 ? -66.186 -42.466 -2.742 1.00 32.26 387 PHE C N 1
ATOM 9671 C CA . PHE C 1 390 ? -65.511 -41.391 -1.953 1.00 36.16 387 PHE C CA 1
ATOM 9672 C C . PHE C 1 390 ? -65.545 -40.088 -2.766 1.00 37.08 387 PHE C C 1
ATOM 9673 O O . PHE C 1 390 ? -66.069 -39.081 -2.263 1.00 33.52 387 PHE C O 1
ATOM 9681 N N . ALA C 1 391 ? -65.081 -40.124 -4.028 1.00 35.18 388 ALA C N 1
ATOM 9682 C CA . ALA C 1 391 ? -64.989 -38.921 -4.902 1.00 33.29 388 ALA C CA 1
ATOM 9683 C C . ALA C 1 391 ? -66.362 -38.297 -5.037 1.00 31.07 388 ALA C C 1
ATOM 9684 O O . ALA C 1 391 ? -66.461 -37.068 -5.026 1.00 31.19 388 ALA C O 1
ATOM 9686 N N . LEU C 1 392 ? -67.389 -39.123 -5.223 1.00 33.96 389 LEU C N 1
ATOM 9687 C CA . LEU C 1 392 ? -68.763 -38.625 -5.476 1.00 34.20 389 LEU C CA 1
ATOM 9688 C C . LEU C 1 392 ? -69.270 -37.872 -4.242 1.00 33.16 389 LEU C C 1
ATOM 9689 O O . LEU C 1 392 ? -70.026 -36.900 -4.443 1.00 30.38 389 LEU C O 1
ATOM 9694 N N . GLY C 1 393 ? -68.902 -38.313 -3.033 1.00 34.01 390 GLY C N 1
ATOM 9695 C CA . GLY C 1 393 ? -69.339 -37.648 -1.790 1.00 40.20 390 GLY C CA 1
ATOM 9696 C C . GLY C 1 393 ? -68.591 -36.339 -1.586 1.00 39.97 390 GLY C C 1
ATOM 9697 O O . GLY C 1 393 ? -69.238 -35.315 -1.328 1.00 39.61 390 GLY C O 1
ATOM 9698 N N . ARG C 1 394 ? -67.272 -36.369 -1.787 1.00 38.32 391 ARG C N 1
ATOM 9699 C CA . ARG C 1 394 ? -66.352 -35.234 -1.550 1.00 35.83 391 ARG C CA 1
ATOM 9700 C C . ARG C 1 394 ? -66.558 -34.154 -2.621 1.00 36.49 391 ARG C C 1
ATOM 9701 O O . ARG C 1 394 ? -66.174 -32.994 -2.376 1.00 33.47 391 ARG C O 1
ATOM 9709 N N . LEU C 1 395 ? -67.184 -34.477 -3.756 1.00 34.32 392 LEU C N 1
ATOM 9710 C CA . LEU C 1 395 ? -67.232 -33.542 -4.898 1.00 31.50 392 LEU C CA 1
ATOM 9711 C C . LEU C 1 395 ? -67.733 -32.177 -4.432 1.00 34.92 392 LEU C C 1
ATOM 9712 O O . LEU C 1 395 ? -67.043 -31.207 -4.684 1.00 33.27 392 LEU C O 1
ATOM 9717 N N . PRO C 1 396 ? -68.895 -32.017 -3.736 1.00 37.65 393 PRO C N 1
ATOM 9718 C CA . PRO C 1 396 ? -69.398 -30.684 -3.393 1.00 34.84 393 PRO C CA 1
ATOM 9719 C C . PRO C 1 396 ? -68.415 -29.890 -2.510 1.00 32.58 393 PRO C C 1
ATOM 9720 O O . PRO C 1 396 ? -68.340 -28.689 -2.663 1.00 33.86 393 PRO C O 1
ATOM 9724 N N . GLY C 1 397 ? -67.670 -30.562 -1.643 1.00 30.15 394 GLY C N 1
ATOM 9725 C CA . GLY C 1 397 ? -66.581 -29.929 -0.879 1.00 39.77 394 GLY C CA 1
ATOM 9726 C C . GLY C 1 397 ? -65.502 -29.380 -1.805 1.00 40.12 394 GLY C C 1
ATOM 9727 O O . GLY C 1 397 ? -65.082 -28.217 -1.633 1.00 33.10 394 GLY C O 1
ATOM 9728 N N . TRP C 1 398 ? -65.043 -30.203 -2.754 1.00 38.49 395 TRP C N 1
ATOM 9729 C CA . TRP C 1 398 ? -64.042 -29.763 -3.755 1.00 33.17 395 TRP C CA 1
ATOM 9730 C C . TRP C 1 398 ? -64.556 -28.494 -4.400 1.00 30.42 395 TRP C C 1
ATOM 9731 O O . TRP C 1 398 ? -63.788 -27.536 -4.479 1.00 33.41 395 TRP C O 1
ATOM 9742 N N . ILE C 1 399 ? -65.810 -28.509 -4.827 1.00 31.86 396 ILE C N 1
ATOM 9743 C CA . ILE C 1 399 ? -66.425 -27.405 -5.594 1.00 33.25 396 ILE C CA 1
ATOM 9744 C C . ILE C 1 399 ? -66.497 -26.174 -4.682 1.00 36.40 396 ILE C C 1
ATOM 9745 O O . ILE C 1 399 ? -66.306 -25.041 -5.191 1.00 35.29 396 ILE C O 1
ATOM 9750 N N . ALA C 1 400 ? -66.830 -26.362 -3.405 1.00 34.26 397 ALA C N 1
ATOM 9751 C CA . ALA C 1 400 ? -67.029 -25.225 -2.476 1.00 38.07 397 ALA C CA 1
ATOM 9752 C C . ALA C 1 400 ? -65.660 -24.586 -2.240 1.00 37.00 397 ALA C C 1
ATOM 9753 O O . ALA C 1 400 ? -65.604 -23.372 -2.285 1.00 40.06 397 ALA C O 1
ATOM 9755 N N . GLN C 1 401 ? -64.632 -25.412 -2.008 1.00 36.42 398 GLN C N 1
ATOM 9756 C CA . GLN C 1 401 ? -63.227 -24.991 -1.779 1.00 39.36 398 GLN C CA 1
ATOM 9757 C C . GLN C 1 401 ? -62.700 -24.282 -3.042 1.00 42.68 398 GLN C C 1
ATOM 9758 O O . GLN C 1 401 ? -62.137 -23.161 -2.921 1.00 38.96 398 GLN C O 1
ATOM 9764 N N . TRP C 1 402 ? -62.923 -24.852 -4.226 1.00 39.51 399 TRP C N 1
ATOM 9765 C CA . TRP C 1 402 ? -62.582 -24.165 -5.505 1.00 39.48 399 TRP C CA 1
ATOM 9766 C C . TRP C 1 402 ? -63.283 -22.811 -5.538 1.00 40.16 399 TRP C C 1
ATOM 9767 O O . TRP C 1 402 ? -62.609 -21.848 -5.847 1.00 41.67 399 TRP C O 1
ATOM 9778 N N . LYS C 1 403 ? -64.605 -22.765 -5.325 1.00 41.60 400 LYS C N 1
ATOM 9779 C CA . LYS C 1 403 ? -65.381 -21.508 -5.476 1.00 41.72 400 LYS C CA 1
ATOM 9780 C C . LYS C 1 403 ? -64.886 -20.468 -4.466 1.00 41.21 400 LYS C C 1
ATOM 9781 O O . LYS C 1 403 ? -64.786 -19.326 -4.847 1.00 38.81 400 LYS C O 1
ATOM 9787 N N . GLU C 1 404 ? -64.585 -20.850 -3.228 1.00 38.48 401 GLU C N 1
ATOM 9788 C CA . GLU C 1 404 ? -64.151 -19.877 -2.199 1.00 41.88 401 GLU C CA 1
ATOM 9789 C C . GLU C 1 404 ? -62.834 -19.248 -2.667 1.00 42.58 401 GLU C C 1
ATOM 9790 O O . GLU C 1 404 ? -62.782 -18.004 -2.817 1.00 44.03 401 GLU C O 1
ATOM 9796 N N . MET C 1 405 ? -61.849 -20.106 -2.957 1.00 45.34 402 MET C N 1
ATOM 9797 C CA . MET C 1 405 ? -60.536 -19.770 -3.578 1.00 42.61 402 MET C CA 1
ATOM 9798 C C . MET C 1 405 ? -60.751 -18.748 -4.697 1.00 37.10 402 MET C C 1
ATOM 9799 O O . MET C 1 405 ? -60.093 -17.700 -4.639 1.00 42.85 402 MET C O 1
ATOM 9804 N N . ARG C 1 406 ? -61.710 -18.931 -5.605 1.00 43.39 403 ARG C N 1
ATOM 9805 C CA . ARG C 1 406 ? -61.935 -17.941 -6.697 1.00 43.83 403 ARG C CA 1
ATOM 9806 C C . ARG C 1 406 ? -62.502 -16.632 -6.126 1.00 49.64 403 ARG C C 1
ATOM 9807 O O . ARG C 1 406 ? -61.996 -15.542 -6.484 1.00 43.87 403 ARG C O 1
ATOM 9815 N N . GLU C 1 407 ? -63.497 -16.705 -5.246 1.00 51.45 404 GLU C N 1
ATOM 9816 C CA . GLU C 1 407 ? -64.230 -15.504 -4.778 1.00 49.51 404 GLU C CA 1
ATOM 9817 C C . GLU C 1 407 ? -63.314 -14.653 -3.888 1.00 47.92 404 GLU C C 1
ATOM 9818 O O . GLU C 1 407 ? -63.441 -13.426 -3.983 1.00 45.35 404 GLU C O 1
ATOM 9824 N N . ASN C 1 408 ? -62.409 -15.275 -3.111 1.00 37.97 405 ASN C N 1
ATOM 9825 C CA . ASN C 1 408 ? -61.400 -14.563 -2.288 1.00 43.08 405 ASN C CA 1
ATOM 9826 C C . ASN C 1 408 ? -60.231 -14.098 -3.188 1.00 49.64 405 ASN C C 1
ATOM 9827 O O . ASN C 1 408 ? -59.199 -13.651 -2.642 1.00 43.09 405 ASN C O 1
ATOM 9832 N N . LYS C 1 409 ? -60.372 -14.233 -4.511 1.00 47.52 406 LYS C N 1
ATOM 9833 C CA . LYS C 1 409 ? -59.327 -13.913 -5.515 1.00 50.27 406 LYS C CA 1
ATOM 9834 C C . LYS C 1 409 ? -57.948 -14.273 -4.958 1.00 46.20 406 LYS C C 1
ATOM 9835 O O . LYS C 1 409 ? -57.077 -13.412 -5.033 1.00 49.20 406 LYS C O 1
ATOM 9841 N N . GLU C 1 410 ? -57.777 -15.473 -4.389 1.00 40.79 407 GLU C N 1
ATOM 9842 C CA . GLU C 1 410 ? -56.456 -15.982 -3.945 1.00 45.23 407 GLU C CA 1
ATOM 9843 C C . GLU C 1 410 ? -55.486 -15.914 -5.130 1.00 50.78 407 GLU C C 1
ATOM 9844 O O . GLU C 1 410 ? -55.860 -16.130 -6.279 1.00 46.90 407 GLU C O 1
ATOM 9850 N N . PRO C 1 411 ? -54.200 -15.605 -4.914 1.00 47.65 408 PRO C N 1
ATOM 9851 C CA . PRO C 1 411 ? -53.261 -15.569 -6.033 1.00 48.45 408 PRO C CA 1
ATOM 9852 C C . PRO C 1 411 ? -52.820 -17.002 -6.371 1.00 45.76 408 PRO C C 1
ATOM 9853 O O . PRO C 1 411 ? -53.001 -17.877 -5.535 1.00 47.21 408 PRO C O 1
ATOM 9857 N N . ILE C 1 412 ? -52.235 -17.214 -7.550 1.00 43.33 409 ILE C N 1
ATOM 9858 C CA . ILE C 1 412 ? -51.697 -18.546 -7.973 1.00 38.01 409 ILE C CA 1
ATOM 9859 C C . ILE C 1 412 ? -50.799 -19.060 -6.865 1.00 35.64 409 ILE C C 1
ATOM 9860 O O . ILE C 1 412 ? -50.010 -18.282 -6.320 1.00 40.48 409 ILE C O 1
ATOM 9865 N N . GLY C 1 413 ? -50.966 -20.332 -6.510 1.00 34.91 410 GLY C N 1
ATOM 9866 C CA . GLY C 1 413 ? -50.040 -21.071 -5.642 1.00 29.53 410 GLY C CA 1
ATOM 9867 C C . GLY C 1 413 ? -48.727 -21.262 -6.360 1.00 35.26 410 GLY C C 1
ATOM 9868 O O . GLY C 1 413 ? -48.683 -22.107 -7.317 1.00 36.91 410 GLY C O 1
ATOM 9869 N N . ARG C 1 414 ? -47.699 -20.514 -5.938 1.00 35.53 411 ARG C N 1
ATOM 9870 C CA . ARG C 1 414 ? -46.343 -20.581 -6.533 1.00 32.96 411 ARG C CA 1
ATOM 9871 C C . ARG C 1 414 ? -45.301 -20.513 -5.426 1.00 35.76 411 ARG C C 1
ATOM 9872 O O . ARG C 1 414 ? -44.788 -19.470 -5.095 1.00 41.11 411 ARG C O 1
ATOM 9880 N N . PRO C 1 415 ? -45.000 -21.626 -4.742 1.00 42.17 412 PRO C N 1
ATOM 9881 C CA . PRO C 1 415 ? -44.098 -21.559 -3.601 1.00 40.05 412 PRO C CA 1
ATOM 9882 C C . PRO C 1 415 ? -42.650 -21.397 -4.046 1.00 41.04 412 PRO C C 1
ATOM 9883 O O . PRO C 1 415 ? -42.365 -21.364 -5.245 1.00 33.20 412 PRO C O 1
ATOM 9887 N N . ARG C 1 416 ? -41.778 -21.384 -3.051 1.00 37.90 413 ARG C N 1
ATOM 9888 C CA . ARG C 1 416 ? -40.324 -21.240 -3.245 1.00 41.48 413 ARG C CA 1
ATOM 9889 C C . ARG C 1 416 ? -39.672 -22.555 -2.817 1.00 37.45 413 ARG C C 1
ATOM 9890 O O . ARG C 1 416 ? -40.403 -23.471 -2.375 1.00 42.29 413 ARG C O 1
ATOM 9898 N N . GLN C 1 417 ? -38.366 -22.663 -3.061 1.00 36.13 414 GLN C N 1
ATOM 9899 C CA . GLN C 1 417 ? -37.489 -23.762 -2.584 1.00 33.00 414 GLN C CA 1
ATOM 9900 C C . GLN C 1 417 ? -36.218 -23.206 -1.934 1.00 31.55 414 GLN C C 1
ATOM 9901 O O . GLN C 1 417 ? -35.970 -21.997 -1.968 1.00 36.16 414 GLN C O 1
ATOM 9907 N N . ILE C 1 418 ? -35.445 -24.092 -1.340 1.00 30.88 415 ILE C N 1
ATOM 9908 C CA . ILE C 1 418 ? -34.000 -23.876 -1.125 1.00 34.47 415 ILE C CA 1
ATOM 9909 C C . ILE C 1 418 ? -33.269 -24.854 -2.043 1.00 31.80 415 ILE C C 1
ATOM 9910 O O . ILE C 1 418 ? -33.437 -26.065 -1.868 1.00 31.56 415 ILE C O 1
ATOM 9915 N N . TYR C 1 419 ? -32.444 -24.340 -2.956 1.00 34.43 416 TYR C N 1
ATOM 9916 C CA . TYR C 1 419 ? -31.639 -25.163 -3.883 1.00 31.66 416 TYR C CA 1
ATOM 9917 C C . TYR C 1 419 ? -30.521 -25.785 -3.065 1.00 35.29 416 TYR C C 1
ATOM 9918 O O . TYR C 1 419 ? -29.878 -25.024 -2.360 1.00 35.95 416 TYR C O 1
ATOM 9927 N N . VAL C 1 420 ? -30.289 -27.093 -3.183 1.00 37.12 417 VAL C N 1
ATOM 9928 C CA . VAL C 1 420 ? -29.195 -27.804 -2.460 1.00 37.07 417 VAL C CA 1
ATOM 9929 C C . VAL C 1 420 ? -28.413 -28.595 -3.507 1.00 36.59 417 VAL C C 1
ATOM 9930 O O . VAL C 1 420 ? -27.715 -29.495 -3.108 1.00 40.86 417 VAL C O 1
ATOM 9934 N N . GLY C 1 421 ? -28.504 -28.226 -4.787 1.00 38.90 418 GLY C N 1
ATOM 9935 C CA . GLY C 1 421 ? -27.803 -28.923 -5.888 1.00 37.92 418 GLY C CA 1
ATOM 9936 C C . GLY C 1 421 ? -26.405 -28.373 -6.145 1.00 39.92 418 GLY C C 1
ATOM 9937 O O . GLY C 1 421 ? -25.913 -27.594 -5.327 1.00 42.01 418 GLY C O 1
ATOM 9938 N N . GLU C 1 422 ? -25.808 -28.789 -7.268 1.00 37.73 419 GLU C N 1
ATOM 9939 C CA . GLU C 1 422 ? -24.529 -28.332 -7.839 1.00 38.99 419 GLU C CA 1
ATOM 9940 C C . GLU C 1 422 ? -24.552 -26.824 -8.129 1.00 42.29 419 GLU C C 1
ATOM 9941 O O . GLU C 1 422 ? -25.550 -26.309 -8.701 1.00 44.76 419 GLU C O 1
ATOM 9947 N N . THR C 1 423 ? -23.477 -26.149 -7.723 1.00 39.66 420 THR C N 1
ATOM 9948 C CA . THR C 1 423 ? -23.139 -24.758 -8.105 1.00 39.35 420 THR C CA 1
ATOM 9949 C C . THR C 1 423 ? -22.676 -24.753 -9.567 1.00 40.58 420 THR C C 1
ATOM 9950 O O . THR C 1 423 ? -22.592 -25.827 -10.188 1.00 42.49 420 THR C O 1
ATOM 9954 N N . GLU C 1 424 ? -22.477 -23.554 -10.100 1.00 43.04 421 GLU C N 1
ATOM 9955 C CA . GLU C 1 424 ? -22.284 -23.291 -11.541 1.00 45.04 421 GLU C CA 1
ATOM 9956 C C . GLU C 1 424 ? -21.127 -24.142 -12.072 1.00 43.04 421 GLU C C 1
ATOM 9957 O O . GLU C 1 424 ? -20.046 -24.147 -11.481 1.00 40.24 421 GLU C O 1
ATOM 9963 N N . ARG C 1 425 ? -21.358 -24.809 -13.190 1.00 37.16 422 ARG C N 1
ATOM 9964 C CA . ARG C 1 425 ? -20.337 -25.600 -13.887 1.00 40.96 422 ARG C CA 1
ATOM 9965 C C . ARG C 1 425 ? -20.683 -25.534 -15.372 1.00 42.75 422 ARG C C 1
ATOM 9966 O O . ARG C 1 425 ? -21.893 -25.333 -15.719 1.00 40.06 422 ARG C O 1
ATOM 9974 N N . ASN C 1 426 ? -19.666 -25.606 -16.218 1.00 39.58 423 ASN C N 1
ATOM 9975 C CA . ASN C 1 426 ? -19.834 -25.405 -17.676 1.00 40.49 423 ASN C CA 1
ATOM 9976 C C . ASN C 1 426 ? -20.324 -26.688 -18.309 1.00 35.86 423 ASN C C 1
ATOM 9977 O O . ASN C 1 426 ? -19.837 -27.759 -17.940 1.00 37.64 423 ASN C O 1
ATOM 9982 N N . TYR C 1 427 ? -21.183 -26.563 -19.312 1.00 40.43 424 TYR C N 1
ATOM 9983 C CA . TYR C 1 427 ? -21.559 -27.691 -20.184 1.00 40.48 424 TYR C CA 1
ATOM 9984 C C . TYR C 1 427 ? -20.305 -28.406 -20.694 1.00 46.65 424 TYR C C 1
ATOM 9985 O O . TYR C 1 427 ? -19.416 -27.760 -21.147 1.00 44.41 424 TYR C O 1
ATOM 9994 N N . VAL C 1 428 ? -20.260 -29.732 -20.587 1.00 54.14 425 VAL C N 1
ATOM 9995 C CA . VAL C 1 428 ? -19.187 -30.581 -21.170 1.00 55.13 425 VAL C CA 1
ATOM 9996 C C . VAL C 1 428 ? -19.770 -31.187 -22.440 1.00 50.91 425 VAL C C 1
ATOM 9997 O O . VAL C 1 428 ? -20.677 -32.011 -22.358 1.00 44.73 425 VAL C O 1
ATOM 10001 N N . PRO C 1 429 ? -19.342 -30.795 -23.655 1.00 54.59 426 PRO C N 1
ATOM 10002 C CA . PRO C 1 429 ? -19.816 -31.476 -24.868 1.00 58.36 426 PRO C CA 1
ATOM 10003 C C . PRO C 1 429 ? -19.502 -32.987 -24.815 1.00 54.65 426 PRO C C 1
ATOM 10004 O O . PRO C 1 429 ? -18.568 -33.397 -24.126 1.00 54.77 426 PRO C O 1
ATOM 10008 N N . MET C 1 430 ? -20.319 -33.792 -25.497 1.00 53.08 427 MET C N 1
ATOM 10009 C CA . MET C 1 430 ? -20.365 -35.273 -25.342 1.00 53.02 427 MET C CA 1
ATOM 10010 C C . MET C 1 430 ? -18.970 -35.890 -25.582 1.00 54.22 427 MET C C 1
ATOM 10011 O O . MET C 1 430 ? -18.534 -36.697 -24.740 1.00 64.25 427 MET C O 1
ATOM 10016 N N . THR C 1 431 ? -18.290 -35.540 -26.676 1.00 52.95 428 THR C N 1
ATOM 10017 C CA . THR C 1 431 ? -16.898 -35.986 -26.974 1.00 64.83 428 THR C CA 1
ATOM 10018 C C . THR C 1 431 ? -16.043 -35.957 -25.693 1.00 69.30 428 THR C C 1
ATOM 10019 O O . THR C 1 431 ? -15.522 -37.022 -25.288 1.00 70.85 428 THR C O 1
ATOM 10023 N N . GLU C 1 432 ? -15.943 -34.798 -25.038 1.00 67.34 429 GLU C N 1
ATOM 10024 C CA . GLU C 1 432 ? -14.949 -34.560 -23.958 1.00 63.63 429 GLU C CA 1
ATOM 10025 C C . GLU C 1 432 ? -15.393 -35.188 -22.627 1.00 64.98 429 GLU C C 1
ATOM 10026 O O . GLU C 1 432 ? -14.802 -34.815 -21.616 1.00 68.31 429 GLU C O 1
ATOM 10032 N N . ARG C 1 433 ? -16.365 -36.107 -22.593 1.00 69.91 430 ARG C N 1
ATOM 10033 C CA . ARG C 1 433 ? -16.887 -36.650 -21.303 1.00 74.43 430 ARG C CA 1
ATOM 10034 C C . ARG C 1 433 ? -16.233 -38.000 -21.005 1.00 87.89 430 ARG C C 1
ATOM 10035 O O . ARG C 1 433 ? -15.194 -37.998 -20.321 1.00 95.71 430 ARG C O 1
ATOM 10043 N N . LYS C 1 434 ? -16.855 -39.087 -21.484 1.00 102.36 431 LYS C N 1
ATOM 10044 C CA . LYS C 1 434 ? -16.448 -40.511 -21.314 1.00 106.10 431 LYS C CA 1
ATOM 10045 C C . LYS C 1 434 ? -17.477 -41.382 -22.054 1.00 110.16 431 LYS C C 1
ATOM 10046 O O . LYS C 1 434 ? -17.623 -42.594 -21.901 1.00 98.35 431 LYS C O 1
#